Protein AF-0000000075087934 (afdb_homodimer)

Nearest PDB structures (foldseek):
  7eoz-assembly1_A  TM=8.462E-01  e=7.151E-30  Oryza sativa Japonica Group
  7eoz-assembly2_B  TM=8.319E-01  e=2.382E-29  Oryza sativa Japonica Group
  4u5q-assembly1_A  TM=6.612E-01  e=6.709E-15  Mycobacterium tuberculosis H37Rv
  5mso-assembly1_A  TM=6.512E-01  e=1.323E-13  Mycobacterium marinum M
  5msu-assembly2_A  TM=6.204E-01  e=2.479E-13  Mycobacterium marinum M

pLDDT: mean 93.08, std 6.19, range [53.62, 98.94]

Solvent-accessible surface area (backbone atoms only — not comparable to full-atom values): 53578 Å² total; per-residue (Å²): 128,45,69,62,47,50,54,50,52,55,57,52,64,71,42,53,67,36,53,55,57,34,69,65,53,74,36,71,66,26,50,66,38,39,65,30,27,34,36,30,37,27,38,85,38,66,69,26,42,53,42,56,36,44,40,55,60,46,21,48,44,53,35,35,40,31,52,31,58,68,51,93,92,36,52,47,65,53,50,50,54,57,55,64,65,41,75,73,37,52,64,34,44,72,77,39,71,66,56,66,77,34,52,43,77,36,66,21,34,51,56,35,78,65,30,47,43,49,73,64,55,49,51,50,46,21,64,58,25,27,34,38,41,43,53,51,61,66,80,48,55,83,44,54,57,52,60,37,36,30,29,29,28,47,19,44,46,34,49,49,53,47,53,72,61,24,74,50,56,42,20,36,35,39,54,61,39,51,50,35,61,59,26,73,89,37,55,77,30,78,41,66,60,62,90,70,89,58,85,50,59,52,68,58,55,50,49,46,49,73,60,47,53,68,71,43,48,62,59,22,40,72,38,65,43,59,65,37,90,34,37,32,35,42,28,44,30,24,22,50,47,40,50,68,71,63,44,69,85,53,38,39,36,36,37,16,39,38,49,69,48,32,15,64,64,46,88,46,53,6,45,50,48,68,78,43,54,77,46,77,52,26,71,48,50,34,22,54,32,30,69,35,43,68,42,61,29,31,63,82,22,39,44,39,60,29,34,41,41,27,48,45,24,44,52,54,50,51,35,46,46,30,46,72,64,52,62,90,58,75,47,42,29,29,43,46,10,54,88,50,59,42,44,39,47,66,47,53,52,47,52,52,51,45,47,60,73,60,24,54,60,76,37,78,39,43,66,52,76,46,76,34,69,47,66,69,58,44,52,52,43,40,40,66,67,38,49,53,52,20,52,53,50,26,50,50,24,52,76,68,73,39,79,69,54,42,56,63,47,49,52,52,48,51,53,50,48,58,66,45,29,65,62,33,58,38,29,62,38,46,42,34,64,59,33,51,50,54,58,68,68,46,52,74,64,41,41,52,62,43,46,54,65,45,71,74,59,54,62,70,59,47,53,51,37,36,55,48,17,42,37,43,52,65,65,54,58,73,53,48,57,39,69,56,15,39,53,49,43,54,54,29,44,54,51,46,53,52,51,49,52,51,49,52,48,50,52,48,51,48,51,50,47,49,50,51,48,51,31,37,74,67,63,73,89,128,46,69,61,48,50,54,49,52,54,58,51,65,72,42,54,66,36,53,54,57,32,69,66,53,75,37,72,64,28,51,66,38,39,63,31,28,35,37,30,37,27,38,84,40,64,68,28,43,53,41,55,36,44,41,54,58,47,22,46,43,53,34,35,41,31,51,33,58,66,50,96,93,35,51,48,66,54,49,49,53,56,54,63,66,41,74,74,37,51,63,34,44,70,77,39,70,66,57,68,78,35,52,43,77,38,65,21,34,53,57,36,77,65,30,46,44,49,72,66,55,49,52,51,48,22,64,56,25,27,35,37,39,44,54,50,59,66,81,48,56,83,43,55,56,54,59,37,36,30,29,30,28,47,18,44,46,34,49,50,53,48,54,71,60,23,75,49,56,42,19,36,34,38,52,59,39,51,50,37,62,60,25,71,89,38,56,75,32,78,41,66,60,63,90,69,89,58,85,49,59,52,69,58,54,49,49,46,52,74,61,47,53,68,69,45,48,62,59,21,40,71,39,65,43,59,65,38,90,33,40,32,36,44,28,42,31,24,23,50,48,40,51,69,71,64,44,68,88,54,39,38,36,37,38,16,40,38,49,69,47,32,14,64,63,47,91,46,52,7,45,50,48,70,77,44,54,78,46,76,50,27,70,50,50,34,21,54,32,31,69,36,44,66,42,62,28,30,64,81,25,38,43,37,62,29,35,41,39,29,48,45,23,44,51,54,50,50,36,47,47,29,46,72,65,52,60,90,58,74,47,40,29,29,45,45,10,55,87,50,58,41,45,39,47,67,46,55,51,47,50,51,52,42,48,61,73,57,23,56,60,76,36,78,40,44,66,50,78,46,72,34,71,47,66,70,58,43,53,52,42,42,40,64,68,38,51,52,52,19,52,54,51,26,50,50,24,52,76,71,72,40,80,69,55,43,55,64,48,49,53,54,48,50,54,50,48,59,66,44,29,66,63,33,59,40,29,60,38,47,42,33,62,58,32,51,52,56,58,69,70,45,52,74,63,40,41,53,61,42,44,55,65,46,71,72,61,54,62,71,59,47,52,51,36,39,55,48,16,41,37,43,53,64,66,54,58,74,55,48,55,38,68,57,18,40,54,48,43,55,54,28,43,55,51,46,52,53,50,50,51,51,49,52,50,50,54,50,51,49,51,50,48,51,51,50,50,51,32,38,74,67,62,74,87

Secondary structure (DSSP, 8-state):
--HHHHHHHHHHHTTHHHHHHHHH--SHHHHHHTT-EEEEE-TTSHHHHHHHHHIIIII--SEEEEEEPPBTTB-HHHHHHHHHTSGGGHHHHHH-TTGGGGEEEEE--TTSGGGG--HHHHHHHHHH-SEEEE------TT--HHHHIIIIIIHHHHHHHHHHH-SS--EEEEE--GGGG--GGGTTSEEPSS----SS-HHHHHHHHHHS-HHHHHHHHHHHTTTSSSHHHHHHHHHHHHHHHH-TTS-EEEEEE-EEES-SSSSSTT---GGGGGTTTHHHHHHHTTS--EEE--TT-EE-EEEHHHHHHHHHHHHHHHHHH--SS-EEEEE--GGG-EEHHHHHHHHHHHHHHS--TT--S----EEE--HHHHHHHHIIIIIHHHHHHHHHHHHTTPPP-HHHHHHHHHHHHHHHHHHHH---EE--HHHHHHHHTS-HHHHHHS---GGG--HHHHHHHHHHHIIIIII--TT--HHHHHHHHHHHHHHHHHHHHHHHHHHHHHHHHHHHHHHHHTT--/--HHHHHHHHHHHTTHHHHHHHHH--SHHHHHHTT-EEEEE-TTSHHHHHHHHHIIIII--SEEEEEEPPBTTB-HHHHHHHHHTSGGGHHHHHH-TTGGGGEEEEE--TTSGGGG--HHHHHHHHHH-SEEEE------TT--HHHHIIIIIIHHHHHHHHHHH-SS--EEEEE--GGGG--GGGTTSEEPSS----SS-HHHHHHHHHHS-HHHHHHHHHHHTTTSSSHHHHHHHHHHHHHHHH-TTS-EEEEEE-EEES-SSSSSTT---GGGGGTTTHHHHHHHTTS--EEE--TT-EE-EEEHHHHHHHHHHHHHHHHHH--SS-EEEEE--GGGPEEHHHHHHHHHHHHHHS--TT--S----EEE--HHHHHHHHIIIIIHHHHHHHHHHHHHTPPP-HHHHHHHHHHHHHHHHHHHH---EE--HHHHHHHHTS-HHHHHHS---GGG--HHHHHHHHHHHIIIIII--TT--HHHHHHHHHHHHHHHHHHHHHHHHHHHHHHHHHHHHHHHHTT--

Radius of gyration: 38.11 Å; Cα contacts (8 Å, |Δi|>4): 1896; chains: 2; bounding box: 59×112×92 Å

Foldseek 3Di:
DQPLVVLQVVLQVVQVVLLVLLVVQPFPLLAVQAQAEEEEEQLLHWLNVLLLLCSCSRRVYQAYEYEDEDDDPDDQVNSLVVSCPACQNVVVCVVPVCSSVRYHYFYAQLLDALRRGDPVVLVVCLEGHAEYEYDWADQDQADQLLSRLSRQAVSLLSVLVSLVSRPRYLEYEYEFAPLLPVFPVQFPHEDEFDQDDQLDASVVSNCCSVPPDPVVSRVCVCVSQPRHLGSRSNNSSNNVVSCQPRNQQPLYAYEHEFAEAAAPRPPGFQAGDLVCCLDPVVVLVCLLQPQDAEAQFDQAAKGWYFYSLLSSLLRSLSRSCSSPVVDNHHGYAYLTLLVPIDGDNVLVVLSVVLSLQQGFLNRPFARHYDYDNDPVVSVVCLCLRQVVVLVVVQVVCVVVVHHRDRNVVSVSVVVSSSSCNSNRYTYYRYDGVVSVVSLVVGDPSSCSNRPSPSVPDDPSSSSSSNSSSCVCHNVNSVSDDRVVSNVVNVVSVVVVVVVVVVSVVVVVVVVVVVVVVVCVVVPVD/DQPLVVLQVVLQVVQVVLLVLLVVQPFLLLALQAQAEEEEEQLLHWLNVLLLLLSCRRRNYQAYEYEDEDDDPDDQVNSLVVSCPACQNVVVCVVPVCSSVRYHYFYAQLLDALRRGDPVVLVVCLAGHAEYEYPWADPDQADQLLSRLSRQAVSLLSVLVSLVSRPNYLFYEYEFALLLPVFPVQFPHEDEFDQDDQLDASVVSNVCSVPPDPVVSRVCVCVSQPRHLGSRSNNSSNNVVSCQPRNQQPLYAYEHEFAEAAACRPPGFQAGDLVCCLDPVVVLVCLLQPQDAEAQFDQAAKGWYFYSLLSSLLRSLSRSCSSPVSDNHHGGAYLTLLVPIDGDNVLVVLSVVLSLQQGFLNRPFARHYDYDNDPVVSVVCLCLRQVVVLVVVQVVCVVVVHHRDRNVVSVSVVVSSSSCNSVRYTYYRYDRPVSVVSLVVGDPSSCSNRPRPSVPDDPSSSSSSNSSSCVCHNVNSVSDDRVVSNVVNVVSVVVVVVVVVVSVVVVVVVVVVVVVVVCVVVVVD

Structure (mmCIF, N/CA/C/O backbone):
data_AF-0000000075087934-model_v1
#
loop_
_entity.id
_entity.type
_entity.pdbx_description
1 polymer 'Fatty acyl-CoA reductase'
#
loop_
_atom_site.group_PDB
_atom_site.id
_atom_site.type_symbol
_atom_site.label_atom_id
_atom_site.label_alt_id
_atom_site.label_comp_id
_atom_site.label_asym_id
_atom_site.label_entity_id
_atom_site.label_seq_id
_atom_site.pdbx_PDB_ins_code
_atom_site.Cartn_x
_atom_site.Cartn_y
_atom_site.Cartn_z
_atom_site.occupancy
_atom_site.B_iso_or_equiv
_atom_site.auth_seq_id
_atom_site.auth_comp_id
_atom_site.auth_asym_id
_atom_site.auth_atom_id
_atom_site.pdbx_PDB_model_num
ATOM 1 N N . MET A 1 1 ? 7.156 57.781 15.117 1 84.31 1 MET A N 1
ATOM 2 C CA . MET A 1 1 ? 6.734 56.406 15.32 1 84.31 1 MET A CA 1
ATOM 3 C C . MET A 1 1 ? 6.68 55.625 13.992 1 84.31 1 MET A C 1
ATOM 5 O O . MET A 1 1 ? 6.199 56.156 12.992 1 84.31 1 MET A O 1
ATOM 9 N N . ASP A 1 2 ? 7.285 54.562 14.07 1 88.81 2 ASP A N 1
ATOM 10 C CA . ASP A 1 2 ? 7.293 53.75 12.844 1 88.81 2 ASP A CA 1
ATOM 11 C C . ASP A 1 2 ? 5.871 53.375 12.422 1 88.81 2 ASP A C 1
ATOM 13 O O . ASP A 1 2 ? 5.039 53.031 13.258 1 88.81 2 ASP A O 1
ATOM 17 N N . PRO A 1 3 ? 5.52 53.562 11.234 1 88.5 3 PRO A N 1
ATOM 18 C CA . PRO A 1 3 ? 4.16 53.312 10.75 1 88.5 3 PRO A CA 1
ATOM 19 C C . 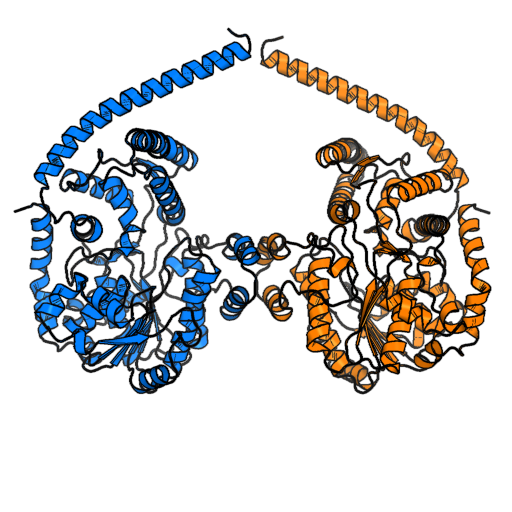PRO A 1 3 ? 3.701 51.875 11.031 1 88.5 3 PRO A C 1
ATOM 21 O O . PRO A 1 3 ? 2.518 51.625 11.297 1 88.5 3 PRO A O 1
ATOM 24 N N . ALA A 1 4 ? 4.539 50.969 10.93 1 87.81 4 ALA A N 1
ATOM 25 C CA . ALA A 1 4 ? 4.18 49.594 11.227 1 87.81 4 ALA A CA 1
ATOM 26 C C . ALA A 1 4 ? 3.836 49.406 12.703 1 87.81 4 ALA A C 1
ATOM 28 O O . ALA A 1 4 ? 2.91 48.688 13.047 1 87.81 4 ALA A O 1
ATOM 29 N N . LEU A 1 5 ? 4.598 50.031 13.547 1 89.12 5 LEU A N 1
ATOM 30 C CA . LEU A 1 5 ? 4.34 49.969 14.984 1 89.12 5 LEU A CA 1
ATOM 31 C C . LEU A 1 5 ? 3.01 50.625 15.312 1 89.12 5 LEU A C 1
ATOM 33 O O . LEU A 1 5 ? 2.299 50.188 16.219 1 89.12 5 LEU A O 1
ATOM 37 N N . ALA A 1 6 ? 2.695 51.656 14.609 1 90.88 6 ALA A N 1
ATOM 38 C CA . ALA A 1 6 ? 1.438 52.344 14.812 1 90.88 6 ALA A CA 1
ATOM 39 C C . ALA A 1 6 ? 0.24 51.438 14.555 1 90.88 6 ALA A C 1
ATOM 41 O O . ALA A 1 6 ? -0.781 51.562 15.242 1 90.88 6 ALA A O 1
ATOM 42 N N . VAL A 1 7 ? 0.322 50.656 13.57 1 89.69 7 VAL A N 1
ATOM 43 C CA . VAL A 1 7 ? -0.74 49.719 13.227 1 89.69 7 VAL A CA 1
ATOM 44 C C . VAL A 1 7 ? -0.971 48.75 14.391 1 89.69 7 VAL A C 1
ATOM 46 O O . VAL A 1 7 ? -2.113 48.5 14.773 1 89.69 7 VAL A O 1
ATOM 49 N N . GLU A 1 8 ? 0.05 48.188 14.922 1 88.44 8 GLU A N 1
ATOM 50 C CA . GLU A 1 8 ? -0.026 47.219 16.031 1 88.44 8 GLU A CA 1
ATOM 51 C C . GLU A 1 8 ? -0.632 47.875 17.266 1 88.44 8 GLU A C 1
ATOM 53 O O . GLU A 1 8 ? -1.498 47.281 17.922 1 88.44 8 GLU A O 1
ATOM 58 N N . LEU A 1 9 ? -0.18 49.062 17.578 1 89.25 9 LEU A N 1
ATOM 59 C CA . LEU A 1 9 ? -0.635 49.781 18.781 1 89.25 9 LEU A CA 1
ATOM 60 C C . LEU A 1 9 ? -2.109 50.125 18.656 1 89.25 9 LEU A C 1
ATOM 62 O O . LEU A 1 9 ? -2.844 50.094 19.656 1 89.25 9 LEU A O 1
ATOM 66 N N . GLU A 1 10 ? -2.471 50.531 17.484 1 91.5 10 GLU A N 1
ATOM 67 C CA . GLU A 1 10 ? -3.877 50.844 17.266 1 91.5 10 GLU A CA 1
ATOM 68 C C . GLU A 1 10 ? -4.762 49.625 17.484 1 91.5 10 GLU A C 1
ATOM 70 O O . GLU A 1 10 ? -5.832 49.719 18.094 1 91.5 10 GLU A O 1
ATOM 75 N N . ALA A 1 11 ? -4.352 48.531 17.016 1 90.56 11 ALA A N 1
ATOM 76 C CA . ALA A 1 11 ? -5.109 47.281 17.188 1 90.56 11 ALA A CA 1
ATOM 77 C C . ALA A 1 11 ? -5.188 46.906 18.656 1 90.56 11 ALA A C 1
ATOM 79 O O . ALA A 1 11 ? -6.227 46.438 19.141 1 90.56 11 ALA A O 1
ATOM 80 N N . LEU A 1 12 ? -4.137 47.094 19.391 1 87.38 12 LEU A N 1
ATOM 81 C CA . LEU A 1 12 ? -4.07 46.75 20.812 1 87.38 12 LEU A CA 1
ATOM 82 C C . LEU A 1 12 ? -5.02 47.625 21.625 1 87.38 12 LEU A C 1
ATOM 84 O O . LEU A 1 12 ? -5.629 47.156 22.594 1 87.38 12 LEU A O 1
ATOM 88 N N . SER A 1 13 ? -5.176 48.844 21.266 1 88.56 13 SER A N 1
ATOM 89 C CA . SER A 1 13 ? -5.996 49.781 22 1 88.56 13 SER A CA 1
ATOM 90 C C . SER A 1 13 ? -7.477 49.438 21.891 1 88.56 13 SER A C 1
ATOM 92 O O . SER A 1 13 ? -8.273 49.844 22.75 1 88.56 13 SER A O 1
ATOM 94 N N . ARG A 1 14 ? -7.816 48.688 20.938 1 88.94 14 ARG A N 1
ATOM 95 C CA . ARG A 1 14 ? -9.219 48.344 20.719 1 88.94 14 ARG A CA 1
ATOM 96 C C . ARG A 1 14 ? -9.625 47.125 21.562 1 88.94 14 ARG A C 1
ATOM 98 O O . ARG A 1 14 ? -10.797 46.75 21.594 1 88.94 14 ARG A O 1
ATOM 105 N N . GLN A 1 15 ? -8.68 46.625 22.375 1 89.75 15 GLN A N 1
ATOM 106 C CA . GLN A 1 15 ? -8.945 45.375 23.078 1 89.75 15 GLN A CA 1
ATOM 107 C C . GLN A 1 15 ? -9.195 45.625 24.562 1 89.75 15 GLN A C 1
ATOM 109 O O . GLN A 1 15 ? -9.266 44.688 25.359 1 89.75 15 GLN A O 1
ATOM 114 N N . LYS A 1 16 ? -9.461 46.812 24.953 1 91 16 LYS A N 1
ATOM 115 C CA . LYS A 1 16 ? -9.594 47.188 26.359 1 91 16 LYS A CA 1
ATOM 116 C C . LYS A 1 16 ? -10.781 46.469 27.016 1 91 16 LYS A C 1
ATOM 118 O O . LYS A 1 16 ? -10.672 45.969 28.125 1 91 16 LYS A O 1
ATOM 123 N N . ALA A 1 17 ? -11.852 46.469 26.328 1 92.5 17 ALA A N 1
ATOM 124 C CA . ALA A 1 17 ? -13.062 45.844 26.875 1 92.5 17 ALA A CA 1
ATOM 125 C C . ALA A 1 17 ? -12.852 44.375 27.125 1 92.5 17 ALA A C 1
ATOM 127 O O . ALA A 1 17 ? -13.32 43.844 28.125 1 92.5 17 ALA A O 1
ATOM 128 N N . MET A 1 18 ? -12.266 43.688 26.234 1 93.62 18 MET A N 1
ATOM 129 C CA . MET A 1 18 ? -11.984 42.281 26.375 1 93.62 18 MET A CA 1
ATOM 130 C C . MET A 1 18 ? -11.047 42 27.547 1 93.62 18 MET A C 1
ATOM 132 O O . MET A 1 18 ? -11.281 41.094 28.344 1 93.62 18 MET A O 1
ATOM 136 N N . PHE A 1 19 ? -10.008 42.844 27.75 1 92.25 19 PHE A N 1
ATOM 137 C CA . PHE A 1 19 ? -9.047 42.656 28.828 1 92.25 19 PHE A CA 1
ATOM 138 C C . PHE A 1 19 ? -9.711 42.906 30.188 1 92.25 19 PHE A C 1
ATOM 140 O O . PHE A 1 19 ? -9.453 42.156 31.141 1 92.25 19 PHE A O 1
ATOM 147 N N . GLU A 1 20 ? -10.594 43.875 30.203 1 94.38 20 GLU A N 1
ATOM 148 C CA . GLU A 1 20 ? -11.312 44.188 31.453 1 94.38 20 GLU A CA 1
ATOM 149 C C . GLU A 1 20 ? -12.25 43.031 31.812 1 94.38 20 GLU A C 1
ATOM 151 O O . GLU A 1 20 ? -12.328 42.625 32.969 1 94.38 20 GLU A O 1
ATOM 156 N N . ALA A 1 21 ? -12.938 42.531 30.844 1 95.69 21 ALA A N 1
ATOM 157 C CA . ALA A 1 21 ? -13.828 41.406 31.078 1 95.69 21 ALA A CA 1
ATOM 158 C C . ALA A 1 21 ? -13.039 40.188 31.547 1 95.69 21 ALA A C 1
ATOM 160 O O . ALA A 1 21 ? -13.5 39.438 32.438 1 95.69 21 ALA A O 1
ATOM 161 N N . THR A 1 22 ? -11.898 39.938 31 1 96 22 THR A N 1
ATOM 162 C CA . THR A 1 22 ? -11.055 38.781 31.344 1 96 22 THR A CA 1
ATOM 163 C C . THR A 1 22 ? -10.57 38.906 32.781 1 96 22 THR A C 1
ATOM 165 O O . THR A 1 22 ? -10.523 37.875 33.5 1 96 22 THR A O 1
ATOM 168 N N . GLU A 1 23 ? -10.305 40.094 33.219 1 94.5 23 GLU A N 1
ATOM 169 C CA . GLU A 1 23 ? -9.742 40.344 34.562 1 94.5 23 GLU A CA 1
ATOM 170 C C . GLU A 1 23 ? -10.773 40.062 35.656 1 94.5 23 GLU A C 1
ATOM 172 O O . GLU A 1 23 ? -10.414 39.688 36.781 1 94.5 23 GLU A O 1
ATOM 177 N N . ARG A 1 24 ? -12 40.156 35.312 1 95.06 24 ARG A N 1
ATOM 178 C CA . ARG A 1 24 ? -13.047 39.938 36.312 1 95.06 24 ARG A CA 1
ATOM 179 C C . ARG A 1 24 ? -13.07 38.469 36.75 1 95.06 24 ARG A C 1
ATOM 181 O O . ARG A 1 24 ? -13.375 38.188 37.906 1 95.06 24 ARG A O 1
ATOM 188 N N . GLY A 1 25 ? -12.836 37.594 35.875 1 94.19 25 GLY A N 1
ATOM 189 C CA . GLY A 1 25 ? -12.711 36.188 36.219 1 94.19 25 GLY A CA 1
ATOM 190 C C . GLY A 1 25 ? -14.039 35.531 36.562 1 94.19 25 GLY A C 1
ATOM 191 O O . GLY A 1 25 ? -14.078 34.531 37.281 1 94.19 25 GLY A O 1
ATOM 192 N N . ASP A 1 26 ? -15.133 36.062 36.062 1 93.62 26 ASP A N 1
ATOM 193 C CA . ASP A 1 26 ? -16.422 35.594 36.562 1 93.62 26 ASP A CA 1
ATOM 194 C C . ASP A 1 26 ? -17.25 34.969 35.438 1 93.62 26 ASP A C 1
ATOM 196 O O . ASP A 1 26 ? -18.438 34.688 35.625 1 93.62 26 ASP A O 1
ATOM 200 N N . SER A 1 27 ? -16.672 34.75 34.281 1 96 27 SER A N 1
ATOM 201 C CA . SER A 1 27 ? -17.453 34.094 33.25 1 96 27 SER A CA 1
ATOM 202 C C . SER A 1 27 ? -17.594 32.625 33.5 1 96 27 SER A C 1
ATOM 204 O O . SER A 1 27 ? -16.781 32.031 34.219 1 96 27 SER A O 1
ATOM 206 N N . THR A 1 28 ? -18.594 31.969 32.938 1 96.81 28 THR A N 1
ATOM 207 C CA . THR A 1 28 ? -18.875 30.547 33.156 1 96.81 28 THR A CA 1
ATOM 208 C C . THR A 1 28 ? -17.734 29.688 32.594 1 96.81 28 THR A C 1
ATOM 210 O O . THR A 1 28 ? -17.375 28.672 33.188 1 96.81 28 THR A O 1
ATOM 213 N N . VAL A 1 29 ? -17.203 30.062 31.484 1 98.44 29 VAL A N 1
ATOM 214 C CA . VAL A 1 29 ? -16.109 29.312 30.875 1 98.44 29 VAL A CA 1
ATOM 215 C C . VAL A 1 29 ? -14.859 29.438 31.734 1 98.44 29 VAL A C 1
ATOM 217 O O . VAL A 1 29 ? -14.156 28.453 31.969 1 98.44 29 VAL A O 1
ATOM 220 N N . GLN A 1 30 ? -14.562 30.672 32.219 1 98.31 30 GLN A N 1
ATOM 221 C CA . GLN A 1 30 ? -13.438 30.859 33.094 1 98.31 30 GLN A CA 1
ATOM 222 C C . GLN A 1 30 ? -13.57 29.984 34.344 1 98.31 30 GLN A C 1
ATOM 224 O O . GLN A 1 30 ? -12.602 29.344 34.781 1 98.31 30 GLN A O 1
ATOM 229 N N . GLN A 1 31 ? -14.742 29.938 34.875 1 97.81 31 GLN A N 1
ATOM 230 C CA . GLN A 1 31 ? -14.992 29.219 36.094 1 97.81 31 GLN A CA 1
ATOM 231 C C . GLN A 1 31 ? -14.82 27.719 35.906 1 97.81 31 GLN A C 1
ATOM 233 O O . GLN A 1 31 ? -14.383 27.016 36.812 1 97.81 31 GLN A O 1
ATOM 238 N N . PHE A 1 32 ? -15.188 27.219 34.812 1 98.12 32 PHE A N 1
ATOM 239 C CA . PHE A 1 32 ? -15.016 25.812 34.531 1 98.12 32 PHE A CA 1
ATOM 240 C C . PHE A 1 32 ? -13.555 25.406 34.594 1 98.12 32 PHE A C 1
ATOM 242 O O . PHE A 1 32 ? -13.219 24.344 35.125 1 98.12 32 PHE A O 1
ATOM 249 N N . TYR A 1 33 ? -12.68 26.203 34.094 1 98.56 33 TYR A N 1
ATOM 250 C CA . TYR A 1 33 ? -11.266 25.859 34 1 98.56 33 TYR A CA 1
ATOM 251 C C . TYR A 1 33 ? -10.539 26.234 35.312 1 98.56 33 TYR A C 1
ATOM 253 O O . TYR A 1 33 ? -9.438 25.766 35.562 1 98.56 33 TYR A O 1
ATOM 261 N N . LYS A 1 34 ? -11.141 27.125 36.094 1 98.06 34 LYS A N 1
ATOM 262 C CA . LYS A 1 34 ? -10.492 27.578 37.312 1 98.06 34 LYS A CA 1
ATOM 263 C C . LYS A 1 34 ? -10.109 26.406 38.219 1 98.06 34 LYS A C 1
ATOM 265 O O . LYS A 1 34 ? -10.93 25.516 38.469 1 98.06 34 LYS A O 1
ATOM 270 N N . ASP A 1 35 ? -8.844 26.328 38.594 1 97.69 35 ASP A N 1
ATOM 271 C CA . ASP A 1 35 ? -8.281 25.359 39.5 1 97.69 35 ASP A CA 1
ATOM 272 C C . ASP A 1 35 ? -8.297 23.953 38.906 1 97.69 35 ASP A C 1
ATOM 274 O O . ASP A 1 35 ? -8.203 22.953 39.625 1 97.69 35 ASP A O 1
ATOM 278 N N . SER A 1 36 ? -8.531 23.844 37.625 1 98.38 36 SER A N 1
ATOM 279 C CA . SER A 1 36 ? -8.516 22.547 36.938 1 98.38 36 SER A CA 1
ATOM 280 C C . SER A 1 36 ? -7.094 22.109 36.594 1 98.38 36 SER A C 1
ATOM 282 O O . SER A 1 36 ? -6.176 22.938 36.594 1 98.38 36 SER A O 1
ATOM 284 N N . THR A 1 37 ? -6.922 20.797 36.406 1 98.81 37 THR A N 1
ATOM 285 C CA . THR A 1 37 ? -5.676 20.219 35.906 1 98.81 37 THR A CA 1
ATOM 286 C C . THR A 1 37 ? -5.812 19.812 34.469 1 98.81 37 THR A C 1
ATOM 288 O O . THR A 1 37 ? -6.711 19.031 34.125 1 98.81 37 THR A O 1
ATOM 291 N N . VAL A 1 38 ? -4.898 20.297 33.656 1 98.88 38 VAL A N 1
ATOM 292 C CA . VAL A 1 38 ? -5 20.109 32.219 1 98.88 38 VAL A CA 1
ATOM 293 C C . VAL A 1 38 ? -3.822 19.266 31.719 1 98.88 38 VAL A C 1
ATOM 295 O O . VAL A 1 38 ? -2.723 19.344 32.281 1 98.88 38 VAL A O 1
ATOM 298 N N . PHE A 1 39 ? -4.066 18.359 30.781 1 98.94 39 PHE A N 1
ATOM 299 C CA . PHE A 1 39 ? -3.021 17.703 30 1 98.94 39 PHE A CA 1
ATOM 300 C C . PHE A 1 39 ? -3.051 18.172 28.562 1 98.94 39 PHE A C 1
ATOM 302 O O . PHE A 1 39 ? -4.113 18.188 27.922 1 98.94 39 PHE A O 1
ATOM 309 N N . LEU A 1 40 ? -1.898 18.562 28.078 1 98.88 40 LEU A N 1
ATOM 310 C CA . LEU A 1 40 ? -1.817 19.125 26.734 1 98.88 40 LEU A CA 1
ATOM 311 C C . LEU A 1 40 ? -0.7 18.469 25.938 1 98.88 40 LEU A C 1
ATOM 313 O O . LEU A 1 40 ? 0.452 18.438 26.375 1 98.88 40 LEU A O 1
ATOM 317 N N . THR A 1 41 ? -1.082 17.844 24.797 1 98.75 41 THR A N 1
ATOM 318 C CA . THR A 1 41 ? -0.075 17.5 23.797 1 98.75 41 THR A CA 1
ATOM 319 C C . THR A 1 41 ? 0.043 18.609 22.75 1 98.75 41 THR A C 1
ATOM 321 O O . THR A 1 41 ? -0.952 19.25 22.406 1 98.75 41 THR A O 1
ATOM 324 N N . GLY A 1 42 ? 1.258 18.953 22.297 1 97.75 42 GLY A N 1
ATOM 325 C CA . GLY A 1 42 ? 1.471 19.984 21.297 1 97.75 42 GLY A CA 1
ATOM 326 C C . GLY A 1 42 ? 1.694 21.359 21.891 1 97.75 42 GLY A C 1
ATOM 327 O O . GLY A 1 42 ? 1.511 22.359 21.203 1 97.75 42 GLY A O 1
ATOM 328 N N . ALA A 1 43 ? 2.125 21.422 23.094 1 97.75 43 ALA A N 1
ATOM 329 C CA . ALA A 1 43 ? 2.293 22.688 23.797 1 97.75 43 ALA A CA 1
ATOM 330 C C . ALA A 1 43 ? 3.381 23.531 23.141 1 97.75 43 ALA A C 1
ATOM 332 O O . ALA A 1 43 ? 3.318 24.766 23.156 1 97.75 43 ALA A O 1
ATOM 333 N N . SER A 1 44 ? 4.324 22.906 22.531 1 95.31 44 SER A N 1
ATOM 334 C CA . SER A 1 44 ? 5.457 23.625 21.953 1 95.31 44 SER A CA 1
ATOM 335 C C . SER A 1 44 ? 5.125 24.141 20.562 1 95.31 44 SER A C 1
ATOM 337 O O . SER A 1 44 ? 5.938 24.828 19.938 1 95.31 44 SER A O 1
ATOM 339 N N . GLY A 1 45 ? 3.969 23.859 20.078 1 95.25 45 GLY A N 1
ATOM 340 C CA . GLY A 1 45 ? 3.57 24.297 18.75 1 95.25 45 GLY A CA 1
ATOM 341 C C . GLY A 1 45 ? 2.861 25.625 18.734 1 95.25 45 GLY A C 1
ATOM 342 O O . GLY A 1 45 ? 2.684 26.25 19.781 1 95.25 45 GLY A O 1
ATOM 343 N N . PHE A 1 46 ? 2.41 25.984 17.562 1 96.12 46 PHE A N 1
ATOM 344 C CA . PHE A 1 46 ? 1.781 27.266 17.281 1 96.12 46 PHE A CA 1
ATOM 345 C C . PHE A 1 46 ? 0.505 27.422 18.109 1 96.12 46 PHE A C 1
ATOM 347 O O . PHE A 1 46 ? 0.414 28.312 18.953 1 96.12 46 PHE A O 1
ATOM 354 N N . LEU A 1 47 ? -0.421 26.484 17.984 1 97.75 47 LEU A N 1
ATOM 355 C CA . LEU A 1 47 ? -1.667 26.531 18.75 1 97.75 47 LEU A CA 1
ATOM 356 C C . LEU A 1 47 ? -1.406 26.297 20.234 1 97.75 47 LEU A C 1
ATOM 358 O O . LEU A 1 47 ? -1.992 26.984 21.078 1 97.75 47 LEU A O 1
ATOM 362 N N . GLY A 1 48 ? -0.521 25.406 20.484 1 98.19 48 GLY A N 1
ATOM 363 C CA . GLY A 1 48 ? -0.254 24.984 21.859 1 98.19 48 GLY A CA 1
ATOM 364 C C . GLY A 1 48 ? 0.261 26.109 22.734 1 98.19 48 GLY A C 1
ATOM 365 O O . GLY A 1 48 ? -0.212 26.297 23.859 1 98.19 48 GLY A O 1
ATOM 366 N N . LYS A 1 49 ? 1.244 26.891 22.281 1 98.06 49 LYS A N 1
ATOM 367 C CA . LYS A 1 49 ? 1.825 27.984 23.047 1 98.06 49 LYS A CA 1
ATOM 368 C C . LYS A 1 49 ? 0.762 29 23.438 1 98.06 49 LYS A C 1
ATOM 370 O O . LYS A 1 49 ? 0.681 29.406 24.594 1 98.06 49 LYS A O 1
ATOM 375 N N . GLN A 1 50 ? 0.002 29.375 22.453 1 98.06 50 GLN A N 1
ATOM 376 C CA . GLN A 1 50 ? -1.021 30.375 22.719 1 98.06 50 GLN A CA 1
ATOM 377 C C . GLN A 1 50 ? -2.105 29.828 23.641 1 98.06 50 GLN A C 1
ATOM 379 O O . GLN A 1 50 ? -2.652 30.562 24.469 1 98.06 50 GLN A O 1
ATOM 384 N N . LEU A 1 51 ? -2.412 28.547 23.5 1 98.69 51 LEU A N 1
ATOM 385 C CA . LEU A 1 51 ? -3.398 27.922 24.375 1 98.69 51 LEU A CA 1
ATOM 386 C C . LEU A 1 51 ? -2.938 27.938 25.828 1 98.69 51 LEU A C 1
ATOM 388 O O . LEU A 1 51 ? -3.715 28.25 26.719 1 98.69 51 LEU A O 1
ATOM 392 N N . VAL A 1 52 ? -1.69 27.562 26.047 1 98.62 52 VAL A N 1
ATOM 393 C CA . VAL A 1 52 ? -1.117 27.594 27.391 1 98.62 52 VAL A CA 1
ATOM 394 C C . VAL A 1 52 ? -1.201 29.016 27.953 1 98.62 52 VAL A C 1
ATOM 396 O O . VAL A 1 52 ? -1.618 29.203 29.109 1 98.62 52 VAL A O 1
ATOM 399 N N . GLU A 1 53 ? -0.792 30 27.156 1 98.38 53 GLU A N 1
ATOM 400 C CA . GLU A 1 53 ? -0.834 31.406 27.562 1 98.38 53 GLU A CA 1
ATOM 401 C C . GLU A 1 53 ? -2.24 31.812 27.984 1 98.38 53 GLU A C 1
ATOM 403 O O . GLU A 1 53 ? -2.422 32.406 29.062 1 98.38 53 GLU A O 1
ATOM 408 N N . LYS A 1 54 ? -3.234 31.484 27.219 1 98.31 54 LYS A N 1
ATOM 409 C CA . LYS A 1 54 ? -4.605 31.906 27.5 1 98.31 54 LYS A CA 1
ATOM 410 C C . LYS A 1 54 ? -5.16 31.203 28.734 1 98.31 54 LYS A C 1
ATOM 412 O O . LYS A 1 54 ? -5.906 31.797 29.516 1 98.31 54 LYS A O 1
ATOM 417 N N . LEU A 1 55 ? -4.879 29.906 28.906 1 98.56 55 LEU A N 1
ATOM 418 C CA . LEU A 1 55 ? -5.355 29.125 30.047 1 98.56 55 LEU A CA 1
ATOM 419 C C . LEU A 1 55 ? -4.91 29.766 31.359 1 98.56 55 LEU A C 1
ATOM 421 O O . LEU A 1 55 ? -5.688 29.812 32.312 1 98.56 55 LEU A O 1
ATOM 425 N N . PHE A 1 56 ? -3.686 30.219 31.406 1 98.12 56 PHE A N 1
ATOM 426 C CA . PHE A 1 56 ? -3.186 30.844 32.625 1 98.12 56 PHE A CA 1
ATOM 427 C C . PHE A 1 56 ? -3.689 32.281 32.75 1 98.12 56 PHE A C 1
ATOM 429 O O . PHE A 1 56 ? -4.102 32.719 33.812 1 98.12 56 PHE A O 1
ATOM 436 N N . ARG A 1 57 ? -3.695 33 31.625 1 97.06 57 ARG A N 1
ATOM 437 C CA . ARG A 1 57 ? -4.043 34.438 31.656 1 97.06 57 ARG A CA 1
ATOM 438 C C . ARG A 1 57 ? -5.527 34.625 31.938 1 97.06 57 ARG A C 1
ATOM 440 O O . ARG A 1 57 ? -5.906 35.438 32.781 1 97.06 57 ARG A O 1
ATOM 447 N N . ALA A 1 58 ? -6.348 33.844 31.281 1 96.69 58 ALA A N 1
ATOM 448 C CA . ALA A 1 58 ? -7.785 34.094 31.281 1 96.69 58 ALA A CA 1
ATOM 449 C C . ALA A 1 58 ? -8.516 33.156 32.219 1 96.69 58 ALA A C 1
ATOM 451 O O . ALA A 1 58 ? -9.562 33.5 32.781 1 96.69 58 ALA A O 1
ATOM 452 N N . CYS A 1 59 ? -8.023 31.922 32.469 1 96.38 59 CYS A N 1
ATOM 453 C CA . CYS A 1 59 ? -8.844 30.906 33.125 1 96.38 59 CYS A CA 1
ATOM 454 C C . CYS A 1 59 ? -8.25 30.516 34.469 1 96.38 59 CYS A C 1
ATOM 456 O O . CYS A 1 59 ? -8.898 29.844 35.281 1 96.38 59 CYS A O 1
ATOM 458 N N . ASN A 1 60 ? -7.113 30.859 34.844 1 94.19 60 ASN A N 1
ATOM 459 C CA . ASN A 1 60 ? -6.477 30.594 36.156 1 94.19 60 ASN A CA 1
ATOM 460 C C . ASN A 1 60 ? -6.508 29.109 36.469 1 94.19 60 ASN A C 1
ATOM 462 O O . ASN A 1 60 ? -6.98 28.719 37.562 1 94.19 60 ASN A O 1
ATOM 466 N N . ILE A 1 61 ? -6.023 28.297 35.625 1 97.44 61 ILE A N 1
ATOM 467 C CA . ILE A 1 61 ? -5.961 26.859 35.875 1 97.44 61 ILE A CA 1
ATOM 468 C C . ILE A 1 61 ? -4.988 26.562 37.031 1 97.44 61 ILE A C 1
ATOM 470 O O . ILE A 1 61 ? -4.125 27.391 37.344 1 97.44 61 ILE A O 1
ATOM 474 N N . ARG A 1 62 ? -5.125 25.422 37.656 1 97.69 62 ARG A N 1
ATOM 475 C CA . ARG A 1 62 ? -4.254 25.016 38.75 1 97.69 62 ARG A CA 1
ATOM 476 C C . ARG A 1 62 ? -2.881 24.594 38.25 1 97.69 62 ARG A C 1
ATOM 478 O O . ARG A 1 62 ? -1.857 25.078 38.75 1 97.69 62 ARG A O 1
ATOM 485 N N . LYS A 1 63 ? -2.973 23.609 37.25 1 97.19 63 LYS A N 1
ATOM 486 C CA . LYS A 1 63 ? -1.752 23 36.719 1 97.19 63 LYS A CA 1
ATOM 487 C C . LYS A 1 63 ? -1.963 22.469 35.312 1 97.19 63 LYS A C 1
ATOM 489 O O . LYS A 1 63 ? -3.086 22.141 34.938 1 97.19 63 LYS A O 1
ATOM 494 N N . ILE A 1 64 ? -0.852 22.5 34.562 1 98.75 64 ILE A N 1
ATOM 495 C CA . ILE A 1 64 ? -0.926 21.906 33.219 1 98.75 64 ILE A CA 1
ATOM 496 C C . ILE A 1 64 ? 0.265 20.984 33 1 98.75 64 ILE A C 1
ATOM 498 O O . ILE A 1 64 ? 1.414 21.375 33.219 1 98.75 64 ILE A O 1
ATOM 502 N N . PHE A 1 65 ? -0.073 19.672 32.719 1 98.81 65 PHE A N 1
ATOM 503 C CA . PHE A 1 65 ? 0.943 18.75 32.219 1 98.81 65 PHE A CA 1
ATOM 504 C C . PHE A 1 65 ? 1.15 18.938 30.734 1 98.81 65 PHE A C 1
ATOM 506 O O . PHE A 1 65 ? 0.196 18.891 29.953 1 98.81 65 PHE A O 1
ATOM 513 N N . ILE A 1 66 ? 2.387 19.172 30.312 1 98.56 66 ILE A N 1
ATOM 514 C CA . ILE A 1 66 ? 2.664 19.297 28.891 1 98.56 66 ILE A CA 1
ATOM 515 C C . ILE A 1 66 ? 3.604 18.172 28.453 1 98.56 66 ILE A C 1
ATOM 517 O O . ILE A 1 66 ? 4.637 17.938 29.078 1 98.56 66 ILE A O 1
ATOM 521 N N . LEU A 1 67 ? 3.207 17.469 27.406 1 98.38 67 LEU A N 1
ATOM 522 C CA . LEU A 1 67 ? 4.035 16.406 26.844 1 98.38 67 LEU A CA 1
ATOM 523 C C . LEU A 1 67 ? 5.145 17 25.969 1 98.38 67 LEU A C 1
ATOM 525 O O . LEU A 1 67 ? 4.871 17.719 25 1 98.38 67 LEU A O 1
ATOM 529 N N . LEU A 1 68 ? 6.379 16.719 26.359 1 97 68 LEU A N 1
ATOM 530 C CA . LEU A 1 68 ? 7.52 17.234 25.594 1 97 68 LEU A CA 1
ATOM 531 C C . LEU A 1 68 ? 8.477 16.094 25.234 1 97 68 LEU A C 1
ATOM 533 O O . LEU A 1 68 ? 8.719 15.203 26.047 1 97 68 LEU A O 1
ATOM 537 N N . ARG A 1 69 ? 8.898 16.109 24.016 1 93.44 69 ARG A N 1
ATOM 538 C CA . ARG A 1 69 ? 9.898 15.164 23.547 1 93.44 69 ARG A CA 1
ATOM 539 C C . ARG A 1 69 ? 11.305 15.734 23.703 1 93.44 69 ARG A C 1
ATOM 541 O O . ARG A 1 69 ? 11.57 16.875 23.328 1 93.44 69 ARG A O 1
ATOM 548 N N . PRO A 1 70 ? 12.148 14.969 24.219 1 89.12 70 PRO A N 1
ATOM 549 C CA . PRO A 1 70 ? 13.531 15.461 24.281 1 89.12 70 PRO A CA 1
ATOM 550 C C . PRO A 1 70 ? 14.172 15.594 22.906 1 89.12 70 PRO A C 1
ATOM 552 O O . PRO A 1 70 ? 13.844 14.844 21.984 1 89.12 70 PRO A O 1
ATOM 555 N N . LYS A 1 71 ? 14.828 16.625 22.688 1 87.12 71 LYS A N 1
ATOM 556 C CA . LYS A 1 71 ? 15.648 16.797 21.484 1 87.12 71 LYS A CA 1
ATOM 557 C C . LYS A 1 71 ? 17.109 16.484 21.781 1 87.12 71 LYS A C 1
ATOM 559 O O . LYS A 1 71 ? 17.516 16.422 22.938 1 87.12 71 LYS A O 1
ATOM 564 N N . LYS A 1 72 ? 17.891 16.438 20.656 1 76.31 72 LYS A N 1
ATOM 565 C CA . LYS A 1 72 ? 19.328 16.188 20.797 1 76.31 72 LYS A CA 1
ATOM 566 C C . LYS A 1 72 ? 20 17.266 21.625 1 76.31 72 LYS A C 1
ATOM 568 O O . LYS A 1 72 ? 19.891 18.453 21.312 1 76.31 72 LYS A O 1
ATOM 573 N N . ASN A 1 73 ? 20.281 17.031 22.781 1 84.88 73 ASN A N 1
ATOM 574 C CA . ASN A 1 73 ? 21.094 17.875 23.656 1 84.88 73 ASN A CA 1
ATOM 575 C C . ASN A 1 73 ? 20.219 18.812 24.5 1 84.88 73 ASN A C 1
ATOM 577 O O . ASN A 1 73 ? 20.703 19.828 25 1 84.88 73 ASN A O 1
ATOM 581 N N . MET A 1 74 ? 18.906 18.703 24.422 1 91.69 74 MET A N 1
ATOM 582 C CA . MET A 1 74 ? 18.047 19.531 25.281 1 91.69 74 MET A CA 1
ATOM 583 C C . MET A 1 74 ? 17.109 18.656 26.109 1 91.69 74 MET A C 1
ATOM 585 O O . MET A 1 74 ? 16.406 17.797 25.578 1 91.69 74 MET A O 1
ATOM 589 N N . THR A 1 75 ? 17.156 18.875 27.312 1 93.31 75 THR A N 1
ATOM 590 C CA . THR A 1 75 ? 16.234 18.203 28.219 1 93.31 75 THR A CA 1
ATOM 591 C C . THR A 1 75 ? 14.828 18.781 28.078 1 93.31 75 THR A C 1
ATOM 593 O O . THR A 1 75 ? 14.633 19.812 27.422 1 93.31 75 THR A O 1
ATOM 596 N N . ILE A 1 76 ? 13.898 18.125 28.625 1 94.75 76 ILE A N 1
ATOM 597 C CA . ILE A 1 76 ? 12.523 18.594 28.547 1 94.75 76 ILE A CA 1
ATOM 598 C C . ILE A 1 76 ? 12.375 19.906 29.312 1 94.75 76 ILE A C 1
ATOM 600 O O . ILE A 1 76 ? 11.578 20.781 28.938 1 94.75 76 ILE A O 1
ATOM 604 N N . GLN A 1 77 ? 13.188 20.094 30.328 1 95.06 77 GLN A N 1
ATOM 605 C CA . GLN A 1 77 ? 13.164 21.344 31.062 1 95.06 77 GLN A CA 1
ATOM 606 C C . GLN A 1 77 ? 13.719 22.5 30.234 1 95.06 77 GLN A C 1
ATOM 608 O O . GLN A 1 77 ? 13.18 23.609 30.25 1 95.06 77 GLN A O 1
ATOM 613 N N . GLU A 1 78 ? 14.742 22.203 29.547 1 95.44 78 GLU A N 1
ATOM 614 C CA . GLU A 1 78 ? 15.32 23.219 28.656 1 95.44 78 GLU A CA 1
ATOM 615 C C . GLU A 1 78 ? 14.352 23.578 27.531 1 95.44 78 GLU A C 1
ATOM 617 O O . GLU A 1 78 ? 14.25 24.734 27.141 1 95.44 78 GLU A O 1
ATOM 622 N N . ARG A 1 79 ? 13.695 22.594 27.109 1 95.88 79 ARG A N 1
ATOM 623 C CA . ARG A 1 79 ? 12.695 22.812 26.078 1 95.88 79 ARG A CA 1
ATOM 624 C C . ARG A 1 79 ? 11.562 23.688 26.594 1 95.88 79 ARG A C 1
ATOM 626 O O . ARG A 1 79 ? 11.062 24.547 25.859 1 95.88 79 ARG A O 1
ATOM 633 N N . LEU A 1 80 ? 11.172 23.453 27.797 1 96.88 80 LEU A N 1
ATOM 634 C CA . LEU A 1 80 ? 10.133 24.266 28.406 1 96.88 80 LEU A CA 1
ATOM 635 C C . LEU A 1 80 ? 10.586 25.719 28.531 1 96.88 80 LEU A C 1
ATOM 637 O O . LEU A 1 80 ? 9.828 26.641 28.203 1 96.88 80 LEU A O 1
ATOM 641 N N . GLU A 1 81 ? 11.797 25.906 28.906 1 96.19 81 GLU A N 1
ATOM 642 C CA . GLU A 1 81 ? 12.344 27.25 29.047 1 96.19 81 GLU A CA 1
ATOM 643 C C . GLU A 1 81 ? 12.406 27.969 27.703 1 96.19 81 GLU A C 1
ATOM 645 O O . GLU A 1 81 ? 12.078 29.156 27.609 1 96.19 81 GLU A O 1
ATOM 650 N N . GLU A 1 82 ? 12.805 27.25 26.781 1 94.94 82 GLU A N 1
ATOM 651 C CA . GLU A 1 82 ? 12.844 27.812 25.438 1 94.94 82 GLU A CA 1
ATOM 652 C C . GLU A 1 82 ? 11.453 28.203 24.969 1 94.94 82 GLU A C 1
ATOM 654 O O . GLU A 1 82 ? 11.266 29.281 24.406 1 94.94 82 GLU A O 1
ATOM 659 N N . MET A 1 83 ? 10.508 27.359 25.203 1 95.75 83 MET A N 1
ATOM 660 C CA . MET A 1 83 ? 9.117 27.625 24.828 1 95.75 83 MET A CA 1
ATOM 661 C C . MET A 1 83 ? 8.609 28.891 25.5 1 95.75 83 MET A C 1
ATOM 663 O O . MET A 1 83 ? 7.949 29.719 24.875 1 95.75 83 MET A O 1
ATOM 667 N N . LEU A 1 84 ? 9.008 29.125 26.719 1 97.06 84 LEU A N 1
ATOM 668 C CA . LEU A 1 84 ? 8.484 30.219 27.531 1 97.06 84 LEU A CA 1
ATOM 669 C C . LEU A 1 84 ? 9.141 31.547 27.156 1 97.06 84 LEU A C 1
ATOM 671 O O . LEU A 1 84 ? 8.672 32.625 27.547 1 97.06 84 LEU A O 1
ATOM 675 N N . GLN A 1 85 ? 10.156 31.469 26.281 1 95.81 85 GLN A N 1
ATOM 676 C CA . GLN A 1 85 ? 10.797 32.688 25.797 1 95.81 85 GLN A CA 1
ATOM 677 C C . GLN A 1 85 ? 10.016 33.281 24.625 1 95.81 85 GLN A C 1
ATOM 679 O O . GLN A 1 85 ? 10.25 34.438 24.25 1 95.81 85 GLN A O 1
ATOM 684 N N . ASP A 1 86 ? 9.086 32.531 24.156 1 96.44 86 ASP A N 1
ATOM 685 C CA . ASP A 1 86 ? 8.289 33.031 23.031 1 96.44 86 ASP A CA 1
ATOM 686 C C . ASP A 1 86 ? 7.527 34.281 23.422 1 96.44 86 ASP A C 1
ATOM 688 O O . ASP A 1 86 ? 7.008 34.406 24.531 1 96.44 86 ASP A O 1
ATOM 692 N N . PRO A 1 87 ? 7.445 35.25 22.469 1 94.75 87 PRO A N 1
ATOM 693 C CA . PRO A 1 87 ? 6.777 36.531 22.75 1 94.75 87 PRO A CA 1
ATOM 694 C C . PRO A 1 87 ? 5.301 36.344 23.094 1 94.75 87 PRO A C 1
ATOM 696 O O . PRO A 1 87 ? 4.695 37.25 23.703 1 94.75 87 PRO A O 1
ATOM 699 N N . VAL A 1 88 ? 4.762 35.25 22.766 1 96.94 88 VAL A N 1
ATOM 700 C CA . VAL A 1 88 ? 3.344 35 23.016 1 96.94 88 VAL A CA 1
ATOM 701 C C . VAL A 1 88 ? 3.07 35.031 24.516 1 96.94 88 VAL A C 1
ATOM 703 O O . VAL A 1 88 ? 1.959 35.344 24.938 1 96.94 88 VAL A O 1
ATOM 706 N N . PHE A 1 89 ? 4.055 34.812 25.359 1 97.56 89 PHE A N 1
ATOM 707 C CA . PHE A 1 89 ? 3.875 34.688 26.797 1 97.56 89 PHE A CA 1
ATOM 708 C C . PHE A 1 89 ? 4.121 36.031 27.484 1 97.56 89 PHE A C 1
ATOM 710 O O . PHE A 1 89 ? 4.07 36.125 28.703 1 97.56 89 PHE A O 1
ATOM 717 N N . GLY A 1 90 ? 4.367 37.062 26.75 1 95.69 90 GLY A N 1
ATOM 718 C CA . GLY A 1 90 ? 4.695 38.375 27.297 1 95.69 90 GLY A CA 1
ATOM 719 C C . GLY A 1 90 ? 3.621 38.906 28.234 1 95.69 90 GLY A C 1
ATOM 720 O O . GLY A 1 90 ? 3.92 39.375 29.328 1 95.69 90 GLY A O 1
ATOM 721 N N . LEU A 1 91 ? 2.402 38.844 27.797 1 94.81 91 LEU A N 1
ATOM 722 C CA . LEU A 1 91 ? 1.307 39.438 28.562 1 94.81 91 LEU A CA 1
ATOM 723 C C . LEU A 1 91 ? 1.066 38.656 29.844 1 94.81 91 LEU A C 1
ATOM 725 O O . LEU A 1 91 ? 0.863 39.219 30.906 1 94.81 91 LEU A O 1
ATOM 729 N N . VAL A 1 92 ? 1.065 37.312 29.75 1 96.75 92 VAL A N 1
ATOM 730 C CA . VAL A 1 92 ? 0.805 36.5 30.922 1 96.75 92 VAL A CA 1
ATOM 731 C C . VAL A 1 92 ? 1.946 36.656 31.938 1 96.75 92 VAL A C 1
ATOM 733 O O . VAL A 1 92 ? 1.722 36.656 33.156 1 96.75 92 VAL A O 1
ATOM 736 N N . LYS A 1 93 ? 3.145 36.781 31.469 1 96.75 93 LYS A N 1
ATOM 737 C CA . LYS A 1 93 ? 4.289 37 32.344 1 96.75 93 LYS A CA 1
ATOM 738 C C . LYS A 1 93 ? 4.125 38.312 33.156 1 96.75 93 LYS A C 1
ATOM 740 O O . LYS A 1 93 ? 4.512 38.375 34.312 1 96.75 93 LYS A O 1
ATOM 745 N N . LYS A 1 94 ? 3.596 39.281 32.531 1 95.19 94 LYS A N 1
ATOM 746 C CA . LYS A 1 94 ? 3.369 40.594 33.188 1 95.19 94 LYS A CA 1
ATOM 747 C C . LYS A 1 94 ? 2.25 40.5 34.219 1 95.19 94 LYS A C 1
ATOM 749 O O . LYS A 1 94 ? 2.354 41.062 35.312 1 95.19 94 LYS A O 1
ATOM 754 N N . LYS A 1 95 ? 1.251 39.781 33.938 1 94.12 95 LYS A N 1
ATOM 755 C CA . LYS A 1 95 ? 0.069 39.719 34.781 1 94.12 95 LYS A CA 1
ATOM 756 C C . LYS A 1 95 ? 0.252 38.688 35.906 1 94.12 95 LYS A C 1
ATOM 758 O O . LYS A 1 95 ? -0.23 38.875 37 1 94.12 95 LYS A O 1
ATOM 763 N N . LYS A 1 96 ? 0.867 37.594 35.5 1 95.5 96 LYS A N 1
ATOM 764 C CA . LYS A 1 96 ? 1.104 36.469 36.406 1 95.5 96 LYS A CA 1
ATOM 765 C C . LYS A 1 96 ? 2.541 35.969 36.281 1 95.5 96 LYS A C 1
ATOM 767 O O . LYS A 1 96 ? 2.789 34.906 35.719 1 95.5 96 LYS A O 1
ATOM 772 N N . PRO A 1 97 ? 3.416 36.562 36.969 1 94.94 97 PRO A N 1
ATOM 773 C CA . PRO A 1 97 ? 4.84 36.25 36.781 1 94.94 97 PRO A CA 1
ATOM 774 C C . PRO A 1 97 ? 5.199 34.844 37.188 1 94.94 97 PRO A C 1
ATOM 776 O O . PRO A 1 97 ? 6.164 34.25 36.688 1 94.94 97 PRO A O 1
ATOM 779 N N . ASP A 1 98 ? 4.391 34.188 38.062 1 95.56 98 ASP A N 1
ATOM 780 C CA . ASP A 1 98 ? 4.75 32.875 38.594 1 95.56 98 ASP A CA 1
ATOM 781 C C . ASP A 1 98 ? 3.945 31.766 37.906 1 95.56 98 ASP A C 1
ATOM 783 O O . ASP A 1 98 ? 3.902 30.625 38.375 1 95.56 98 ASP A O 1
ATOM 787 N N . PHE A 1 99 ? 3.324 32.094 36.812 1 96 99 PHE A N 1
ATOM 788 C CA . PHE A 1 99 ? 2.439 31.125 36.156 1 96 99 PHE A CA 1
ATOM 789 C C . PHE A 1 99 ? 3.215 29.891 35.75 1 96 99 PHE A C 1
ATOM 791 O O . PHE A 1 99 ? 2.67 28.781 35.719 1 96 99 PHE A O 1
ATOM 798 N N . ALA A 1 100 ? 4.516 30.016 35.438 1 96.69 100 ALA A N 1
ATOM 799 C CA . ALA A 1 100 ? 5.34 28.938 34.875 1 96.69 100 ALA A CA 1
ATOM 800 C C . ALA A 1 100 ? 5.562 27.828 35.906 1 96.69 100 ALA A C 1
ATOM 802 O O . ALA A 1 100 ? 5.848 26.688 35.562 1 96.69 100 ALA A O 1
ATOM 803 N N . GLU A 1 101 ? 5.418 28.141 37.156 1 96.75 101 GLU A N 1
ATOM 804 C CA . GLU A 1 101 ? 5.582 27.172 38.25 1 96.75 101 GLU A CA 1
ATOM 805 C C . GLU A 1 101 ? 4.488 26.109 38.188 1 96.75 101 GLU A C 1
ATOM 807 O O . GLU A 1 101 ? 4.652 25.016 38.75 1 96.75 101 GLU A O 1
ATOM 812 N N . ASN A 1 102 ? 3.418 26.422 37.562 1 98 102 ASN A N 1
ATOM 813 C CA . ASN A 1 102 ? 2.277 25.516 37.469 1 98 102 ASN A CA 1
ATOM 814 C C . ASN A 1 102 ? 2.279 24.703 36.188 1 98 102 ASN A C 1
ATOM 816 O O . ASN A 1 102 ? 1.301 24.031 35.875 1 98 102 ASN A O 1
ATOM 820 N N . ILE A 1 103 ? 3.395 24.828 35.438 1 98.5 103 ILE A N 1
ATOM 821 C CA . ILE A 1 103 ? 3.6 24.016 34.25 1 98.5 103 ILE A CA 1
ATOM 822 C C . ILE A 1 103 ? 4.504 22.828 34.594 1 98.5 103 ILE A C 1
ATOM 824 O O . ILE A 1 103 ? 5.613 23.016 35.094 1 98.5 103 ILE A O 1
ATOM 828 N N . VAL A 1 104 ? 4.027 21.625 34.375 1 98.19 104 VAL A N 1
ATOM 829 C CA . VAL A 1 104 ? 4.789 20.406 34.625 1 98.19 104 VAL A CA 1
ATOM 830 C C . VAL A 1 104 ? 5.121 19.703 33.312 1 98.19 104 VAL A C 1
ATOM 832 O O . VAL A 1 104 ? 4.281 19 32.75 1 98.19 104 VAL A O 1
ATOM 835 N N . PRO A 1 105 ? 6.355 19.828 32.875 1 97.88 105 PRO A N 1
ATOM 836 C CA . PRO A 1 105 ? 6.742 19.062 31.703 1 97.88 105 PRO A CA 1
ATOM 837 C C . PRO A 1 105 ? 6.871 17.562 31.984 1 97.88 105 PRO A C 1
ATOM 839 O O . PRO A 1 105 ? 7.418 17.172 33 1 97.88 105 PRO A O 1
ATOM 842 N N . VAL A 1 106 ? 6.258 16.812 31.141 1 98.19 106 VAL A N 1
ATOM 843 C CA . VAL A 1 106 ? 6.398 15.359 31.234 1 98.19 106 VAL A CA 1
ATOM 844 C C . VAL A 1 106 ? 7.074 14.828 29.969 1 98.19 106 VAL A C 1
ATOM 846 O O . VAL A 1 106 ? 6.746 15.242 28.859 1 98.19 106 VAL A O 1
ATOM 849 N N . LYS A 1 107 ? 8.031 13.938 30.25 1 97.38 107 LYS A N 1
ATOM 850 C CA . LYS A 1 107 ? 8.797 13.375 29.141 1 97.38 107 LYS A CA 1
ATOM 851 C C . LYS A 1 107 ? 7.957 12.359 28.359 1 97.38 107 LYS A C 1
ATOM 853 O O . LYS A 1 107 ? 7.395 11.438 28.938 1 97.38 107 LYS A O 1
ATOM 858 N N . GLY A 1 108 ? 7.879 12.609 27.031 1 97.06 108 GLY A N 1
ATOM 859 C CA . GLY A 1 108 ? 7.16 11.672 26.188 1 97.06 108 GLY A CA 1
ATOM 860 C C . GLY A 1 108 ? 7.285 11.992 24.703 1 97.06 108 GLY A C 1
ATOM 861 O O . GLY A 1 108 ? 8.078 12.852 24.312 1 97.06 108 GLY A O 1
ATOM 862 N N . ASP A 1 109 ? 6.641 11.164 23.891 1 97 109 ASP A N 1
ATOM 863 C CA . ASP A 1 109 ? 6.59 11.281 22.438 1 97 109 ASP A CA 1
ATOM 864 C C . ASP A 1 109 ? 5.254 10.773 21.891 1 97 109 ASP A C 1
ATOM 866 O O . ASP A 1 109 ? 4.918 9.602 22.047 1 97 109 ASP A O 1
ATOM 870 N N . VAL A 1 110 ? 4.57 11.648 21.234 1 97 110 VAL A N 1
ATOM 871 C CA . VAL A 1 110 ? 3.229 11.352 20.75 1 97 110 VAL A CA 1
ATOM 872 C C . VAL A 1 110 ? 3.289 10.195 19.75 1 97 110 VAL A C 1
ATOM 874 O O . VAL A 1 110 ? 2.311 9.469 19.578 1 97 110 VAL A O 1
ATOM 877 N N . ALA A 1 111 ? 4.445 9.93 19.141 1 96.81 111 ALA A N 1
ATOM 878 C CA . ALA A 1 111 ? 4.598 8.906 18.109 1 96.81 111 ALA A CA 1
ATOM 879 C C . ALA A 1 111 ? 4.781 7.527 18.734 1 96.81 111 ALA A C 1
ATOM 881 O O . ALA A 1 111 ? 4.734 6.512 18.047 1 96.81 111 ALA A O 1
ATOM 882 N N . GLU A 1 112 ? 4.957 7.48 20.031 1 97.25 112 GLU A N 1
ATOM 883 C CA . GLU A 1 112 ? 5.258 6.219 20.703 1 97.25 112 GLU A CA 1
ATOM 884 C C . GLU A 1 112 ? 4.02 5.652 21.391 1 97.25 112 GLU A C 1
ATOM 886 O O . GLU A 1 112 ? 3.074 6.387 21.672 1 97.25 112 GLU A O 1
ATOM 891 N N . THR A 1 113 ? 4.012 4.336 21.625 1 97.12 113 THR A N 1
ATOM 892 C CA . THR A 1 113 ? 2.947 3.701 22.391 1 97.12 113 THR A CA 1
ATOM 893 C C . THR A 1 113 ? 2.891 4.27 23.812 1 97.12 113 THR A C 1
ATOM 895 O O . THR A 1 113 ? 3.928 4.559 24.406 1 97.12 113 THR A O 1
ATOM 898 N N . LYS A 1 114 ? 1.729 4.5 24.328 1 97.94 114 LYS A N 1
ATOM 899 C CA . LYS A 1 114 ? 1.494 5.113 25.625 1 97.94 114 LYS A CA 1
ATOM 900 C C . LYS A 1 114 ? 2.133 6.496 25.703 1 97.94 114 LYS A C 1
ATOM 902 O O . LYS A 1 114 ? 2.625 6.898 26.766 1 97.94 114 LYS A O 1
ATOM 907 N N . LEU A 1 115 ? 2.357 7.156 24.547 1 98.38 115 LEU A N 1
ATOM 908 C CA . LEU A 1 115 ? 2.863 8.516 24.406 1 98.38 115 LEU A CA 1
ATOM 909 C C . LEU A 1 115 ? 4.297 8.625 24.922 1 98.38 115 LEU A C 1
ATOM 911 O O . LEU A 1 115 ? 4.766 9.719 25.25 1 98.38 115 LEU A O 1
ATOM 915 N N . GLY A 1 116 ? 4.906 7.449 25.094 1 97.94 116 GLY A N 1
ATOM 916 C CA . GLY A 1 116 ? 6.266 7.441 25.609 1 97.94 116 GLY A CA 1
ATOM 917 C C . GLY A 1 116 ? 6.359 7.828 27.078 1 97.94 116 GLY A C 1
ATOM 918 O O . GLY A 1 116 ? 7.438 8.148 27.578 1 97.94 116 GLY A O 1
ATOM 919 N N . LEU A 1 117 ? 5.262 7.832 27.766 1 98.31 117 LEU A N 1
ATOM 920 C CA . LEU A 1 117 ? 5.227 8.195 29.188 1 98.31 117 LEU A CA 1
ATOM 921 C C . LEU A 1 117 ? 5.715 7.035 30.047 1 98.31 117 LEU A C 1
ATOM 923 O O . LEU A 1 117 ? 5.48 5.871 29.734 1 98.31 117 LEU A O 1
ATOM 927 N N . SER A 1 118 ? 6.359 7.363 31.156 1 97.75 118 SER A N 1
ATOM 928 C CA . SER A 1 118 ? 6.637 6.344 32.156 1 97.75 118 SER A CA 1
ATOM 929 C C . SER A 1 118 ? 5.359 5.898 32.875 1 97.75 118 SER A C 1
ATOM 931 O O . SER A 1 118 ? 4.352 6.605 32.844 1 97.75 118 SER A O 1
ATOM 933 N N . ASP A 1 119 ? 5.375 4.77 33.469 1 97.75 119 ASP A N 1
ATOM 934 C CA . ASP A 1 119 ? 4.227 4.285 34.25 1 97.75 119 ASP A CA 1
ATOM 935 C C . ASP A 1 119 ? 3.855 5.254 35.375 1 97.75 119 ASP A C 1
ATOM 937 O O . ASP A 1 119 ? 2.674 5.445 35.656 1 97.75 119 ASP A O 1
ATOM 941 N N . LYS A 1 120 ? 4.84 5.824 35.875 1 97.94 120 LYS A N 1
ATOM 942 C CA . LYS A 1 120 ? 4.629 6.793 36.969 1 97.94 120 LYS A CA 1
ATOM 943 C C . LYS A 1 120 ? 3.889 8.023 36.438 1 97.94 120 LYS A C 1
ATOM 945 O O . LYS A 1 120 ? 2.918 8.477 37.062 1 97.94 120 LYS A O 1
ATOM 950 N N . ASP A 1 121 ? 4.352 8.57 35.375 1 98.25 121 ASP A N 1
ATOM 951 C CA . ASP A 1 121 ? 3.717 9.75 34.812 1 98.25 121 ASP A CA 1
ATOM 952 C C . ASP A 1 121 ? 2.301 9.438 34.344 1 98.25 121 ASP A C 1
ATOM 954 O O . ASP A 1 121 ? 1.388 10.25 34.5 1 98.25 121 ASP A O 1
ATOM 958 N N . TRP A 1 122 ? 2.164 8.242 33.719 1 98.5 122 TRP A N 1
ATOM 959 C CA . TRP A 1 122 ? 0.842 7.816 33.281 1 98.5 122 TRP A CA 1
ATOM 960 C C . TRP A 1 122 ? -0.146 7.789 34.438 1 98.5 122 TRP A C 1
ATOM 962 O O . TRP A 1 122 ? -1.257 8.312 34.312 1 98.5 122 TRP A O 1
ATOM 972 N N . THR A 1 123 ? 0.261 7.258 35.531 1 98.31 123 THR A N 1
ATOM 973 C CA . THR A 1 123 ? -0.584 7.148 36.719 1 98.31 123 THR A CA 1
ATOM 974 C C . THR A 1 123 ? -0.883 8.523 37.312 1 98.31 123 THR A C 1
ATOM 976 O O . THR A 1 123 ? -2.02 8.805 37.688 1 98.31 123 THR A O 1
ATOM 979 N N . MET A 1 124 ? 0.116 9.328 37.344 1 98.44 124 MET A N 1
ATOM 980 C CA . MET A 1 124 ? -0.044 10.68 37.844 1 98.44 124 MET A CA 1
ATOM 981 C C . MET A 1 124 ? -1.062 11.461 37.031 1 98.44 124 MET A C 1
ATOM 983 O O . MET A 1 124 ? -1.99 12.055 37.594 1 98.44 124 MET A O 1
ATOM 987 N N . ILE A 1 125 ? -0.938 11.414 35.75 1 98.69 125 ILE A N 1
ATOM 988 C CA . ILE A 1 125 ? -1.81 12.156 34.844 1 98.69 125 ILE A CA 1
ATOM 989 C C . ILE A 1 125 ? -3.234 11.617 34.938 1 98.69 125 ILE A C 1
ATOM 991 O O . ILE A 1 125 ? -4.188 12.383 35.094 1 98.69 125 ILE A O 1
ATOM 995 N N . THR A 1 126 ? -3.359 10.305 34.906 1 98.62 126 THR A N 1
ATOM 996 C CA . THR A 1 126 ? -4.6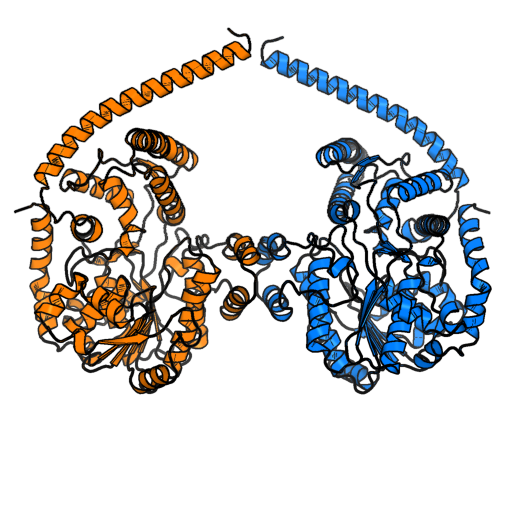88 9.711 34.875 1 98.62 126 THR A CA 1
ATOM 997 C C . THR A 1 126 ? -5.41 9.938 36.188 1 98.62 126 THR A C 1
ATOM 999 O O . THR A 1 126 ? -6.645 9.961 36.25 1 98.62 126 THR A O 1
ATOM 1002 N N . SER A 1 127 ? -4.664 10.25 37.25 1 98.5 127 SER A N 1
ATOM 1003 C CA . SER A 1 127 ? -5.266 10.469 38.562 1 98.5 127 SER A CA 1
ATOM 1004 C C . SER A 1 127 ? -5.68 11.922 38.75 1 98.5 127 SER A C 1
ATOM 1006 O O . SER A 1 127 ? -6.621 12.219 39.5 1 98.5 127 SER A O 1
ATOM 1008 N N . GLU A 1 128 ? -5.039 12.82 38 1 98.5 128 GLU A N 1
ATOM 1009 C CA . GLU A 1 128 ? -5.184 14.227 38.375 1 98.5 128 GLU A CA 1
ATOM 1010 C C . GLU A 1 128 ? -5.934 15.008 37.281 1 98.5 128 GLU A C 1
ATOM 1012 O O . GLU A 1 128 ? -6.562 16.031 37.594 1 98.5 128 GLU A O 1
ATOM 1017 N N . VAL A 1 129 ? -5.949 14.641 36.125 1 98.81 129 VAL A N 1
ATOM 1018 C CA . VAL A 1 129 ? -6.285 15.492 35 1 98.81 129 VAL A CA 1
ATOM 1019 C C . VAL A 1 129 ? -7.801 15.586 34.844 1 98.81 129 VAL A C 1
ATOM 1021 O O . VAL A 1 129 ? -8.492 14.562 34.875 1 98.81 129 VAL A O 1
ATOM 1024 N N . ASP A 1 130 ? -8.258 16.844 34.594 1 98.62 130 ASP A N 1
ATOM 1025 C CA . ASP A 1 130 ? -9.68 17.125 34.375 1 98.62 130 ASP A CA 1
ATOM 1026 C C . ASP A 1 130 ? -9.992 17.328 32.906 1 98.62 130 ASP A C 1
ATOM 1028 O O . ASP A 1 130 ? -11.102 17.031 32.469 1 98.62 130 ASP A O 1
ATOM 1032 N N . VAL A 1 131 ? -9.078 17.875 32.219 1 98.88 131 VAL A N 1
ATOM 1033 C CA . VAL A 1 131 ? -9.297 18.234 30.812 1 98.88 131 VAL A CA 1
ATOM 1034 C C . VAL A 1 131 ? -8.07 17.859 29.984 1 98.88 131 VAL A C 1
ATOM 1036 O O . VAL A 1 131 ? -6.934 18.094 30.406 1 98.88 131 VAL A O 1
ATOM 1039 N N . ILE A 1 132 ? -8.297 17.25 28.828 1 98.94 132 ILE A N 1
ATOM 1040 C CA . ILE A 1 132 ? -7.215 16.906 27.906 1 98.94 132 ILE A CA 1
ATOM 1041 C C . ILE A 1 132 ? -7.406 17.672 26.594 1 98.94 132 ILE A C 1
ATOM 1043 O O . ILE A 1 132 ? -8.508 17.688 26.031 1 98.94 132 ILE A O 1
ATOM 1047 N N . PHE A 1 133 ? -6.387 18.344 26.188 1 98.94 133 PHE A N 1
ATOM 1048 C CA . PHE A 1 133 ? -6.297 18.906 24.844 1 98.94 133 PHE A CA 1
ATOM 1049 C C . PHE A 1 133 ? -5.254 18.172 24.016 1 98.94 133 PHE A C 1
ATOM 1051 O O . PHE A 1 133 ? -4.059 18.234 24.312 1 98.94 133 PHE A O 1
ATOM 1058 N N . HIS A 1 134 ? -5.715 17.484 23.016 1 98.94 134 HIS A N 1
ATOM 1059 C CA . HIS A 1 134 ? -4.785 16.844 22.078 1 98.94 134 HIS A CA 1
ATOM 1060 C C . HIS A 1 134 ? -4.594 17.688 20.828 1 98.94 134 HIS A C 1
ATOM 1062 O O . HIS A 1 134 ? -5.332 17.516 19.844 1 98.94 134 HIS A O 1
ATOM 1068 N N . VAL A 1 135 ? -3.484 18.422 20.766 1 98.62 135 VAL A N 1
ATOM 1069 C CA . VAL A 1 135 ? -3.227 19.391 19.703 1 98.62 135 VAL A CA 1
ATOM 1070 C C . VAL A 1 135 ? -2.037 18.922 18.859 1 98.62 135 VAL A C 1
ATOM 1072 O O . VAL A 1 135 ? -1.873 19.359 17.719 1 98.62 135 VAL A O 1
ATOM 1075 N N . ALA A 1 136 ? -1.28 17.969 19.359 1 97.31 136 ALA A N 1
ATOM 1076 C CA . ALA A 1 136 ? -0.048 17.547 18.703 1 97.31 136 ALA A CA 1
ATOM 1077 C C . ALA A 1 136 ? -0.342 16.875 17.359 1 97.31 136 ALA A C 1
ATOM 1079 O O . ALA A 1 136 ? -1.299 16.109 17.234 1 97.31 136 ALA A O 1
ATOM 1080 N N . ALA A 1 137 ? 0.375 17.266 16.391 1 96.38 137 ALA A N 1
ATOM 1081 C CA . ALA A 1 137 ? 0.354 16.672 15.047 1 96.38 137 ALA A CA 1
ATOM 1082 C C . ALA A 1 137 ? 1.559 17.125 14.227 1 96.38 137 ALA A C 1
ATOM 1084 O O . ALA A 1 137 ? 2.184 18.141 14.547 1 96.38 137 ALA A O 1
ATOM 1085 N N . THR A 1 138 ? 1.978 16.344 13.297 1 94.56 138 THR A N 1
ATOM 1086 C CA . THR A 1 138 ? 2.771 16.922 12.219 1 94.56 138 THR A CA 1
ATOM 1087 C C . THR A 1 138 ? 1.868 17.547 11.156 1 94.56 138 THR A C 1
ATOM 1089 O O . THR A 1 138 ? 0.926 16.906 10.688 1 94.56 138 THR A O 1
ATOM 1092 N N . THR A 1 139 ? 2.143 18.766 10.867 1 91.25 139 THR A N 1
ATOM 1093 C CA . THR A 1 139 ? 1.319 19.484 9.906 1 91.25 139 THR A CA 1
ATOM 1094 C C . THR A 1 139 ? 2.033 19.609 8.562 1 91.25 139 THR A C 1
ATOM 1096 O O . THR A 1 139 ? 1.603 20.375 7.695 1 91.25 139 THR A O 1
ATOM 1099 N N . ARG A 1 140 ? 3.113 18.906 8.445 1 89.06 140 ARG A N 1
ATOM 1100 C CA . ARG A 1 140 ? 3.855 18.953 7.188 1 89.06 140 ARG A CA 1
ATOM 1101 C C . ARG A 1 140 ? 3.133 18.156 6.102 1 89.06 140 ARG A C 1
ATOM 1103 O O . ARG A 1 140 ? 2.754 17 6.312 1 89.06 140 ARG A O 1
ATOM 1110 N N . PHE A 1 141 ? 3.029 18.781 4.977 1 90.56 141 PHE A N 1
ATOM 1111 C CA . PHE A 1 141 ? 2.32 18.156 3.865 1 90.56 141 PHE A CA 1
ATOM 1112 C C . PHE A 1 141 ? 3.188 17.094 3.191 1 90.56 141 PHE A C 1
ATOM 1114 O O . PHE A 1 141 ? 2.672 16.172 2.553 1 90.56 141 PHE A O 1
ATOM 1121 N N . ASP A 1 142 ? 4.512 17.234 3.338 1 87.88 142 ASP A N 1
ATOM 1122 C CA . ASP A 1 142 ? 5.434 16.328 2.658 1 87.88 142 ASP A CA 1
ATOM 1123 C C . ASP A 1 142 ? 6.047 15.328 3.637 1 87.88 142 ASP A C 1
ATOM 1125 O O . ASP A 1 142 ? 7.074 14.719 3.344 1 87.88 142 ASP A O 1
ATOM 1129 N N . GLU A 1 143 ? 5.449 15.25 4.828 1 92.81 143 GLU A N 1
ATOM 1130 C CA . GLU A 1 143 ? 5.93 14.281 5.809 1 92.81 143 GLU A CA 1
ATOM 1131 C C . GLU A 1 143 ? 5.727 12.852 5.316 1 92.81 143 GLU A C 1
ATOM 1133 O O . GLU A 1 143 ? 4.684 12.523 4.746 1 92.81 143 GLU A O 1
ATOM 1138 N N . ALA A 1 144 ? 6.75 12.039 5.535 1 96.12 144 ALA A N 1
ATOM 1139 C CA . ALA A 1 144 ? 6.594 10.633 5.176 1 96.12 144 ALA A CA 1
ATOM 1140 C C . ALA A 1 144 ? 5.348 10.031 5.824 1 96.12 144 ALA A C 1
ATOM 1142 O O . ALA A 1 144 ? 5.043 10.328 6.984 1 96.12 144 ALA A O 1
ATOM 1143 N N . LEU A 1 145 ? 4.672 9.188 5.07 1 97.75 145 LEU A N 1
ATOM 1144 C CA . LEU A 1 145 ? 3.412 8.617 5.531 1 97.75 145 LEU A CA 1
ATOM 1145 C C . LEU A 1 145 ? 3.607 7.852 6.836 1 97.75 145 LEU A C 1
ATOM 1147 O O . LEU A 1 145 ? 2.762 7.91 7.73 1 97.75 145 LEU A O 1
ATOM 1151 N N . ARG A 1 146 ? 4.684 7.094 6.914 1 97.75 146 ARG A N 1
ATOM 1152 C CA . ARG A 1 146 ? 4.965 6.344 8.133 1 97.75 146 ARG A CA 1
ATOM 1153 C C . ARG A 1 146 ? 5.023 7.27 9.344 1 97.75 146 ARG A C 1
ATOM 1155 O O . ARG A 1 146 ? 4.379 7.008 10.367 1 97.75 146 ARG A O 1
ATOM 1162 N N . VAL A 1 147 ? 5.762 8.336 9.242 1 97.75 147 VAL A N 1
ATOM 1163 C CA . VAL A 1 147 ? 5.953 9.289 10.328 1 97.75 147 VAL A CA 1
ATOM 1164 C C . VAL A 1 147 ? 4.621 9.953 10.68 1 97.75 147 VAL A C 1
ATOM 1166 O O . VAL A 1 147 ? 4.254 10.039 11.852 1 97.75 147 VAL A O 1
ATOM 1169 N N . SER A 1 148 ? 3.916 10.398 9.68 1 98.06 148 SER A N 1
ATOM 1170 C CA . SER A 1 148 ? 2.617 11.031 9.891 1 98.06 148 SER A CA 1
ATOM 1171 C C . SER A 1 148 ? 1.644 10.078 10.578 1 98.06 148 SER A C 1
ATOM 1173 O O . SER A 1 148 ? 0.831 10.5 11.398 1 98.06 148 SER A O 1
ATOM 1175 N N . THR A 1 149 ? 1.712 8.789 10.219 1 98.69 149 THR A N 1
ATOM 1176 C CA . THR A 1 149 ? 0.846 7.781 10.812 1 98.69 149 THR A CA 1
ATOM 1177 C C . THR A 1 149 ? 1.139 7.637 12.305 1 98.69 149 THR A C 1
ATOM 1179 O O . THR A 1 149 ? 0.218 7.613 13.125 1 98.69 149 THR A O 1
ATOM 1182 N N . MET A 1 150 ? 2.406 7.574 12.633 1 98.5 150 MET A N 1
ATOM 1183 C CA . MET A 1 150 ? 2.801 7.363 14.023 1 98.5 150 MET A CA 1
ATOM 1184 C C . MET A 1 150 ? 2.424 8.562 14.883 1 98.5 150 MET A C 1
ATOM 1186 O O . MET A 1 150 ? 2.004 8.406 16.031 1 98.5 150 MET A O 1
ATOM 1190 N N . ILE A 1 151 ? 2.471 9.68 14.352 1 98.5 151 ILE A N 1
ATOM 1191 C CA . ILE A 1 151 ? 2.23 10.898 15.125 1 98.5 151 ILE A CA 1
ATOM 1192 C C . ILE A 1 151 ? 0.735 11.211 15.133 1 98.5 151 ILE A C 1
ATOM 1194 O O . ILE A 1 151 ? 0.126 11.312 16.203 1 98.5 151 ILE A O 1
ATOM 1198 N N . ASN A 1 152 ? 0.103 11.297 13.992 1 98.75 152 ASN A N 1
ATOM 1199 C CA . ASN A 1 152 ? -1.255 11.812 13.875 1 98.75 152 ASN A CA 1
ATOM 1200 C C . ASN A 1 152 ? -2.295 10.742 14.203 1 98.75 152 ASN A C 1
ATOM 1202 O O . ASN A 1 152 ? -3.342 11.047 14.773 1 98.75 152 ASN A O 1
ATOM 1206 N N . ILE A 1 153 ? -2.025 9.5 13.789 1 98.81 153 ILE A N 1
ATOM 1207 C CA . ILE A 1 153 ? -3.021 8.453 13.984 1 98.81 153 ILE A CA 1
ATOM 1208 C C . ILE A 1 153 ? -2.746 7.715 15.297 1 98.81 153 ILE A C 1
ATOM 1210 O O . ILE A 1 153 ? -3.574 7.727 16.203 1 98.81 153 ILE A O 1
ATOM 1214 N N . ARG A 1 154 ? -1.561 7.105 15.367 1 98.56 154 ARG A N 1
ATOM 1215 C CA . ARG A 1 154 ? -1.245 6.367 16.594 1 98.56 154 ARG A CA 1
ATOM 1216 C C . ARG A 1 154 ? -1.229 7.293 17.797 1 98.56 154 ARG A C 1
ATOM 1218 O O . ARG A 1 154 ? -1.693 6.922 18.875 1 98.56 154 ARG A O 1
ATOM 1225 N N . GLY A 1 155 ? -0.633 8.469 17.625 1 98.69 155 GLY A N 1
ATOM 1226 C CA . GLY A 1 155 ? -0.64 9.445 18.703 1 98.69 155 GLY A CA 1
ATOM 1227 C C . GLY A 1 155 ? -2.033 9.758 19.219 1 98.69 155 GLY A C 1
ATOM 1228 O O . GLY A 1 155 ? -2.25 9.875 20.422 1 98.69 155 GLY A O 1
ATOM 1229 N N . THR A 1 156 ? -2.959 9.922 18.297 1 98.81 156 THR A N 1
ATOM 1230 C CA . THR A 1 156 ? -4.344 10.172 18.672 1 98.81 156 THR A CA 1
ATOM 1231 C C . THR A 1 156 ? -4.93 8.977 19.406 1 98.81 156 THR A C 1
ATOM 1233 O O . THR A 1 156 ? -5.609 9.141 20.422 1 98.81 156 THR A O 1
ATOM 1236 N N . ARG A 1 157 ? -4.656 7.762 18.906 1 98.69 157 ARG A N 1
ATOM 1237 C CA . ARG A 1 157 ? -5.125 6.555 19.578 1 98.69 157 ARG A CA 1
ATOM 1238 C C . ARG A 1 157 ? -4.629 6.496 21.016 1 98.69 157 ARG A C 1
ATOM 1240 O O . ARG A 1 157 ? -5.414 6.262 21.938 1 98.69 157 ARG A O 1
ATOM 1247 N N . GLU A 1 158 ? -3.301 6.738 21.219 1 98.69 158 GLU A N 1
ATOM 1248 C CA . GLU A 1 158 ? -2.693 6.656 22.547 1 98.69 158 GLU A CA 1
ATOM 1249 C C . GLU A 1 158 ? -3.254 7.73 23.469 1 98.69 158 GLU A C 1
ATOM 1251 O O . GLU A 1 158 ? -3.41 7.5 24.672 1 98.69 158 GLU A O 1
ATOM 1256 N N . THR A 1 159 ? -3.527 8.875 22.953 1 98.88 159 THR A N 1
ATOM 1257 C CA . THR A 1 159 ? -4.078 9.953 23.766 1 98.88 159 THR A CA 1
ATOM 1258 C C . THR A 1 159 ? -5.508 9.633 24.188 1 98.88 159 THR A C 1
ATOM 1260 O O . THR A 1 159 ? -5.906 9.93 25.328 1 98.88 159 THR A O 1
ATOM 1263 N N . VAL A 1 160 ? -6.297 9.094 23.25 1 98.69 160 VAL A N 1
ATOM 1264 C CA . VAL A 1 160 ? -7.656 8.688 23.594 1 98.69 160 VAL A CA 1
ATOM 1265 C C . VAL A 1 160 ? -7.625 7.621 24.688 1 98.69 160 VAL A C 1
ATOM 1267 O O . VAL A 1 160 ? -8.414 7.672 25.641 1 98.69 160 VAL A O 1
ATOM 1270 N N . LEU A 1 161 ? -6.688 6.676 24.562 1 98.56 161 LEU A N 1
ATOM 1271 C CA . LEU A 1 161 ? -6.551 5.633 25.578 1 98.56 161 LEU A CA 1
ATOM 1272 C C . LEU A 1 161 ? -6.176 6.234 26.922 1 98.56 161 LEU A C 1
ATOM 1274 O O . LEU A 1 161 ? -6.664 5.781 27.969 1 98.56 161 LEU A O 1
ATOM 1278 N N . LEU A 1 162 ? -5.324 7.23 26.922 1 98.75 162 LEU A N 1
ATOM 1279 C CA . LEU A 1 162 ? -4.988 7.949 28.156 1 98.75 162 LEU A CA 1
ATOM 1280 C C . LEU A 1 162 ? -6.23 8.586 28.766 1 98.75 162 LEU A C 1
ATOM 1282 O O . LEU A 1 162 ? -6.449 8.492 29.969 1 98.75 162 LEU A O 1
ATOM 1286 N N . GLY A 1 163 ? -6.996 9.289 27.922 1 98.75 163 GLY A N 1
ATOM 1287 C CA . GLY A 1 163 ? -8.234 9.898 28.391 1 98.75 163 GLY A CA 1
ATOM 1288 C C . GLY A 1 163 ? -9.188 8.906 29.016 1 98.75 163 GLY A C 1
ATOM 1289 O O . GLY A 1 163 ? -9.805 9.195 30.047 1 98.75 163 GLY A O 1
ATOM 1290 N N . LYS A 1 164 ? -9.297 7.762 28.438 1 98.06 164 LYS A N 1
ATOM 1291 C CA . LYS A 1 164 ? -10.195 6.727 28.938 1 98.06 164 LYS A CA 1
ATOM 1292 C C . LYS A 1 164 ? -9.742 6.223 30.297 1 98.06 164 LYS A C 1
ATOM 1294 O O . LYS A 1 164 ? -10.562 5.789 31.109 1 98.06 164 LYS A O 1
ATOM 1299 N N . ASP A 1 165 ? -8.477 6.32 30.578 1 98.06 165 ASP A N 1
ATOM 1300 C CA . ASP A 1 165 ? -7.91 5.844 31.828 1 98.06 165 ASP A CA 1
ATOM 1301 C C . ASP A 1 165 ? -7.992 6.914 32.906 1 98.06 165 ASP A C 1
ATOM 1303 O O . ASP A 1 165 ? -7.754 6.637 34.094 1 98.06 165 ASP A O 1
ATOM 1307 N N . CYS A 1 166 ? -8.289 8.164 32.562 1 98.5 166 CYS A N 1
ATOM 1308 C CA . CYS A 1 166 ? -8.359 9.25 33.531 1 98.5 166 CYS A CA 1
ATOM 1309 C C . CYS A 1 166 ? -9.57 9.094 34.438 1 98.5 166 CYS A C 1
ATOM 1311 O O . CYS A 1 166 ? -10.688 8.867 33.969 1 98.5 166 CYS A O 1
ATOM 1313 N N . GLN A 1 167 ? -9.352 9.344 35.656 1 97.88 167 GLN A N 1
ATOM 1314 C CA . GLN A 1 167 ? -10.383 9.102 36.688 1 97.88 167 GLN A CA 1
ATOM 1315 C C . GLN A 1 167 ? -11.297 10.312 36.812 1 97.88 167 GLN A C 1
ATOM 1317 O O . GLN A 1 167 ? -12.469 10.18 37.188 1 97.88 167 GLN A O 1
ATOM 1322 N N . LYS A 1 168 ? -10.805 11.477 36.438 1 97.19 168 LYS A N 1
ATOM 1323 C CA . LYS A 1 168 ? -11.531 12.711 36.719 1 97.19 168 LYS A CA 1
ATOM 1324 C C . LYS A 1 168 ? -11.859 13.469 35.438 1 97.19 168 LYS A C 1
ATOM 1326 O O . LYS A 1 168 ? -12.289 14.625 35.5 1 97.19 168 LYS A O 1
ATOM 1331 N N . LEU A 1 169 ? -11.781 12.805 34.375 1 98.06 169 LEU A N 1
ATOM 1332 C CA . LEU A 1 169 ? -11.828 13.523 33.094 1 98.06 169 LEU A CA 1
ATOM 1333 C C . LEU A 1 169 ? -13.211 14.102 32.875 1 98.06 169 LEU A C 1
ATOM 1335 O O . LEU A 1 169 ? -14.211 13.375 32.875 1 98.06 169 LEU A O 1
ATOM 1339 N N . LYS A 1 170 ? -13.172 15.43 32.594 1 98.12 170 LYS A N 1
ATOM 1340 C CA . LYS A 1 170 ? -14.422 16.125 32.312 1 98.12 170 LYS A CA 1
ATOM 1341 C C . LYS A 1 170 ? -14.57 16.422 30.812 1 98.12 170 LYS A C 1
ATOM 1343 O O . LYS A 1 170 ? -15.688 16.594 30.328 1 98.12 170 LYS A O 1
ATOM 1348 N N . SER A 1 171 ? -13.453 16.516 30.172 1 98.56 171 SER A N 1
ATOM 1349 C CA . SER A 1 171 ? -13.508 16.922 28.766 1 98.56 171 SER A CA 1
ATOM 1350 C C . SER A 1 171 ? -12.25 16.484 28.031 1 98.56 171 SER A C 1
ATOM 1352 O O . SER A 1 171 ? -11.141 16.641 28.531 1 98.56 171 SER A O 1
ATOM 1354 N N . PHE A 1 172 ? -12.477 15.875 26.844 1 98.75 172 PHE A N 1
ATOM 1355 C CA . PHE A 1 172 ? -11.422 15.531 25.906 1 98.75 172 PHE A CA 1
ATOM 1356 C C . PHE A 1 172 ? -11.617 16.266 24.578 1 98.75 172 PHE A C 1
ATOM 1358 O O . PHE A 1 172 ? -12.594 16.031 23.875 1 98.75 172 PHE A O 1
ATOM 1365 N N . VAL A 1 173 ? -10.641 17.125 24.219 1 98.88 173 VAL A N 1
ATOM 1366 C CA . VAL A 1 173 ? -10.75 17.922 23 1 98.88 173 VAL A CA 1
ATOM 1367 C C . VAL A 1 173 ? -9.664 17.484 22 1 98.88 173 VAL A C 1
ATOM 1369 O O . VAL A 1 173 ? -8.477 17.625 22.297 1 98.88 173 VAL A O 1
ATOM 1372 N N . TYR A 1 174 ? -10.07 16.984 20.891 1 98.88 174 TYR A N 1
ATOM 1373 C CA . TYR A 1 174 ? -9.156 16.641 19.812 1 98.88 174 TYR A CA 1
ATOM 1374 C C . TYR A 1 174 ? -9.133 17.734 18.75 1 98.88 174 TYR A C 1
ATOM 1376 O O . TYR A 1 174 ? -10.18 18.125 18.234 1 98.88 174 TYR A O 1
ATOM 1384 N N . VAL A 1 175 ? -7.98 18.203 18.406 1 98.88 175 VAL A N 1
ATOM 1385 C CA . VAL A 1 175 ? -7.848 19.234 17.375 1 98.88 175 VAL A CA 1
ATOM 1386 C C . VAL A 1 175 ? -7.473 18.578 16.047 1 98.88 175 VAL A C 1
ATOM 1388 O O . VAL A 1 175 ? -6.348 18.109 15.875 1 98.88 175 VAL A O 1
ATOM 1391 N N . SER A 1 176 ? -8.359 18.578 15.156 1 98.56 176 SER A N 1
ATOM 1392 C CA . SER A 1 176 ? -8.172 18.125 13.781 1 98.56 176 SER A CA 1
ATOM 1393 C C . SER A 1 176 ? -8.016 19.297 12.82 1 98.56 176 SER A C 1
ATOM 1395 O O . SER A 1 176 ? -7.297 20.25 13.109 1 98.56 176 SER A O 1
ATOM 1397 N N . THR A 1 177 ? -8.523 19.234 11.641 1 98 177 THR A N 1
ATOM 1398 C CA . THR A 1 177 ? -8.492 20.281 10.633 1 98 177 THR A CA 1
ATOM 1399 C C . THR A 1 177 ? -9.68 20.156 9.68 1 98 177 THR A C 1
ATOM 1401 O O . THR A 1 177 ? -10.164 19.047 9.43 1 98 177 THR A O 1
ATOM 1404 N N . THR A 1 178 ? -10.141 21.266 9.188 1 96.94 178 THR A N 1
ATOM 1405 C CA . THR A 1 178 ? -11.188 21.219 8.18 1 96.94 178 THR A CA 1
ATOM 1406 C C . THR A 1 178 ? -10.703 20.484 6.926 1 96.94 178 THR A C 1
ATOM 1408 O O . THR A 1 178 ? -11.508 19.938 6.172 1 96.94 178 THR A O 1
ATOM 1411 N N . TYR A 1 179 ? -9.469 20.359 6.781 1 93.94 179 TYR A N 1
ATOM 1412 C CA . TYR A 1 179 ? -8.898 19.828 5.551 1 93.94 179 TYR A CA 1
ATOM 1413 C C . TYR A 1 179 ? -8.766 18.312 5.625 1 93.94 179 TYR A C 1
ATOM 1415 O O . TYR A 1 179 ? -8.344 17.672 4.656 1 93.94 179 TYR A O 1
ATOM 1423 N N . SER A 1 180 ? -9.141 17.719 6.746 1 95.56 180 SER A N 1
ATOM 1424 C CA . SER A 1 180 ? -9.227 16.266 6.816 1 95.56 180 SER A CA 1
ATOM 1425 C C . SER A 1 180 ? -10.227 15.719 5.801 1 95.56 180 SER A C 1
ATOM 1427 O O . SER A 1 180 ? -10.211 14.531 5.48 1 95.56 180 SER A O 1
ATOM 1429 N N . THR A 1 181 ? -11.055 16.672 5.242 1 91.44 181 THR A N 1
ATOM 1430 C CA . THR A 1 181 ? -12.086 16.281 4.281 1 91.44 181 THR A CA 1
ATOM 1431 C C . THR A 1 181 ? -11.883 17 2.953 1 91.44 181 THR A C 1
ATOM 1433 O O . THR A 1 181 ? -12.789 17.031 2.117 1 91.44 181 THR A O 1
ATOM 1436 N N . ALA A 1 182 ? -10.781 17.609 2.828 1 87 182 ALA A N 1
ATOM 1437 C CA . ALA A 1 182 ? -10.492 18.359 1.6 1 87 182 ALA A CA 1
ATOM 1438 C C . ALA A 1 182 ? -10.047 17.406 0.487 1 87 182 ALA A C 1
ATOM 1440 O O . ALA A 1 182 ? -8.953 17.562 -0.062 1 87 182 ALA A O 1
ATOM 1441 N N . THR A 1 183 ? -10.938 16.547 0.139 1 91.56 183 THR A N 1
ATOM 1442 C CA . THR A 1 183 ? -10.695 15.57 -0.915 1 91.56 183 THR A CA 1
ATOM 1443 C C . THR A 1 183 ? -11.125 16.125 -2.273 1 91.56 183 THR A C 1
ATOM 1445 O O . THR A 1 183 ? -11.844 17.125 -2.346 1 91.56 183 THR A O 1
ATOM 1448 N N . GLN A 1 184 ? -10.617 15.477 -3.301 1 89.25 184 GLN A N 1
ATOM 1449 C CA . GLN A 1 184 ? -11.008 15.852 -4.656 1 89.25 184 GLN A CA 1
ATOM 1450 C C . GLN A 1 184 ? -12.523 15.773 -4.832 1 89.25 184 GLN A C 1
ATOM 1452 O O . GLN A 1 184 ? -13.117 16.594 -5.539 1 89.25 184 GLN A O 1
ATOM 1457 N N . ALA A 1 185 ? -13.117 14.883 -4.098 1 90.19 185 ALA A N 1
ATOM 1458 C CA . ALA A 1 185 ? -14.547 14.641 -4.211 1 90.19 185 ALA A CA 1
ATOM 1459 C C . ALA A 1 185 ? -15.352 15.781 -3.6 1 90.19 185 ALA A C 1
ATOM 1461 O O . ALA A 1 185 ? -16.516 15.992 -3.949 1 90.19 185 ALA A O 1
ATOM 1462 N N . ASN A 1 186 ? -14.672 16.594 -2.744 1 92.94 186 ASN A N 1
ATOM 1463 C CA . ASN A 1 186 ? -15.391 17.625 -2.016 1 92.94 186 ASN A CA 1
ATOM 1464 C C . ASN A 1 186 ? -15.023 19.016 -2.512 1 92.94 186 ASN A C 1
ATOM 1466 O O . ASN A 1 186 ? -15.391 20.031 -1.892 1 92.94 186 ASN A O 1
ATOM 1470 N N . VAL A 1 187 ? -14.367 19.125 -3.609 1 92.12 187 VAL A N 1
ATOM 1471 C CA . VAL A 1 187 ? -13.984 20.422 -4.176 1 92.12 187 VAL A CA 1
ATOM 1472 C C . VAL A 1 187 ? -15.242 21.188 -4.578 1 92.12 187 VAL A C 1
ATOM 1474 O O . VAL A 1 187 ? -16.156 20.625 -5.176 1 92.12 187 VAL A O 1
ATOM 1477 N N . ASP A 1 188 ? -15.289 22.453 -4.176 1 91.25 188 ASP A N 1
ATOM 1478 C CA . ASP A 1 188 ? -16.359 23.391 -4.496 1 91.25 188 ASP A CA 1
ATOM 1479 C C . ASP A 1 188 ? -17.688 22.938 -3.896 1 91.25 188 ASP A C 1
ATOM 1481 O O . ASP A 1 188 ? -18.75 23.188 -4.469 1 91.25 188 ASP A O 1
ATOM 1485 N N . LYS A 1 189 ? -17.578 22.094 -2.898 1 91.44 189 LYS A N 1
ATOM 1486 C CA . LYS A 1 189 ? -18.766 21.656 -2.176 1 91.44 189 LYS A CA 1
ATOM 1487 C C . LYS A 1 189 ? -18.734 22.109 -0.719 1 91.44 189 LYS A C 1
ATOM 1489 O O . LYS A 1 189 ? -17.688 22.531 -0.229 1 91.44 189 LYS A O 1
ATOM 1494 N N . GLU A 1 190 ? -19.859 22.047 -0.139 1 92.81 190 GLU A N 1
ATOM 1495 C CA . GLU A 1 190 ? -19.922 22.312 1.295 1 92.81 190 GLU A CA 1
ATOM 1496 C C . GLU A 1 190 ? -19.516 21.094 2.105 1 92.81 190 GLU A C 1
ATOM 1498 O O . GLU A 1 190 ? -19.969 19.984 1.834 1 92.81 190 GLU A O 1
ATOM 1503 N N . VAL A 1 191 ? -18.641 21.328 2.961 1 94.94 191 VAL A N 1
ATOM 1504 C CA . VAL A 1 191 ? -18.188 20.266 3.863 1 94.94 191 VAL A CA 1
ATOM 1505 C C . VAL A 1 191 ? -18.812 20.469 5.242 1 94.94 191 VAL A C 1
ATOM 1507 O O . VAL A 1 191 ? -18.609 21.5 5.887 1 94.94 191 VAL A O 1
ATOM 1510 N N . MET A 1 192 ? -19.484 19.5 5.73 1 96.12 192 MET A N 1
ATOM 1511 C CA . MET A 1 192 ? -20.297 19.609 6.938 1 96.12 192 MET A CA 1
ATOM 1512 C C . MET A 1 192 ? -19.5 19.25 8.18 1 96.12 192 MET A C 1
ATOM 1514 O O . MET A 1 192 ? -18.438 18.641 8.07 1 96.12 192 MET A O 1
ATOM 1518 N N . GLU A 1 193 ? -20.031 19.609 9.312 1 97.19 193 GLU A N 1
ATOM 1519 C CA . GLU A 1 193 ? -19.453 19.25 10.609 1 97.19 193 GLU A CA 1
ATOM 1520 C C . GLU A 1 193 ? -19.953 17.875 11.062 1 97.19 193 GLU A C 1
ATOM 1522 O O . GLU A 1 193 ? -20.625 17.766 12.086 1 97.19 193 GLU A O 1
ATOM 1527 N N . ARG A 1 194 ? -19.516 16.922 10.359 1 97.06 194 ARG A N 1
ATOM 1528 C CA . ARG A 1 194 ? -19.859 15.523 10.633 1 97.06 194 ARG A CA 1
ATOM 1529 C C . ARG A 1 194 ? -18.688 14.602 10.289 1 97.06 194 ARG A C 1
ATOM 1531 O O . ARG A 1 194 ? -17.719 15.023 9.648 1 97.06 194 ARG A O 1
ATOM 1538 N N . PHE A 1 195 ? -18.812 13.383 10.789 1 96.88 195 PHE A N 1
ATOM 1539 C CA . PHE A 1 195 ? -17.812 12.391 10.398 1 96.88 195 PHE A CA 1
ATOM 1540 C C . PHE A 1 195 ? -18 12 8.938 1 96.88 195 PHE A C 1
ATOM 1542 O O . PHE A 1 195 ? -19.125 11.859 8.453 1 96.88 195 PHE A O 1
ATOM 1549 N N . TYR A 1 196 ? -16.922 11.883 8.242 1 96 196 TYR A N 1
ATOM 1550 C CA . TYR A 1 196 ? -16.906 11.383 6.875 1 96 196 TYR A CA 1
ATOM 1551 C C . TYR A 1 196 ? -16.281 9.992 6.809 1 96 196 TYR A C 1
ATOM 1553 O O . TYR A 1 196 ? -15.602 9.562 7.746 1 96 196 TYR A O 1
ATOM 1561 N N . PRO A 1 197 ? -16.578 9.281 5.727 1 93.94 197 PRO A N 1
ATOM 1562 C CA . PRO A 1 197 ? -16.016 7.941 5.613 1 93.94 197 PRO A CA 1
ATOM 1563 C C . PRO A 1 197 ? -14.484 7.941 5.699 1 93.94 197 PRO A C 1
ATOM 1565 O O . PRO A 1 197 ? -13.828 8.781 5.078 1 93.94 197 PRO A O 1
ATOM 1568 N N . CYS A 1 198 ? -14.031 7.043 6.488 1 95 198 CYS A N 1
ATOM 1569 C CA . CYS A 1 198 ? -12.594 6.883 6.676 1 95 198 CYS A CA 1
ATOM 1570 C C . CYS A 1 198 ? -11.977 6.117 5.512 1 95 198 CYS A C 1
ATOM 1572 O O . CYS A 1 198 ? -12.523 5.113 5.059 1 95 198 CYS A O 1
ATOM 1574 N N . PRO A 1 199 ? -10.844 6.57 4.977 1 94.25 199 PRO A N 1
ATOM 1575 C CA . PRO A 1 199 ? -10.258 5.91 3.809 1 94.25 199 PRO A CA 1
ATOM 1576 C C . PRO A 1 199 ? -9.672 4.535 4.137 1 94.25 199 PRO A C 1
ATOM 1578 O O . PRO A 1 199 ? -9.672 3.643 3.283 1 94.25 199 PRO A O 1
ATOM 1581 N N . LEU A 1 200 ? -9.164 4.352 5.324 1 96.25 200 LEU A N 1
ATOM 1582 C CA . LEU A 1 200 ? -8.547 3.121 5.809 1 96.25 200 LEU A CA 1
ATOM 1583 C C . LEU A 1 200 ? -8.758 2.963 7.309 1 96.25 200 LEU A C 1
ATOM 1585 O O . LEU A 1 200 ? -8.633 3.932 8.062 1 96.25 200 LEU A O 1
ATOM 1589 N N . PRO A 1 201 ? -9.031 1.717 7.77 1 97.5 201 PRO A N 1
ATOM 1590 C CA . PRO A 1 201 ? -9.141 1.546 9.219 1 97.5 201 PRO A CA 1
ATOM 1591 C C . PRO A 1 201 ? -7.871 1.969 9.961 1 97.5 201 PRO A C 1
ATOM 1593 O O . PRO A 1 201 ? -6.766 1.625 9.539 1 97.5 201 PRO A O 1
ATOM 1596 N N . PRO A 1 202 ? -8.078 2.689 11.031 1 98.38 202 PRO A N 1
ATOM 1597 C CA . PRO A 1 202 ? -6.918 3.213 11.758 1 98.38 202 PRO A CA 1
ATOM 1598 C C . PRO A 1 202 ? -5.926 2.121 12.148 1 98.38 202 PRO A C 1
ATOM 1600 O O . PRO A 1 202 ? -4.719 2.281 11.953 1 98.38 202 PRO A O 1
ATOM 1603 N N . GLU A 1 203 ? -6.414 0.998 12.656 1 98.12 203 GLU A N 1
ATOM 1604 C CA . GLU A 1 203 ? -5.523 -0.06 13.125 1 98.12 203 GLU A CA 1
ATOM 1605 C C . GLU A 1 203 ? -4.742 -0.68 11.969 1 98.12 203 GLU A C 1
ATOM 1607 O O . GLU A 1 203 ? -3.586 -1.072 12.133 1 98.12 203 GLU A O 1
ATOM 1612 N N . LEU A 1 204 ? -5.363 -0.814 10.82 1 98.19 204 LEU A N 1
ATOM 1613 C CA . LEU A 1 204 ? -4.676 -1.315 9.633 1 98.19 204 LEU A CA 1
ATOM 1614 C C . LEU A 1 204 ? -3.543 -0.378 9.227 1 98.19 204 LEU A C 1
ATOM 1616 O O . LEU A 1 204 ? -2.436 -0.829 8.922 1 98.19 204 LEU A O 1
ATOM 1620 N N . MET A 1 205 ? -3.814 0.953 9.195 1 98.44 205 MET A N 1
ATOM 1621 C CA . MET A 1 205 ? -2.801 1.939 8.828 1 98.44 205 MET A CA 1
ATOM 1622 C C . MET A 1 205 ? -1.622 1.892 9.797 1 98.44 205 MET A C 1
ATOM 1624 O O . MET A 1 205 ? -0.467 1.976 9.375 1 98.44 205 MET A O 1
ATOM 1628 N N . ILE A 1 206 ? -1.926 1.787 11.062 1 98.5 206 ILE A N 1
ATOM 1629 C CA . ILE A 1 206 ? -0.878 1.706 12.078 1 98.5 206 ILE A CA 1
ATOM 1630 C C . ILE A 1 206 ? -0.054 0.439 11.867 1 98.5 206 ILE A C 1
ATOM 1632 O O . ILE A 1 206 ? 1.179 0.48 11.891 1 98.5 206 ILE A O 1
ATOM 1636 N N . ASP A 1 207 ? -0.711 -0.727 11.609 1 98 207 ASP A N 1
ATOM 1637 C CA . ASP A 1 207 ? -0.03 -1.996 11.375 1 98 207 ASP A CA 1
ATOM 1638 C C . ASP A 1 207 ? 0.875 -1.914 10.148 1 98 207 ASP A C 1
ATOM 1640 O O . ASP A 1 207 ? 1.983 -2.453 10.148 1 98 207 ASP A O 1
ATOM 1644 N N . MET A 1 208 ? 0.379 -1.334 9.109 1 98.06 208 MET A N 1
ATOM 1645 C CA . MET A 1 208 ? 1.178 -1.141 7.902 1 98.06 208 MET A CA 1
ATOM 1646 C C . MET A 1 208 ? 2.424 -0.312 8.203 1 98.06 208 MET A C 1
ATOM 1648 O O . MET A 1 208 ? 3.529 -0.677 7.793 1 98.06 208 MET A O 1
ATOM 1652 N N . ALA A 1 209 ? 2.219 0.799 8.93 1 97.94 209 ALA A N 1
ATOM 1653 C CA . ALA A 1 209 ? 3.334 1.679 9.266 1 97.94 209 ALA A CA 1
ATOM 1654 C C . ALA A 1 209 ? 4.367 0.954 10.125 1 97.94 209 ALA A C 1
ATOM 1656 O O . ALA A 1 209 ? 5.566 1.206 10.008 1 97.94 209 ALA A O 1
ATOM 1657 N N . GLU A 1 210 ? 3.928 0.054 10.969 1 97.38 210 GLU A N 1
ATOM 1658 C CA . GLU A 1 210 ? 4.805 -0.641 11.906 1 97.38 210 GLU A CA 1
ATOM 1659 C C . GLU A 1 210 ? 5.543 -1.788 11.219 1 97.38 210 GLU A C 1
ATOM 1661 O O . GLU A 1 210 ? 6.652 -2.145 11.625 1 97.38 210 GLU A O 1
ATOM 1666 N N . ASN A 1 211 ? 4.949 -2.416 10.148 1 96.5 211 ASN A N 1
ATOM 1667 C CA . ASN A 1 211 ? 5.441 -3.729 9.742 1 96.5 211 ASN A CA 1
ATOM 1668 C C . ASN A 1 211 ? 5.961 -3.711 8.305 1 96.5 211 ASN A C 1
ATOM 1670 O O . ASN A 1 211 ? 6.703 -4.609 7.898 1 96.5 211 ASN A O 1
ATOM 1674 N N . ILE A 1 212 ? 5.566 -2.799 7.473 1 96.62 212 ILE A N 1
ATOM 1675 C CA . ILE A 1 212 ? 6.074 -2.709 6.105 1 96.62 212 ILE A CA 1
ATOM 1676 C C . ILE A 1 212 ? 7.43 -2.006 6.105 1 96.62 212 ILE A C 1
ATOM 1678 O O . ILE A 1 212 ? 7.617 -1.012 6.809 1 96.62 212 ILE A O 1
ATOM 1682 N N . ASP A 1 213 ? 8.367 -2.506 5.383 1 95.19 213 ASP A N 1
ATOM 1683 C CA . ASP A 1 213 ? 9.703 -1.902 5.355 1 95.19 213 ASP A CA 1
ATOM 1684 C C . ASP A 1 213 ? 9.664 -0.52 4.707 1 95.19 213 ASP A C 1
ATOM 1686 O O . ASP A 1 213 ? 8.719 -0.196 3.979 1 95.19 213 ASP A O 1
ATOM 1690 N N . ASP A 1 214 ? 10.656 0.338 4.922 1 94.25 214 ASP A N 1
ATOM 1691 C CA . ASP A 1 214 ? 10.688 1.748 4.543 1 94.25 214 ASP A CA 1
ATOM 1692 C C . ASP A 1 214 ? 10.586 1.915 3.029 1 94.25 214 ASP A C 1
ATOM 1694 O O . ASP A 1 214 ? 9.844 2.771 2.545 1 94.25 214 ASP A O 1
ATOM 1698 N N . GLU A 1 215 ? 11.344 1.168 2.309 1 93.44 215 GLU A N 1
ATOM 1699 C CA . GLU A 1 215 ? 11.367 1.298 0.854 1 93.44 215 GLU A CA 1
ATOM 1700 C C . GLU A 1 215 ? 9.992 1.026 0.252 1 93.44 215 GLU A C 1
ATOM 1702 O O . GLU A 1 215 ? 9.508 1.793 -0.586 1 93.44 215 GLU A O 1
ATOM 1707 N N . ARG A 1 216 ? 9.328 -0.065 0.701 1 94.81 216 ARG A N 1
ATOM 1708 C CA . ARG A 1 216 ? 8.008 -0.434 0.221 1 94.81 216 ARG A CA 1
ATOM 1709 C C . ARG A 1 216 ? 6.961 0.593 0.65 1 94.81 216 ARG A C 1
ATOM 1711 O O . ARG A 1 216 ? 6.07 0.941 -0.126 1 94.81 216 ARG A O 1
ATOM 1718 N N . MET A 1 217 ? 7.082 1.055 1.89 1 96.44 217 MET A N 1
ATOM 1719 C CA . MET A 1 217 ? 6.141 2.045 2.402 1 96.44 217 MET A CA 1
ATOM 1720 C C . MET A 1 217 ? 6.211 3.334 1.59 1 96.44 217 MET A C 1
ATOM 1722 O O . MET A 1 217 ? 5.18 3.924 1.265 1 96.44 217 MET A O 1
ATOM 1726 N N . GLU A 1 218 ? 7.371 3.762 1.284 1 95.38 218 GLU A N 1
ATOM 1727 C CA . GLU A 1 218 ? 7.566 4.965 0.481 1 95.38 218 GLU A CA 1
ATOM 1728 C C . GLU A 1 218 ? 7.027 4.777 -0.934 1 95.38 218 GLU A C 1
ATOM 1730 O O . GLU A 1 218 ? 6.426 5.691 -1.5 1 95.38 218 GLU A O 1
ATOM 1735 N N . ALA A 1 219 ? 7.199 3.588 -1.462 1 95 219 ALA A N 1
ATOM 1736 C CA . ALA A 1 219 ? 6.82 3.309 -2.844 1 95 219 ALA A CA 1
ATOM 1737 C C . ALA A 1 219 ? 5.301 3.314 -3.006 1 95 219 ALA A C 1
ATOM 1739 O O . ALA A 1 219 ? 4.785 3.711 -4.055 1 95 219 ALA A O 1
ATOM 1740 N N . ILE A 1 220 ? 4.625 2.896 -1.969 1 97.44 220 ILE A N 1
ATOM 1741 C CA . ILE A 1 220 ? 3.182 2.764 -2.131 1 97.44 220 ILE A CA 1
ATOM 1742 C C . ILE A 1 220 ? 2.49 4.043 -1.67 1 97.44 220 ILE A C 1
ATOM 1744 O O . ILE A 1 220 ? 1.283 4.211 -1.863 1 97.44 220 ILE A O 1
ATOM 1748 N N . GLU A 1 221 ? 3.154 4.98 -1.076 1 97 221 GLU A N 1
ATOM 1749 C CA . GLU A 1 221 ? 2.611 6.145 -0.384 1 97 221 GLU A CA 1
ATOM 1750 C C . GLU A 1 221 ? 1.663 6.93 -1.286 1 97 221 GLU A C 1
ATOM 1752 O O . GLU A 1 221 ? 0.497 7.137 -0.943 1 97 221 GLU A O 1
ATOM 1757 N N . ALA A 1 222 ? 2.137 7.359 -2.457 1 94.81 222 ALA A N 1
ATOM 1758 C CA . ALA A 1 222 ? 1.366 8.227 -3.342 1 94.81 222 ALA A CA 1
ATOM 1759 C C . ALA A 1 222 ? 0.051 7.57 -3.75 1 94.81 222 ALA A C 1
ATOM 1761 O O . ALA A 1 222 ? -0.986 8.234 -3.824 1 94.81 222 ALA A O 1
ATOM 1762 N N . ASN A 1 223 ? 0.105 6.25 -3.953 1 95.75 223 ASN A N 1
ATOM 1763 C CA . ASN A 1 223 ? -1.08 5.516 -4.387 1 95.75 223 ASN A CA 1
ATOM 1764 C C . ASN A 1 223 ? -2.014 5.219 -3.217 1 95.75 223 ASN A C 1
ATOM 1766 O O . ASN A 1 223 ? -3.234 5.184 -3.385 1 95.75 223 ASN A O 1
ATOM 1770 N N . LEU A 1 224 ? -1.414 5.012 -2.086 1 97.25 224 LEU A N 1
ATOM 1771 C CA . LEU A 1 224 ? -2.199 4.664 -0.906 1 97.25 224 LEU A CA 1
ATOM 1772 C C . LEU A 1 224 ? -3.064 5.84 -0.464 1 97.25 224 LEU A C 1
ATOM 1774 O O . LEU A 1 224 ? -4.195 5.648 -0.012 1 97.25 224 LEU A O 1
ATOM 1778 N N . ILE A 1 225 ? -2.574 7.07 -0.624 1 96.81 225 ILE A N 1
ATOM 1779 C CA . ILE A 1 225 ? -3.305 8.227 -0.118 1 96.81 225 ILE A CA 1
ATOM 1780 C C . ILE A 1 225 ? -4.137 8.844 -1.239 1 96.81 225 ILE A C 1
ATOM 1782 O O . ILE A 1 225 ? -4.59 9.984 -1.13 1 96.81 225 ILE A O 1
ATOM 1786 N N . LYS A 1 226 ? -4.254 8.125 -2.367 1 93.31 226 LYS A N 1
ATOM 1787 C CA . LYS A 1 226 ? -5.027 8.625 -3.498 1 93.31 226 LYS A CA 1
ATOM 1788 C C . LYS A 1 226 ? -6.387 9.148 -3.047 1 93.31 226 LYS A C 1
ATOM 1790 O O . LYS A 1 226 ? -7.059 8.523 -2.223 1 93.31 226 LYS A O 1
ATOM 1795 N N . GLY A 1 227 ? -6.766 10.352 -3.629 1 91.5 227 GLY A N 1
ATOM 1796 C CA . GLY A 1 227 ? -7.98 11.039 -3.211 1 91.5 227 GLY A CA 1
ATOM 1797 C C . GLY A 1 227 ? -7.727 12.141 -2.205 1 91.5 227 GLY A C 1
ATOM 1798 O O . GLY A 1 227 ? -8.578 13.008 -1.999 1 91.5 227 GLY A O 1
ATOM 1799 N N . TYR A 1 228 ? -6.59 12.117 -1.538 1 94.06 228 TYR A N 1
ATOM 1800 C CA . TYR A 1 228 ? -6.129 13.156 -0.627 1 94.06 228 TYR A CA 1
ATOM 1801 C C . TYR A 1 228 ? -4.895 13.859 -1.18 1 94.06 228 TYR A C 1
ATOM 1803 O O . TYR A 1 228 ? -4.062 13.234 -1.847 1 94.06 228 TYR A O 1
ATOM 1811 N N . PRO A 1 229 ? -4.73 15.078 -0.908 1 92.88 229 PRO A N 1
ATOM 1812 C CA . PRO A 1 229 ? -3.639 15.836 -1.52 1 92.88 229 PRO A CA 1
ATOM 1813 C C . PRO A 1 229 ? -2.281 15.523 -0.892 1 92.88 229 PRO A C 1
ATOM 1815 O O . PRO A 1 229 ? -1.243 15.727 -1.528 1 92.88 229 PRO A O 1
ATOM 1818 N N . ASN A 1 230 ? -2.301 15.109 0.386 1 94.12 230 ASN A N 1
ATOM 1819 C CA . ASN A 1 230 ? -1.04 14.867 1.083 1 94.12 230 ASN A CA 1
ATOM 1820 C C . ASN A 1 230 ? -1.232 13.969 2.297 1 94.12 230 ASN A C 1
ATOM 1822 O O . ASN A 1 230 ? -2.359 13.594 2.625 1 94.12 230 ASN A O 1
ATOM 1826 N N . THR A 1 231 ? -0.11 13.594 2.936 1 96.25 231 THR A N 1
ATOM 1827 C CA . THR A 1 231 ? -0.134 12.656 4.051 1 96.25 231 THR A CA 1
ATOM 1828 C C . THR A 1 231 ? -0.771 13.297 5.281 1 96.25 231 THR A C 1
ATOM 1830 O O . THR A 1 231 ? -1.418 12.609 6.078 1 96.25 231 THR A O 1
ATOM 1833 N N . TYR A 1 232 ? -0.696 14.586 5.414 1 95.94 232 TYR A N 1
ATOM 1834 C CA . TYR A 1 232 ? -1.273 15.289 6.555 1 95.94 232 TYR A CA 1
ATOM 1835 C C . TYR A 1 232 ? -2.793 15.156 6.562 1 95.94 232 TYR A C 1
ATOM 1837 O O . TYR A 1 232 ? -3.377 14.68 7.539 1 95.94 232 TYR A O 1
ATOM 1845 N N . THR A 1 233 ? -3.428 15.57 5.512 1 96.75 233 THR A N 1
ATOM 1846 C CA . THR A 1 233 ? -4.883 15.516 5.426 1 96.75 233 THR A CA 1
ATOM 1847 C C . THR A 1 233 ? -5.379 14.078 5.52 1 96.75 233 THR A C 1
ATOM 1849 O O . THR A 1 233 ? -6.379 13.797 6.188 1 96.75 233 THR A O 1
ATOM 1852 N N . PHE A 1 234 ? -4.637 13.188 4.891 1 97.5 234 PHE A N 1
ATOM 1853 C CA . PHE A 1 234 ? -4.969 11.773 4.895 1 97.5 234 PHE A CA 1
ATOM 1854 C C . PHE A 1 234 ? -4.953 11.219 6.312 1 97.5 234 PHE A C 1
ATOM 1856 O O . PHE A 1 234 ? -5.918 10.586 6.75 1 97.5 234 PHE A O 1
ATOM 1863 N N . THR A 1 235 ? -3.91 11.445 7.043 1 98.44 235 THR A N 1
ATOM 1864 C CA . THR A 1 235 ? -3.756 10.875 8.375 1 98.44 235 THR A CA 1
ATOM 1865 C C . THR A 1 235 ? -4.699 11.547 9.367 1 98.44 235 THR A C 1
ATOM 1867 O O . THR A 1 235 ? -5.18 10.914 10.305 1 98.44 235 THR A O 1
ATOM 1870 N N . LYS A 1 236 ? -4.973 12.805 9.172 1 98.56 236 LYS A N 1
ATOM 1871 C CA . LYS A 1 236 ? -5.918 13.477 10.055 1 98.56 236 LYS A CA 1
ATOM 1872 C C . LYS A 1 236 ? -7.332 12.938 9.859 1 98.56 236 LYS A C 1
ATOM 1874 O O . LYS A 1 236 ? -8.109 12.859 10.812 1 98.56 236 LYS A O 1
ATOM 1879 N N . SER A 1 237 ? -7.68 12.641 8.633 1 98.31 237 SER A N 1
ATOM 1880 C CA . SER A 1 237 ? -8.969 12 8.383 1 98.31 237 SER A CA 1
ATOM 1881 C C . SER A 1 237 ? -9.086 10.68 9.141 1 98.31 237 SER A C 1
ATOM 1883 O O . SER A 1 237 ? -10.109 10.398 9.758 1 98.31 237 SER A O 1
ATOM 1885 N N . ILE A 1 238 ? -8.031 9.914 9.102 1 98.56 238 ILE A N 1
ATOM 1886 C CA . ILE A 1 238 ? -8.016 8.617 9.773 1 98.56 238 ILE A CA 1
ATOM 1887 C C . ILE A 1 238 ? -8.023 8.82 11.289 1 98.56 238 ILE A C 1
ATOM 1889 O O . ILE A 1 238 ? -8.656 8.062 12.023 1 98.56 238 ILE A O 1
ATOM 1893 N N . ALA A 1 239 ? -7.34 9.828 11.773 1 98.75 239 ALA A N 1
ATOM 1894 C CA . ALA A 1 239 ? -7.281 10.125 13.203 1 98.75 239 ALA A CA 1
ATOM 1895 C C . ALA A 1 239 ? -8.672 10.438 13.758 1 98.75 239 ALA A C 1
ATOM 1897 O O . ALA A 1 239 ? -8.984 10.094 14.898 1 98.75 239 ALA A O 1
ATOM 1898 N N . GLU A 1 240 ? -9.477 11.094 13 1 98.56 240 GLU A N 1
ATOM 1899 C CA . GLU A 1 240 ? -10.844 11.359 13.438 1 98.56 240 GLU A CA 1
ATOM 1900 C C . G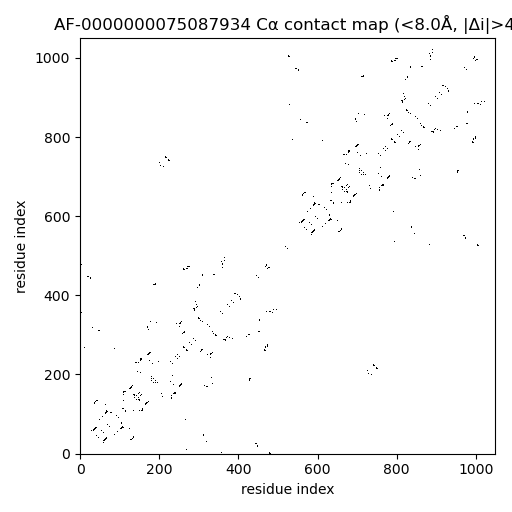LU A 1 240 ? -11.602 10.055 13.664 1 98.56 240 GLU A C 1
ATOM 1902 O O . GLU A 1 240 ? -12.43 9.969 14.578 1 98.56 240 GLU A O 1
ATOM 1907 N N . GLU A 1 241 ? -11.359 9.109 12.812 1 98.31 241 GLU A N 1
ATOM 1908 C CA . GLU A 1 241 ? -12 7.805 12.977 1 98.31 241 GLU A CA 1
ATOM 1909 C C . GLU A 1 241 ? -11.555 7.133 14.273 1 98.31 241 GLU A C 1
ATOM 1911 O O . GLU A 1 241 ? -12.336 6.418 14.906 1 98.31 241 GLU A O 1
ATOM 1916 N N . VAL A 1 242 ? -10.32 7.289 14.633 1 98.56 242 VAL A N 1
ATOM 1917 C CA . VAL A 1 242 ? -9.844 6.789 15.914 1 98.56 242 VAL A CA 1
ATOM 1918 C C . VAL A 1 242 ? -10.711 7.34 17.047 1 98.56 242 VAL A C 1
ATOM 1920 O O . VAL A 1 242 ? -11.172 6.586 17.906 1 98.56 242 VAL A O 1
ATOM 1923 N N . VAL A 1 243 ? -10.906 8.656 17.016 1 98.56 243 VAL A N 1
ATOM 1924 C CA . VAL A 1 243 ? -11.703 9.305 18.047 1 98.56 243 VAL A CA 1
ATOM 1925 C C . VAL A 1 243 ? -13.133 8.766 18.016 1 98.56 243 VAL A C 1
ATOM 1927 O O . VAL A 1 243 ? -13.695 8.406 19.062 1 98.56 243 VAL A O 1
ATOM 1930 N N . ARG A 1 244 ? -13.695 8.711 16.844 1 97.38 244 ARG A N 1
ATOM 1931 C CA . ARG A 1 244 ? -15.07 8.25 16.672 1 97.38 244 ARG A CA 1
ATOM 1932 C C . ARG A 1 244 ? -15.25 6.844 17.25 1 97.38 244 ARG A C 1
ATOM 1934 O O . ARG A 1 244 ? -16.219 6.578 17.953 1 97.38 244 ARG A O 1
ATOM 1941 N N . SER A 1 245 ? -14.312 5.957 17 1 96.81 245 SER A N 1
ATOM 1942 C CA . SER A 1 245 ? -14.477 4.539 17.312 1 96.81 245 SER A CA 1
ATOM 1943 C C . SER A 1 245 ? -14.055 4.223 18.734 1 96.81 245 SER A C 1
ATOM 1945 O O . SER A 1 245 ? -14.594 3.311 19.359 1 96.81 245 SER A O 1
ATOM 1947 N N . LEU A 1 246 ? -13.172 4.984 19.297 1 96.75 246 LEU A N 1
ATOM 1948 C CA . LEU A 1 246 ? -12.555 4.57 20.562 1 96.75 246 LEU A CA 1
ATOM 1949 C C . LEU A 1 246 ? -13.055 5.434 21.719 1 96.75 246 LEU A C 1
ATOM 1951 O O . LEU A 1 246 ? -12.969 5.027 22.875 1 96.75 246 LEU A O 1
ATOM 1955 N N . ALA A 1 247 ? -13.461 6.637 21.469 1 94.19 247 ALA A N 1
ATOM 1956 C CA . ALA A 1 247 ? -13.812 7.551 22.562 1 94.19 247 ALA A CA 1
ATOM 1957 C C . ALA A 1 247 ? -14.922 6.969 23.438 1 94.19 247 ALA A C 1
ATOM 1959 O O . ALA A 1 247 ? -14.891 7.102 24.656 1 94.19 247 ALA A O 1
ATOM 1960 N N . GLY A 1 248 ? -15.969 6.25 22.797 1 91.31 248 GLY A N 1
ATOM 1961 C CA . GLY A 1 248 ? -17.078 5.691 23.531 1 91.31 248 GLY A CA 1
ATOM 1962 C C . GLY A 1 248 ? -17.859 6.734 24.312 1 91.31 248 GLY A C 1
ATOM 1963 O O . GLY A 1 248 ? -18.297 7.738 23.75 1 91.31 248 GLY A O 1
ATOM 1964 N N . GLU A 1 249 ? -17.891 6.582 25.672 1 92 249 GLU A N 1
ATOM 1965 C CA . GLU A 1 249 ? -18.688 7.469 26.516 1 92 249 GLU A CA 1
ATOM 1966 C C . GLU A 1 249 ? -17.844 8.625 27.047 1 92 249 GLU A C 1
ATOM 1968 O O . GLU A 1 249 ? -18.359 9.516 27.734 1 92 249 GLU A O 1
ATOM 1973 N N . MET A 1 250 ? -16.609 8.656 26.734 1 95.69 250 MET A N 1
ATOM 1974 C CA . MET A 1 250 ? -15.75 9.766 27.156 1 95.69 250 MET A CA 1
ATOM 1975 C C . MET A 1 250 ? -16.25 11.086 26.594 1 95.69 250 MET A C 1
ATOM 1977 O O . MET A 1 250 ? -16.578 11.18 25.406 1 95.69 250 MET A O 1
ATOM 1981 N N . PRO A 1 251 ? -16.438 12.156 27.438 1 97.69 251 PRO A N 1
ATOM 1982 C CA . PRO A 1 251 ? -16.844 13.461 26.906 1 97.69 251 PRO A CA 1
ATOM 1983 C C . PRO A 1 251 ? -15.812 14.039 25.938 1 97.69 251 PRO A C 1
ATOM 1985 O O . PRO A 1 251 ? -14.805 14.609 26.359 1 97.69 251 PRO A O 1
ATOM 1988 N N . THR A 1 252 ? -16.156 13.891 24.656 1 98.31 252 THR A N 1
ATOM 1989 C CA . THR A 1 252 ? -15.172 14.188 23.625 1 98.31 252 THR A CA 1
ATOM 1990 C C . THR A 1 252 ? -15.758 15.109 22.562 1 98.31 252 THR A C 1
ATOM 1992 O O . THR A 1 252 ? -16.938 15 22.219 1 98.31 252 THR A O 1
ATOM 1995 N N . CYS A 1 253 ? -15 16.062 22.094 1 98.5 253 CYS A N 1
ATOM 1996 C CA . CYS A 1 253 ? -15.359 16.828 20.906 1 98.5 253 CYS A CA 1
ATOM 1997 C C . CYS A 1 253 ? -14.164 17 19.984 1 98.5 253 CYS A C 1
ATOM 1999 O O . CYS A 1 253 ? -13.023 16.719 20.359 1 98.5 253 CYS A O 1
ATOM 2001 N N . ILE A 1 254 ? -14.43 17.375 18.719 1 98.81 254 ILE A N 1
ATOM 2002 C CA . ILE A 1 254 ? -13.406 17.594 17.703 1 98.81 254 ILE A CA 1
ATOM 2003 C C . ILE A 1 254 ? -13.469 19.031 17.203 1 98.81 254 ILE A C 1
ATOM 2005 O O . ILE A 1 254 ? -14.547 19.531 16.875 1 98.81 254 ILE A O 1
ATOM 2009 N N . ILE A 1 255 ? -12.359 19.703 17.219 1 98.81 255 ILE A N 1
ATOM 2010 C CA . ILE A 1 255 ? -12.227 21.031 16.625 1 98.81 255 ILE A CA 1
ATOM 2011 C C . ILE A 1 255 ? -11.492 20.906 15.281 1 98.81 255 ILE A C 1
ATOM 2013 O O . ILE A 1 255 ? -10.438 20.281 15.195 1 98.81 255 ILE A O 1
ATOM 2017 N N . ARG A 1 256 ? -12.109 21.5 14.234 1 98.62 256 ARG A N 1
ATOM 2018 C CA . ARG A 1 256 ? -11.516 21.516 12.906 1 98.62 256 ARG A CA 1
ATOM 2019 C C . ARG A 1 256 ? -11.156 22.938 12.492 1 98.62 256 ARG A C 1
ATOM 2021 O O . ARG A 1 256 ? -11.93 23.609 11.797 1 98.62 256 ARG A O 1
ATOM 2028 N N . PRO A 1 257 ? -9.977 23.375 12.852 1 98.19 257 PRO A N 1
ATOM 2029 C CA . PRO A 1 257 ? -9.562 24.688 12.344 1 98.19 257 PRO A CA 1
ATOM 2030 C C . PRO A 1 257 ? -9.273 24.672 10.844 1 98.19 257 PRO A C 1
ATOM 2032 O O . PRO A 1 257 ? -8.719 23.703 10.328 1 98.19 257 PRO A O 1
ATOM 2035 N N . ALA A 1 258 ? -9.648 25.734 10.188 1 96.62 258 ALA A N 1
ATOM 2036 C CA . ALA A 1 258 ? -9.156 25.953 8.828 1 96.62 258 ALA A CA 1
ATOM 2037 C C . ALA A 1 258 ? -7.695 26.391 8.836 1 96.62 258 ALA A C 1
ATOM 2039 O O . ALA A 1 258 ? -6.922 25.984 9.703 1 96.62 258 ALA A O 1
ATOM 2040 N N . VAL A 1 259 ? -7.238 27.141 7.82 1 94.56 259 VAL A N 1
ATOM 2041 C CA . VAL A 1 259 ? -5.848 27.594 7.801 1 94.56 259 VAL A CA 1
ATOM 2042 C C . VAL A 1 259 ? -5.625 28.609 8.906 1 94.56 259 VAL A C 1
ATOM 2044 O O . VAL A 1 259 ? -6.184 29.719 8.859 1 94.56 259 VAL A O 1
ATOM 2047 N N . VAL A 1 260 ? -4.816 28.219 9.867 1 96.31 260 VAL A N 1
ATOM 2048 C CA . VAL A 1 260 ? -4.57 29.078 11.031 1 96.31 260 VAL A CA 1
ATOM 2049 C C . VAL A 1 260 ? -3.408 30.016 10.742 1 96.31 260 VAL A C 1
ATOM 2051 O O . VAL A 1 260 ? -2.328 29.578 10.336 1 96.31 260 VAL A O 1
ATOM 2054 N N . ILE A 1 261 ? -3.625 31.266 10.945 1 94.75 261 ILE A N 1
ATOM 2055 C CA . ILE A 1 261 ? -2.58 32.25 10.742 1 94.75 261 ILE A CA 1
ATOM 2056 C C . ILE A 1 261 ? -2.408 33.094 12.008 1 94.75 261 ILE A C 1
ATOM 2058 O O . ILE A 1 261 ? -2.75 32.656 13.102 1 94.75 261 ILE A O 1
ATOM 2062 N N . SER A 1 262 ? -1.812 34.25 11.961 1 96.12 262 SER A N 1
ATOM 2063 C CA . SER A 1 262 ? -1.421 35.094 13.102 1 96.12 262 SER A CA 1
ATOM 2064 C C . SER A 1 262 ? -2.625 35.438 13.969 1 96.12 262 SER A C 1
ATOM 2066 O O . SER A 1 262 ? -3.768 35.344 13.516 1 96.12 262 SER A O 1
ATOM 2068 N N . SER A 1 263 ? -2.369 35.812 15.172 1 97.25 263 SER A N 1
ATOM 2069 C CA . SER A 1 263 ? -3.438 36.25 16.047 1 97.25 263 SER A CA 1
ATOM 2070 C C . SER A 1 263 ? -4.07 37.562 15.539 1 97.25 263 SER A C 1
ATOM 2072 O O . SER A 1 263 ? -3.402 38.344 14.883 1 97.25 263 SER A O 1
ATOM 2074 N N . TYR A 1 264 ? -5.285 37.688 15.789 1 96.75 264 TYR A N 1
ATOM 2075 C CA . TYR A 1 264 ? -6.004 38.875 15.367 1 96.75 264 TYR A CA 1
ATOM 2076 C C . TYR A 1 264 ? -6.055 39.938 16.484 1 96.75 264 TYR A C 1
ATOM 2078 O O . TYR A 1 264 ? -5.797 41.094 16.266 1 96.75 264 TYR A O 1
ATOM 2086 N N . ARG A 1 265 ? -6.27 39.406 17.734 1 94.69 265 ARG A N 1
ATOM 2087 C CA . ARG A 1 265 ? -6.535 40.344 18.828 1 94.69 265 ARG A CA 1
ATOM 2088 C C . ARG A 1 265 ? -5.625 40.062 20.016 1 94.69 265 ARG A C 1
ATOM 2090 O O . ARG A 1 265 ? -5.047 41 20.578 1 94.69 265 ARG A O 1
ATOM 2097 N N . GLU A 1 266 ? -5.527 38.812 20.438 1 93.12 266 GLU A N 1
ATOM 2098 C CA . GLU A 1 266 ? -4.875 38.5 21.703 1 93.12 266 GLU A CA 1
ATOM 2099 C C . GLU A 1 266 ? -3.883 37.344 21.547 1 93.12 266 GLU A C 1
ATOM 2101 O O . GLU A 1 266 ? -4.004 36.562 20.625 1 93.12 266 GLU A O 1
ATOM 2106 N N . PRO A 1 267 ? -2.861 37.188 22.484 1 92.62 267 PRO A N 1
ATOM 2107 C CA . PRO A 1 267 ? -2.527 38.219 23.469 1 92.62 267 PRO A CA 1
ATOM 2108 C C . PRO A 1 267 ? -1.926 39.469 22.844 1 92.62 267 PRO A C 1
ATOM 2110 O O . PRO A 1 267 ? -1.943 40.562 23.453 1 92.62 267 PRO A O 1
ATOM 2113 N N . VAL A 1 268 ? -1.352 39.25 21.656 1 92.19 268 VAL A N 1
ATOM 2114 C CA . VAL A 1 268 ? -0.852 40.375 20.875 1 92.19 268 VAL A CA 1
ATOM 2115 C C . VAL A 1 268 ? -1.275 40.25 19.406 1 92.19 268 VAL A C 1
ATOM 2117 O O . VAL A 1 268 ? -1.126 39.156 18.828 1 92.19 268 VAL A O 1
ATOM 2120 N N . PRO A 1 269 ? -1.786 41.344 18.875 1 94.19 269 PRO A N 1
ATOM 2121 C CA . PRO A 1 269 ? -2.172 41.25 17.453 1 94.19 269 PRO A CA 1
ATOM 2122 C C . PRO A 1 269 ? -0.986 40.969 16.531 1 94.19 269 PRO A C 1
ATOM 2124 O O . PRO A 1 269 ? 0.086 41.562 16.703 1 94.19 269 PRO A O 1
ATOM 2127 N N . GLY A 1 270 ? -1.213 39.969 15.633 1 95.12 270 GLY A N 1
ATOM 2128 C CA . GLY A 1 270 ? -0.219 39.719 14.602 1 95.12 270 GLY A CA 1
ATOM 2129 C C . GLY A 1 270 ? 0.784 38.656 14.992 1 95.12 270 GLY A C 1
ATOM 2130 O O . GLY A 1 270 ? 1.632 38.25 14.188 1 95.12 270 GLY A O 1
ATOM 2131 N N . TRP A 1 271 ? 0.682 38.094 16.141 1 96.38 271 TRP A N 1
ATOM 2132 C CA . TRP A 1 271 ? 1.651 37.094 16.594 1 96.38 271 TRP A CA 1
ATOM 2133 C C . TRP A 1 271 ? 1.591 35.844 15.727 1 96.38 271 TRP A C 1
ATOM 2135 O O . TRP A 1 271 ? 0.505 35.406 15.367 1 96.38 271 TRP A O 1
ATOM 2145 N N . ALA A 1 272 ? 2.775 35.375 15.414 1 94.44 272 ALA A N 1
ATOM 2146 C CA . ALA A 1 272 ? 2.896 34.094 14.688 1 94.44 272 ALA A CA 1
ATOM 2147 C C . ALA A 1 272 ? 4.133 33.344 15.133 1 94.44 272 ALA A C 1
ATOM 2149 O O . ALA A 1 272 ? 5.168 33.938 15.445 1 94.44 272 ALA A O 1
ATOM 2150 N N . ASP A 1 273 ? 3.93 32.031 15.164 1 91.75 273 ASP A N 1
ATOM 2151 C CA . ASP A 1 273 ? 5.031 31.141 15.508 1 91.75 273 ASP A CA 1
ATOM 2152 C C . ASP A 1 273 ? 5.969 30.953 14.312 1 91.75 273 ASP A C 1
ATOM 2154 O O . ASP A 1 273 ? 5.57 31.156 13.164 1 91.75 273 ASP A O 1
ATOM 2158 N N . ALA A 1 274 ? 7.199 30.625 14.578 1 86.31 274 ALA A N 1
ATOM 2159 C CA . ALA A 1 274 ? 8.188 30.391 13.531 1 86.31 274 ALA A CA 1
ATOM 2160 C C . ALA A 1 274 ? 7.734 29.297 12.57 1 86.31 274 ALA A C 1
ATOM 2162 O O . ALA A 1 274 ? 8.047 29.344 11.383 1 86.31 274 ALA A O 1
ATOM 2163 N N . SER A 1 275 ? 6.957 28.406 13.047 1 85.25 275 SER A N 1
ATOM 2164 C CA . SER A 1 275 ? 6.484 27.281 12.234 1 85.25 275 SER A CA 1
ATOM 2165 C C . SER A 1 275 ? 5.551 27.766 11.133 1 85.25 275 SER A C 1
ATOM 2167 O O . SER A 1 275 ? 5.324 27.047 10.148 1 85.25 275 SER A O 1
ATOM 2169 N N . CYS A 1 276 ? 5.031 28.922 11.242 1 85.25 276 CYS A N 1
ATOM 2170 C CA . CYS A 1 276 ? 4.098 29.484 10.273 1 85.25 276 CYS A CA 1
ATOM 2171 C C . CYS A 1 276 ? 4.812 29.859 8.984 1 85.25 276 CYS A C 1
ATOM 2173 O O . CYS A 1 276 ? 4.172 30.078 7.953 1 85.25 276 CYS A O 1
ATOM 2175 N N . ALA A 1 277 ? 6.094 29.859 8.969 1 80 277 ALA A N 1
ATOM 2176 C CA . ALA A 1 277 ? 6.879 30.281 7.809 1 80 277 ALA A CA 1
ATOM 2177 C C . ALA A 1 277 ? 6.688 29.312 6.648 1 80 277 ALA A C 1
ATOM 2179 O O . ALA A 1 277 ? 6.922 29.656 5.488 1 80 277 ALA A O 1
ATOM 2180 N N . PHE A 1 278 ? 6.184 28.188 6.898 1 73.69 278 PHE A N 1
ATOM 2181 C CA . PHE A 1 278 ? 6.129 27.172 5.855 1 73.69 278 PHE A CA 1
ATOM 2182 C C . PHE A 1 278 ? 4.695 26.969 5.375 1 73.69 278 PHE A C 1
ATOM 2184 O O . PHE A 1 278 ? 4.445 26.156 4.477 1 73.69 278 PHE A O 1
ATOM 2191 N N . GLY A 1 279 ? 3.855 27.719 5.707 1 80.38 279 GLY A N 1
ATOM 2192 C CA . GLY A 1 279 ? 2.465 27.656 5.281 1 80.38 279 GLY A CA 1
ATOM 2193 C C . GLY A 1 279 ? 2.02 28.891 4.52 1 80.38 279 GLY A C 1
ATOM 2194 O O . GLY A 1 279 ? 2.734 29.375 3.643 1 80.38 279 GLY A O 1
ATOM 2195 N N . ALA A 1 280 ? 0.899 29.312 4.832 1 84 280 ALA A N 1
ATOM 2196 C CA . ALA A 1 280 ? 0.31 30.469 4.168 1 84 280 ALA A CA 1
ATOM 2197 C C . ALA A 1 280 ? 1.194 31.703 4.332 1 84 280 ALA A C 1
ATOM 2199 O O . ALA A 1 280 ? 1.318 32.5 3.408 1 84 280 ALA A O 1
ATOM 2200 N N . SER A 1 281 ? 1.811 31.781 5.438 1 88.75 281 SER A N 1
ATOM 2201 C CA . SER A 1 281 ? 2.682 32.938 5.707 1 88.75 281 SER A CA 1
ATOM 2202 C C . SER A 1 281 ? 3.902 32.906 4.793 1 88.75 281 SER A C 1
ATOM 2204 O O . SER A 1 281 ? 4.441 33.969 4.465 1 88.75 281 SER A O 1
ATOM 2206 N N . GLY A 1 282 ? 4.273 31.719 4.418 1 84.56 282 GLY A N 1
ATOM 2207 C CA . GLY A 1 282 ? 5.395 31.609 3.496 1 84.56 282 GLY A CA 1
ATOM 2208 C C . GLY A 1 282 ? 5.113 32.219 2.139 1 84.56 282 GLY A C 1
ATOM 2209 O O . GLY A 1 282 ? 6.023 32.75 1.493 1 84.56 282 GLY A O 1
ATOM 2210 N N . LEU A 1 283 ? 3.939 32.219 1.782 1 83.19 283 LEU A N 1
ATOM 2211 C CA . LEU A 1 283 ? 3.525 32.812 0.505 1 83.19 283 LEU A CA 1
ATOM 2212 C C . LEU A 1 283 ? 3.648 34.312 0.524 1 83.19 283 LEU A C 1
ATOM 2214 O O . LEU A 1 283 ? 3.711 34.969 -0.53 1 83.19 283 LEU A O 1
ATOM 2218 N N . ILE A 1 284 ? 3.736 34.875 1.72 1 87.5 284 ILE A N 1
ATOM 2219 C CA . ILE A 1 284 ? 3.891 36.312 1.872 1 87.5 284 ILE A CA 1
ATOM 2220 C C . ILE A 1 284 ? 5.363 36.656 2.102 1 87.5 284 ILE A C 1
ATOM 2222 O O . ILE A 1 284 ? 5.887 37.594 1.511 1 87.5 284 ILE A O 1
ATOM 2226 N N . LEU A 1 285 ? 5.988 35.812 2.855 1 87.44 285 LEU A N 1
ATOM 2227 C CA . LEU A 1 285 ? 7.367 36.062 3.25 1 87.44 285 LEU A CA 1
ATOM 2228 C C . LEU A 1 285 ? 8.297 36.031 2.043 1 87.44 285 LEU A C 1
ATOM 2230 O O . LEU A 1 285 ? 9.211 36.844 1.92 1 87.44 285 LEU A O 1
ATOM 2234 N N . GLY A 1 286 ? 8.102 35.062 1.229 1 85.94 286 GLY A N 1
ATOM 2235 C CA . GLY A 1 286 ? 8.945 34.906 0.053 1 85.94 286 GLY A CA 1
ATOM 2236 C C . GLY A 1 286 ? 8.984 36.156 -0.824 1 85.94 286 GLY A C 1
ATOM 2237 O O . GLY A 1 286 ? 10.047 36.75 -1.021 1 85.94 286 GLY A O 1
ATOM 2238 N N . PRO A 1 287 ? 7.836 36.562 -1.237 1 86.69 287 PRO A N 1
ATOM 2239 C CA . PRO A 1 287 ? 7.793 37.781 -2.057 1 86.69 287 PRO A CA 1
ATOM 2240 C C . PRO A 1 287 ? 8.211 39.031 -1.285 1 86.69 287 PRO A C 1
ATOM 2242 O O . PRO A 1 287 ? 8.867 39.906 -1.845 1 86.69 287 PRO A O 1
ATOM 2245 N N . ALA A 1 288 ? 7.895 39.094 -0.052 1 88.62 288 ALA A N 1
ATOM 2246 C CA . ALA A 1 288 ? 8.203 40.25 0.757 1 88.62 288 ALA A CA 1
ATOM 2247 C C . ALA A 1 288 ? 9.711 40.469 0.855 1 88.62 288 ALA A C 1
ATOM 2249 O O . ALA A 1 288 ? 10.18 41.594 0.952 1 88.62 288 ALA A O 1
ATOM 2250 N N . THR A 1 289 ? 10.422 39.406 0.759 1 89 289 THR A N 1
ATOM 2251 C CA . THR A 1 289 ? 11.875 39.469 0.847 1 89 289 THR A CA 1
ATOM 2252 C C . THR A 1 289 ? 12.5 39.625 -0.542 1 89 289 THR A C 1
ATOM 2254 O O . THR A 1 289 ? 13.711 39.781 -0.672 1 89 289 THR A O 1
ATOM 2257 N N . GLY A 1 290 ? 11.68 39.5 -1.534 1 88.44 290 GLY A N 1
ATOM 2258 C CA . GLY A 1 290 ? 12.156 39.625 -2.904 1 88.44 290 GLY A CA 1
ATOM 2259 C C . GLY A 1 290 ? 12.773 38.312 -3.416 1 88.44 290 GLY A C 1
ATOM 2260 O O . GLY A 1 290 ? 13.5 38.344 -4.414 1 88.44 290 GLY A O 1
ATOM 2261 N N . LEU A 1 291 ? 12.469 37.312 -2.729 1 87.44 291 LEU A N 1
ATOM 2262 C CA . LEU A 1 291 ? 13.117 36.031 -3.07 1 87.44 291 LEU A CA 1
ATOM 2263 C C . LEU A 1 291 ? 12.219 35.188 -3.947 1 87.44 291 LEU A C 1
ATOM 2265 O O . LEU A 1 291 ? 12.703 34.344 -4.691 1 87.44 291 LEU A O 1
ATOM 2269 N N . ILE A 1 292 ? 10.938 35.344 -3.807 1 89.62 292 ILE A N 1
ATOM 2270 C CA . ILE A 1 292 ? 9.977 34.531 -4.562 1 89.62 292 ILE A CA 1
ATOM 2271 C C . ILE A 1 292 ? 9.062 35.469 -5.367 1 89.62 292 ILE A C 1
ATOM 2273 O O . ILE A 1 292 ? 8.547 36.438 -4.836 1 89.62 292 ILE A O 1
ATOM 2277 N N . HIS A 1 293 ? 8.867 35.094 -6.613 1 90.75 293 HIS A N 1
ATOM 2278 C CA . HIS A 1 293 ? 8.148 36 -7.48 1 90.75 293 HIS A CA 1
ATOM 2279 C C . HIS A 1 293 ? 7.012 35.312 -8.211 1 90.75 293 HIS A C 1
ATOM 2281 O O . HIS A 1 293 ? 6.082 35.938 -8.703 1 90.75 293 HIS A O 1
ATOM 2287 N N . ALA A 1 294 ? 7.125 34 -8.344 1 90.94 294 ALA A N 1
ATOM 2288 C CA . ALA A 1 294 ? 6.086 33.25 -9.008 1 90.94 294 ALA A CA 1
ATOM 2289 C C . ALA A 1 294 ? 5.281 32.406 -8.008 1 90.94 294 ALA A C 1
ATOM 2291 O O . ALA A 1 294 ? 5.855 31.688 -7.184 1 90.94 294 ALA A O 1
ATOM 2292 N N . ILE A 1 295 ? 3.977 32.562 -8.039 1 88.44 295 ILE A N 1
ATOM 2293 C CA . ILE A 1 295 ? 3.084 31.812 -7.16 1 88.44 295 ILE A CA 1
ATOM 2294 C C . ILE A 1 295 ? 2.066 31.031 -7.996 1 88.44 295 ILE A C 1
ATOM 2296 O O . ILE A 1 295 ? 1.478 31.578 -8.93 1 88.44 295 ILE A O 1
ATOM 2300 N N . TYR A 1 296 ? 1.957 29.766 -7.711 1 90.5 296 TYR A N 1
ATOM 2301 C CA . TYR A 1 296 ? 0.947 28.953 -8.375 1 90.5 296 TYR A CA 1
ATOM 2302 C C . TYR A 1 296 ? -0.385 29.031 -7.637 1 90.5 296 TYR A C 1
ATOM 2304 O O . TYR A 1 296 ? -0.612 28.297 -6.672 1 90.5 296 TYR A O 1
ATOM 2312 N N . ALA A 1 297 ? -1.281 29.844 -8.055 1 90.75 297 ALA A N 1
ATOM 2313 C CA . ALA A 1 297 ? -2.588 30.062 -7.441 1 90.75 297 ALA A CA 1
ATOM 2314 C C . ALA A 1 297 ? -3.604 30.547 -8.469 1 90.75 297 ALA A C 1
ATOM 2316 O O . ALA A 1 297 ? -3.242 31.234 -9.43 1 90.75 297 ALA A O 1
ATOM 2317 N N . SER A 1 298 ? -4.812 30.156 -8.258 1 91.56 298 SER A N 1
ATOM 2318 C CA . SER A 1 298 ? -5.898 30.672 -9.086 1 91.56 298 SER A CA 1
ATOM 2319 C C . SER A 1 298 ? -6.504 31.938 -8.492 1 91.56 298 SER A C 1
ATOM 2321 O O . SER A 1 298 ? -6.691 32.031 -7.277 1 91.56 298 SER A O 1
ATOM 2323 N N . ASN A 1 299 ? -6.852 32.844 -9.32 1 88.31 299 ASN A N 1
ATOM 2324 C CA . ASN A 1 299 ? -7.402 34.125 -8.883 1 88.31 299 ASN A CA 1
ATOM 2325 C C . ASN A 1 299 ? -8.82 33.969 -8.352 1 88.31 299 ASN A C 1
ATOM 2327 O O . ASN A 1 299 ? -9.297 34.812 -7.59 1 88.31 299 ASN A O 1
ATOM 2331 N N . ASP A 1 300 ? -9.383 32.875 -8.711 1 89.75 300 ASP A N 1
ATOM 2332 C CA . ASP A 1 300 ? -10.789 32.719 -8.367 1 89.75 300 ASP A CA 1
ATOM 2333 C C . ASP A 1 300 ? -10.953 31.844 -7.117 1 89.75 300 ASP A C 1
ATOM 2335 O O . ASP A 1 300 ? -12.07 31.625 -6.645 1 89.75 300 ASP A O 1
ATOM 2339 N N . VAL A 1 301 ? -9.898 31.469 -6.578 1 92 301 VAL A N 1
ATOM 2340 C CA . VAL A 1 301 ? -9.953 30.547 -5.445 1 92 301 VAL A CA 1
ATOM 2341 C C . VAL A 1 301 ? -10.32 31.312 -4.18 1 92 301 VAL A C 1
ATOM 2343 O O . VAL A 1 301 ? -9.93 32.469 -4.008 1 92 301 VAL A O 1
ATOM 2346 N N . LYS A 1 302 ? -11.133 30.641 -3.369 1 92.44 302 LYS A N 1
ATOM 2347 C CA . LYS A 1 302 ? -11.477 31.141 -2.039 1 92.44 302 LYS A CA 1
ATOM 2348 C C . LYS A 1 302 ? -10.891 30.234 -0.953 1 92.44 302 LYS A C 1
ATOM 2350 O O . LYS A 1 302 ? -10.766 29.031 -1.145 1 92.44 302 LYS A O 1
ATOM 2355 N N . PHE A 1 303 ? -10.492 30.875 0.121 1 90.38 303 PHE A N 1
ATOM 2356 C CA . PHE A 1 303 ? -9.898 30.094 1.197 1 90.38 303 PHE A CA 1
ATOM 2357 C C . PHE A 1 303 ? -10.383 30.578 2.557 1 90.38 303 PHE A C 1
ATOM 2359 O O . PHE A 1 303 ? -10.844 31.719 2.684 1 90.38 303 PHE A O 1
ATOM 2366 N N . SER A 1 304 ? -10.344 29.672 3.457 1 93.06 304 SER A N 1
ATOM 2367 C CA . SER A 1 304 ? -10.727 29.984 4.832 1 93.06 304 SER A CA 1
ATOM 2368 C C . SER A 1 304 ? -9.492 30.156 5.719 1 93.06 304 SER A C 1
ATOM 2370 O O . SER A 1 304 ? -8.812 29.188 6.031 1 93.06 304 SER A O 1
ATOM 2372 N N . LEU A 1 305 ? -9.203 31.391 6.109 1 94.06 305 LEU A N 1
ATOM 2373 C CA . LEU A 1 305 ? -8.164 31.719 7.074 1 94.06 305 LEU A CA 1
ATOM 2374 C C . LEU A 1 305 ? -8.766 32.094 8.422 1 94.06 305 LEU A C 1
ATOM 2376 O O . LEU A 1 305 ? -9.805 32.75 8.484 1 94.06 305 LEU A O 1
ATOM 2380 N N . VAL A 1 306 ? -8.133 31.609 9.445 1 96.81 306 VAL A N 1
ATOM 2381 C CA . VAL A 1 306 ? -8.656 31.906 10.773 1 96.81 306 VAL A CA 1
ATOM 2382 C C . VAL A 1 306 ? -7.5 32.312 11.695 1 96.81 306 VAL A C 1
ATOM 2384 O O . VAL A 1 306 ? -6.406 31.75 11.609 1 96.81 306 VAL A O 1
ATOM 2387 N N . PRO A 1 307 ? -7.734 33.344 12.547 1 97.25 307 PRO A N 1
ATOM 2388 C CA . PRO A 1 307 ? -6.691 33.719 13.508 1 97.25 307 PRO A CA 1
ATOM 2389 C C . PRO A 1 307 ? -6.496 32.656 14.602 1 97.25 307 PRO A C 1
ATOM 2391 O O . PRO A 1 307 ? -7.473 32.062 15.07 1 97.25 307 PRO A O 1
ATOM 2394 N N . VAL A 1 308 ? -5.285 32.469 15.031 1 98.12 308 VAL A N 1
ATOM 2395 C CA . VAL A 1 308 ? -4.938 31.453 16 1 98.12 308 VAL A CA 1
ATOM 2396 C C . VAL A 1 308 ? -5.695 31.703 17.312 1 98.12 308 VAL A C 1
ATOM 2398 O O . VAL A 1 308 ? -6.098 30.75 17.984 1 98.12 308 VAL A O 1
ATOM 2401 N N . ASP A 1 309 ? -5.906 32.969 17.734 1 98 309 ASP A N 1
ATOM 2402 C CA . ASP A 1 309 ? -6.598 33.25 18.984 1 98 309 ASP A CA 1
ATOM 2403 C C . ASP A 1 309 ? -8.07 32.875 18.906 1 98 309 ASP A C 1
ATOM 2405 O O . ASP A 1 309 ? -8.656 32.406 19.891 1 98 309 ASP A O 1
ATOM 2409 N N . TYR A 1 310 ? -8.688 32.969 17.719 1 98.38 310 TYR A N 1
ATOM 2410 C CA . TYR A 1 310 ? -10.062 32.5 17.547 1 98.38 310 TYR A CA 1
ATOM 2411 C C . TYR A 1 310 ? -10.156 31 17.672 1 98.38 310 TYR A C 1
ATOM 2413 O O . TYR A 1 310 ? -11.086 30.469 18.281 1 98.38 310 TYR A O 1
ATOM 2421 N N . VAL A 1 311 ? -9.211 30.344 17.062 1 98.69 311 VAL A N 1
ATOM 2422 C CA . VAL A 1 311 ? -9.18 28.891 17.125 1 98.69 311 VAL A CA 1
ATOM 2423 C C . VAL A 1 311 ? -9.07 28.438 18.578 1 98.69 311 VAL A C 1
ATOM 2425 O O . VAL A 1 311 ? -9.828 27.562 19.016 1 98.69 311 VAL A O 1
ATOM 2428 N N . ASN A 1 312 ? -8.133 28.984 19.328 1 98.81 312 ASN A N 1
ATOM 2429 C CA . ASN A 1 312 ? -7.922 28.578 20.703 1 98.81 312 ASN A CA 1
ATOM 2430 C C . ASN A 1 312 ? -9.117 28.953 21.578 1 98.81 312 ASN A C 1
ATOM 2432 O O . ASN A 1 312 ? -9.438 28.234 22.531 1 98.81 312 ASN A O 1
ATOM 2436 N N . ASN A 1 313 ? -9.773 30.094 21.266 1 98.81 313 ASN A N 1
ATOM 2437 C CA . ASN A 1 313 ? -11.023 30.422 21.938 1 98.81 313 ASN A CA 1
ATOM 2438 C C . ASN A 1 313 ? -12.078 29.344 21.734 1 98.81 313 ASN A C 1
ATOM 2440 O O . ASN A 1 313 ? -12.75 28.922 22.672 1 98.81 313 ASN A O 1
ATOM 2444 N N . ALA A 1 314 ? -12.211 28.922 20.516 1 98.88 314 ALA A N 1
ATOM 2445 C CA . ALA A 1 314 ? -13.164 27.859 20.203 1 98.88 314 ALA A CA 1
ATOM 2446 C C . ALA A 1 314 ? -12.805 26.562 20.922 1 98.88 314 ALA A C 1
ATOM 2448 O O . ALA A 1 314 ? -13.695 25.844 21.391 1 98.88 314 ALA A O 1
ATOM 2449 N N . ILE A 1 315 ? -11.531 26.234 20.984 1 98.88 315 ILE A N 1
ATOM 2450 C CA . ILE A 1 315 ? -11.055 25.047 21.656 1 98.88 315 ILE A CA 1
ATOM 2451 C C . ILE A 1 315 ? -11.492 25.062 23.125 1 98.88 315 ILE A C 1
ATOM 2453 O O . ILE A 1 315 ? -12.055 24.094 23.625 1 98.88 315 ILE A O 1
ATOM 2457 N N . LEU A 1 316 ? -11.289 26.172 23.812 1 98.88 316 LEU A N 1
ATOM 2458 C CA . LEU A 1 316 ? -11.609 26.297 25.234 1 98.88 316 LEU A CA 1
ATOM 2459 C C . LEU A 1 316 ? -13.109 26.219 25.469 1 98.88 316 LEU A C 1
ATOM 2461 O O . LEU A 1 316 ? -13.57 25.516 26.375 1 98.88 316 LEU A O 1
ATOM 2465 N N . VAL A 1 317 ? -13.859 26.891 24.625 1 98.88 317 VAL A N 1
ATOM 2466 C CA . VAL A 1 317 ? -15.305 26.922 24.781 1 98.88 317 VAL A CA 1
ATOM 2467 C C . VAL A 1 317 ? -15.883 25.531 24.484 1 98.88 317 VAL A C 1
ATOM 2469 O O . VAL A 1 317 ? -16.797 25.078 25.188 1 98.88 317 VAL A O 1
ATOM 2472 N N . ALA A 1 318 ? -15.375 24.906 23.453 1 98.69 318 ALA A N 1
ATOM 2473 C CA . ALA A 1 318 ? -15.836 23.562 23.125 1 98.69 318 ALA A CA 1
ATOM 2474 C C . ALA A 1 318 ? -15.578 22.594 24.281 1 98.69 318 ALA A C 1
ATOM 2476 O O . ALA A 1 318 ? -16.406 21.719 24.562 1 98.69 318 ALA A O 1
ATOM 2477 N N . GLY A 1 319 ? -14.398 22.703 24.906 1 98.69 319 GLY A N 1
ATOM 2478 C CA . GLY A 1 319 ? -14.109 21.891 26.078 1 98.69 319 GLY A CA 1
ATOM 2479 C C . GLY A 1 319 ? -15.102 22.094 27.203 1 98.69 319 GLY A C 1
ATOM 2480 O O . GLY A 1 319 ? -15.602 21.125 27.781 1 98.69 319 GLY A O 1
ATOM 2481 N N . TRP A 1 320 ? -15.367 23.328 27.484 1 98.56 320 TRP A N 1
ATOM 2482 C CA . TRP A 1 320 ? -16.344 23.672 28.5 1 98.56 320 TRP A CA 1
ATOM 2483 C C . TRP A 1 320 ? -17.719 23.109 28.156 1 98.56 320 TRP A C 1
ATOM 2485 O O . TRP A 1 320 ? -18.359 22.484 29 1 98.56 320 TRP A O 1
ATOM 2495 N N . HIS A 1 321 ? -18.109 23.312 26.938 1 98.12 321 HIS A N 1
ATOM 2496 C CA . HIS A 1 321 ? -19.438 22.875 26.5 1 98.12 321 HIS A CA 1
ATOM 2497 C C . HIS A 1 321 ? -19.562 21.359 26.578 1 98.12 321 HIS A C 1
ATOM 2499 O O . HIS A 1 321 ? -20.594 20.828 26.984 1 98.12 321 HIS A O 1
ATOM 2505 N N . THR A 1 322 ? -18.531 20.688 26.156 1 97.94 322 THR A N 1
ATOM 2506 C CA . THR A 1 322 ? -18.484 19.234 26.203 1 97.94 322 THR A CA 1
ATOM 2507 C C . THR A 1 322 ? -18.656 18.719 27.625 1 97.94 322 THR A C 1
ATOM 2509 O O . THR A 1 322 ? -19.375 17.75 27.859 1 97.94 322 THR A O 1
ATOM 2512 N N . ALA A 1 323 ? -18.047 19.359 28.562 1 97.44 323 ALA A N 1
ATOM 2513 C CA . ALA A 1 323 ? -18.109 18.969 29.969 1 97.44 323 ALA A CA 1
ATOM 2514 C C . ALA A 1 323 ? -19.484 19.266 30.562 1 97.44 323 ALA A C 1
ATOM 2516 O O . ALA A 1 323 ? -19.969 18.516 31.406 1 97.44 323 ALA A O 1
ATOM 2517 N N . THR A 1 324 ? -20.062 20.328 30.141 1 95.56 324 THR A N 1
ATOM 2518 C CA . THR A 1 324 ? -21.281 20.812 30.797 1 95.56 324 THR A CA 1
ATOM 2519 C C . THR A 1 324 ? -22.516 20.188 30.172 1 95.56 324 THR A C 1
ATOM 2521 O O . THR A 1 324 ? -23.453 19.828 30.875 1 95.56 324 THR A O 1
ATOM 2524 N N . GLU A 1 325 ? -22.484 20.047 28.844 1 91.12 325 GLU A N 1
ATOM 2525 C CA . GLU A 1 325 ? -23.672 19.547 28.156 1 91.12 325 GLU A CA 1
ATOM 2526 C C . GLU A 1 325 ? -23.609 18.031 27.984 1 91.12 325 GLU A C 1
ATOM 2528 O O . GLU A 1 325 ? -24.641 17.375 27.828 1 91.12 325 GLU A O 1
ATOM 2533 N N . LYS A 1 326 ? -22.562 17.453 27.984 1 83.56 326 LYS A N 1
ATOM 2534 C CA . LYS A 1 326 ? -22.344 16.016 27.844 1 83.56 326 LYS A CA 1
ATOM 2535 C C . LYS A 1 326 ? -23.156 15.438 26.688 1 83.56 326 LYS A C 1
ATOM 2537 O O . LYS A 1 326 ? -23.969 14.531 26.875 1 83.56 326 LYS A O 1
ATOM 2542 N N . PRO A 1 327 ? -22.875 15.922 25.609 1 83.88 327 PRO A N 1
ATOM 2543 C CA . PRO A 1 327 ? -23.609 15.375 24.469 1 83.88 327 PRO A CA 1
ATOM 2544 C C . PRO A 1 327 ? -23.375 13.883 24.266 1 83.88 327 PRO A C 1
ATOM 2546 O O . PRO A 1 327 ? -22.328 13.359 24.672 1 83.88 327 PRO A O 1
ATOM 2549 N N . ASN A 1 328 ? -24.359 13.172 23.641 1 83.12 328 ASN A N 1
ATOM 2550 C CA . ASN A 1 328 ? -24.266 11.734 23.422 1 83.12 328 ASN A CA 1
ATOM 2551 C C . ASN A 1 328 ? -23.25 11.406 22.328 1 83.12 328 ASN A C 1
ATOM 2553 O O . ASN A 1 328 ? -22.547 10.391 22.406 1 83.12 328 ASN A O 1
ATOM 2557 N N . ASP A 1 329 ? -23.266 12.336 21.375 1 91.38 329 ASP A N 1
ATOM 2558 C CA . ASP A 1 329 ? -22.359 12.102 20.25 1 91.38 329 ASP A CA 1
ATOM 2559 C C . ASP A 1 329 ? -21.188 13.078 20.281 1 91.38 329 ASP A C 1
ATOM 2561 O O . ASP A 1 329 ? -21.281 14.164 20.859 1 91.38 329 ASP A O 1
ATOM 2565 N N . VAL A 1 330 ? -20.125 12.594 19.688 1 96.56 330 VAL A N 1
ATOM 2566 C CA . VAL A 1 330 ? -18.969 13.477 19.547 1 96.56 330 VAL A CA 1
ATOM 2567 C C . VAL A 1 330 ? -19.328 14.664 18.656 1 96.56 330 VAL A C 1
ATOM 2569 O O . VAL A 1 330 ? -19.703 14.484 17.5 1 96.56 330 VAL A O 1
ATOM 2572 N N . GLN A 1 331 ? -19.234 15.852 19.234 1 97.12 331 GLN A N 1
ATOM 2573 C CA . GLN A 1 331 ? -19.531 17.047 18.453 1 97.12 331 GLN A CA 1
ATOM 2574 C C . GLN A 1 331 ? -18.297 17.516 17.688 1 97.12 331 GLN A C 1
ATOM 2576 O O . GLN A 1 331 ? -17.172 17.453 18.203 1 97.12 331 GLN A O 1
ATOM 2581 N N . ILE A 1 332 ? -18.578 17.953 16.469 1 98.31 332 ILE A N 1
ATOM 2582 C CA . ILE A 1 332 ? -17.516 18.484 15.617 1 98.31 332 ILE A CA 1
ATOM 2583 C C . ILE A 1 332 ? -17.75 19.969 15.359 1 98.31 332 ILE A C 1
ATOM 2585 O O . ILE A 1 332 ? -18.859 20.375 15 1 98.31 332 ILE A O 1
ATOM 2589 N N . TYR A 1 333 ? -16.766 20.797 15.555 1 98.56 333 TYR A N 1
ATOM 2590 C CA . TYR A 1 333 ? -16.828 22.234 15.367 1 98.56 333 TYR A CA 1
ATOM 2591 C C . TYR A 1 333 ? -15.789 22.703 14.359 1 98.56 333 TYR A C 1
ATOM 2593 O O . TYR A 1 333 ? -14.586 22.641 14.625 1 98.56 333 TYR A O 1
ATOM 2601 N N . SER A 1 334 ? -16.234 23.219 13.234 1 98.25 334 SER A N 1
ATOM 2602 C CA . SER A 1 334 ? -15.344 23.828 12.258 1 98.25 334 SER A CA 1
ATOM 2603 C C . SER A 1 334 ? -15.109 25.297 12.555 1 98.25 334 SER A C 1
ATOM 2605 O O . SER A 1 334 ? -16.047 26.094 12.57 1 98.25 334 SER A O 1
ATOM 2607 N N . VAL A 1 335 ? -13.867 25.609 12.867 1 98.19 335 VAL A N 1
ATOM 2608 C CA . VAL A 1 335 ? -13.508 27.016 12.992 1 98.19 335 VAL A CA 1
ATOM 2609 C C . VAL A 1 335 ? -13 27.547 11.656 1 98.19 335 VAL A C 1
ATOM 2611 O O . VAL A 1 335 ? -11.805 27.484 11.367 1 98.19 335 VAL A O 1
ATOM 2614 N N . SER A 1 336 ? -13.883 28.141 10.938 1 95.88 336 SER A N 1
ATOM 2615 C CA . SER A 1 336 ? -13.641 28.547 9.562 1 95.88 336 SER A CA 1
ATOM 2616 C C . SER A 1 336 ? -14.227 29.922 9.281 1 95.88 336 SER A C 1
ATOM 2618 O O . SER A 1 336 ? -15.109 30.391 10.008 1 95.88 336 SER A O 1
ATOM 2620 N N . SER A 1 337 ? -13.742 30.562 8.242 1 93.44 337 SER A N 1
ATOM 2621 C CA . SER A 1 337 ? -14.305 31.828 7.797 1 93.44 337 SER A CA 1
ATOM 2622 C C . SER A 1 337 ? -15.25 31.625 6.613 1 93.44 337 SER A C 1
ATOM 2624 O O . SER A 1 337 ? -15.227 32.406 5.66 1 93.44 337 SER A O 1
ATOM 2626 N N . ALA A 1 338 ? -15.953 30.578 6.695 1 88.69 338 ALA A N 1
ATOM 2627 C CA . ALA A 1 338 ? -16.844 30.234 5.594 1 88.69 338 ALA A CA 1
ATOM 2628 C C . ALA A 1 338 ? -17.859 31.359 5.348 1 88.69 338 ALA A C 1
ATOM 2630 O O . ALA A 1 338 ? -18.281 31.578 4.211 1 88.69 338 ALA A O 1
ATOM 2631 N N . ARG A 1 339 ? -18.328 32.094 6.336 1 88.44 339 ARG A N 1
ATOM 2632 C CA . ARG A 1 339 ? -19.328 33.156 6.215 1 88.44 339 ARG A CA 1
ATOM 2633 C C . ARG A 1 339 ? -18.672 34.5 5.91 1 88.44 339 ARG A C 1
ATOM 2635 O O . ARG A 1 339 ? -19.344 35.531 5.82 1 88.44 339 ARG A O 1
ATOM 2642 N N . ASN A 1 340 ? -17.375 34.5 5.805 1 90.38 340 ASN A N 1
ATOM 2643 C CA . ASN A 1 340 ? -16.516 35.625 5.484 1 90.38 340 ASN A CA 1
ATOM 2644 C C . ASN A 1 340 ? -15.227 35.156 4.805 1 90.38 340 ASN A C 1
ATOM 2646 O O . ASN A 1 340 ? -14.133 35.469 5.285 1 90.38 340 ASN A O 1
ATOM 2650 N N . LEU A 1 341 ? -15.398 34.594 3.666 1 90.31 341 LEU A N 1
ATOM 2651 C CA . LEU A 1 341 ? -14.297 33.906 2.992 1 90.31 341 LEU A CA 1
ATOM 2652 C C . LEU A 1 341 ? -13.266 34.875 2.475 1 90.31 341 LEU A C 1
ATOM 2654 O O . LEU A 1 341 ? -13.625 36 2.055 1 90.31 341 LEU A O 1
ATOM 2658 N N . PHE A 1 342 ? -12.07 34.438 2.43 1 90.5 342 PHE A N 1
ATOM 2659 C CA . PHE A 1 342 ? -10.984 35.156 1.785 1 90.5 342 PHE A CA 1
ATOM 2660 C C . PHE A 1 342 ? -10.906 34.812 0.303 1 90.5 342 PHE A C 1
ATOM 2662 O O . PHE A 1 342 ? -10.961 33.656 -0.071 1 90.5 342 PHE A O 1
ATOM 2669 N N . HIS A 1 343 ? -10.82 35.812 -0.408 1 90 343 HIS A N 1
ATOM 2670 C CA . HIS A 1 343 ? -10.633 35.625 -1.843 1 90 343 HIS A CA 1
ATOM 2671 C C . HIS A 1 343 ? -9.195 35.938 -2.252 1 90 343 HIS A C 1
ATOM 2673 O O . HIS A 1 343 ? -8.609 36.938 -1.802 1 90 343 HIS A O 1
ATOM 2679 N N . TRP A 1 344 ? -8.703 35.125 -3.092 1 86.5 344 TRP A N 1
ATOM 2680 C CA . TRP A 1 344 ? -7.277 35.219 -3.395 1 86.5 344 TRP A CA 1
ATOM 2681 C C . TRP A 1 344 ? -6.93 36.531 -4.055 1 86.5 344 TRP A C 1
ATOM 2683 O O . TRP A 1 344 ? -6.02 37.25 -3.607 1 86.5 344 TRP A O 1
ATOM 2693 N N . GLU A 1 345 ? -7.645 36.938 -5.074 1 85.88 345 GLU A N 1
ATOM 2694 C CA . GLU A 1 345 ? -7.223 38.094 -5.852 1 85.88 345 GLU A CA 1
ATOM 2695 C C . GLU A 1 345 ? -7.246 39.375 -5.004 1 85.88 345 GLU A C 1
ATOM 2697 O O . GLU A 1 345 ? -6.242 40.062 -4.914 1 85.88 345 GLU A O 1
ATOM 2702 N N . PRO A 1 346 ? -8.258 39.594 -4.301 1 84.31 346 PRO A N 1
ATOM 2703 C CA . PRO A 1 346 ? -8.281 40.781 -3.457 1 84.31 346 PRO A CA 1
ATOM 2704 C C . PRO A 1 346 ? -7.23 40.75 -2.348 1 84.31 346 PRO A C 1
ATOM 2706 O O . PRO A 1 346 ? -6.648 41.781 -2.004 1 84.31 346 PRO A O 1
ATOM 2709 N N . ILE A 1 347 ? -7 39.625 -1.897 1 85.12 347 ILE A N 1
ATOM 2710 C CA . ILE A 1 347 ? -6.059 39.5 -0.79 1 85.12 347 ILE A CA 1
ATOM 2711 C C . ILE A 1 347 ? -4.629 39.656 -1.302 1 85.12 347 ILE A C 1
ATOM 2713 O O . ILE A 1 347 ? -3.826 40.375 -0.682 1 85.12 347 ILE A O 1
ATOM 2717 N N . SER A 1 348 ? -4.426 39.031 -2.385 1 85.38 348 SER A N 1
ATOM 2718 C CA . SER A 1 348 ? -3.1 39.156 -2.977 1 85.38 348 SER A CA 1
ATOM 2719 C C . SER A 1 348 ? -2.807 40.625 -3.34 1 85.38 348 SER A C 1
ATOM 2721 O O . SER A 1 348 ? -1.688 41.094 -3.148 1 85.38 348 SER A O 1
ATOM 2723 N N . SER A 1 349 ? -3.752 41.281 -3.834 1 86.25 349 SER A N 1
ATOM 2724 C CA . SER A 1 349 ? -3.607 42.688 -4.16 1 86.25 349 SER A CA 1
ATOM 2725 C C . SER A 1 349 ? -3.354 43.531 -2.91 1 86.25 349 SER A C 1
ATOM 2727 O O . SER A 1 349 ? -2.523 44.438 -2.92 1 86.25 349 SER A O 1
ATOM 2729 N N . LYS A 1 350 ? -4.043 43.219 -1.912 1 86.56 350 LYS A N 1
ATOM 2730 C CA . LYS A 1 350 ? -3.859 43.938 -0.65 1 86.56 350 LYS A CA 1
ATOM 2731 C C . LYS A 1 350 ? -2.457 43.688 -0.092 1 86.56 350 LYS A C 1
ATOM 2733 O O . LYS A 1 350 ? -1.813 44.625 0.384 1 86.56 350 LYS A O 1
ATOM 2738 N N . ILE A 1 351 ? -2.059 42.531 -0.143 1 87 351 ILE A N 1
ATOM 2739 C CA . ILE A 1 351 ? -0.731 42.188 0.352 1 87 351 ILE A CA 1
ATOM 2740 C C . ILE A 1 351 ? 0.33 42.938 -0.446 1 87 351 ILE A C 1
ATOM 2742 O O . ILE A 1 351 ? 1.304 43.438 0.122 1 87 351 ILE A O 1
ATOM 2746 N N . ARG A 1 352 ? 0.096 43.062 -1.695 1 86.25 352 ARG A N 1
ATOM 2747 C CA . ARG A 1 352 ? 1.006 43.812 -2.541 1 86.25 352 ARG A CA 1
ATOM 2748 C C . ARG A 1 352 ? 1.029 45.281 -2.131 1 86.25 352 ARG A C 1
ATOM 2750 O O . ARG A 1 352 ? 2.096 45.906 -2.062 1 86.25 352 ARG A O 1
ATOM 2757 N N . ASP A 1 353 ? -0.078 45.75 -1.868 1 88.25 353 ASP A N 1
ATOM 2758 C CA . ASP A 1 353 ? -0.183 47.156 -1.451 1 88.25 353 ASP A CA 1
ATOM 2759 C C . ASP A 1 353 ? 0.511 47.375 -0.109 1 88.25 353 ASP A C 1
ATOM 2761 O O . ASP A 1 353 ? 1.186 48.375 0.084 1 88.25 353 ASP A O 1
ATOM 2765 N N . ILE A 1 354 ? 0.289 46.5 0.718 1 87.44 354 ILE A N 1
ATOM 2766 C CA . ILE A 1 354 ? 0.925 46.562 2.027 1 87.44 354 ILE A CA 1
ATOM 2767 C C . ILE A 1 354 ? 2.443 46.5 1.871 1 87.44 354 ILE A C 1
ATOM 2769 O O . ILE A 1 354 ? 3.18 47.188 2.568 1 87.44 354 ILE A O 1
ATOM 2773 N N . GLY A 1 355 ? 2.842 45.688 0.99 1 86.75 355 GLY A N 1
ATOM 2774 C CA . GLY A 1 355 ? 4.266 45.562 0.715 1 86.75 355 GLY A CA 1
ATOM 2775 C C . GLY A 1 355 ? 4.887 46.844 0.21 1 86.75 355 GLY A C 1
ATOM 2776 O O . GLY A 1 355 ? 6.078 47.094 0.417 1 86.75 355 GLY A O 1
ATOM 2777 N N . LYS A 1 356 ? 4.086 47.625 -0.366 1 84.56 356 LYS A N 1
ATOM 2778 C CA . LYS A 1 356 ? 4.566 48.906 -0.869 1 84.56 356 LYS A CA 1
ATOM 2779 C C . LYS A 1 356 ? 4.656 49.938 0.253 1 84.56 356 LYS A C 1
ATOM 2781 O O . LYS A 1 356 ? 5.574 50.75 0.276 1 84.56 356 LYS A O 1
ATOM 2786 N N . VAL A 1 357 ? 3.75 49.844 1.187 1 87.81 357 VAL A N 1
ATOM 2787 C CA . VAL A 1 357 ? 3.629 50.906 2.174 1 87.81 357 VAL A CA 1
ATOM 2788 C C . VAL A 1 357 ? 4.359 50.5 3.455 1 87.81 357 VAL A C 1
ATOM 2790 O O . VAL A 1 357 ? 4.801 51.375 4.215 1 87.81 357 VAL A O 1
ATOM 2793 N N . LEU A 1 358 ? 4.418 49.25 3.678 1 91.44 358 LEU A N 1
ATOM 2794 C CA . LEU A 1 358 ? 5.055 48.75 4.895 1 91.44 358 LEU A CA 1
ATOM 2795 C C . LEU A 1 358 ? 6.098 47.688 4.57 1 91.44 358 LEU A C 1
ATOM 2797 O O . LEU A 1 358 ? 6.07 46.594 5.141 1 91.44 358 LEU A O 1
ATOM 2801 N N . PRO A 1 359 ? 7 48.062 3.691 1 91.88 359 PRO A N 1
ATOM 2802 C CA . PRO A 1 359 ? 8.023 47.062 3.33 1 91.88 359 PRO A CA 1
ATOM 2803 C C . PRO A 1 359 ? 9.016 46.812 4.461 1 91.88 359 PRO A C 1
ATOM 2805 O O . PRO A 1 359 ? 9.188 47.656 5.348 1 91.88 359 PRO A O 1
ATOM 2808 N N . THR A 1 360 ? 9.578 45.594 4.434 1 93.56 360 THR A N 1
ATOM 2809 C CA . THR A 1 360 ? 10.648 45.281 5.363 1 93.56 360 THR A CA 1
ATOM 2810 C C . THR A 1 360 ? 11.992 45.812 4.852 1 93.56 360 THR A C 1
ATOM 2812 O O . THR A 1 360 ? 12.25 45.781 3.648 1 93.56 360 THR A O 1
ATOM 2815 N N . PRO A 1 361 ? 12.781 46.281 5.75 1 93.75 361 PRO A N 1
ATOM 2816 C CA . PRO A 1 361 ? 14.125 46.688 5.328 1 93.75 361 PRO A CA 1
ATOM 2817 C C . PRO A 1 361 ? 15.016 45.5 4.965 1 93.75 361 PRO A C 1
ATOM 2819 O O . PRO A 1 361 ? 16.094 45.688 4.406 1 93.75 361 PRO A O 1
ATOM 2822 N N . LEU A 1 362 ? 14.523 44.312 5.152 1 93.06 362 LEU A N 1
ATOM 2823 C CA . LEU A 1 362 ? 15.344 43.125 4.957 1 93.06 362 LEU A CA 1
ATOM 2824 C C . LEU A 1 362 ? 15.18 42.594 3.545 1 93.06 362 LEU A C 1
ATOM 2826 O O . LEU A 1 362 ? 15.836 41.594 3.174 1 93.06 362 LEU A O 1
ATOM 2830 N N . ALA A 1 363 ? 14.328 43.219 2.746 1 92.56 363 ALA A N 1
ATOM 2831 C CA . ALA A 1 363 ? 14.156 42.75 1.367 1 92.56 363 ALA A CA 1
ATOM 2832 C C . ALA A 1 363 ? 15.469 42.844 0.594 1 92.56 363 ALA A C 1
ATOM 2834 O O . ALA A 1 363 ? 16.188 43.844 0.697 1 92.56 363 ALA A O 1
ATOM 2835 N N . VAL A 1 364 ? 15.742 41.781 -0.172 1 90 364 VAL A N 1
ATOM 2836 C CA . VAL A 1 364 ? 17.031 41.75 -0.869 1 90 364 VAL A CA 1
ATOM 2837 C C . VAL A 1 364 ? 16.828 42.094 -2.342 1 90 364 VAL A C 1
ATOM 2839 O O . VAL A 1 364 ? 17.797 42.312 -3.078 1 90 364 VAL A O 1
ATOM 2842 N N . TRP A 1 365 ? 15.664 42.188 -2.76 1 91.44 365 TRP A N 1
ATOM 2843 C CA . TRP A 1 365 ? 15.32 42.562 -4.129 1 91.44 365 TRP A CA 1
ATOM 2844 C C . TRP A 1 365 ? 13.945 43.219 -4.18 1 91.44 365 TRP A C 1
ATOM 2846 O O . TRP A 1 365 ? 13.258 43.312 -3.16 1 91.44 365 TRP A O 1
ATOM 2856 N N . TYR A 1 366 ? 13.648 43.719 -5.359 1 91.31 366 TYR A N 1
ATOM 2857 C CA . TYR A 1 366 ? 12.352 44.344 -5.566 1 91.31 366 TYR A CA 1
ATOM 2858 C C . TYR A 1 366 ? 11.211 43.344 -5.352 1 91.31 366 TYR A C 1
ATOM 2860 O O . TYR A 1 366 ? 11.273 42.219 -5.836 1 91.31 366 TYR A O 1
ATOM 2868 N N . THR A 1 367 ? 10.219 43.812 -4.613 1 89.25 367 THR A N 1
ATOM 2869 C CA . THR A 1 367 ? 9.102 42.938 -4.262 1 89.25 367 THR A CA 1
ATOM 2870 C C . THR A 1 367 ? 8.031 43 -5.348 1 89.25 367 THR A C 1
ATOM 2872 O O . THR A 1 367 ? 7.41 44.031 -5.582 1 89.25 367 THR A O 1
ATOM 2875 N N . PHE A 1 368 ? 7.836 41.875 -6.055 1 87.25 368 PHE A N 1
ATOM 2876 C CA . PHE A 1 368 ? 6.738 41.688 -7 1 87.25 368 PHE A CA 1
ATOM 2877 C C . PHE A 1 368 ? 6.293 40.25 -7.055 1 87.25 368 PHE A C 1
ATOM 2879 O O . PHE A 1 368 ? 7.016 39.344 -6.598 1 87.25 368 PHE A O 1
ATOM 2886 N N . ILE A 1 369 ? 5.039 40.031 -7.496 1 88.25 369 ILE A N 1
ATOM 2887 C CA . ILE A 1 369 ? 4.512 38.688 -7.566 1 88.25 369 ILE A CA 1
ATOM 2888 C C . ILE A 1 369 ? 3.74 38.5 -8.867 1 88.25 369 ILE A C 1
ATOM 2890 O O . ILE A 1 369 ? 3.039 39.406 -9.32 1 88.25 369 ILE A O 1
ATOM 2894 N N . ILE A 1 370 ? 4.004 37.344 -9.477 1 88.56 370 ILE A N 1
ATOM 2895 C CA . ILE A 1 370 ? 3.189 36.906 -10.609 1 88.56 370 ILE A CA 1
ATOM 2896 C C . ILE A 1 370 ? 2.436 35.625 -10.234 1 88.56 370 ILE A C 1
ATOM 2898 O O . ILE A 1 370 ? 3.049 34.625 -9.883 1 88.56 370 ILE A O 1
ATOM 2902 N N . ASN A 1 371 ? 1.129 35.75 -10.289 1 88.38 371 ASN A N 1
ATOM 2903 C CA . ASN A 1 371 ? 0.281 34.594 -9.992 1 88.38 371 ASN A CA 1
ATOM 2904 C C . ASN A 1 371 ? -0.23 33.938 -11.273 1 88.38 371 ASN A C 1
ATOM 2906 O O . ASN A 1 371 ? -0.553 34.625 -12.242 1 88.38 371 ASN A O 1
ATOM 2910 N N . THR A 1 372 ? -0.182 32.562 -11.289 1 89.88 372 THR A N 1
ATOM 2911 C CA . THR A 1 372 ? -0.765 31.844 -12.406 1 89.88 372 THR A CA 1
ATOM 2912 C C . THR A 1 372 ? -1.29 30.484 -11.961 1 89.88 372 THR A C 1
ATOM 2914 O O . THR A 1 372 ? -0.771 29.891 -11.008 1 89.88 372 THR A O 1
ATOM 2917 N N . SER A 1 373 ? -2.361 30.016 -12.594 1 90.5 373 SER A N 1
ATOM 2918 C CA . SER A 1 373 ? -2.875 28.672 -12.352 1 90.5 373 SER A CA 1
ATOM 2919 C C . SER A 1 373 ? -2.541 27.734 -13.5 1 90.5 373 SER A C 1
ATOM 2921 O O . SER A 1 373 ? -2.992 26.594 -13.531 1 90.5 373 SER A O 1
ATOM 2923 N N . ASN A 1 374 ? -1.8 28.297 -14.453 1 91.69 374 ASN A N 1
ATOM 2924 C CA . ASN A 1 374 ? -1.334 27.484 -15.578 1 91.69 374 ASN A CA 1
ATOM 2925 C C . ASN A 1 374 ? -0.015 26.781 -15.258 1 91.69 374 ASN A C 1
ATOM 2927 O O . ASN A 1 374 ? 1.014 27.438 -15.086 1 91.69 374 ASN A O 1
ATOM 2931 N N . LYS A 1 375 ? -0.017 25.453 -15.305 1 88.88 375 LYS A N 1
ATOM 2932 C CA . LYS A 1 375 ? 1.118 24.672 -14.836 1 88.88 375 LYS A CA 1
ATOM 2933 C C . LYS A 1 375 ? 2.348 24.891 -15.703 1 88.88 375 LYS A C 1
ATOM 2935 O O . LYS A 1 375 ? 3.439 25.156 -15.195 1 88.88 375 LYS A O 1
ATOM 2940 N N . PRO A 1 376 ? 2.258 24.828 -17 1 91.25 376 PRO A N 1
ATOM 2941 C CA . PRO A 1 376 ? 3.434 25.078 -17.844 1 91.25 376 PRO A CA 1
ATOM 2942 C C . PRO A 1 376 ? 3.994 26.484 -17.656 1 91.25 376 PRO A C 1
ATOM 2944 O O . PRO A 1 376 ? 5.215 26.672 -17.609 1 91.25 376 PRO A O 1
ATOM 2947 N N . LEU A 1 377 ? 3.125 27.422 -17.609 1 91.38 377 LEU A N 1
ATOM 2948 C CA . LEU A 1 377 ? 3.582 28.781 -17.406 1 91.38 377 LEU A CA 1
ATOM 2949 C C . LEU A 1 377 ? 4.277 28.938 -16.062 1 91.38 377 LEU A C 1
ATOM 2951 O O . LEU A 1 377 ? 5.293 29.625 -15.945 1 91.38 377 LEU A O 1
ATOM 2955 N N . PHE A 1 378 ? 3.68 28.391 -15.047 1 92.25 378 PHE A N 1
ATOM 2956 C CA . PHE A 1 378 ? 4.301 28.422 -13.727 1 92.25 378 PHE A CA 1
ATOM 2957 C C . PHE A 1 378 ? 5.703 27.828 -13.773 1 92.25 378 PHE A C 1
ATOM 2959 O O . PHE A 1 378 ? 6.637 28.375 -13.18 1 92.25 378 PHE A O 1
ATOM 2966 N N . PHE A 1 379 ? 5.816 26.75 -14.5 1 91.75 379 PHE A N 1
ATOM 2967 C CA . PHE A 1 379 ? 7.113 26.094 -14.648 1 91.75 379 PHE A CA 1
ATOM 2968 C C . PHE A 1 379 ? 8.109 27.016 -15.328 1 91.75 379 PHE A C 1
ATOM 2970 O O . PHE A 1 379 ? 9.25 27.156 -14.867 1 91.75 379 PHE A O 1
ATOM 2977 N N . ILE A 1 380 ? 7.688 27.672 -16.328 1 91 380 ILE A N 1
ATOM 2978 C CA . ILE A 1 380 ? 8.547 28.578 -17.078 1 91 380 ILE A CA 1
ATOM 2979 C C . ILE A 1 380 ? 8.945 29.766 -16.203 1 91 380 ILE A C 1
ATOM 2981 O O . ILE A 1 380 ? 10.117 30.141 -16.156 1 91 380 ILE A O 1
ATOM 2985 N N . LEU A 1 381 ? 8.047 30.297 -15.461 1 91.69 381 LEU A N 1
ATOM 2986 C CA . LEU A 1 381 ? 8.305 31.438 -14.594 1 91.69 381 LEU A CA 1
ATOM 2987 C C . LEU A 1 381 ? 9.266 31.062 -13.469 1 91.69 381 LEU A C 1
ATOM 2989 O O . LEU A 1 381 ? 10.133 31.844 -13.094 1 91.69 381 LEU A O 1
ATOM 2993 N N . THR A 1 382 ? 9.062 29.891 -12.922 1 92.81 382 THR A N 1
ATOM 2994 C CA . THR A 1 382 ? 9.938 29.422 -11.852 1 92.81 382 THR A CA 1
ATOM 2995 C C . THR A 1 382 ? 11.375 29.312 -12.336 1 92.81 382 THR A C 1
ATOM 2997 O O . THR A 1 382 ? 12.312 29.672 -11.609 1 92.81 382 THR A O 1
ATOM 3000 N N . TRP A 1 383 ? 11.531 28.859 -13.523 1 91.38 383 TRP A N 1
ATOM 3001 C CA . TRP A 1 383 ? 12.883 28.766 -14.078 1 91.38 383 TRP A CA 1
ATOM 3002 C C . TRP A 1 383 ? 13.453 30.141 -14.375 1 91.38 383 TRP A C 1
ATOM 3004 O O . TRP A 1 383 ? 14.609 30.422 -14.039 1 91.38 383 TRP A O 1
ATOM 3014 N N . LEU A 1 384 ? 12.664 31 -14.906 1 88.94 384 LEU A N 1
ATOM 3015 C CA . LEU A 1 384 ? 13.133 32.312 -15.352 1 88.94 384 LEU A CA 1
ATOM 3016 C C . LEU A 1 384 ? 13.375 33.25 -14.156 1 88.94 384 LEU A C 1
ATOM 3018 O O . LEU A 1 384 ? 14.32 34.031 -14.164 1 88.94 384 LEU A O 1
ATOM 3022 N N . LEU A 1 385 ? 12.586 33.062 -13.156 1 91.19 385 LEU A N 1
ATOM 3023 C CA . LEU A 1 385 ? 12.609 34.062 -12.094 1 91.19 385 LEU A CA 1
ATOM 3024 C C . LEU A 1 385 ? 13.32 33.531 -10.859 1 91.19 385 LEU A C 1
ATOM 3026 O O . LEU A 1 385 ? 13.734 34.312 -9.984 1 91.19 385 LEU A O 1
ATOM 3030 N N . HIS A 1 386 ? 13.5 32.25 -10.719 1 93.38 386 HIS A N 1
ATOM 3031 C CA . HIS A 1 386 ? 14.07 31.672 -9.508 1 93.38 386 HIS A CA 1
ATOM 3032 C C . HIS A 1 386 ? 15.344 30.875 -9.812 1 93.38 386 HIS A C 1
ATOM 3034 O O . HIS A 1 386 ? 16.438 31.312 -9.484 1 93.38 386 HIS A O 1
ATOM 3040 N N . TYR A 1 387 ? 15.258 29.828 -10.625 1 92.88 387 TYR A N 1
ATOM 3041 C CA . TYR A 1 387 ? 16.359 28.891 -10.766 1 92.88 387 TYR A CA 1
ATOM 3042 C C . TYR A 1 387 ? 17.516 29.531 -11.539 1 92.88 387 TYR A C 1
ATOM 3044 O O . TYR A 1 387 ? 18.672 29.438 -11.125 1 92.88 387 TYR A O 1
ATOM 3052 N N . ILE A 1 388 ? 17.266 30.125 -12.688 1 89.75 388 ILE A N 1
ATOM 3053 C CA . ILE A 1 388 ? 18.328 30.719 -13.477 1 89.75 388 ILE A CA 1
ATOM 3054 C C . ILE A 1 388 ? 19.031 31.797 -12.672 1 89.75 388 ILE A C 1
ATOM 3056 O O . ILE A 1 388 ? 20.25 31.766 -12.492 1 89.75 388 ILE A O 1
ATOM 3060 N N . PRO A 1 389 ? 18.281 32.781 -12.156 1 88.94 389 PRO A N 1
ATOM 3061 C CA . PRO A 1 389 ? 18.953 33.719 -11.273 1 88.94 389 PRO A CA 1
ATOM 3062 C C . PRO A 1 389 ? 19.656 33.062 -10.102 1 88.94 389 PRO A C 1
ATOM 3064 O O . PRO A 1 389 ? 20.734 33.5 -9.68 1 88.94 389 PRO A O 1
ATOM 3067 N N . GLY A 1 390 ? 19.062 32.031 -9.539 1 92.06 390 GLY A N 1
ATOM 3068 C CA . GLY A 1 390 ? 19.672 31.281 -8.438 1 92.06 390 GLY A CA 1
ATOM 3069 C C . GLY A 1 390 ? 21.016 30.688 -8.789 1 92.06 390 GLY A C 1
ATOM 3070 O O . GLY A 1 390 ? 21.953 30.766 -7.988 1 92.06 390 GLY A O 1
ATOM 3071 N N . TYR A 1 391 ? 21.109 30.141 -9.938 1 92.31 391 TYR A N 1
ATOM 3072 C CA . TYR A 1 391 ? 22.375 29.594 -10.398 1 92.31 391 TYR A CA 1
ATOM 3073 C C . TYR A 1 391 ? 23.422 30.688 -10.578 1 92.31 391 TYR A C 1
ATOM 3075 O O . TYR A 1 391 ? 24.594 30.5 -10.258 1 92.31 391 TYR A O 1
ATOM 3083 N N . ILE A 1 392 ? 23.016 31.766 -11.094 1 88.31 392 ILE A N 1
ATOM 3084 C CA . ILE A 1 392 ? 23.906 32.906 -11.312 1 88.31 392 ILE A CA 1
ATOM 3085 C C . ILE A 1 392 ? 24.422 33.438 -9.969 1 88.31 392 ILE A C 1
ATOM 3087 O O . ILE A 1 392 ? 25.609 33.688 -9.805 1 88.31 392 ILE A O 1
ATOM 3091 N N . LEU A 1 393 ? 23.5 33.594 -9.102 1 90.81 393 LEU A N 1
ATOM 3092 C CA . LEU A 1 393 ? 23.875 34.094 -7.785 1 90.81 393 LEU A CA 1
ATOM 3093 C C . LEU A 1 393 ? 24.766 33.125 -7.043 1 90.81 393 LEU A C 1
ATOM 3095 O O . LEU A 1 393 ? 25.719 33.531 -6.375 1 90.81 393 LEU A O 1
ATOM 3099 N N . ASP A 1 394 ? 24.438 31.891 -7.082 1 94.06 394 ASP A N 1
ATOM 3100 C CA . ASP A 1 394 ? 25.266 30.875 -6.445 1 94.06 394 ASP A CA 1
ATOM 3101 C C . ASP A 1 394 ? 26.656 30.828 -7.086 1 94.06 394 ASP A C 1
ATOM 3103 O O . ASP A 1 394 ? 27.656 30.594 -6.398 1 94.06 394 ASP A O 1
ATOM 3107 N N . ALA A 1 395 ? 26.719 30.969 -8.367 1 92.81 395 ALA A N 1
ATOM 3108 C CA . ALA A 1 395 ? 28.016 31.062 -9.039 1 92.81 395 ALA A CA 1
ATOM 3109 C C . ALA A 1 395 ? 28.812 32.25 -8.508 1 92.81 395 ALA A C 1
ATOM 3111 O O . ALA A 1 395 ? 30.031 32.156 -8.32 1 92.81 395 ALA A O 1
ATOM 3112 N N . GLY A 1 396 ? 28.156 33.312 -8.336 1 92.75 396 GLY A N 1
ATOM 3113 C CA . GLY A 1 396 ? 28.797 34.469 -7.715 1 92.75 396 GLY A CA 1
ATOM 3114 C C . GLY A 1 396 ? 29.328 34.156 -6.324 1 92.75 396 GLY A C 1
ATOM 3115 O O . GLY A 1 396 ? 30.422 34.594 -5.969 1 92.75 396 GLY A O 1
ATOM 3116 N N . CYS A 1 397 ? 28.5 33.469 -5.59 1 93.12 397 CYS A N 1
ATOM 3117 C CA . CYS A 1 397 ? 28.938 33.062 -4.254 1 93.12 397 CYS A CA 1
ATOM 3118 C C . CYS A 1 397 ? 30.219 32.25 -4.312 1 93.12 397 CYS A C 1
ATOM 3120 O O . CYS A 1 397 ? 31.141 32.469 -3.523 1 93.12 397 CYS A O 1
ATOM 3122 N N . ILE A 1 398 ? 30.219 31.344 -5.219 1 92.5 398 ILE A N 1
ATOM 3123 C CA . ILE A 1 398 ? 31.391 30.484 -5.387 1 92.5 398 ILE A CA 1
ATOM 3124 C C . ILE A 1 398 ? 32.625 31.344 -5.711 1 92.5 398 ILE A C 1
ATOM 3126 O O . ILE A 1 398 ? 33.688 31.141 -5.137 1 92.5 398 ILE A O 1
ATOM 3130 N N . LEU A 1 399 ? 32.5 32.25 -6.535 1 93.25 399 LEU A N 1
ATOM 3131 C CA . LEU A 1 399 ? 33.594 33.125 -6.957 1 93.25 399 LEU A CA 1
ATOM 3132 C C . LEU A 1 399 ? 34.062 34 -5.797 1 93.25 399 LEU A C 1
ATOM 3134 O O . LEU A 1 399 ? 35.25 34.312 -5.715 1 93.25 399 LEU A O 1
ATOM 3138 N N . LEU A 1 400 ? 33.219 34.281 -4.91 1 93.88 400 LEU A N 1
ATOM 3139 C CA . LEU A 1 400 ? 33.531 35.125 -3.77 1 93.88 400 LEU A CA 1
ATOM 3140 C C . LEU A 1 400 ? 33.938 34.281 -2.561 1 93.88 400 LEU A C 1
ATOM 3142 O O . LEU A 1 400 ? 34.219 34.812 -1.49 1 93.88 400 LEU A O 1
ATOM 3146 N N . GLY A 1 401 ? 33.906 33 -2.658 1 92.38 401 GLY A N 1
ATOM 3147 C CA . GLY A 1 401 ? 34.281 32.094 -1.585 1 92.38 401 GLY A CA 1
ATOM 3148 C C . GLY A 1 401 ? 33.219 31.938 -0.526 1 92.38 401 GLY A C 1
ATOM 3149 O O . GLY A 1 401 ? 33.5 31.688 0.644 1 92.38 401 GLY A O 1
ATOM 3150 N N . LYS A 1 402 ? 32.031 32.188 -0.89 1 92.56 402 LYS A N 1
ATOM 3151 C CA . LYS A 1 402 ? 30.906 32.062 0.02 1 92.56 402 LYS A CA 1
ATOM 3152 C C . LYS A 1 402 ? 30.109 30.781 -0.275 1 92.56 402 LYS A C 1
ATOM 3154 O O . LYS A 1 402 ? 30.172 30.25 -1.386 1 92.56 402 LYS A O 1
ATOM 3159 N N . PRO A 1 403 ? 29.547 30.297 0.677 1 92.75 403 PRO A N 1
ATOM 3160 C CA . PRO A 1 403 ? 28.75 29.094 0.438 1 92.75 403 PRO A CA 1
ATOM 3161 C C . PRO A 1 403 ? 27.531 29.344 -0.44 1 92.75 403 PRO A C 1
ATOM 3163 O O . PRO A 1 403 ? 26.906 30.406 -0.34 1 92.75 403 PRO A O 1
ATOM 3166 N N . THR A 1 404 ? 27.203 28.375 -1.348 1 92.31 404 THR A N 1
ATOM 3167 C CA . THR A 1 404 ? 26 28.438 -2.182 1 92.31 404 THR A CA 1
ATOM 3168 C C . THR A 1 404 ? 24.75 28.219 -1.344 1 92.31 404 THR A C 1
ATOM 3170 O O . THR A 1 404 ? 24.75 27.438 -0.391 1 92.31 404 THR A O 1
ATOM 3173 N N . MET A 1 405 ? 23.656 29 -1.613 1 91.31 405 MET A N 1
ATOM 3174 C CA . MET A 1 405 ? 22.469 28.859 -0.775 1 91.31 405 MET A CA 1
ATOM 3175 C C . MET A 1 405 ? 21.203 29.016 -1.606 1 91.31 405 MET A C 1
ATOM 3177 O O . MET A 1 405 ? 20.125 28.562 -1.204 1 91.31 405 MET A O 1
ATOM 3181 N N . PHE A 1 406 ? 21.281 29.562 -2.752 1 90.56 406 PHE A N 1
ATOM 3182 C CA . PHE A 1 406 ? 20.078 30.016 -3.439 1 90.56 406 PHE A CA 1
ATOM 3183 C C . PHE A 1 406 ? 19.344 28.828 -4.066 1 90.56 406 PHE A C 1
ATOM 3185 O O . PHE A 1 406 ? 18.125 28.719 -3.957 1 90.56 406 PHE A O 1
ATOM 3192 N N . ILE A 1 407 ? 20.094 27.969 -4.703 1 92.25 407 ILE A N 1
ATOM 3193 C CA . ILE A 1 407 ? 19.438 26.828 -5.332 1 92.25 407 ILE A CA 1
ATOM 3194 C C . ILE A 1 407 ? 18.766 25.953 -4.266 1 92.25 407 ILE A C 1
ATOM 3196 O O . ILE A 1 407 ? 17.672 25.453 -4.473 1 92.25 407 ILE A O 1
ATOM 3200 N N . LYS A 1 408 ? 19.438 25.797 -3.223 1 91.25 408 LYS A N 1
ATOM 3201 C CA . LYS A 1 408 ? 18.859 25.047 -2.111 1 91.25 408 LYS A CA 1
ATOM 3202 C C . LYS A 1 408 ? 17.562 25.703 -1.626 1 91.25 408 LYS A C 1
ATOM 3204 O O . LYS A 1 408 ? 16.578 25.016 -1.34 1 91.25 408 LYS A O 1
ATOM 3209 N N . LEU A 1 409 ? 17.609 26.984 -1.545 1 86.88 409 LEU A N 1
ATOM 3210 C CA . LEU A 1 409 ? 16.438 27.75 -1.133 1 86.88 409 LEU A CA 1
ATOM 3211 C C . LEU A 1 409 ? 15.289 27.578 -2.125 1 86.88 409 LEU A C 1
ATOM 3213 O O . LEU A 1 409 ? 14.156 27.312 -1.728 1 86.88 409 LEU A O 1
ATOM 3217 N N . TYR A 1 410 ? 15.531 27.656 -3.322 1 90.38 410 TYR A N 1
ATOM 3218 C CA . TYR A 1 410 ? 14.484 27.594 -4.336 1 90.38 410 TYR A CA 1
ATOM 3219 C C . TYR A 1 410 ? 13.914 26.188 -4.453 1 90.38 410 TYR A C 1
ATOM 3221 O O . TYR A 1 410 ? 12.727 26.016 -4.727 1 90.38 410 TYR A O 1
ATOM 3229 N N . ASN A 1 411 ? 14.805 25.266 -4.285 1 89 411 ASN A N 1
ATOM 3230 C CA . ASN A 1 411 ? 14.305 23.891 -4.23 1 89 411 ASN A CA 1
ATOM 3231 C C . ASN A 1 411 ? 13.289 23.719 -3.104 1 89 411 ASN A C 1
ATOM 3233 O O . ASN A 1 411 ? 12.258 23.078 -3.287 1 89 411 ASN A O 1
ATOM 3237 N N . ARG A 1 412 ? 13.531 24.234 -1.97 1 83.19 412 ARG A N 1
ATOM 3238 C CA . ARG A 1 412 ? 12.641 24.156 -0.815 1 83.19 412 ARG A CA 1
ATOM 3239 C C . ARG A 1 412 ? 11.328 24.891 -1.081 1 83.19 412 ARG A C 1
ATOM 3241 O O . ARG A 1 412 ? 10.258 24.391 -0.749 1 83.19 412 ARG A O 1
ATOM 3248 N N . VAL A 1 413 ? 11.516 26.016 -1.669 1 80.81 413 VAL A N 1
ATOM 3249 C CA . VAL A 1 413 ? 10.352 26.828 -1.963 1 80.81 413 VAL A CA 1
ATOM 3250 C C . VAL A 1 413 ? 9.477 26.141 -3.006 1 80.81 413 VAL A C 1
ATOM 3252 O O . VAL A 1 413 ? 8.25 26.141 -2.896 1 80.81 413 VAL A O 1
ATOM 3255 N N . ASN A 1 414 ? 10.133 25.672 -4.008 1 83.19 414 ASN A N 1
ATOM 3256 C CA . ASN A 1 414 ? 9.383 24.969 -5.051 1 83.19 414 ASN A CA 1
ATOM 3257 C C . ASN A 1 414 ? 8.617 23.781 -4.492 1 83.19 414 ASN A C 1
ATOM 3259 O O . ASN A 1 414 ? 7.465 23.547 -4.855 1 83.19 414 ASN A O 1
ATOM 3263 N N . ARG A 1 415 ? 9.203 23.031 -3.658 1 81.44 415 ARG A N 1
ATOM 3264 C CA . ARG A 1 415 ? 8.562 21.875 -3.021 1 81.44 415 ARG A CA 1
ATOM 3265 C C . ARG A 1 415 ? 7.355 22.312 -2.201 1 81.44 415 ARG A C 1
ATOM 3267 O O . ARG A 1 415 ? 6.309 21.656 -2.236 1 81.44 415 ARG A O 1
ATOM 3274 N N . SER A 1 416 ? 7.543 23.344 -1.468 1 78.56 416 SER A N 1
ATOM 3275 C CA . SER A 1 416 ? 6.461 23.859 -0.636 1 78.56 416 SER A CA 1
ATOM 3276 C C . SER A 1 416 ? 5.324 24.406 -1.489 1 78.56 416 SER A C 1
ATOM 3278 O O . SER A 1 416 ? 4.148 24.234 -1.161 1 78.56 416 SER A O 1
ATOM 3280 N N . SER A 1 417 ? 5.715 25.062 -2.529 1 80.12 417 SER A N 1
ATOM 3281 C CA . SER A 1 417 ? 4.711 25.625 -3.422 1 80.12 417 SER A CA 1
ATOM 3282 C C . SER A 1 417 ? 3.865 24.547 -4.07 1 80.12 417 SER A C 1
ATOM 3284 O O . SER A 1 417 ? 2.648 24.688 -4.207 1 80.12 417 SER A O 1
ATOM 3286 N N . LEU A 1 418 ? 4.527 23.547 -4.445 1 81 418 LEU A N 1
ATOM 3287 C CA . LEU A 1 418 ? 3.814 22.438 -5.062 1 81 418 LEU A CA 1
ATOM 3288 C C . LEU A 1 418 ? 2.896 21.75 -4.055 1 81 418 LEU A C 1
ATOM 3290 O O . LEU A 1 418 ? 1.774 21.375 -4.387 1 81 418 LEU A O 1
ATOM 3294 N N . ALA A 1 419 ? 3.34 21.688 -2.854 1 81.94 419 ALA A N 1
ATOM 3295 C CA . ALA A 1 419 ? 2.545 21.078 -1.796 1 81.94 419 ALA A CA 1
ATOM 3296 C C . ALA A 1 419 ? 1.302 21.906 -1.488 1 81.94 419 ALA A C 1
ATOM 3298 O O . ALA A 1 419 ? 0.245 21.359 -1.171 1 81.94 419 ALA A O 1
ATOM 3299 N N . LEU A 1 420 ? 1.408 23.141 -1.666 1 86.62 420 LEU A N 1
ATOM 3300 C CA . LEU A 1 420 ? 0.317 24.062 -1.331 1 86.62 420 LEU A CA 1
ATOM 3301 C C . LEU A 1 420 ? -0.591 24.281 -2.535 1 86.62 420 LEU A C 1
ATOM 3303 O O . LEU A 1 420 ? -1.705 24.797 -2.391 1 86.62 420 LEU A O 1
ATOM 3307 N N . SER A 1 421 ? -0.142 23.859 -3.719 1 86.94 421 SER A N 1
ATOM 3308 C CA . SER A 1 421 ? -0.818 24.188 -4.969 1 86.94 421 SER A CA 1
ATOM 3309 C C . SER A 1 421 ? -2.24 23.625 -4.992 1 86.94 421 SER A C 1
ATOM 3311 O O . SER A 1 421 ? -3.146 24.266 -5.543 1 86.94 421 SER A O 1
ATOM 3313 N N . TYR A 1 422 ? -2.434 22.5 -4.312 1 89.5 422 TYR A N 1
ATOM 3314 C CA . TYR A 1 422 ? -3.764 21.891 -4.25 1 89.5 422 TYR A CA 1
ATOM 3315 C C . TYR A 1 422 ? -4.746 22.828 -3.545 1 89.5 422 TYR A C 1
ATOM 3317 O O . TYR A 1 422 ? -5.895 22.969 -3.973 1 89.5 422 TYR A O 1
ATOM 3325 N N . PHE A 1 423 ? -4.277 23.547 -2.619 1 89.5 423 PHE A N 1
ATOM 3326 C CA . PHE A 1 423 ? -5.133 24.375 -1.778 1 89.5 423 PHE A CA 1
ATOM 3327 C C . PHE A 1 423 ? -5.246 25.781 -2.346 1 89.5 423 PHE A C 1
ATOM 3329 O O . PHE A 1 423 ? -6.172 26.516 -2.004 1 89.5 423 PHE A O 1
ATOM 3336 N N . THR A 1 424 ? -4.336 26.141 -3.186 1 90.56 424 THR A N 1
ATOM 3337 C CA . THR A 1 424 ? -4.371 27.469 -3.773 1 90.56 424 THR A CA 1
ATOM 3338 C C . THR A 1 424 ? -5.129 27.453 -5.098 1 90.56 424 THR A C 1
ATOM 3340 O O . THR A 1 424 ? -5.344 28.516 -5.707 1 90.56 424 THR A O 1
ATOM 3343 N N . THR A 1 425 ? -5.516 26.219 -5.48 1 92.31 425 THR A N 1
ATOM 3344 C CA . THR A 1 425 ? -6.207 26.141 -6.762 1 92.31 425 THR A CA 1
ATOM 3345 C C . THR A 1 425 ? -7.598 25.547 -6.59 1 92.31 425 THR A C 1
ATOM 3347 O O . THR A 1 425 ? -8.375 25.469 -7.547 1 92.31 425 THR A O 1
ATOM 3350 N N . HIS A 1 426 ? -7.93 25.141 -5.383 1 92.81 426 HIS A N 1
ATOM 3351 C CA . HIS A 1 426 ? -9.242 24.547 -5.121 1 92.81 426 HIS A CA 1
ATOM 3352 C C . HIS A 1 426 ? -9.914 25.234 -3.932 1 92.81 426 HIS A C 1
ATOM 3354 O O . HIS A 1 426 ? -9.242 25.719 -3.021 1 92.81 426 HIS A O 1
ATOM 3360 N N . THR A 1 427 ? -11.266 25.234 -3.98 1 93.75 427 THR A N 1
ATOM 3361 C CA . THR A 1 427 ? -12.047 25.875 -2.924 1 93.75 427 THR A CA 1
ATOM 3362 C C . THR A 1 427 ? -12.922 24.844 -2.209 1 93.75 427 THR A C 1
ATOM 3364 O O . THR A 1 427 ? -13.5 23.969 -2.848 1 93.75 427 THR A O 1
ATOM 3367 N N . TRP A 1 428 ? -12.914 24.875 -0.922 1 93.88 428 TRP A N 1
ATOM 3368 C CA . TRP A 1 428 ? -13.867 24.172 -0.074 1 93.88 428 TRP A CA 1
ATOM 3369 C C . TRP A 1 428 ? -14.625 25.141 0.821 1 93.88 428 TRP A C 1
ATOM 3371 O O . TRP A 1 428 ? -14.055 26.109 1.325 1 93.88 428 TRP A O 1
ATOM 3381 N N . VAL A 1 429 ? -15.875 24.875 0.982 1 93.94 429 VAL A N 1
ATOM 3382 C CA . VAL A 1 429 ? -16.672 25.672 1.901 1 93.94 429 VAL A CA 1
ATOM 3383 C C . VAL A 1 429 ? -16.984 24.875 3.16 1 93.94 429 VAL A C 1
ATOM 3385 O O . VAL A 1 429 ? -17.797 23.953 3.127 1 93.94 429 VAL A O 1
ATOM 3388 N N . PHE A 1 430 ? -16.422 25.297 4.215 1 95.81 430 PHE A N 1
ATOM 3389 C CA . PHE A 1 430 ? -16.562 24.547 5.461 1 95.81 430 PHE A CA 1
ATOM 3390 C C . PHE A 1 430 ? -17.719 25.094 6.285 1 95.81 430 PHE A C 1
ATOM 3392 O O . PHE A 1 430 ? -17.594 26.141 6.926 1 95.81 430 PHE A O 1
ATOM 3399 N N . ASN A 1 431 ? -18.75 24.297 6.27 1 95.12 431 ASN A N 1
ATOM 3400 C CA . ASN A 1 431 ? -19.906 24.672 7.082 1 95.12 431 ASN A CA 1
ATOM 3401 C C . ASN A 1 431 ? -19.547 24.75 8.562 1 95.12 431 ASN A C 1
ATOM 3403 O O . ASN A 1 431 ? -18.875 23.875 9.094 1 95.12 431 ASN A O 1
ATOM 3407 N N . ASP A 1 432 ? -19.922 25.859 9.211 1 96.69 432 ASP A N 1
ATOM 3408 C CA . ASP A 1 432 ? -19.594 26.031 10.617 1 96.69 432 ASP A CA 1
ATOM 3409 C C . ASP A 1 432 ? -20.859 26.266 11.453 1 96.69 432 ASP A C 1
ATOM 3411 O O . ASP A 1 432 ? -20.844 27.062 12.383 1 96.69 432 ASP A O 1
ATOM 3415 N N . SER A 1 433 ? -21.922 25.594 11.125 1 96.56 433 SER A N 1
ATOM 3416 C CA . SER A 1 433 ? -23.203 25.781 11.797 1 96.56 433 SER A CA 1
ATOM 3417 C C . SER A 1 433 ? -23.109 25.375 13.266 1 96.56 433 SER A C 1
ATOM 3419 O O . SER A 1 433 ? -23.641 26.062 14.141 1 96.56 433 SER A O 1
ATOM 3421 N N . ASN A 1 434 ? -22.516 24.219 13.578 1 97.19 434 ASN A N 1
ATOM 3422 C CA . ASN A 1 434 ? -22.328 23.812 14.961 1 97.19 434 ASN A CA 1
ATOM 3423 C C . ASN A 1 434 ? -21.516 24.844 15.742 1 97.19 434 ASN A C 1
ATOM 3425 O O . ASN A 1 434 ? -21.828 25.141 16.891 1 97.19 434 ASN A O 1
ATOM 3429 N N . THR A 1 435 ? -20.5 25.312 15.117 1 98 435 THR A N 1
ATOM 3430 C CA . THR A 1 435 ? -19.641 26.297 15.742 1 98 435 THR A CA 1
ATOM 3431 C C . THR A 1 435 ? -20.391 27.594 16.016 1 98 435 THR A C 1
ATOM 3433 O O . THR A 1 435 ? -20.25 28.188 17.078 1 98 435 THR A O 1
ATOM 3436 N N . ASP A 1 436 ? -21.141 28 15.023 1 97.38 436 ASP A N 1
ATOM 3437 C CA . ASP A 1 436 ? -21.938 29.203 15.164 1 97.38 436 ASP A CA 1
ATOM 3438 C C . ASP A 1 436 ? -22.953 29.062 16.297 1 97.38 436 ASP A C 1
ATOM 3440 O O . ASP A 1 436 ? -23.156 29.984 17.094 1 97.38 436 ASP A O 1
ATOM 3444 N N . LYS A 1 437 ? -23.562 27.922 16.359 1 97.38 437 LYS A N 1
ATOM 3445 C CA . LYS A 1 437 ? -24.5 27.641 17.438 1 97.38 437 LYS A CA 1
ATOM 3446 C C . LYS A 1 437 ? -23.812 27.672 18.797 1 97.38 437 LYS A C 1
ATOM 3448 O O . LYS A 1 437 ? -24.375 28.188 19.766 1 97.38 437 LYS A O 1
ATOM 3453 N N . LEU A 1 438 ? -22.688 27.109 18.875 1 97.69 438 LEU A N 1
ATOM 3454 C CA . LEU A 1 438 ? -21.906 27.109 20.109 1 97.69 438 LEU A CA 1
ATOM 3455 C C . LEU A 1 438 ? -21.578 28.531 20.547 1 97.69 438 LEU A C 1
ATOM 3457 O O . LEU A 1 438 ? -21.75 28.875 21.719 1 97.69 438 LEU A O 1
ATOM 3461 N N . PHE A 1 439 ? -21.109 29.375 19.656 1 98.12 439 PHE A N 1
ATOM 3462 C CA . PHE A 1 439 ? -20.75 30.75 19.953 1 98.12 439 PHE A CA 1
ATOM 3463 C C . PHE A 1 439 ? -21.969 31.516 20.469 1 98.12 439 PHE A C 1
ATOM 3465 O O . PHE A 1 439 ? -21.891 32.25 21.453 1 98.12 439 PHE A O 1
ATOM 3472 N N . ASN A 1 440 ? -23.062 31.297 19.844 1 97.31 440 ASN A N 1
ATOM 3473 C CA . ASN A 1 440 ? -24.281 32.031 20.172 1 97.31 440 ASN A CA 1
ATOM 3474 C C . ASN A 1 440 ? -24.875 31.562 21.484 1 97.31 440 ASN A C 1
ATOM 3476 O O . ASN A 1 440 ? -25.719 32.25 22.062 1 97.31 440 ASN A O 1
ATOM 3480 N N . SER A 1 441 ? -24.469 30.438 21.969 1 96.38 441 SER A N 1
ATOM 3481 C CA . SER A 1 441 ? -24.953 29.922 23.234 1 96.38 441 SER A CA 1
ATOM 3482 C C . SER A 1 441 ? -24.234 30.578 24.406 1 96.38 441 SER A C 1
ATOM 3484 O O . SER A 1 441 ? -24.672 30.469 25.562 1 96.38 441 SER A O 1
ATOM 3486 N N . LEU A 1 442 ? -23.219 31.297 24.188 1 97.81 442 LEU A N 1
ATOM 3487 C CA . LEU A 1 442 ? -22.391 31.875 25.234 1 97.81 442 LEU A CA 1
ATOM 3488 C C . LEU A 1 442 ? -23.047 33.125 25.812 1 97.81 442 LEU A C 1
ATOM 3490 O O . LEU A 1 442 ? -23.844 33.781 25.141 1 97.81 442 LEU A O 1
ATOM 3494 N N . SER A 1 443 ? -22.688 33.438 27.031 1 97.25 443 SER A N 1
ATOM 3495 C CA . SER A 1 443 ? -23.047 34.719 27.609 1 97.25 443 SER A CA 1
ATOM 3496 C C . SER A 1 443 ? -22.328 35.875 26.922 1 97.25 443 SER A C 1
ATOM 3498 O O . SER A 1 443 ? -21.344 35.656 26.203 1 97.25 443 SER A O 1
ATOM 3500 N N . LYS A 1 444 ? -22.75 37.094 27.156 1 95.88 444 LYS A N 1
ATOM 3501 C CA . LYS A 1 444 ? -22.125 38.25 26.578 1 95.88 444 LYS A CA 1
ATOM 3502 C C . LYS A 1 444 ? -20.672 38.375 27.031 1 95.88 444 LYS A C 1
ATOM 3504 O O . LYS A 1 444 ? -19.797 38.719 26.219 1 95.88 444 LYS A O 1
ATOM 3509 N N . THR A 1 445 ? -20.484 38.062 28.234 1 96.94 445 THR A N 1
ATOM 3510 C CA . THR A 1 445 ? -19.125 38.156 28.781 1 96.94 445 THR A CA 1
ATOM 3511 C C . THR A 1 445 ? -18.219 37.094 28.156 1 96.94 445 THR A C 1
ATOM 3513 O O . THR A 1 445 ? -17.094 37.406 27.781 1 96.94 445 THR A O 1
ATOM 3516 N N . ASP A 1 446 ? -18.734 35.938 28.031 1 98.06 446 ASP A N 1
ATOM 3517 C CA . ASP A 1 446 ? -17.938 34.844 27.438 1 98.06 446 ASP A CA 1
ATOM 3518 C C . ASP A 1 446 ? -17.641 35.156 25.969 1 98.06 446 ASP A C 1
ATOM 3520 O O . ASP A 1 446 ? -16.578 34.812 25.469 1 98.06 446 ASP A O 1
ATOM 3524 N N . ARG A 1 447 ? -18.562 35.75 25.25 1 97.44 447 ARG A N 1
ATOM 3525 C CA . ARG A 1 447 ? -18.359 36.094 23.859 1 97.44 447 ARG A CA 1
ATOM 3526 C C . ARG A 1 447 ? -17.234 37.125 23.719 1 97.44 447 ARG A C 1
ATOM 3528 O O . ARG A 1 447 ? -16.484 37.094 22.734 1 97.44 447 ARG A O 1
ATOM 3535 N N . LEU A 1 448 ? -17.156 37.938 24.672 1 96.06 448 LEU A N 1
ATOM 3536 C CA . LEU A 1 448 ? -16.125 38.969 24.656 1 96.06 448 LEU A CA 1
ATOM 3537 C C . LEU A 1 448 ? -14.75 38.375 24.953 1 96.06 448 LEU A C 1
ATOM 3539 O O . LEU A 1 448 ? -13.766 38.719 24.297 1 96.06 448 LEU A O 1
ATOM 3543 N N . ILE A 1 449 ? -14.648 37.438 25.875 1 97.75 449 ILE A N 1
ATOM 3544 C CA . ILE A 1 449 ? -13.391 36.875 26.344 1 97.75 449 ILE A CA 1
ATOM 3545 C C . ILE A 1 449 ? -12.922 35.812 25.375 1 97.75 449 ILE A C 1
ATOM 3547 O O . ILE A 1 449 ? -11.727 35.656 25.109 1 97.75 449 ILE A O 1
ATOM 3551 N N . PHE A 1 450 ? -13.898 35.031 24.922 1 98.38 450 PHE A N 1
ATOM 3552 C CA . PHE A 1 450 ? -13.609 33.875 24.078 1 98.38 450 PHE A CA 1
ATOM 3553 C C . PHE A 1 450 ? -14.273 34.031 22.719 1 98.38 450 PHE A C 1
ATOM 3555 O O . PHE A 1 450 ? -15.023 33.156 22.281 1 98.38 450 PHE A O 1
ATOM 3562 N N . ASN A 1 451 ? -13.898 35.062 21.969 1 97.38 451 ASN A N 1
ATOM 3563 C CA . ASN A 1 451 ? -14.508 35.344 20.672 1 97.38 451 ASN A CA 1
ATOM 3564 C C . ASN A 1 451 ? -13.922 34.469 19.578 1 97.38 451 ASN A C 1
ATOM 3566 O O . ASN A 1 451 ? -12.695 34.375 19.422 1 97.38 451 ASN A O 1
ATOM 3570 N N . PHE A 1 452 ? -14.766 33.75 18.891 1 98.06 452 PHE A N 1
ATOM 3571 C CA . PHE A 1 452 ? -14.336 32.969 17.719 1 98.06 452 PHE A CA 1
ATOM 3572 C C . PHE A 1 452 ? -15.344 33.125 16.594 1 98.06 452 PHE A C 1
ATOM 3574 O O . PHE A 1 452 ? -15.492 32.219 15.766 1 98.06 452 PHE A O 1
ATOM 3581 N N . ASP A 1 453 ? -16.109 34.219 16.578 1 97.12 453 ASP A N 1
ATOM 3582 C CA . ASP A 1 453 ? -17 34.562 15.477 1 97.12 453 ASP A CA 1
ATOM 3583 C C . ASP A 1 453 ? -16.203 35.156 14.305 1 97.12 453 ASP A C 1
ATOM 3585 O O . ASP A 1 453 ? -15.852 36.312 14.312 1 97.12 453 ASP A O 1
ATOM 3589 N N . THR A 1 454 ? -16.078 34.406 13.312 1 95.75 454 THR A N 1
ATOM 3590 C CA . THR A 1 454 ? -15.227 34.812 12.195 1 95.75 454 THR A CA 1
ATOM 3591 C C . THR A 1 454 ? -15.93 35.844 11.32 1 95.75 454 THR A C 1
ATOM 3593 O O . THR A 1 454 ? -15.289 36.5 10.508 1 95.75 454 THR A O 1
ATOM 3596 N N . SER A 1 455 ? -17.234 36 11.477 1 94.75 455 SER A N 1
ATOM 3597 C CA . SER A 1 455 ? -17.969 37 10.695 1 94.75 455 SER A CA 1
ATOM 3598 C C . SER A 1 455 ? -17.609 38.406 11.109 1 94.75 455 SER A C 1
ATOM 3600 O O . SER A 1 455 ? -17.859 39.375 10.359 1 94.75 455 SER A O 1
ATOM 3602 N N . ASP A 1 456 ? -17.031 38.531 12.227 1 90.88 456 ASP A N 1
ATOM 3603 C CA . ASP A 1 456 ? -16.719 39.844 12.758 1 90.88 456 ASP A CA 1
ATOM 3604 C C . ASP A 1 456 ? -15.312 40.281 12.352 1 90.88 456 ASP A C 1
ATOM 3606 O O . ASP A 1 456 ? -14.883 41.375 12.688 1 90.88 456 ASP A O 1
ATOM 3610 N N . ILE A 1 457 ? -14.617 39.5 11.633 1 94.19 457 ILE A N 1
ATOM 3611 C CA . ILE A 1 457 ? -13.25 39.812 11.242 1 94.19 457 ILE A CA 1
ATOM 3612 C C . ILE A 1 457 ? -13.25 40.875 10.141 1 94.19 457 ILE A C 1
ATOM 3614 O O . ILE A 1 457 ? -13.922 40.719 9.117 1 94.19 457 ILE A O 1
ATOM 3618 N N . ASN A 1 458 ? -12.594 41.938 10.359 1 94.44 458 ASN A N 1
ATOM 3619 C CA . ASN A 1 458 ? -12.25 42.875 9.289 1 94.44 458 ASN A CA 1
ATOM 3620 C C . ASN A 1 458 ? -11.047 42.406 8.484 1 94.44 458 ASN A C 1
ATOM 3622 O O . ASN A 1 458 ? -9.906 42.594 8.898 1 94.44 458 ASN A O 1
ATOM 3626 N N . ILE A 1 459 ? -11.328 41.938 7.344 1 93.5 459 ILE A N 1
ATOM 3627 C CA . ILE A 1 459 ? -10.336 41.188 6.562 1 93.5 459 ILE A CA 1
ATOM 3628 C C . ILE A 1 459 ? -9.148 42.125 6.246 1 93.5 459 ILE A C 1
ATOM 3630 O O . ILE A 1 459 ? -7.996 41.719 6.367 1 93.5 459 ILE A O 1
ATOM 3634 N N . SER A 1 460 ? -9.43 43.312 5.852 1 91.69 460 SER A N 1
ATOM 3635 C CA . SER A 1 460 ? -8.367 44.25 5.496 1 91.69 460 SER A CA 1
ATOM 3636 C C . SER A 1 460 ? -7.453 44.531 6.684 1 91.69 460 SER A C 1
ATOM 3638 O O . SER A 1 460 ? -6.227 44.5 6.543 1 91.69 460 SER A O 1
ATOM 3640 N N . GLU A 1 461 ? -8.062 44.75 7.754 1 92.75 461 GLU A N 1
ATOM 3641 C CA . GLU A 1 461 ? -7.289 45 8.969 1 92.75 461 GLU A CA 1
ATOM 3642 C C . GLU A 1 461 ? -6.484 43.75 9.359 1 92.75 461 GLU A C 1
ATOM 3644 O O . GLU A 1 461 ? -5.309 43.844 9.711 1 92.75 461 GLU A O 1
ATOM 3649 N N . PHE A 1 462 ? -7.172 42.688 9.336 1 94.38 462 PHE A N 1
ATOM 3650 C CA . PHE A 1 462 ? -6.543 41.438 9.734 1 94.38 462 PHE A CA 1
ATOM 3651 C C . PHE A 1 462 ? -5.336 41.125 8.859 1 94.38 462 PHE A C 1
ATOM 3653 O O . PHE A 1 462 ? -4.281 40.75 9.359 1 94.38 462 PHE A O 1
ATOM 3660 N N . VAL A 1 463 ? -5.438 41.344 7.547 1 93.5 463 VAL A N 1
ATOM 3661 C CA . VAL A 1 463 ? -4.336 41.062 6.625 1 93.5 463 VAL A CA 1
ATOM 3662 C C . VAL A 1 463 ? -3.182 42.031 6.91 1 93.5 463 VAL A C 1
ATOM 3664 O O . VAL A 1 463 ? -2.014 41.625 6.848 1 93.5 463 VAL A O 1
ATOM 3667 N N . THR A 1 464 ? -3.5 43.219 7.234 1 93.94 464 THR A N 1
ATOM 3668 C CA . THR A 1 464 ? -2.473 44.219 7.578 1 93.94 464 THR A CA 1
ATOM 3669 C C . THR A 1 464 ? -1.716 43.781 8.828 1 93.94 464 THR A C 1
ATOM 3671 O O . THR A 1 464 ? -0.484 43.812 8.867 1 93.94 464 THR A O 1
ATOM 3674 N N . LEU A 1 465 ? -2.473 43.344 9.797 1 94.81 465 LEU A N 1
ATOM 3675 C CA . LEU A 1 465 ? -1.865 42.906 11.047 1 94.81 465 LEU A CA 1
ATOM 3676 C C . LEU A 1 465 ? -1.021 41.656 10.805 1 94.81 465 LEU A C 1
ATOM 3678 O O . LEU A 1 465 ? 0.025 41.469 11.438 1 94.81 465 LEU A O 1
ATOM 3682 N N . TRP A 1 466 ? -1.555 40.812 9.938 1 94.31 466 TRP A N 1
ATOM 3683 C CA . TRP A 1 466 ? -0.811 39.625 9.547 1 94.31 466 TRP A CA 1
ATOM 3684 C C . TRP A 1 466 ? 0.549 40 8.961 1 94.31 466 TRP A C 1
ATOM 3686 O O . TRP A 1 466 ? 1.58 39.469 9.398 1 94.31 466 TRP A O 1
ATOM 3696 N N . CYS A 1 467 ? 0.626 40.938 8.086 1 93.81 467 CYS A N 1
ATOM 3697 C CA . CYS A 1 467 ? 1.857 41.375 7.438 1 93.81 467 CYS A CA 1
ATOM 3698 C C . CYS A 1 467 ? 2.805 42.031 8.438 1 93.81 467 CYS A C 1
ATOM 3700 O O . CYS A 1 467 ? 4.004 41.75 8.438 1 93.81 467 CYS A O 1
ATOM 3702 N N . VAL A 1 468 ? 2.232 42.812 9.305 1 94.06 468 VAL A N 1
ATOM 3703 C CA . VAL A 1 468 ? 3.041 43.469 10.32 1 94.06 468 VAL A CA 1
ATOM 3704 C C . VAL A 1 468 ? 3.605 42.438 11.297 1 94.06 468 VAL A C 1
ATOM 3706 O O . VAL A 1 468 ? 4.762 42.531 11.711 1 94.06 468 VAL A O 1
ATOM 3709 N N . GLY A 1 469 ? 2.768 41.531 11.633 1 94.62 469 GLY A N 1
ATOM 3710 C CA . GLY A 1 469 ? 3.211 40.438 12.5 1 94.62 469 GLY A CA 1
ATOM 3711 C C . GLY A 1 469 ? 4.348 39.625 11.906 1 94.62 469 GLY A C 1
ATOM 3712 O O . GLY A 1 469 ? 5.262 39.219 12.617 1 94.62 469 GLY A O 1
ATOM 3713 N N . LEU A 1 470 ? 4.285 39.375 10.617 1 94.06 470 LEU A N 1
ATOM 3714 C CA . LEU A 1 470 ? 5.336 38.625 9.945 1 94.06 470 LEU A CA 1
ATOM 3715 C C . LEU A 1 470 ? 6.664 39.375 10.008 1 94.06 470 LEU A C 1
ATOM 3717 O O . LEU A 1 470 ? 7.719 38.75 10.164 1 94.06 470 LEU A O 1
ATOM 3721 N N . ARG A 1 471 ? 6.652 40.719 9.883 1 93.62 471 ARG A N 1
ATOM 3722 C CA . ARG A 1 471 ? 7.855 41.531 10.023 1 93.62 471 ARG A CA 1
ATOM 3723 C C . ARG A 1 471 ? 8.445 41.375 11.43 1 93.62 471 ARG A C 1
ATOM 3725 O O . ARG A 1 471 ? 9.656 41.219 11.586 1 93.62 471 ARG A O 1
ATOM 3732 N N . LYS A 1 472 ? 7.594 41.312 12.32 1 94.19 472 LYS A N 1
ATOM 3733 C CA . LYS A 1 472 ? 8.016 41.375 13.719 1 94.19 472 LYS A CA 1
ATOM 3734 C C . LYS A 1 472 ? 8.461 40 14.227 1 94.19 472 LYS A C 1
ATOM 3736 O O . LYS A 1 472 ? 9.508 39.875 14.867 1 94.19 472 LYS A O 1
ATOM 3741 N N . TYR A 1 473 ? 7.723 39 13.945 1 94.25 473 TYR A N 1
ATOM 3742 C CA . TYR A 1 473 ? 7.898 37.719 14.656 1 94.25 473 TYR A CA 1
ATOM 3743 C C . TYR A 1 473 ? 8.617 36.719 13.789 1 94.25 473 TYR A C 1
ATOM 3745 O O . TYR A 1 473 ? 9.203 35.75 14.305 1 94.25 473 TYR A O 1
ATOM 3753 N N . LEU A 1 474 ? 8.547 36.844 12.477 1 92.56 474 LEU A N 1
ATOM 3754 C CA . LEU A 1 474 ? 9.227 35.875 11.617 1 92.56 474 LEU A CA 1
ATOM 3755 C C . LEU A 1 474 ? 10.492 36.5 11.016 1 92.56 474 LEU A C 1
ATOM 3757 O O . LEU A 1 474 ? 11.57 35.906 11.117 1 92.56 474 LEU A O 1
ATOM 3761 N N . MET A 1 475 ? 10.336 37.719 10.43 1 91.5 475 MET A N 1
ATOM 3762 C CA . MET A 1 475 ? 11.508 38.375 9.852 1 91.5 475 MET A CA 1
ATOM 3763 C C . MET A 1 475 ? 12.359 39.031 10.938 1 91.5 475 MET A C 1
ATOM 3765 O O . MET A 1 475 ? 13.57 39.188 10.766 1 91.5 475 MET A O 1
ATOM 3769 N N . LYS A 1 476 ? 11.742 39.406 12.008 1 92.5 476 LYS A N 1
ATOM 3770 C CA . LYS A 1 476 ? 12.398 40 13.18 1 92.5 476 LYS A CA 1
ATOM 3771 C C . LYS A 1 476 ? 13.188 41.25 12.805 1 92.5 476 LYS A C 1
ATOM 3773 O O . LYS A 1 476 ? 14.359 41.375 13.141 1 92.5 476 LYS A O 1
ATOM 3778 N N . ASP A 1 477 ? 12.523 42.062 12.055 1 91.12 477 ASP A N 1
ATOM 3779 C CA . ASP A 1 477 ? 13.18 43.312 11.641 1 91.12 477 ASP A CA 1
ATOM 3780 C C . ASP A 1 477 ? 12.969 44.406 12.664 1 91.12 477 ASP A C 1
ATOM 3782 O O . ASP A 1 477 ? 13.336 45.562 12.43 1 91.12 477 ASP A O 1
ATOM 3786 N N . GLY A 1 478 ? 12.312 44.094 13.773 1 86.62 478 GLY A N 1
ATOM 3787 C CA . GLY A 1 478 ? 12.125 45 14.875 1 86.62 478 GLY A CA 1
ATOM 3788 C C . GLY A 1 478 ? 11.062 46.062 14.602 1 86.62 478 GLY A C 1
ATOM 3789 O O . GLY A 1 478 ? 10.867 46.969 15.406 1 86.62 478 GLY A O 1
ATOM 3790 N N . ILE A 1 479 ? 10.336 45.875 13.461 1 90.88 479 ILE A N 1
ATOM 3791 C CA . ILE A 1 479 ? 9.336 46.844 13.031 1 90.88 479 ILE A CA 1
ATOM 3792 C C . ILE A 1 479 ? 9.93 48.25 13.047 1 90.88 479 ILE A C 1
ATOM 3794 O O . ILE A 1 479 ? 9.328 49.188 13.602 1 90.88 479 ILE A O 1
ATOM 3798 N N . LYS A 1 480 ? 11.031 48.312 12.461 1 90.94 480 LYS A N 1
ATOM 3799 C CA . LYS A 1 480 ? 11.75 49.562 12.359 1 90.94 480 LYS A CA 1
ATOM 3800 C C . LYS A 1 480 ? 12.195 49.844 10.93 1 90.94 480 LYS A C 1
ATOM 3802 O O . LYS A 1 480 ? 12.156 48.938 10.078 1 90.94 480 LYS A O 1
ATOM 3807 N N . ASN A 1 481 ? 12.438 51.156 10.602 1 93 481 ASN A N 1
ATOM 3808 C CA . ASN A 1 481 ? 13.07 51.594 9.367 1 93 481 ASN A CA 1
ATOM 3809 C C . ASN A 1 481 ? 12.164 51.375 8.156 1 93 481 ASN A C 1
ATOM 3811 O O . ASN A 1 481 ? 12.641 51 7.082 1 93 481 ASN A O 1
ATOM 3815 N N . THR A 1 482 ? 10.906 51.562 8.344 1 92.94 482 THR A N 1
ATOM 3816 C CA . THR A 1 482 ? 9.961 51.406 7.246 1 92.94 482 THR A CA 1
ATOM 3817 C C . THR A 1 482 ? 10.211 52.438 6.168 1 92.94 482 THR A C 1
ATOM 3819 O O . THR A 1 482 ? 10.102 52.156 4.977 1 92.94 482 THR A O 1
ATOM 3822 N N . GLU A 1 483 ? 10.531 53.625 6.543 1 92.62 483 GLU A N 1
ATOM 3823 C CA . GLU A 1 483 ? 10.805 54.688 5.574 1 92.62 483 GLU A CA 1
ATOM 3824 C C . GLU A 1 483 ? 12.047 54.375 4.746 1 92.62 483 GLU A C 1
ATOM 3826 O O . GLU A 1 483 ? 12.07 54.594 3.533 1 92.62 483 GLU A O 1
ATOM 3831 N N . TYR A 1 484 ? 12.977 53.938 5.426 1 94.25 484 TYR A N 1
ATOM 3832 C CA . TYR A 1 484 ? 14.172 53.469 4.711 1 94.25 484 TYR A CA 1
ATOM 3833 C C . TYR A 1 484 ? 13.82 52.375 3.725 1 94.25 484 TYR A C 1
ATOM 3835 O O . TYR A 1 484 ? 14.312 52.375 2.59 1 94.25 484 TYR A O 1
ATOM 3843 N N . ALA A 1 485 ? 13.07 51.438 4.16 1 94.81 485 ALA A N 1
ATOM 3844 C CA . ALA A 1 485 ? 12.672 50.312 3.322 1 94.81 485 ALA A CA 1
ATOM 3845 C C . ALA A 1 485 ? 11.93 50.781 2.076 1 94.81 485 ALA A C 1
ATOM 3847 O O . ALA A 1 485 ? 12.086 50.188 0.998 1 94.81 485 ALA A O 1
ATOM 3848 N N . ARG A 1 486 ? 11.156 51.781 2.205 1 93.94 486 ARG A N 1
ATOM 3849 C CA . ARG A 1 486 ? 10.43 52.344 1.072 1 93.94 486 ARG A CA 1
ATOM 3850 C C . ARG A 1 486 ? 11.391 52.906 0.032 1 93.94 486 ARG A C 1
ATOM 3852 O O . ARG A 1 486 ? 11.219 52.688 -1.168 1 93.94 486 ARG A O 1
ATOM 3859 N N . LYS A 1 487 ? 12.344 53.625 0.479 1 94.88 487 LYS A N 1
ATOM 3860 C CA . LYS A 1 487 ? 13.352 54.156 -0.42 1 94.88 487 LYS A CA 1
ATOM 3861 C C . LYS A 1 487 ? 14.156 53.062 -1.096 1 94.88 487 LYS A C 1
ATOM 3863 O O . LYS A 1 487 ? 14.469 53.156 -2.287 1 94.88 487 LYS A O 1
ATOM 3868 N N . LYS A 1 488 ? 14.461 52.188 -0.282 1 95 488 LYS A N 1
ATOM 3869 C CA . LYS A 1 488 ? 15.203 51.031 -0.808 1 95 488 LYS A CA 1
ATOM 3870 C C . LYS A 1 488 ? 14.422 50.344 -1.912 1 95 488 LYS A C 1
ATOM 3872 O O . LYS A 1 488 ? 14.992 49.938 -2.938 1 95 488 LYS A O 1
ATOM 3877 N N . GLN A 1 489 ? 13.188 50.156 -1.747 1 93.31 489 GLN A N 1
ATOM 3878 C CA . GLN A 1 489 ? 12.344 49.5 -2.74 1 93.31 489 GLN A CA 1
ATOM 3879 C C . GLN A 1 489 ? 12.281 50.312 -4.031 1 93.31 489 GLN A C 1
ATOM 3881 O O . GLN A 1 489 ? 12.188 49.75 -5.125 1 93.31 489 GLN A O 1
ATOM 3886 N N . PHE A 1 490 ? 12.297 51.531 -3.816 1 92.69 490 PHE A N 1
ATOM 3887 C CA . PHE A 1 490 ? 12.32 52.406 -4.988 1 92.69 490 PHE A CA 1
ATOM 3888 C C . PHE A 1 490 ? 13.578 52.156 -5.809 1 92.69 490 PHE A C 1
ATOM 3890 O O . PHE A 1 490 ? 13.516 52.031 -7.035 1 92.69 490 PHE A O 1
ATOM 3897 N N . LEU A 1 491 ? 14.695 52.062 -5.207 1 94.31 491 LEU A N 1
ATOM 3898 C CA . LEU A 1 491 ? 15.969 51.812 -5.871 1 94.31 491 LEU A CA 1
ATOM 3899 C C . LEU A 1 491 ? 15.992 50.406 -6.48 1 94.31 491 LEU A C 1
ATOM 3901 O O . LEU A 1 491 ? 16.453 50.25 -7.613 1 94.31 491 LEU A O 1
ATOM 3905 N N . LEU A 1 492 ? 15.492 49.5 -5.73 1 92.88 492 LEU A N 1
ATOM 3906 C CA . LEU A 1 492 ? 15.484 48.125 -6.191 1 92.88 492 LEU A CA 1
ATOM 3907 C C . LEU A 1 492 ? 14.586 47.969 -7.414 1 92.88 492 LEU A C 1
ATOM 3909 O O . LEU A 1 492 ? 14.867 47.156 -8.297 1 92.88 492 LEU A O 1
ATOM 3913 N N . LYS A 1 493 ? 13.562 48.75 -7.438 1 92.31 493 LYS A N 1
ATOM 3914 C CA . LYS A 1 493 ? 12.664 48.719 -8.586 1 92.31 493 LYS A CA 1
ATOM 3915 C C . LYS A 1 493 ? 13.398 49.094 -9.867 1 92.31 493 LYS A C 1
ATOM 3917 O O . LYS A 1 493 ? 13.258 48.406 -10.898 1 92.31 493 LYS A O 1
ATOM 3922 N N . TYR A 1 494 ? 14.156 50.094 -9.812 1 92.94 494 TYR A N 1
ATOM 3923 C CA . TYR A 1 494 ? 14.914 50.531 -10.977 1 92.94 494 TYR A CA 1
ATOM 3924 C C . TYR A 1 494 ? 15.992 49.5 -11.344 1 92.94 494 TYR A C 1
ATOM 3926 O O . TYR A 1 494 ? 16.219 49.219 -12.523 1 92.94 494 TYR A O 1
ATOM 3934 N N . LEU A 1 495 ? 16.578 49 -10.383 1 91.88 495 LEU A N 1
ATOM 3935 C CA . LEU A 1 495 ? 17.562 47.938 -10.633 1 91.88 495 LEU A CA 1
ATOM 3936 C C . LEU A 1 495 ? 16.922 46.75 -11.297 1 91.88 495 LEU A C 1
ATOM 3938 O O . LEU A 1 495 ? 17.5 46.125 -12.18 1 91.88 495 LEU A O 1
ATOM 3942 N N . HIS A 1 496 ? 15.789 46.438 -10.836 1 90.56 496 HIS A N 1
ATOM 3943 C CA . HIS A 1 496 ? 15.039 45.344 -11.406 1 90.56 496 HIS A CA 1
ATOM 3944 C C . HIS A 1 496 ? 14.758 45.562 -12.891 1 90.56 496 HIS A C 1
ATOM 3946 O O . HIS A 1 496 ? 14.875 44.625 -13.703 1 90.56 496 HIS A O 1
ATOM 3952 N N . TYR A 1 497 ? 14.414 46.75 -13.227 1 90.94 497 TYR A N 1
ATOM 3953 C CA . TYR A 1 497 ? 14.141 47.062 -14.625 1 90.94 497 TYR A CA 1
ATOM 3954 C C . TYR A 1 497 ? 15.398 46.906 -15.469 1 90.94 497 TYR A C 1
ATOM 3956 O O . TYR A 1 497 ? 15.344 46.375 -16.578 1 90.94 497 TYR A O 1
ATOM 3964 N N . VAL A 1 498 ? 16.453 47.281 -14.938 1 91 498 VAL A N 1
ATOM 3965 C CA . VAL A 1 498 ? 17.719 47.219 -15.656 1 91 498 VAL A CA 1
ATOM 3966 C C . VAL A 1 498 ? 18.125 45.75 -15.844 1 91 498 VAL A C 1
ATOM 3968 O O . VAL A 1 498 ? 18.453 45.344 -16.953 1 91 498 VAL A O 1
ATOM 3971 N N . VAL A 1 499 ? 18 45.031 -14.828 1 87.12 499 VAL A N 1
ATOM 3972 C CA . VAL A 1 499 ? 18.406 43.625 -14.859 1 87.12 499 VAL A CA 1
ATOM 3973 C C . VAL A 1 499 ? 17.469 42.844 -15.773 1 87.12 499 VAL A C 1
ATOM 3975 O O . VAL A 1 499 ? 17.906 41.938 -16.5 1 87.12 499 VAL A O 1
ATOM 3978 N N . SER A 1 500 ? 16.219 43.188 -15.703 1 86.56 500 SER A N 1
ATOM 3979 C CA . SER A 1 500 ? 15.234 42.5 -16.547 1 86.56 500 SER A CA 1
ATOM 3980 C C . SER A 1 500 ? 15.516 42.75 -18.031 1 86.56 500 SER A C 1
ATOM 3982 O O . SER A 1 500 ? 15.398 41.844 -18.844 1 86.56 500 SER A O 1
ATOM 3984 N N . CYS A 1 501 ? 15.867 43.875 -18.344 1 88.31 501 CYS A N 1
ATOM 3985 C CA . CYS A 1 501 ? 16.219 44.219 -19.719 1 88.31 501 CYS A CA 1
ATOM 3986 C C . CYS A 1 501 ? 17.438 43.438 -20.172 1 88.31 501 CYS A C 1
ATOM 3988 O O . CYS A 1 501 ? 17.469 42.906 -21.297 1 88.31 501 CYS A O 1
ATOM 3990 N N . MET A 1 502 ? 18.391 43.406 -19.328 1 86.81 502 MET A N 1
ATOM 3991 C CA . MET A 1 502 ? 19.594 42.625 -19.641 1 86.81 502 MET A CA 1
ATOM 3992 C C . MET A 1 502 ? 19.281 41.156 -19.812 1 86.81 502 MET A C 1
ATOM 3994 O O . MET A 1 502 ? 19.797 40.5 -20.703 1 86.81 502 MET A O 1
ATOM 3998 N N . TYR A 1 503 ? 18.453 40.75 -18.953 1 83.38 503 TYR A N 1
ATOM 3999 C CA . TYR A 1 503 ? 18.047 39.344 -18.969 1 83.38 503 TYR A CA 1
ATOM 4000 C C . TYR A 1 503 ? 17.359 38.969 -20.266 1 83.38 503 TYR A C 1
ATOM 4002 O O . TYR A 1 503 ? 17.672 37.969 -20.891 1 83.38 503 TYR A O 1
ATOM 4010 N N . VAL A 1 504 ? 16.453 39.781 -20.688 1 81.19 504 VAL A N 1
ATOM 4011 C CA . VAL A 1 504 ? 15.703 39.562 -21.922 1 81.19 504 VAL A CA 1
ATOM 4012 C C . VAL A 1 504 ? 16.641 39.656 -23.125 1 81.19 504 VAL A C 1
ATOM 4014 O O . VAL A 1 504 ? 16.516 38.875 -24.078 1 81.19 504 VAL A O 1
ATOM 4017 N N . TYR A 1 505 ? 17.531 40.5 -23.016 1 85.69 505 TYR A N 1
ATOM 4018 C CA . TYR A 1 505 ? 18.516 40.625 -24.078 1 85.69 505 TYR A CA 1
ATOM 4019 C C . TYR A 1 505 ? 19.375 39.375 -24.203 1 85.69 505 TYR A C 1
ATOM 4021 O O . TYR A 1 505 ? 19.594 38.906 -25.312 1 85.69 505 TYR A O 1
ATOM 4029 N N . VAL A 1 506 ? 19.781 38.906 -23.156 1 85.25 506 VAL A N 1
ATOM 4030 C CA . VAL A 1 506 ? 20.641 37.719 -23.172 1 85.25 506 VAL A CA 1
ATOM 4031 C C . VAL A 1 506 ? 19.844 36.531 -23.688 1 85.25 506 VAL A C 1
ATOM 4033 O O . VAL A 1 506 ? 20.359 35.719 -24.469 1 85.25 506 VAL A O 1
ATOM 4036 N N . LEU A 1 507 ? 18.641 36.438 -23.188 1 78.75 507 LEU A N 1
ATOM 4037 C CA . LEU A 1 507 ? 17.797 35.344 -23.656 1 78.75 507 LEU A CA 1
ATOM 4038 C C . LEU A 1 507 ? 17.562 35.438 -25.156 1 78.75 507 LEU A C 1
ATOM 4040 O O . LEU A 1 507 ? 17.547 34.406 -25.844 1 78.75 507 LEU A O 1
ATOM 4044 N N . PHE A 1 508 ? 17.422 36.656 -25.625 1 79.06 508 PHE A N 1
ATOM 4045 C CA . PHE A 1 508 ? 17.266 36.906 -27.047 1 79.06 508 PHE A CA 1
ATOM 4046 C C . PHE A 1 508 ? 18.516 36.5 -27.812 1 79.06 508 PHE A C 1
ATOM 4048 O O . PHE A 1 508 ? 18.422 35.812 -28.844 1 79.06 508 PHE A O 1
ATOM 4055 N N . LYS A 1 509 ? 19.625 36.781 -27.312 1 82.56 509 LYS A N 1
ATOM 4056 C CA . LYS A 1 509 ? 20.891 36.438 -27.953 1 82.56 509 LYS A CA 1
ATOM 4057 C C . LYS A 1 509 ? 21.109 34.938 -27.984 1 82.56 509 LYS A C 1
ATOM 4059 O O . LYS A 1 509 ? 21.609 34.375 -28.969 1 82.56 509 LYS A O 1
ATOM 4064 N N . ILE A 1 510 ? 20.75 34.344 -26.922 1 82.81 510 ILE A N 1
ATOM 4065 C CA . ILE A 1 510 ? 20.906 32.875 -26.844 1 82.81 510 ILE A CA 1
ATOM 4066 C C . ILE A 1 510 ? 19.969 32.188 -27.828 1 82.81 510 ILE A C 1
ATOM 4068 O O . ILE A 1 510 ? 20.375 31.25 -28.5 1 82.81 510 ILE A O 1
ATOM 4072 N N . THR A 1 511 ? 18.781 32.688 -27.797 1 78.06 511 THR A N 1
ATOM 4073 C CA . THR A 1 511 ? 17.812 32.125 -28.734 1 78.06 511 THR A CA 1
ATOM 4074 C C . THR A 1 511 ? 18.281 32.281 -30.172 1 78.06 511 THR A C 1
ATOM 4076 O O . THR A 1 511 ? 18.141 31.391 -31 1 78.06 511 THR A O 1
ATOM 4079 N N . CYS A 1 512 ? 18.828 33.438 -30.438 1 76.06 512 CYS A N 1
ATOM 4080 C CA . CYS A 1 512 ? 19.375 33.719 -31.766 1 76.06 512 CYS A CA 1
ATOM 4081 C C . CYS A 1 512 ? 20.531 32.781 -32.094 1 76.06 512 CYS A C 1
ATOM 4083 O O . CYS A 1 512 ? 20.641 32.281 -33.188 1 76.06 512 CYS A O 1
ATOM 4085 N N . LEU A 1 513 ? 21.266 32.625 -31.125 1 80.19 513 LEU A N 1
ATOM 4086 C CA . LEU A 1 513 ? 22.406 31.75 -31.297 1 80.19 513 LEU A CA 1
ATOM 4087 C C . LEU A 1 513 ? 21.969 30.312 -31.531 1 80.19 513 LEU A C 1
ATOM 4089 O O . LEU A 1 513 ? 22.516 29.609 -32.406 1 80.19 513 LEU A O 1
ATOM 4093 N N . VAL A 1 514 ? 21.062 29.844 -30.781 1 77.62 514 VAL A N 1
ATOM 4094 C CA . VAL A 1 514 ? 20.562 28.484 -30.922 1 77.62 514 VAL A CA 1
ATOM 4095 C C . VAL A 1 514 ? 19.922 28.312 -32.281 1 77.62 514 VAL A C 1
ATOM 4097 O O . VAL A 1 514 ? 20.125 27.297 -32.969 1 77.62 514 VAL A O 1
ATOM 4100 N N . CYS A 1 515 ? 19.172 29.312 -32.656 1 71.62 515 CYS A N 1
ATOM 4101 C CA . CYS A 1 515 ? 18.562 29.281 -33.969 1 71.62 515 CYS A CA 1
ATOM 4102 C C . CYS A 1 515 ? 19.609 29.25 -35.062 1 71.62 515 CYS A C 1
ATOM 4104 O O . CYS A 1 515 ? 19.469 28.516 -36.062 1 71.62 515 CYS A O 1
ATOM 4106 N N . TYR A 1 516 ? 20.609 30.047 -34.875 1 73.5 516 TYR A N 1
ATOM 4107 C CA . TYR A 1 516 ? 21.719 30.078 -35.812 1 73.5 516 TYR A CA 1
ATOM 4108 C C . TYR A 1 516 ? 22.406 28.719 -35.906 1 73.5 516 TYR A C 1
ATOM 4110 O O . TYR A 1 516 ? 22.672 28.219 -37 1 73.5 516 TYR A O 1
ATOM 4118 N N . LEU A 1 517 ? 22.531 28.078 -34.781 1 76.75 517 LEU A N 1
ATOM 4119 C CA . LEU A 1 517 ? 23.188 26.781 -34.75 1 76.75 517 LEU A CA 1
ATOM 4120 C C . LEU A 1 517 ? 22.312 25.703 -35.375 1 76.75 517 LEU A C 1
ATOM 4122 O O . LEU A 1 517 ? 22.828 24.812 -36.062 1 76.75 517 LEU A O 1
ATOM 4126 N N . ILE A 1 518 ? 21.125 25.75 -35.094 1 71.88 518 ILE A N 1
ATOM 4127 C CA . ILE A 1 518 ? 20.188 24.812 -35.688 1 71.88 518 ILE A CA 1
ATOM 4128 C C . ILE A 1 518 ? 20.188 25 -37.219 1 71.88 518 ILE A C 1
ATOM 4130 O O . ILE A 1 518 ? 20.203 24.016 -37.969 1 71.88 518 ILE A O 1
ATOM 4134 N N . LEU A 1 519 ? 20.203 26.25 -37.594 1 70.75 519 LEU A N 1
ATOM 4135 C CA . LEU A 1 519 ? 20.234 26.531 -39.031 1 70.75 519 LEU A CA 1
ATOM 4136 C C . LEU A 1 519 ? 21.531 26.047 -39.656 1 70.75 519 LEU A C 1
ATOM 4138 O O . LEU A 1 519 ? 21.531 25.531 -40.781 1 70.75 519 LEU A O 1
ATOM 4142 N N . CYS A 1 520 ? 22.516 26.125 -39 1 73.38 520 CYS A N 1
ATOM 4143 C CA . CYS A 1 520 ? 23.797 25.609 -39.438 1 73.38 520 CYS A CA 1
ATOM 4144 C C . CYS A 1 520 ? 23.781 24.094 -39.562 1 73.38 520 CYS A C 1
ATOM 4146 O O . CYS A 1 520 ? 24.297 23.531 -40.531 1 73.38 520 CYS A O 1
ATOM 4148 N N . LEU A 1 521 ? 23.188 23.516 -38.562 1 69.69 521 LEU A N 1
ATOM 4149 C CA . LEU A 1 521 ? 23.156 22.062 -38.5 1 69.69 521 LEU A CA 1
ATOM 4150 C C . LEU A 1 521 ? 22.297 21.5 -39.625 1 69.69 521 LEU A C 1
ATOM 4152 O O . LEU A 1 521 ? 22.594 20.438 -40.188 1 69.69 521 LEU A O 1
ATOM 4156 N N . PHE A 1 522 ? 21.391 22.281 -39.906 1 66.81 522 PHE A N 1
ATOM 4157 C CA . PHE A 1 522 ? 20.5 21.812 -40.969 1 66.81 522 PHE A CA 1
ATOM 4158 C C . PHE A 1 522 ? 20.906 22.422 -42.312 1 66.81 522 PHE A C 1
ATOM 4160 O O . PHE A 1 522 ? 20.203 22.234 -43.312 1 66.81 522 PHE A O 1
ATOM 4167 N N . GLY A 1 523 ? 21.953 22.984 -42.406 1 58.53 523 GLY A N 1
ATOM 4168 C CA . GLY A 1 523 ? 22.547 23.484 -43.656 1 58.53 523 GLY A CA 1
ATOM 4169 C C . GLY A 1 523 ? 21.875 24.734 -44.188 1 58.53 523 GLY A C 1
ATOM 4170 O O . GLY A 1 523 ? 21.938 25.016 -45.375 1 58.53 523 GLY A O 1
ATOM 4171 N N . PHE A 1 524 ? 21.234 25.266 -43.312 1 53.62 524 PHE A N 1
ATOM 4172 C CA . PHE A 1 524 ? 20.484 26.391 -43.844 1 53.62 524 PHE A CA 1
ATOM 4173 C C . PHE A 1 524 ? 21.359 27.641 -43.875 1 53.62 524 PHE A C 1
ATOM 4175 O O . PHE A 1 524 ? 21 28.656 -44.469 1 53.62 524 PHE A O 1
ATOM 4182 N N . VAL A 1 525 ? 22.438 27.297 -43.031 1 56.91 525 VAL A N 1
ATOM 4183 C CA . VAL A 1 525 ? 23.406 28.391 -43.094 1 56.91 525 VAL A CA 1
ATOM 4184 C C . VAL A 1 525 ? 24.828 27.812 -43.125 1 56.91 525 VAL A C 1
ATOM 4186 O O . VAL A 1 525 ? 25.094 26.781 -42.5 1 56.91 525 VAL A O 1
ATOM 4189 N N . MET B 1 1 ? 1.474 -47.094 -38.281 1 84.31 1 MET B N 1
ATOM 4190 C CA . MET B 1 1 ? 1.351 -46.438 -36.969 1 84.31 1 MET B CA 1
ATOM 4191 C C . MET B 1 1 ? 1.911 -45.031 -37.031 1 84.31 1 MET B C 1
ATOM 4193 O O . MET B 1 1 ? 2.967 -44.812 -37.625 1 84.31 1 MET B O 1
ATOM 4197 N N . ASP B 1 2 ? 1.102 -44.219 -36.531 1 88.88 2 ASP B N 1
ATOM 4198 C CA . ASP B 1 2 ? 1.55 -42.844 -36.531 1 88.88 2 ASP B CA 1
ATOM 4199 C C . ASP B 1 2 ? 2.83 -42.656 -35.719 1 88.88 2 ASP B C 1
ATOM 4201 O O . ASP B 1 2 ? 2.965 -43.219 -34.625 1 88.88 2 ASP B O 1
ATOM 4205 N N . PRO B 1 3 ? 3.789 -42.031 -36.219 1 88.56 3 PRO B N 1
ATOM 4206 C CA . PRO B 1 3 ? 5.078 -41.875 -35.531 1 88.56 3 PRO B CA 1
ATOM 4207 C C . PRO B 1 3 ? 4.941 -41.25 -34.156 1 88.56 3 PRO B C 1
ATOM 4209 O O . PRO B 1 3 ? 5.699 -41.594 -33.219 1 88.56 3 PRO B O 1
ATOM 4212 N N . ALA B 1 4 ? 4.086 -40.375 -33.969 1 87.94 4 ALA B N 1
ATOM 4213 C CA . ALA B 1 4 ? 3.869 -39.781 -32.688 1 87.94 4 ALA B CA 1
ATOM 4214 C C . ALA B 1 4 ? 3.32 -40.781 -31.688 1 87.94 4 ALA B C 1
ATOM 4216 O O . ALA B 1 4 ? 3.703 -40.812 -30.516 1 87.94 4 ALA B O 1
ATOM 4217 N N . LEU B 1 5 ? 2.414 -41.594 -32.125 1 89.06 5 LEU B N 1
ATOM 4218 C CA . LEU B 1 5 ? 1.85 -42.656 -31.297 1 89.06 5 LEU B CA 1
ATOM 4219 C C . LEU B 1 5 ? 2.918 -43.688 -30.922 1 89.06 5 LEU B C 1
ATOM 4221 O O . LEU B 1 5 ? 2.898 -44.219 -29.812 1 89.06 5 LEU B O 1
ATOM 4225 N N . ALA B 1 6 ? 3.793 -43.906 -31.781 1 90.88 6 ALA B N 1
ATOM 4226 C CA . ALA B 1 6 ? 4.883 -44.875 -31.547 1 90.88 6 ALA B CA 1
ATOM 4227 C C . ALA B 1 6 ? 5.762 -44.406 -30.391 1 90.88 6 ALA B C 1
ATOM 4229 O O . ALA B 1 6 ? 6.246 -45.219 -29.594 1 90.88 6 ALA B O 1
ATOM 4230 N N . VAL B 1 7 ? 6.008 -43.156 -30.312 1 89.81 7 VAL B N 1
ATOM 4231 C CA . VAL B 1 7 ? 6.812 -42.562 -29.234 1 89.81 7 VAL B CA 1
ATOM 4232 C C . VAL B 1 7 ? 6.141 -42.812 -27.891 1 89.81 7 VAL B C 1
ATOM 4234 O O . VAL B 1 7 ? 6.797 -43.25 -26.938 1 89.81 7 VAL B O 1
ATOM 4237 N N . GLU B 1 8 ? 4.891 -42.562 -27.766 1 88.56 8 GLU B N 1
ATOM 4238 C CA . GLU B 1 8 ? 4.129 -42.75 -26.531 1 88.56 8 GLU B CA 1
ATOM 4239 C C . GLU B 1 8 ? 4.121 -44.219 -26.109 1 88.56 8 GLU B C 1
ATOM 4241 O O . GLU B 1 8 ? 4.332 -44.531 -24.938 1 88.56 8 GLU B O 1
ATOM 4246 N N . LEU B 1 9 ? 3.891 -45.094 -27.062 1 89.31 9 LEU B N 1
ATOM 4247 C CA . LEU B 1 9 ? 3.801 -46.531 -26.781 1 89.31 9 LEU B CA 1
ATOM 4248 C C . LEU B 1 9 ? 5.148 -47.062 -26.312 1 89.31 9 LEU B C 1
ATOM 4250 O O . LEU B 1 9 ? 5.207 -47.938 -25.438 1 89.31 9 LEU B O 1
ATOM 4254 N N . GLU B 1 10 ? 6.148 -46.594 -26.938 1 91.62 10 GLU B N 1
ATOM 4255 C CA . GLU B 1 10 ? 7.492 -47 -26.547 1 91.62 10 GLU B CA 1
ATOM 4256 C C . GLU B 1 10 ? 7.785 -46.594 -25.094 1 91.62 10 GLU B C 1
ATOM 4258 O O . GLU B 1 10 ? 8.352 -47.375 -24.328 1 91.62 10 GLU B O 1
ATOM 4263 N N . ALA B 1 11 ? 7.43 -45.438 -24.75 1 90.56 11 ALA B N 1
ATOM 4264 C CA . ALA B 1 11 ? 7.637 -44.938 -23.391 1 90.56 11 ALA B CA 1
ATOM 4265 C C . ALA B 1 11 ? 6.824 -45.75 -22.391 1 90.56 11 ALA B C 1
ATOM 4267 O O . ALA B 1 11 ? 7.305 -46.062 -21.297 1 90.56 11 ALA B O 1
ATOM 4268 N N . LEU B 1 12 ? 5.625 -46.125 -22.734 1 87.44 12 LEU B N 1
ATOM 4269 C CA . LEU B 1 12 ? 4.734 -46.906 -21.875 1 87.44 12 LEU B CA 1
ATOM 4270 C C . LEU B 1 12 ? 5.289 -48.281 -21.625 1 87.44 12 LEU B C 1
ATOM 4272 O O . LEU B 1 12 ? 5.164 -48.844 -20.531 1 87.44 12 LEU B O 1
ATOM 4276 N N . SER B 1 13 ? 5.906 -48.875 -22.578 1 88.69 13 SER B N 1
ATOM 4277 C CA . SER B 1 13 ? 6.418 -50.25 -22.5 1 88.69 13 SER B CA 1
ATOM 4278 C C . SER B 1 13 ? 7.586 -50.344 -21.531 1 88.69 13 SER B C 1
ATOM 4280 O O . SER B 1 13 ? 7.879 -51.406 -21 1 88.69 13 SER B O 1
ATOM 4282 N N . ARG B 1 14 ? 8.18 -49.25 -21.25 1 89.12 14 ARG B N 1
ATOM 4283 C CA . ARG B 1 14 ? 9.344 -49.219 -20.375 1 89.12 14 ARG B CA 1
ATOM 4284 C C . ARG B 1 14 ? 8.93 -49.156 -18.906 1 89.12 14 ARG B C 1
ATOM 4286 O O . ARG B 1 14 ? 9.773 -49.25 -18.016 1 89.12 14 ARG B O 1
ATOM 4293 N N . GLN B 1 15 ? 7.609 -49.156 -18.656 1 89.75 15 GLN B N 1
ATOM 4294 C CA . GLN B 1 15 ? 7.145 -48.938 -17.297 1 89.75 15 GLN B CA 1
ATOM 4295 C C . GLN B 1 15 ? 6.621 -50.219 -16.672 1 89.75 15 GLN B C 1
ATOM 4297 O O . GLN B 1 15 ? 6.016 -50.188 -15.594 1 89.75 15 GLN B O 1
ATOM 4302 N N . LYS B 1 16 ? 6.914 -51.344 -17.172 1 91.69 16 LYS B N 1
ATOM 4303 C CA . LYS B 1 16 ? 6.371 -52.625 -16.719 1 91.69 16 LYS B CA 1
ATOM 4304 C C . LYS B 1 16 ? 6.812 -52.938 -15.297 1 91.69 16 LYS B C 1
ATOM 4306 O O . LYS B 1 16 ? 6.004 -53.375 -14.477 1 91.69 16 LYS B O 1
ATOM 4311 N N . ALA B 1 17 ? 8.047 -52.719 -15.055 1 92.62 17 ALA B N 1
ATOM 4312 C CA . ALA B 1 17 ? 8.578 -53 -13.727 1 92.62 17 ALA B CA 1
ATOM 4313 C C . ALA B 1 17 ? 7.895 -52.156 -12.656 1 92.62 17 ALA B C 1
ATOM 4315 O O . ALA B 1 17 ? 7.598 -52.656 -11.562 1 92.62 17 ALA B O 1
ATOM 4316 N N . MET B 1 18 ? 7.711 -50.938 -12.891 1 93.81 18 MET B N 1
ATOM 4317 C CA . MET B 1 18 ? 7.043 -50.031 -11.953 1 93.81 18 MET B CA 1
ATOM 4318 C C . MET B 1 18 ? 5.598 -50.469 -11.727 1 93.81 18 MET B C 1
ATOM 4320 O O . MET B 1 18 ? 5.129 -50.5 -10.586 1 93.81 18 MET B O 1
ATOM 4324 N N . PHE B 1 19 ? 4.859 -50.875 -12.766 1 92.44 19 PHE B N 1
ATOM 4325 C CA . PHE B 1 19 ? 3.465 -51.281 -12.656 1 92.44 19 PHE B CA 1
ATOM 4326 C C . PHE B 1 19 ? 3.346 -52.594 -11.859 1 92.44 19 PHE B C 1
ATOM 4328 O O . PHE B 1 19 ? 2.439 -52.719 -11.031 1 92.44 19 PHE B O 1
ATOM 4335 N N . GLU B 1 20 ? 4.312 -53.469 -12.094 1 94.56 20 GLU B N 1
ATOM 4336 C CA . GLU B 1 20 ? 4.312 -54.719 -11.352 1 94.56 20 GLU B CA 1
ATOM 4337 C C . GLU B 1 20 ? 4.578 -54.5 -9.867 1 94.56 20 GLU B C 1
ATOM 4339 O O . GLU B 1 20 ? 3.92 -55.094 -9.008 1 94.56 20 GLU B O 1
ATOM 4344 N N . ALA B 1 21 ? 5.52 -53.656 -9.594 1 95.81 21 ALA B N 1
ATOM 4345 C CA . ALA B 1 21 ? 5.82 -53.312 -8.203 1 95.81 21 ALA B CA 1
ATOM 4346 C C . ALA B 1 21 ? 4.617 -52.656 -7.535 1 95.81 21 ALA B C 1
ATOM 4348 O O . ALA B 1 21 ? 4.332 -52.906 -6.363 1 95.81 21 ALA B O 1
ATOM 4349 N N . THR B 1 22 ? 3.92 -51.781 -8.211 1 96.12 22 THR B N 1
ATOM 4350 C CA . THR B 1 22 ? 2.762 -51.094 -7.691 1 96.12 22 THR B CA 1
ATOM 4351 C C . THR B 1 22 ? 1.632 -52.062 -7.355 1 96.12 22 THR B C 1
ATOM 4353 O O . THR B 1 22 ? 0.959 -51.906 -6.332 1 96.12 22 THR B O 1
ATOM 4356 N N . GLU B 1 23 ? 1.499 -53.094 -8.164 1 94.56 23 GLU B N 1
ATOM 4357 C CA . GLU B 1 23 ? 0.402 -54.062 -8.016 1 94.56 23 GLU B CA 1
ATOM 4358 C C . GLU B 1 23 ? 0.586 -54.906 -6.777 1 94.56 23 GLU B C 1
ATOM 4360 O O . GLU B 1 23 ? -0.391 -55.375 -6.188 1 94.56 23 GLU B O 1
ATOM 4365 N N . ARG B 1 24 ? 1.784 -55.062 -6.344 1 95.12 24 ARG B N 1
ATOM 4366 C CA . ARG B 1 24 ? 2.043 -55.906 -5.176 1 95.12 24 ARG B CA 1
ATOM 4367 C C . ARG B 1 24 ? 1.45 -55.281 -3.914 1 95.12 24 ARG B C 1
ATOM 4369 O O . ARG B 1 24 ? 1.009 -56 -3.012 1 95.12 24 ARG B O 1
ATOM 4376 N N . GLY B 1 25 ? 1.486 -54 -3.809 1 94.31 25 GLY B N 1
ATOM 4377 C CA . GLY B 1 25 ? 0.845 -53.281 -2.713 1 94.31 25 GLY B CA 1
ATOM 4378 C C . GLY B 1 25 ? 1.557 -53.469 -1.385 1 94.31 25 GLY B C 1
ATOM 4379 O O . GLY B 1 25 ? 0.947 -53.344 -0.323 1 94.31 25 GLY B O 1
ATOM 4380 N N . ASP B 1 26 ? 2.855 -53.719 -1.412 1 93.62 26 ASP B N 1
ATOM 4381 C CA . ASP B 1 26 ? 3.514 -54.125 -0.17 1 93.62 26 ASP B CA 1
ATOM 4382 C C . ASP B 1 26 ? 4.605 -53.125 0.211 1 93.62 26 ASP B C 1
ATOM 4384 O O . ASP B 1 26 ? 5.391 -53.375 1.127 1 93.62 26 ASP B O 1
ATOM 4388 N N . SER B 1 27 ? 4.703 -52.031 -0.473 1 96.06 27 SER B N 1
ATOM 4389 C CA . SER B 1 27 ? 5.719 -51.062 -0.08 1 96.06 27 SER B CA 1
ATOM 4390 C C . SER B 1 27 ? 5.309 -50.312 1.182 1 96.06 27 SER B C 1
ATOM 4392 O O . SER B 1 27 ? 4.121 -50.25 1.512 1 96.06 27 SER B O 1
ATOM 4394 N N . THR B 1 28 ? 6.266 -49.75 1.915 1 96.88 28 THR B N 1
ATOM 4395 C CA . THR B 1 28 ? 6 -49.031 3.168 1 96.88 28 THR B CA 1
ATOM 4396 C C . THR B 1 28 ? 5.156 -47.781 2.928 1 96.88 28 THR B C 1
ATOM 4398 O O . THR B 1 28 ? 4.285 -47.469 3.734 1 96.88 28 THR B O 1
ATOM 4401 N N . VAL B 1 29 ? 5.414 -47.094 1.859 1 98.44 29 VAL B N 1
ATOM 4402 C CA . VAL B 1 29 ? 4.652 -45.906 1.539 1 98.44 29 VAL B CA 1
ATOM 4403 C C . VAL B 1 29 ? 3.217 -46.281 1.181 1 98.44 29 VAL B C 1
ATOM 4405 O O . VAL B 1 29 ? 2.27 -45.625 1.626 1 98.44 29 VAL B O 1
ATOM 4408 N N . GLN B 1 30 ? 3.047 -47.344 0.363 1 98.31 30 GLN B N 1
ATOM 4409 C CA . GLN B 1 30 ? 1.706 -47.812 0.041 1 98.31 30 GLN B CA 1
ATOM 4410 C C . GLN B 1 30 ? 0.93 -48.156 1.307 1 98.31 30 GLN B C 1
ATOM 4412 O O . GLN B 1 30 ? -0.239 -47.781 1.447 1 98.31 30 GLN B O 1
ATOM 4417 N N . GLN B 1 31 ? 1.59 -48.812 2.193 1 97.81 31 GLN B N 1
ATOM 4418 C CA . GLN B 1 31 ? 0.948 -49.312 3.41 1 97.81 31 GLN B CA 1
ATOM 4419 C C . GLN B 1 31 ? 0.519 -48.125 4.305 1 97.81 31 GLN B C 1
ATOM 4421 O O . GLN B 1 31 ? -0.503 -48.219 4.988 1 97.81 31 GLN B O 1
ATOM 4426 N N . PHE B 1 32 ? 1.266 -47.125 4.352 1 98.12 32 PHE B N 1
ATOM 4427 C CA . PHE B 1 32 ? 0.922 -45.938 5.141 1 98.12 32 PHE B CA 1
ATOM 4428 C C . PHE B 1 32 ? -0.411 -45.375 4.688 1 98.12 32 PHE B C 1
ATOM 4430 O O . PHE B 1 32 ? -1.239 -44.969 5.516 1 98.12 32 PHE B O 1
ATOM 4437 N N . TYR B 1 33 ? -0.627 -45.281 3.416 1 98.56 33 TYR B N 1
ATOM 4438 C CA . TYR B 1 33 ? -1.821 -44.656 2.883 1 98.56 33 TYR B CA 1
ATOM 4439 C C . TYR B 1 33 ? -2.988 -45.625 2.816 1 98.56 33 TYR B C 1
ATOM 4441 O O . TYR B 1 33 ? -4.145 -45.219 2.678 1 98.56 33 TYR B O 1
ATOM 4449 N N . LYS B 1 34 ? -2.695 -46.938 2.859 1 98.06 34 LYS B N 1
ATOM 4450 C CA . LYS B 1 34 ? -3.748 -47.938 2.752 1 98.06 34 LYS B CA 1
ATOM 4451 C C . LYS B 1 34 ? -4.836 -47.688 3.797 1 98.06 34 LYS B C 1
ATOM 4453 O O . LYS B 1 34 ? -4.539 -47.5 4.977 1 98.06 34 LYS B O 1
ATOM 4458 N N . ASP B 1 35 ? -6.082 -47.594 3.361 1 97.69 35 ASP B N 1
ATOM 4459 C CA . ASP B 1 35 ? -7.281 -47.469 4.18 1 97.69 35 ASP B CA 1
ATOM 4460 C C . ASP B 1 35 ? -7.316 -46.125 4.914 1 97.69 35 ASP B C 1
ATOM 4462 O O . ASP B 1 35 ? -8.023 -46 5.91 1 97.69 35 ASP B O 1
ATOM 4466 N N . SER B 1 36 ? -6.473 -45.219 4.527 1 98.38 36 SER B N 1
ATOM 4467 C CA . SER B 1 36 ? -6.461 -43.875 5.137 1 98.38 36 SER B CA 1
ATOM 4468 C C . SER B 1 36 ? -7.539 -42.969 4.539 1 98.38 36 SER B C 1
ATOM 4470 O O . SER B 1 36 ? -8.062 -43.281 3.457 1 98.38 36 SER B O 1
ATOM 4472 N N . THR B 1 37 ? -7.922 -41.938 5.305 1 98.81 37 THR B N 1
ATOM 4473 C CA . THR B 1 37 ? -8.82 -40.906 4.836 1 98.81 37 THR B CA 1
ATOM 4474 C C . THR B 1 37 ? -8.039 -39.625 4.535 1 98.81 37 THR B C 1
ATOM 4476 O O . THR B 1 37 ? -7.332 -39.094 5.398 1 98.81 37 THR B O 1
ATOM 4479 N N . VAL B 1 38 ? -8.227 -39.125 3.328 1 98.88 38 VAL B N 1
ATOM 4480 C CA . VAL B 1 38 ? -7.434 -38 2.855 1 98.88 38 VAL B CA 1
ATOM 4481 C C . VAL B 1 38 ? -8.336 -36.812 2.605 1 98.88 38 VAL B C 1
ATOM 4483 O O . VAL B 1 38 ? -9.5 -36.969 2.23 1 98.88 38 VAL B O 1
ATOM 4486 N N . PHE B 1 39 ? -7.883 -35.594 2.959 1 98.94 39 PHE B N 1
ATOM 4487 C CA . PHE B 1 39 ? -8.484 -34.344 2.52 1 98.94 39 PHE B CA 1
ATOM 4488 C C . PHE B 1 39 ? -7.574 -33.625 1.539 1 98.94 39 PHE B C 1
ATOM 4490 O O . PHE B 1 39 ? -6.379 -33.469 1.795 1 98.94 39 PHE B O 1
ATOM 4497 N N . LEU B 1 40 ? -8.148 -33.25 0.43 1 98.88 40 LEU B N 1
ATOM 4498 C CA . LEU B 1 40 ? -7.355 -32.625 -0.633 1 98.88 40 LEU B CA 1
ATOM 4499 C C . LEU B 1 40 ? -8.008 -31.344 -1.121 1 98.88 40 LEU B C 1
ATOM 4501 O O . LEU B 1 40 ? -9.172 -31.344 -1.508 1 98.88 40 LEU B O 1
ATOM 4505 N N . THR B 1 41 ? -7.262 -30.219 -0.991 1 98.75 41 THR B N 1
ATOM 4506 C CA . THR B 1 41 ? -7.633 -29.016 -1.738 1 98.75 41 THR B CA 1
ATOM 4507 C C . THR B 1 41 ? -6.891 -28.953 -3.07 1 98.75 41 THR B C 1
ATOM 4509 O O . THR B 1 41 ? -5.734 -29.375 -3.16 1 98.75 41 THR B O 1
ATOM 4512 N N . GLY B 1 42 ? -7.547 -28.547 -4.156 1 97.75 42 GLY B N 1
ATOM 4513 C CA . GLY B 1 42 ? -6.918 -28.438 -5.465 1 97.75 42 GLY B CA 1
ATOM 4514 C C . GLY B 1 42 ? -7.055 -29.703 -6.297 1 97.75 42 GLY B C 1
ATOM 4515 O O . GLY B 1 42 ? -6.277 -29.922 -7.227 1 97.75 42 GLY B O 1
ATOM 4516 N N . ALA B 1 43 ? -8.016 -30.484 -6.016 1 97.69 43 ALA B N 1
ATOM 4517 C CA . ALA B 1 43 ? -8.195 -31.766 -6.695 1 97.69 43 ALA B CA 1
ATOM 4518 C C . ALA B 1 43 ? -8.508 -31.562 -8.172 1 97.69 43 ALA B C 1
ATOM 4520 O O . ALA B 1 43 ? -8.164 -32.406 -9.008 1 97.69 43 ALA B O 1
ATOM 4521 N N . SER B 1 44 ? -9.133 -30.484 -8.5 1 95.25 44 SER B N 1
ATOM 4522 C CA . SER B 1 44 ? -9.555 -30.25 -9.875 1 95.25 44 SER B CA 1
ATOM 4523 C C . SER B 1 44 ? -8.414 -29.672 -10.703 1 95.25 44 SER B C 1
ATOM 4525 O O . SER B 1 44 ? -8.562 -29.469 -11.914 1 95.25 44 SER B O 1
ATOM 4527 N N . GLY B 1 45 ? -7.289 -29.438 -10.117 1 95.25 45 GLY B N 1
ATOM 4528 C CA . GLY B 1 45 ? -6.152 -28.875 -10.82 1 95.25 45 GLY B CA 1
ATOM 4529 C C . GLY B 1 45 ? -5.23 -29.922 -11.414 1 95.25 45 GLY B C 1
ATOM 4530 O O . GLY B 1 45 ? -5.484 -31.125 -11.289 1 95.25 45 GLY B O 1
ATOM 4531 N N . PHE B 1 46 ? -4.148 -29.422 -11.961 1 96 46 PHE B N 1
ATOM 4532 C CA . PHE B 1 46 ? -3.164 -30.234 -12.68 1 96 46 PHE B CA 1
ATOM 4533 C C . PHE B 1 46 ? -2.521 -31.25 -11.742 1 96 46 PHE B C 1
ATOM 4535 O O . PHE B 1 46 ? -2.666 -32.469 -11.945 1 96 46 PHE B O 1
ATOM 4542 N N . LEU B 1 47 ? -1.947 -30.797 -10.641 1 97.69 47 LEU B N 1
ATOM 454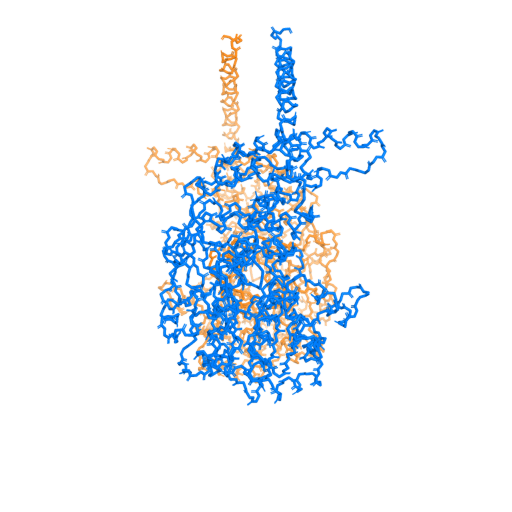3 C CA . LEU B 1 47 ? -1.329 -31.688 -9.664 1 97.69 47 LEU B CA 1
ATOM 4544 C C . LEU B 1 47 ? -2.381 -32.531 -8.961 1 97.69 47 LEU B C 1
ATOM 4546 O O . LEU B 1 47 ? -2.182 -33.75 -8.766 1 97.69 47 LEU B O 1
ATOM 4550 N N . GLY B 1 48 ? -3.473 -31.906 -8.664 1 98.19 48 GLY B N 1
ATOM 4551 C CA . GLY B 1 48 ? -4.516 -32.531 -7.875 1 98.19 48 GLY B CA 1
ATOM 4552 C C . GLY B 1 48 ? -5.109 -33.781 -8.547 1 98.19 48 GLY B C 1
ATOM 4553 O O . GLY B 1 48 ? -5.262 -34.812 -7.918 1 98.19 48 GLY B O 1
ATOM 4554 N N . LYS B 1 49 ? -5.465 -33.688 -9.836 1 98 49 LYS B N 1
ATOM 4555 C CA . LYS B 1 49 ? -6.062 -34.812 -10.57 1 98 49 LYS B CA 1
ATOM 4556 C C . LYS B 1 49 ? -5.145 -36.031 -10.562 1 98 49 LYS B C 1
ATOM 4558 O O . LYS B 1 49 ? -5.586 -37.125 -10.266 1 98 49 LYS B O 1
ATOM 4563 N N . GLN B 1 50 ? -3.912 -35.75 -10.875 1 98.06 50 GLN B N 1
ATOM 4564 C CA . GLN B 1 50 ? -2.965 -36.844 -10.938 1 98.06 50 GLN B CA 1
ATOM 4565 C C . GLN B 1 50 ? -2.715 -37.438 -9.547 1 98.06 50 GLN B C 1
ATOM 4567 O O . GLN B 1 50 ? -2.52 -38.656 -9.406 1 98.06 50 GLN B O 1
ATOM 4572 N N . LEU B 1 51 ? -2.725 -36.594 -8.539 1 98.69 51 LEU B N 1
ATOM 4573 C CA . LEU B 1 51 ? -2.549 -37.062 -7.164 1 98.69 51 LEU B CA 1
ATOM 4574 C C . LEU B 1 51 ? -3.686 -38 -6.75 1 98.69 51 LEU B C 1
ATOM 4576 O O . LEU B 1 51 ? -3.447 -39.031 -6.164 1 98.69 51 LEU B O 1
ATOM 4580 N N . VAL B 1 52 ? -4.914 -37.594 -7.051 1 98.62 52 VAL B N 1
ATOM 4581 C CA . VAL B 1 52 ? -6.078 -38.406 -6.754 1 98.62 52 VAL B CA 1
ATOM 4582 C C . VAL B 1 52 ? -5.945 -39.75 -7.461 1 98.62 52 VAL B C 1
ATOM 4584 O O . VAL B 1 52 ? -6.16 -40.812 -6.852 1 98.62 52 VAL B O 1
ATOM 4587 N N . GLU B 1 53 ? -5.594 -39.719 -8.75 1 98.38 53 GLU B N 1
ATOM 4588 C CA . GLU B 1 53 ? -5.414 -40.938 -9.547 1 98.38 53 GLU B CA 1
ATOM 4589 C C . GLU B 1 53 ? -4.402 -41.875 -8.898 1 98.38 53 GLU B C 1
ATOM 4591 O O . GLU B 1 53 ? -4.668 -43.062 -8.734 1 98.38 53 GLU B O 1
ATOM 4596 N N . LYS B 1 54 ? -3.27 -41.375 -8.492 1 98.25 54 LYS B N 1
ATOM 4597 C CA . LYS B 1 54 ? -2.197 -42.188 -7.938 1 98.25 54 LYS B CA 1
ATOM 4598 C C . LYS B 1 54 ? -2.586 -42.781 -6.578 1 98.25 54 LYS B C 1
ATOM 4600 O O . LYS B 1 54 ? -2.242 -43.906 -6.254 1 98.25 54 LYS B O 1
ATOM 4605 N N . LEU B 1 55 ? -3.248 -41.969 -5.715 1 98.56 55 LEU B N 1
ATOM 4606 C CA . LEU B 1 55 ? -3.666 -42.406 -4.387 1 98.56 55 LEU B CA 1
ATOM 4607 C C . LEU B 1 55 ? -4.555 -43.656 -4.473 1 98.56 55 LEU B C 1
ATOM 4609 O O . LEU B 1 55 ? -4.422 -44.562 -3.668 1 98.56 55 LEU B O 1
ATOM 4613 N N . PHE B 1 56 ? -5.445 -43.656 -5.43 1 98.12 56 PHE B N 1
ATOM 4614 C CA . PHE B 1 56 ? -6.332 -44.812 -5.582 1 98.12 56 PHE B CA 1
ATOM 4615 C C . PHE B 1 56 ? -5.617 -45.969 -6.289 1 98.12 56 PHE B C 1
ATOM 4617 O O . PHE B 1 56 ? -5.738 -47.125 -5.883 1 98.12 56 PHE B O 1
ATOM 4624 N N . ARG B 1 57 ? -4.82 -45.625 -7.328 1 97.06 57 ARG B N 1
ATOM 4625 C CA . ARG B 1 57 ? -4.195 -46.656 -8.141 1 97.06 57 ARG B CA 1
ATOM 4626 C C . ARG B 1 57 ? -3.092 -47.375 -7.363 1 97.06 57 ARG B C 1
ATOM 4628 O O . ARG B 1 57 ? -3.018 -48.594 -7.367 1 97.06 57 ARG B O 1
ATOM 4635 N N . ALA B 1 58 ? -2.277 -46.594 -6.68 1 96.75 58 ALA B N 1
ATOM 4636 C CA . ALA B 1 58 ? -1.055 -47.156 -6.109 1 96.75 58 ALA B CA 1
ATOM 4637 C C . ALA B 1 58 ? -1.206 -47.406 -4.609 1 96.75 58 ALA B C 1
ATOM 4639 O O . ALA B 1 58 ? -0.54 -48.281 -4.039 1 96.75 58 ALA B O 1
ATOM 4640 N N . CYS B 1 59 ? -2.051 -46.656 -3.869 1 96.38 59 CYS B N 1
ATOM 4641 C CA . CYS B 1 59 ? -1.996 -46.656 -2.412 1 96.38 59 CYS B CA 1
ATOM 4642 C C . CYS B 1 59 ? -3.287 -47.219 -1.823 1 96.38 59 CYS B C 1
ATOM 4644 O O . CYS B 1 59 ? -3.352 -47.531 -0.631 1 96.38 59 CYS B O 1
ATOM 4646 N N . ASN B 1 60 ? -4.324 -47.438 -2.496 1 94.12 60 ASN B N 1
ATOM 4647 C CA . ASN B 1 60 ? -5.586 -48 -2.051 1 94.12 60 ASN B CA 1
ATOM 4648 C C . ASN B 1 60 ? -6.129 -47.312 -0.818 1 94.12 60 ASN B C 1
ATOM 4650 O O . ASN B 1 60 ? -6.414 -47.938 0.198 1 94.12 60 ASN B O 1
ATOM 4654 N N . ILE B 1 61 ? -6.281 -46.031 -0.879 1 97.44 61 ILE B N 1
ATOM 4655 C CA . ILE B 1 61 ? -6.836 -45.281 0.226 1 97.44 61 ILE B CA 1
ATOM 4656 C C . ILE B 1 61 ? -8.297 -45.656 0.438 1 97.44 61 ILE B C 1
ATOM 4658 O O . ILE B 1 61 ? -8.945 -46.188 -0.469 1 97.44 61 ILE B O 1
ATOM 4662 N N . ARG B 1 62 ? -8.828 -45.406 1.626 1 97.62 62 ARG B N 1
ATOM 4663 C CA . ARG B 1 62 ? -10.219 -45.688 1.956 1 97.62 62 ARG B CA 1
ATOM 4664 C C . ARG B 1 62 ? -11.164 -44.688 1.29 1 97.62 62 ARG B C 1
ATOM 4666 O O . ARG B 1 62 ? -12.133 -45.094 0.635 1 97.62 62 ARG B O 1
ATOM 4673 N N . LYS B 1 63 ? -10.828 -43.375 1.592 1 97.25 63 LYS B N 1
ATOM 4674 C CA . LYS B 1 63 ? -11.695 -42.281 1.143 1 97.25 63 LYS B CA 1
ATOM 4675 C C . LYS B 1 63 ? -10.914 -40.969 0.985 1 97.25 63 LYS B C 1
ATOM 4677 O O . LYS B 1 63 ? -9.891 -40.781 1.642 1 97.25 63 LYS B O 1
ATOM 4682 N N . ILE B 1 64 ? -11.406 -40.156 0.033 1 98.75 64 ILE B N 1
ATOM 4683 C CA . ILE B 1 64 ? -10.789 -38.844 -0.124 1 98.75 64 ILE B CA 1
ATOM 4684 C C . ILE B 1 64 ? -11.867 -37.781 -0.197 1 98.75 64 ILE B C 1
ATOM 4686 O O . ILE B 1 64 ? -12.812 -37.875 -0.98 1 98.75 64 ILE B O 1
ATOM 4690 N N . PHE B 1 65 ? -11.797 -36.812 0.805 1 98.81 65 PHE B N 1
ATOM 4691 C CA . PHE B 1 65 ? -12.594 -35.594 0.693 1 98.81 65 PHE B CA 1
ATOM 4692 C C . PHE B 1 65 ? -11.922 -34.594 -0.24 1 98.81 65 PHE B C 1
ATOM 4694 O O . PHE B 1 65 ? -10.75 -34.25 -0.058 1 98.81 65 PHE B O 1
ATOM 4701 N N . ILE B 1 66 ? -12.641 -34.125 -1.251 1 98.56 66 ILE B N 1
ATOM 4702 C CA . ILE B 1 66 ? -12.078 -33.125 -2.139 1 98.56 66 ILE B CA 1
ATOM 4703 C C . ILE B 1 66 ? -12.891 -31.844 -2.039 1 98.56 66 ILE B C 1
ATOM 4705 O O . ILE B 1 66 ? -14.125 -31.859 -2.135 1 98.56 66 ILE B O 1
ATOM 4709 N N . LEU B 1 67 ? -12.211 -30.734 -1.789 1 98.38 67 LEU B N 1
ATOM 4710 C CA . LEU B 1 67 ? -12.852 -29.422 -1.737 1 98.38 67 LEU B CA 1
ATOM 4711 C C . LEU B 1 67 ? -13.133 -28.906 -3.143 1 98.38 67 LEU B C 1
ATOM 4713 O O . LEU B 1 67 ? -12.219 -28.75 -3.947 1 98.38 67 LEU B O 1
ATOM 4717 N N . LEU B 1 68 ? -14.406 -28.672 -3.432 1 97 68 LEU B N 1
ATOM 4718 C CA . LEU B 1 68 ? -14.797 -28.172 -4.742 1 97 68 LEU B CA 1
ATOM 4719 C C . LEU B 1 68 ? -15.68 -26.922 -4.605 1 97 68 LEU B C 1
ATOM 4721 O O . LEU B 1 68 ? -16.531 -26.859 -3.719 1 97 68 LEU B O 1
ATOM 4725 N N . ARG B 1 69 ? -15.367 -25.953 -5.391 1 93.44 69 ARG B N 1
ATOM 4726 C CA . ARG B 1 69 ? -16.172 -24.734 -5.457 1 93.44 69 ARG B CA 1
ATOM 4727 C C . ARG B 1 69 ? -17.25 -24.859 -6.531 1 93.44 69 ARG B C 1
ATOM 4729 O O . ARG B 1 69 ? -16.969 -25.266 -7.66 1 93.44 69 ARG B O 1
ATOM 4736 N N . PRO B 1 70 ? -18.406 -24.5 -6.203 1 89.31 70 PRO B N 1
ATOM 4737 C CA . PRO B 1 70 ? -19.422 -24.5 -7.25 1 89.31 70 PRO B CA 1
ATOM 4738 C C . PRO B 1 70 ? -19.188 -23.438 -8.32 1 89.31 70 PRO B C 1
ATOM 4740 O O . PRO B 1 70 ? -18.625 -22.391 -8.031 1 89.31 70 PRO B O 1
ATOM 4743 N N . LYS B 1 71 ? -19.312 -23.766 -9.5 1 87.12 71 LYS B N 1
ATOM 4744 C CA . LYS B 1 71 ? -19.297 -22.812 -10.609 1 87.12 71 LYS B CA 1
ATOM 4745 C C . LYS B 1 71 ? -20.719 -22.453 -11.039 1 87.12 71 LYS B C 1
ATOM 4747 O O . LYS B 1 71 ? -21.672 -23.125 -10.664 1 87.12 71 LYS B O 1
ATOM 4752 N N . LYS B 1 72 ? -20.703 -21.406 -11.914 1 78.12 72 LYS B N 1
ATOM 4753 C CA . LYS B 1 72 ? -22 -20.984 -12.43 1 78.12 72 LYS B CA 1
ATOM 4754 C C . LYS B 1 72 ? -22.688 -22.125 -13.172 1 78.12 72 LYS B C 1
ATOM 4756 O O . LYS B 1 72 ? -22.109 -22.719 -14.086 1 78.12 72 LYS B O 1
ATOM 4761 N N . ASN B 1 73 ? -23.656 -22.703 -12.641 1 85.06 73 ASN B N 1
ATOM 4762 C CA . ASN B 1 73 ? -24.547 -23.672 -13.273 1 85.06 73 ASN B CA 1
ATOM 4763 C C . ASN B 1 73 ? -24.047 -25.109 -13.102 1 85.06 73 ASN B C 1
ATOM 4765 O O . ASN B 1 73 ? -24.438 -26 -13.852 1 85.06 73 ASN B O 1
ATOM 4769 N N . MET B 1 74 ? -23 -25.328 -12.352 1 91.69 74 MET B N 1
ATOM 4770 C CA . MET B 1 74 ? -22.531 -26.688 -12.102 1 91.69 74 MET B CA 1
ATOM 4771 C C . MET B 1 74 ? -22.438 -26.969 -10.609 1 91.69 74 MET B C 1
ATOM 4773 O O . MET B 1 74 ? -21.8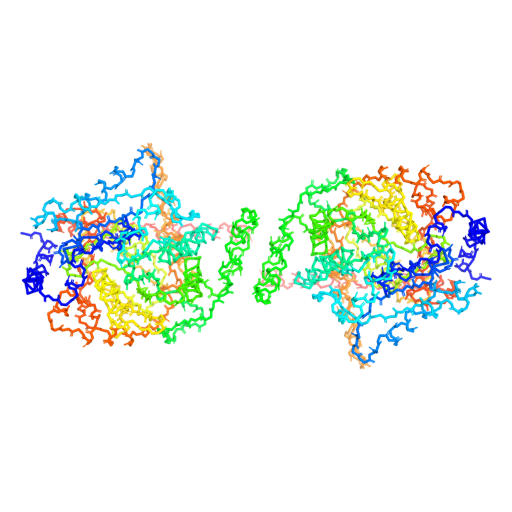12 -26.219 -9.867 1 91.69 74 MET B O 1
ATOM 4777 N N . THR B 1 75 ? -23.078 -27.953 -10.227 1 93.31 75 THR B N 1
ATOM 4778 C CA . THR B 1 75 ? -22.969 -28.422 -8.844 1 93.31 75 THR B CA 1
ATOM 4779 C C . THR B 1 75 ? -21.609 -29.047 -8.578 1 93.31 75 THR B C 1
ATOM 4781 O O . THR B 1 75 ? -20.844 -29.297 -9.508 1 93.31 75 THR B O 1
ATOM 4784 N N . ILE B 1 76 ? -21.328 -29.266 -7.363 1 94.69 76 ILE B N 1
ATOM 4785 C CA . ILE B 1 76 ? -20.047 -29.875 -7.016 1 94.69 76 ILE B CA 1
ATOM 4786 C C . ILE B 1 76 ? -20 -31.312 -7.52 1 94.69 76 ILE B C 1
ATOM 4788 O O . ILE B 1 76 ? -18.922 -31.812 -7.891 1 94.69 76 ILE B O 1
ATOM 4792 N N . GLN B 1 77 ? -21.141 -31.938 -7.609 1 95.06 77 GLN B N 1
ATOM 4793 C CA . GLN B 1 77 ? -21.188 -33.281 -8.148 1 95.06 77 GLN B CA 1
ATOM 4794 C C . GLN B 1 77 ? -20.891 -33.281 -9.648 1 95.06 77 GLN B C 1
ATOM 4796 O O . GLN B 1 77 ? -20.188 -34.156 -10.141 1 95.06 77 GLN B O 1
ATOM 4801 N N . GLU B 1 78 ? -21.438 -32.375 -10.297 1 95.44 78 GLU B N 1
ATOM 4802 C CA . GLU B 1 78 ? -21.172 -32.25 -11.727 1 95.44 78 GLU B CA 1
ATOM 4803 C C . GLU B 1 78 ? -19.703 -31.922 -11.984 1 95.44 78 GLU B C 1
ATOM 4805 O O . GLU B 1 78 ? -19.109 -32.406 -12.945 1 95.44 78 GLU B O 1
ATOM 4810 N N . ARG B 1 79 ? -19.203 -31.141 -11.133 1 95.88 79 ARG B N 1
ATOM 4811 C CA . ARG B 1 79 ? -17.797 -30.797 -11.242 1 95.88 79 ARG B CA 1
ATOM 4812 C C . ARG B 1 79 ? -16.906 -32.031 -11.031 1 95.88 79 ARG B C 1
ATOM 4814 O O . ARG B 1 79 ? -15.906 -32.219 -11.719 1 95.88 79 ARG B O 1
ATOM 4821 N N . LEU B 1 80 ? -17.297 -32.844 -10.109 1 96.88 80 LEU B N 1
ATOM 4822 C CA . LEU B 1 80 ? -16.562 -34.062 -9.859 1 96.88 80 LEU B CA 1
ATOM 4823 C C . LEU B 1 80 ? -16.625 -35 -11.078 1 96.88 80 LEU B C 1
ATOM 4825 O O . LEU B 1 80 ? -15.602 -35.562 -11.484 1 96.88 80 LEU B O 1
ATOM 4829 N N . GLU B 1 81 ? -17.766 -35.062 -11.672 1 96.19 81 GLU B N 1
ATOM 4830 C CA . GLU B 1 81 ? -17.922 -35.906 -12.852 1 96.19 81 GLU B CA 1
ATOM 4831 C C . GLU B 1 81 ? -17.078 -35.406 -14.016 1 96.19 81 GLU B C 1
ATOM 4833 O O . GLU B 1 81 ? -16.469 -36.188 -14.734 1 96.19 81 GLU B O 1
ATOM 4838 N N . GLU B 1 82 ? -17.109 -34.156 -14.141 1 94.94 82 GLU B N 1
ATOM 4839 C CA . GLU B 1 82 ? -16.281 -33.562 -15.18 1 94.94 82 GLU B CA 1
ATOM 4840 C C . GLU B 1 82 ? -14.805 -33.844 -14.945 1 94.94 82 GLU B C 1
ATOM 4842 O O . GLU B 1 82 ? -14.078 -34.188 -15.883 1 94.94 82 GLU B O 1
ATOM 4847 N N . MET B 1 83 ? -14.383 -33.688 -13.734 1 95.69 83 MET B N 1
ATOM 4848 C CA . MET B 1 83 ? -12.992 -33.969 -13.367 1 95.69 83 MET B CA 1
ATOM 4849 C C . MET B 1 83 ? -12.609 -35.406 -13.695 1 95.69 83 MET B C 1
ATOM 4851 O O . MET B 1 83 ? -11.531 -35.656 -14.227 1 95.69 83 MET B O 1
ATOM 4855 N N . LEU B 1 84 ? -13.508 -36.312 -13.508 1 97 84 LEU B N 1
ATOM 4856 C CA . LEU B 1 84 ? -13.227 -37.75 -13.641 1 97 84 LEU B CA 1
ATOM 4857 C C . LEU B 1 84 ? -13.211 -38.156 -15.102 1 97 84 LEU B C 1
ATOM 4859 O O . LEU B 1 84 ? -12.773 -39.25 -15.43 1 97 84 LEU B O 1
ATOM 4863 N N . GLN B 1 85 ? -13.602 -37.25 -15.984 1 95.75 85 GLN B N 1
ATOM 4864 C CA . GLN B 1 85 ? -13.547 -37.531 -17.422 1 95.75 85 GLN B CA 1
ATOM 4865 C C . GLN B 1 85 ? -12.141 -37.281 -17.969 1 95.75 85 GLN B C 1
ATOM 4867 O O . GLN B 1 85 ? -11.828 -37.688 -19.078 1 95.75 85 GLN B O 1
ATOM 4872 N N . ASP B 1 86 ? -11.336 -36.688 -17.156 1 96.38 86 ASP B N 1
ATOM 4873 C CA . ASP B 1 86 ? -9.969 -36.406 -17.609 1 96.38 86 ASP B CA 1
ATOM 4874 C C . ASP B 1 86 ? -9.227 -37.688 -17.938 1 96.38 86 ASP B C 1
ATOM 4876 O O . ASP B 1 86 ? -9.367 -38.688 -17.219 1 96.38 86 ASP B O 1
ATOM 4880 N N . PRO B 1 87 ? -8.406 -37.656 -19.016 1 94.62 87 PRO B N 1
ATOM 4881 C CA . PRO B 1 87 ? -7.691 -38.875 -19.438 1 94.62 87 PRO B CA 1
ATOM 4882 C C . PRO B 1 87 ? -6.719 -39.375 -18.375 1 94.62 87 PRO B C 1
ATOM 4884 O O . PRO B 1 87 ? -6.32 -40.562 -18.406 1 94.62 87 PRO B O 1
ATOM 4887 N N . VAL B 1 88 ? -6.395 -38.562 -17.453 1 96.88 88 VAL B N 1
ATOM 4888 C CA . VAL B 1 88 ? -5.441 -38.938 -16.422 1 96.88 88 VAL B CA 1
ATOM 4889 C C . VAL B 1 88 ? -6.012 -40.125 -15.609 1 96.88 88 VAL B C 1
ATOM 4891 O O . VAL B 1 88 ? -5.258 -40.906 -15.047 1 96.88 88 VAL B O 1
ATOM 4894 N N . PHE B 1 89 ? -7.316 -40.312 -15.57 1 97.56 89 PHE B N 1
ATOM 4895 C CA . PHE B 1 89 ? -7.961 -41.312 -14.734 1 97.56 89 PHE B CA 1
ATOM 4896 C C . PHE B 1 89 ? -8.18 -42.594 -15.508 1 97.56 89 PHE B C 1
ATOM 4898 O O . PHE B 1 89 ? -8.773 -43.562 -14.992 1 97.56 89 PHE B O 1
ATOM 4905 N N . GLY B 1 90 ? -7.719 -42.688 -16.719 1 95.62 90 GLY B N 1
ATOM 4906 C CA . GLY B 1 90 ? -7.945 -43.844 -17.578 1 95.62 90 GLY B CA 1
ATOM 4907 C C . GLY B 1 90 ? -7.426 -45.156 -16.969 1 95.62 90 GLY B C 1
ATOM 4908 O O . GLY B 1 90 ? -8.141 -46.156 -16.938 1 95.62 90 GLY B O 1
ATOM 4909 N N . LEU B 1 91 ? -6.223 -45.094 -16.484 1 94.75 91 LEU B N 1
ATOM 4910 C CA . LEU B 1 91 ? -5.598 -46.312 -15.969 1 94.75 91 LEU B CA 1
ATOM 4911 C C . LEU B 1 91 ? -6.285 -46.781 -14.688 1 94.75 91 LEU B C 1
ATOM 4913 O O . LEU B 1 91 ? -6.539 -47.969 -14.516 1 94.75 91 LEU B O 1
ATOM 4917 N N . VAL B 1 92 ? -6.578 -45.875 -13.789 1 96.75 92 VAL B N 1
ATOM 4918 C CA . VAL B 1 92 ? -7.203 -46.25 -12.523 1 96.75 92 VAL B CA 1
ATOM 4919 C C . VAL B 1 92 ? -8.617 -46.75 -12.781 1 96.75 92 VAL B C 1
ATOM 4921 O O . VAL B 1 92 ? -9.078 -47.688 -12.102 1 96.75 92 VAL B O 1
ATOM 4924 N N . LYS B 1 93 ? -9.312 -46.188 -13.703 1 96.69 93 LYS B N 1
ATOM 4925 C CA . LYS B 1 93 ? -10.641 -46.656 -14.062 1 96.69 93 LYS B CA 1
ATOM 4926 C C . LYS B 1 93 ? -10.602 -48.125 -14.539 1 96.69 93 LYS B C 1
ATOM 4928 O O . LYS B 1 93 ? -11.508 -48.875 -14.258 1 96.69 93 LYS B O 1
ATOM 4933 N N . LYS B 1 94 ? -9.586 -48.469 -15.258 1 95.12 94 LYS B N 1
ATOM 4934 C CA . LYS B 1 94 ? -9.414 -49.844 -15.758 1 95.12 94 LYS B CA 1
ATOM 4935 C C . LYS B 1 94 ? -9.078 -50.781 -14.625 1 95.12 94 LYS B C 1
ATOM 4937 O O . LYS B 1 94 ? -9.602 -51.906 -14.578 1 95.12 94 LYS B O 1
ATOM 4942 N N . LYS B 1 95 ? -8.297 -50.406 -13.727 1 94 95 LYS B N 1
ATOM 4943 C CA . LYS B 1 95 ? -7.805 -51.281 -12.664 1 94 95 LYS B CA 1
ATOM 4944 C C . LYS B 1 95 ? -8.805 -51.344 -11.508 1 94 95 LYS B C 1
ATOM 4946 O O . LYS B 1 95 ? -8.961 -52.406 -10.891 1 94 95 LYS B O 1
ATOM 4951 N N . LYS B 1 96 ? -9.375 -50.188 -11.242 1 95.44 96 LYS B N 1
ATOM 4952 C CA . LYS B 1 96 ? -10.336 -50.062 -10.148 1 95.44 96 LYS B CA 1
ATOM 4953 C C . LYS B 1 96 ? -11.57 -49.281 -10.594 1 95.44 96 LYS B C 1
ATOM 4955 O O . LYS B 1 96 ? -11.742 -48.125 -10.234 1 95.44 96 LYS B O 1
ATOM 4960 N N . PRO B 1 97 ? -12.477 -49.906 -11.164 1 94.88 97 PRO B N 1
ATOM 4961 C CA . PRO B 1 97 ? -13.609 -49.219 -11.789 1 94.88 97 PRO B CA 1
ATOM 4962 C C . PRO B 1 97 ? -14.492 -48.5 -10.766 1 94.88 97 PRO B C 1
ATOM 4964 O O . PRO B 1 97 ? -15.148 -47.531 -11.102 1 94.88 97 PRO B O 1
ATOM 4967 N N . ASP B 1 98 ? -14.477 -48.906 -9.469 1 95.5 98 ASP B N 1
ATOM 4968 C CA . ASP B 1 98 ? -15.383 -48.312 -8.484 1 95.5 98 ASP B CA 1
ATOM 4969 C C . ASP B 1 98 ? -14.648 -47.312 -7.594 1 95.5 98 ASP B C 1
ATOM 4971 O O . ASP B 1 98 ? -15.156 -46.938 -6.539 1 95.5 98 ASP B O 1
ATOM 4975 N N . PHE B 1 99 ? -13.477 -46.906 -7.992 1 96 99 PHE B N 1
ATOM 4976 C CA . PHE B 1 99 ? -12.68 -46.062 -7.129 1 96 99 PHE B CA 1
ATOM 4977 C C . PHE B 1 99 ? -13.398 -44.75 -6.855 1 96 99 PHE B C 1
ATOM 4979 O O . PHE B 1 99 ? -13.234 -44.156 -5.789 1 96 99 PHE B O 1
ATOM 4986 N N . ALA B 1 100 ? -14.25 -44.281 -7.785 1 96.69 100 ALA B N 1
ATOM 4987 C CA . ALA B 1 100 ? -14.914 -42.969 -7.707 1 96.69 100 ALA B CA 1
ATOM 4988 C C . ALA B 1 100 ? -15.922 -42.938 -6.562 1 96.69 100 ALA B C 1
ATOM 4990 O O . ALA B 1 100 ? -16.266 -41.844 -6.062 1 96.69 100 ALA B O 1
ATOM 4991 N N . GLU B 1 101 ? -16.406 -44.062 -6.113 1 96.69 101 GLU B N 1
ATOM 4992 C CA . GLU B 1 101 ? -17.359 -44.156 -5.012 1 96.69 101 GLU B CA 1
ATOM 4993 C C . GLU B 1 101 ? -16.719 -43.719 -3.695 1 96.69 101 GLU B C 1
ATOM 4995 O O . GLU B 1 101 ? -17.422 -43.375 -2.748 1 96.69 101 GLU B O 1
ATOM 5000 N N . ASN B 1 102 ? -15.422 -43.719 -3.652 1 98 102 ASN B N 1
ATOM 5001 C CA . ASN B 1 102 ? -14.695 -43.375 -2.434 1 98 102 ASN B CA 1
ATOM 5002 C C . ASN B 1 102 ? -14.219 -41.938 -2.457 1 98 102 ASN B C 1
ATOM 5004 O O . ASN B 1 102 ? -13.43 -41.531 -1.602 1 98 102 ASN B O 1
ATOM 5008 N N . ILE B 1 103 ? -14.688 -41.188 -3.475 1 98.5 103 ILE B N 1
ATOM 5009 C CA . ILE B 1 103 ? -14.438 -39.75 -3.545 1 98.5 103 ILE B CA 1
ATOM 5010 C C . ILE B 1 103 ? -15.656 -39 -3.027 1 98.5 103 ILE B C 1
ATOM 5012 O O . ILE B 1 103 ? -16.766 -39.188 -3.521 1 98.5 103 ILE B O 1
ATOM 5016 N N . VAL B 1 104 ? -15.469 -38.188 -2.014 1 98.19 104 VAL B N 1
ATOM 5017 C CA . VAL B 1 104 ? -16.531 -37.375 -1.427 1 98.19 104 VAL B CA 1
ATOM 5018 C C . VAL B 1 104 ? -16.297 -35.906 -1.7 1 98.19 104 VAL B C 1
ATOM 5020 O O . VAL B 1 104 ? -15.492 -35.25 -1.01 1 98.19 104 VAL B O 1
ATOM 5023 N N . PRO B 1 105 ? -17.031 -35.344 -2.635 1 97.81 105 PRO B N 1
ATOM 5024 C CA . PRO B 1 105 ? -16.922 -33.906 -2.834 1 97.81 105 PRO B CA 1
ATOM 5025 C C . PRO B 1 105 ? -17.562 -33.094 -1.705 1 97.81 105 PRO B C 1
ATOM 5027 O O . PRO B 1 105 ? -18.656 -33.438 -1.24 1 97.81 105 PRO B O 1
ATOM 5030 N N . VAL B 1 106 ? -16.828 -32.188 -1.211 1 98.19 106 VAL B N 1
ATOM 5031 C CA . VAL B 1 106 ? -17.359 -31.266 -0.21 1 98.19 106 VAL B CA 1
ATOM 5032 C C . VAL B 1 106 ? -17.375 -29.844 -0.768 1 98.19 106 VAL B C 1
ATOM 5034 O O . VAL B 1 106 ? -16.422 -29.406 -1.409 1 98.19 106 VAL B O 1
ATOM 5037 N N . LYS B 1 107 ? -18.531 -29.219 -0.527 1 97.38 107 LYS B N 1
ATOM 5038 C CA . LYS B 1 107 ? -18.703 -27.859 -1.033 1 97.38 107 LYS B CA 1
ATOM 5039 C C . LYS B 1 107 ? -17.875 -26.859 -0.225 1 97.38 107 LYS B C 1
ATOM 5041 O O . LYS B 1 107 ? -17.969 -26.812 1.004 1 97.38 107 LYS B O 1
ATOM 5046 N N . GLY B 1 108 ? -17.047 -26.094 -0.967 1 96.94 108 GLY B N 1
ATOM 5047 C CA . GLY B 1 108 ? -16.266 -25.062 -0.304 1 96.94 108 GLY B CA 1
ATOM 5048 C C . GLY B 1 108 ? -15.492 -24.188 -1.272 1 96.94 108 GLY B C 1
ATOM 5049 O O . GLY B 1 108 ? -15.703 -24.25 -2.486 1 96.94 108 GLY B O 1
ATOM 5050 N N . ASP B 1 109 ? -14.758 -23.234 -0.712 1 96.94 109 ASP B N 1
ATOM 5051 C CA . ASP B 1 109 ? -13.922 -22.281 -1.433 1 96.94 109 ASP B CA 1
ATOM 5052 C C . ASP B 1 109 ? -12.688 -21.906 -0.615 1 96.94 109 ASP B C 1
ATOM 5054 O O . ASP B 1 109 ? -12.805 -21.344 0.473 1 96.94 109 ASP B O 1
ATOM 5058 N N . VAL B 1 110 ? -11.555 -22.188 -1.184 1 96.94 110 VAL B N 1
ATOM 5059 C CA . VAL B 1 110 ? -10.289 -22 -0.481 1 96.94 110 VAL B CA 1
ATOM 5060 C C . VAL B 1 110 ? -10.109 -20.516 -0.149 1 96.94 110 VAL B C 1
ATOM 5062 O O . VAL B 1 110 ? -9.414 -20.172 0.808 1 96.94 110 VAL B O 1
ATOM 5065 N N . ALA B 1 111 ? -10.797 -19.609 -0.853 1 96.81 111 ALA B N 1
ATOM 5066 C CA . ALA B 1 111 ? -10.648 -18.156 -0.67 1 96.81 111 ALA B CA 1
ATOM 5067 C C . ALA B 1 111 ? -11.484 -17.672 0.505 1 96.81 111 ALA B C 1
ATOM 5069 O O . ALA B 1 111 ? -11.344 -16.516 0.935 1 96.81 111 ALA B O 1
ATOM 5070 N N . GLU B 1 112 ? -12.312 -18.516 1.041 1 97.19 112 GLU B N 1
ATOM 5071 C CA . GLU B 1 112 ? -13.242 -18.109 2.092 1 97.19 112 GLU B CA 1
ATOM 5072 C C . GLU B 1 112 ? -12.75 -18.547 3.467 1 97.19 112 GLU B C 1
ATOM 5074 O O . GLU B 1 112 ? -11.938 -19.469 3.574 1 97.19 112 GLU B O 1
ATOM 5079 N N . THR B 1 113 ? -13.219 -17.859 4.516 1 97.06 113 THR B N 1
ATOM 5080 C CA . THR B 1 113 ? -12.922 -18.281 5.883 1 97.06 113 THR B CA 1
ATOM 5081 C C . THR B 1 113 ? -13.477 -19.672 6.156 1 97.06 113 THR B C 1
ATOM 5083 O O . THR B 1 113 ? -14.555 -20.016 5.676 1 97.06 113 THR B O 1
ATOM 5086 N N . LYS B 1 114 ? -12.742 -20.484 6.844 1 97.88 114 LYS B N 1
ATOM 5087 C CA . LYS B 1 114 ? -13.078 -21.875 7.125 1 97.88 114 LYS B CA 1
ATOM 5088 C C . LYS B 1 114 ? -13.281 -22.672 5.836 1 97.88 114 LYS B C 1
ATOM 5090 O O . LYS B 1 114 ? -14.133 -23.562 5.773 1 97.88 114 LYS B O 1
ATOM 5095 N N . LEU B 1 115 ? -12.68 -22.219 4.703 1 98.31 115 LEU B N 1
ATOM 5096 C CA . LEU B 1 115 ? -12.664 -22.859 3.396 1 98.31 115 LEU B CA 1
ATOM 5097 C C . LEU B 1 115 ? -14.062 -22.922 2.801 1 98.31 115 LEU B C 1
ATOM 5099 O O . LEU B 1 115 ? -14.328 -23.75 1.924 1 98.31 115 LEU B O 1
ATOM 5103 N N . GLY B 1 116 ? -14.961 -22.141 3.408 1 97.88 116 GLY B N 1
ATOM 5104 C CA . GLY B 1 116 ? -16.328 -22.141 2.928 1 97.88 116 GLY B CA 1
ATOM 5105 C C . GLY B 1 116 ? -17.078 -23.422 3.271 1 97.88 116 GLY B C 1
ATOM 5106 O O . GLY B 1 116 ? -18.141 -23.703 2.695 1 97.88 116 GLY B O 1
ATOM 5107 N N . LEU B 1 117 ? -16.562 -24.203 4.168 1 98.31 117 LEU B N 1
ATOM 5108 C CA . LEU B 1 117 ? -17.188 -25.453 4.574 1 98.31 117 LEU B CA 1
ATOM 5109 C C . LEU B 1 117 ? -18.344 -25.203 5.539 1 98.31 117 LEU B C 1
ATOM 5111 O O . LEU B 1 117 ? -18.281 -24.281 6.352 1 98.31 117 LEU B O 1
ATOM 5115 N N . SER B 1 118 ? -19.359 -26.031 5.473 1 97.75 118 SER B N 1
ATOM 5116 C CA . SER B 1 118 ? -20.375 -26.016 6.512 1 97.75 118 SER B CA 1
ATOM 5117 C C . SER B 1 118 ? -19.844 -26.562 7.832 1 97.75 118 SER B C 1
ATOM 5119 O O . SER B 1 118 ? -18.828 -27.266 7.852 1 97.75 118 SER B O 1
ATOM 5121 N N . ASP B 1 119 ? -20.469 -26.266 8.906 1 97.75 119 ASP B N 1
ATOM 5122 C CA . ASP B 1 119 ? -20.078 -26.797 10.203 1 97.75 119 ASP B CA 1
ATOM 5123 C C . ASP B 1 119 ? -20.109 -28.312 10.219 1 97.75 119 ASP B C 1
ATOM 5125 O O . ASP B 1 119 ? -19.266 -28.953 10.844 1 97.75 119 ASP B O 1
ATOM 5129 N N . LYS B 1 120 ? -21.031 -28.812 9.531 1 97.94 120 LYS B N 1
ATOM 5130 C CA . LYS B 1 120 ? -21.188 -30.25 9.438 1 97.94 120 LYS B CA 1
ATOM 5131 C C . LYS B 1 120 ? -19.984 -30.891 8.719 1 97.94 120 LYS B C 1
ATOM 5133 O O . LYS B 1 120 ? -19.422 -31.859 9.195 1 97.94 120 LYS B O 1
ATOM 5138 N N . ASP B 1 121 ? -19.656 -30.359 7.598 1 98.25 121 ASP B N 1
ATOM 5139 C CA . ASP B 1 121 ? -18.531 -30.875 6.824 1 98.25 121 ASP B CA 1
ATOM 5140 C C . ASP B 1 121 ? -17.219 -30.703 7.586 1 98.25 121 ASP B C 1
ATOM 5142 O O . ASP B 1 121 ? -16.359 -31.594 7.574 1 98.25 121 ASP B O 1
ATOM 5146 N N . TRP B 1 122 ? -17.094 -29.516 8.227 1 98.5 122 TRP B N 1
ATOM 5147 C CA . TRP B 1 122 ? -15.898 -29.266 9.031 1 98.5 122 TRP B CA 1
ATOM 5148 C C . TRP B 1 122 ? -15.719 -30.328 10.102 1 98.5 122 TRP B C 1
ATOM 5150 O O . TRP B 1 122 ? -14.633 -30.891 10.258 1 98.5 122 TRP B O 1
ATOM 5160 N N . THR B 1 123 ? -16.766 -30.672 10.781 1 98.31 123 THR B N 1
ATOM 5161 C CA . THR B 1 123 ? -16.75 -31.656 11.852 1 98.31 123 THR B CA 1
ATOM 5162 C C . THR B 1 123 ? -16.453 -33.062 11.289 1 98.31 123 THR B C 1
ATOM 5164 O O . THR B 1 123 ? -15.664 -33.812 11.867 1 98.31 123 THR B O 1
ATOM 5167 N N . MET B 1 124 ? -17.062 -33.344 10.203 1 98.44 124 MET B N 1
ATOM 5168 C CA . MET B 1 124 ? -16.859 -34.625 9.555 1 98.44 124 MET B CA 1
ATOM 5169 C C . MET B 1 124 ? -15.398 -34.812 9.156 1 98.44 124 MET B C 1
ATOM 5171 O O . MET B 1 124 ? -14.781 -35.844 9.484 1 98.44 124 MET B O 1
ATOM 5175 N N . ILE B 1 125 ? -14.836 -33.844 8.539 1 98.69 125 ILE B N 1
ATOM 5176 C CA . ILE B 1 125 ? -13.461 -33.906 8.062 1 98.69 125 ILE B CA 1
ATOM 5177 C C . ILE B 1 125 ? -12.5 -33.969 9.242 1 98.69 125 ILE B C 1
ATOM 5179 O O . ILE B 1 125 ? -11.609 -34.844 9.273 1 98.69 125 ILE B O 1
ATOM 5183 N N . THR B 1 126 ? -12.711 -33.125 10.219 1 98.62 126 THR B N 1
ATOM 5184 C CA . THR B 1 126 ? -11.781 -33.062 11.336 1 98.62 126 THR B CA 1
ATOM 5185 C C . THR B 1 126 ? -11.836 -34.344 12.164 1 98.62 126 THR B C 1
ATOM 5187 O O . THR B 1 126 ? -10.859 -34.719 12.82 1 98.62 126 THR B O 1
ATOM 5190 N N . SER B 1 127 ? -12.922 -35.125 12.039 1 98.5 127 SER B N 1
ATOM 5191 C CA . SER B 1 127 ? -13.07 -36.344 12.805 1 98.5 127 SER B CA 1
ATOM 5192 C C . SER B 1 127 ? -12.461 -37.531 12.07 1 98.5 127 SER B C 1
ATOM 5194 O O . SER B 1 127 ? -12.016 -38.5 12.695 1 98.5 127 SER B O 1
ATOM 5196 N N . GLU B 1 128 ? -12.328 -37.406 10.742 1 98.5 128 GLU B N 1
ATOM 5197 C CA . GLU B 1 128 ? -12.047 -38.625 9.984 1 98.5 128 GLU B CA 1
ATOM 5198 C C . GLU B 1 128 ? -10.672 -38.562 9.328 1 98.5 128 GLU B C 1
ATOM 5200 O O . GLU B 1 128 ? -10.055 -39.594 9.062 1 98.5 128 GLU B O 1
ATOM 5205 N N . VAL B 1 129 ? -10.133 -37.5 9.062 1 98.81 129 VAL B N 1
ATOM 5206 C CA . VAL B 1 129 ? -9.047 -37.312 8.109 1 98.81 129 VAL B CA 1
ATOM 5207 C C . VAL B 1 129 ? -7.715 -37.656 8.773 1 98.81 129 VAL B C 1
ATOM 5209 O O . VAL B 1 129 ? -7.438 -37.219 9.883 1 98.81 129 VAL B O 1
ATOM 5212 N N . ASP B 1 130 ? -6.898 -38.438 8 1 98.62 130 ASP B N 1
ATOM 5213 C CA . ASP B 1 130 ? -5.57 -38.844 8.453 1 98.62 130 ASP B CA 1
ATOM 5214 C C . ASP B 1 130 ? -4.484 -38 7.797 1 98.62 130 ASP B C 1
ATOM 5216 O O . ASP B 1 130 ? -3.418 -37.781 8.383 1 98.62 130 ASP B O 1
ATOM 5220 N N . VAL B 1 131 ? -4.711 -37.594 6.602 1 98.88 131 VAL B N 1
ATOM 5221 C CA . VAL B 1 131 ? -3.699 -36.906 5.82 1 98.88 131 VAL B CA 1
ATOM 5222 C C . VAL B 1 131 ? -4.352 -35.75 5.059 1 98.88 131 VAL B C 1
ATOM 5224 O O . VAL B 1 131 ? -5.434 -35.906 4.488 1 98.88 131 VAL B O 1
ATOM 5227 N N . ILE B 1 132 ? -3.715 -34.562 5.09 1 98.94 132 ILE B N 1
ATOM 5228 C CA . ILE B 1 132 ? -4.184 -33.406 4.332 1 98.94 132 ILE B CA 1
ATOM 5229 C C . ILE B 1 132 ? -3.139 -33.031 3.291 1 98.94 132 ILE B C 1
ATOM 5231 O O . ILE B 1 132 ? -1.951 -32.938 3.605 1 98.94 132 ILE B O 1
ATOM 5235 N N . PHE B 1 133 ? -3.572 -32.906 2.086 1 98.94 133 PHE B N 1
ATOM 5236 C CA . PHE B 1 133 ? -2.791 -32.281 1.021 1 98.94 133 PHE B CA 1
ATOM 5237 C C . PHE B 1 133 ? -3.389 -30.953 0.619 1 98.94 133 PHE B C 1
ATOM 5239 O O . PHE B 1 133 ? -4.5 -30.891 0.083 1 98.94 133 PHE B O 1
ATOM 5246 N N . HIS B 1 134 ? -2.658 -29.906 0.892 1 98.94 134 HIS B N 1
ATOM 5247 C CA . HIS B 1 134 ? -3.084 -28.578 0.436 1 98.94 134 HIS B CA 1
ATOM 5248 C C . HIS B 1 134 ? -2.355 -28.188 -0.841 1 98.94 134 HIS B C 1
ATOM 5250 O O . HIS B 1 134 ? -1.28 -27.578 -0.783 1 98.94 134 HIS B O 1
ATOM 5256 N N . VAL B 1 135 ? -3.033 -28.344 -1.983 1 98.56 135 VAL B N 1
ATOM 5257 C CA . VAL B 1 135 ? -2.43 -28.141 -3.297 1 98.56 135 VAL B CA 1
ATOM 5258 C C . VAL B 1 135 ? -3.068 -26.938 -3.98 1 98.56 135 VAL B C 1
ATOM 5260 O O . VAL B 1 135 ? -2.486 -26.359 -4.902 1 98.56 135 VAL B O 1
ATOM 5263 N N . ALA B 1 136 ? -4.188 -26.469 -3.469 1 97.31 136 ALA B N 1
ATOM 5264 C CA . ALA B 1 136 ? -4.949 -25.406 -4.113 1 97.31 136 ALA B CA 1
ATOM 5265 C C . ALA B 1 136 ? -4.176 -24.094 -4.098 1 97.31 136 ALA B C 1
ATOM 5267 O O . ALA B 1 136 ? -3.539 -23.75 -3.098 1 97.31 136 ALA B O 1
ATOM 5268 N N . ALA B 1 137 ? -4.148 -23.453 -5.203 1 96.31 137 ALA B N 1
ATOM 5269 C CA . ALA B 1 137 ? -3.576 -22.125 -5.379 1 96.31 137 ALA B CA 1
ATOM 5270 C C . ALA B 1 137 ? -3.996 -21.516 -6.715 1 96.31 137 ALA B C 1
ATOM 5272 O O . ALA B 1 137 ? -4.414 -22.234 -7.625 1 96.31 137 ALA B O 1
ATOM 5273 N N . THR B 1 138 ? -4.031 -20.234 -6.801 1 94.5 138 THR B N 1
ATOM 5274 C CA . THR B 1 138 ? -3.955 -19.625 -8.125 1 94.5 138 THR B CA 1
ATOM 5275 C C . THR B 1 138 ? -2.504 -19.5 -8.578 1 94.5 138 THR B C 1
ATOM 5277 O O . THR B 1 138 ? -1.66 -18.984 -7.844 1 94.5 138 THR B O 1
ATOM 5280 N N . THR B 1 139 ? -2.254 -20.016 -9.734 1 91.25 139 THR B N 1
ATOM 5281 C CA . THR B 1 139 ? -0.894 -20 -10.258 1 91.25 139 THR B CA 1
ATOM 5282 C C . THR B 1 139 ? -0.734 -18.938 -11.336 1 91.25 139 THR B C 1
ATOM 5284 O O . THR B 1 139 ? 0.27 -18.922 -12.055 1 91.25 139 THR B O 1
ATOM 5287 N N . ARG B 1 140 ? -1.735 -18.125 -11.461 1 88.88 140 ARG B N 1
ATOM 5288 C CA . ARG B 1 140 ? -1.668 -17.062 -12.453 1 88.88 140 ARG B CA 1
ATOM 5289 C C . ARG B 1 140 ? -0.714 -15.953 -12.008 1 88.88 140 ARG B C 1
ATOM 5291 O O . ARG B 1 140 ? -0.818 -15.453 -10.891 1 88.88 140 ARG B O 1
ATOM 5298 N N . PHE B 1 141 ? 0.116 -15.57 -12.906 1 90.56 141 PHE B N 1
ATOM 5299 C CA . PHE B 1 141 ? 1.115 -14.555 -12.602 1 90.56 141 PHE B CA 1
ATOM 5300 C C . PHE B 1 141 ? 0.495 -13.164 -12.609 1 90.56 141 PHE B C 1
ATOM 5302 O O . PHE B 1 141 ? 1.018 -12.242 -11.984 1 90.56 141 PHE B O 1
ATOM 5309 N N . ASP B 1 142 ? -0.622 -13.016 -13.336 1 87.88 142 ASP B N 1
ATOM 5310 C CA . ASP B 1 142 ? -1.245 -11.711 -13.492 1 87.88 142 ASP B CA 1
ATOM 5311 C C . ASP B 1 142 ? -2.516 -11.602 -12.648 1 87.88 142 ASP B C 1
ATOM 5313 O O . ASP B 1 142 ? -3.355 -10.734 -12.891 1 87.88 142 ASP B O 1
ATOM 5317 N N . GLU B 1 143 ? -2.678 -12.555 -11.727 1 92.75 143 GLU B N 1
ATOM 5318 C CA . GLU B 1 143 ? -3.834 -12.508 -10.836 1 92.75 143 GLU B CA 1
ATOM 5319 C C . GLU B 1 143 ? -3.781 -11.281 -9.93 1 92.75 143 GLU B C 1
ATOM 5321 O O . GLU B 1 143 ? -2.719 -10.93 -9.414 1 92.75 143 GLU B O 1
ATOM 5326 N N . ALA B 1 144 ? -4.934 -10.641 -9.797 1 96.19 144 ALA B N 1
ATOM 5327 C CA . ALA B 1 144 ? -4.98 -9.508 -8.875 1 96.19 144 ALA B CA 1
ATOM 5328 C C . ALA B 1 144 ? -4.465 -9.906 -7.496 1 96.19 144 ALA B C 1
ATOM 5330 O O . ALA B 1 144 ? -4.754 -11.008 -7.012 1 96.19 144 ALA B O 1
ATOM 5331 N N . LEU B 1 145 ? -3.74 -9 -6.875 1 97.75 145 LEU B N 1
ATOM 5332 C CA . LEU B 1 145 ? -3.109 -9.289 -5.594 1 97.75 145 LEU B CA 1
ATOM 5333 C C . LEU B 1 145 ? -4.152 -9.672 -4.547 1 97.75 145 LEU B C 1
ATOM 5335 O O . LEU B 1 145 ? -3.928 -10.57 -3.736 1 97.75 145 LEU B O 1
ATOM 5339 N N . ARG B 1 146 ? -5.258 -8.945 -4.547 1 97.81 146 ARG B N 1
ATOM 5340 C CA . ARG B 1 146 ? -6.324 -9.258 -3.598 1 97.81 146 ARG B CA 1
ATOM 5341 C C . ARG B 1 146 ? -6.773 -10.711 -3.734 1 97.81 146 ARG B C 1
ATOM 5343 O O . ARG B 1 146 ? -6.863 -11.43 -2.74 1 97.81 146 ARG B O 1
ATOM 5350 N N . VAL B 1 147 ? -7.035 -11.141 -4.934 1 97.69 147 VAL B N 1
ATOM 5351 C CA . VAL B 1 147 ? -7.52 -12.484 -5.215 1 97.69 147 VAL B CA 1
ATOM 5352 C C . VAL B 1 147 ? -6.457 -13.508 -4.824 1 97.69 147 VAL B C 1
ATOM 5354 O O . VAL B 1 147 ? -6.754 -14.5 -4.156 1 97.69 147 VAL B O 1
ATOM 5357 N N . SER B 1 148 ? -5.246 -13.273 -5.23 1 98.06 148 SER B N 1
ATOM 5358 C CA . SER B 1 148 ? -4.145 -14.172 -4.898 1 98.06 148 SER B CA 1
ATOM 5359 C C . SER B 1 148 ? -3.967 -14.289 -3.391 1 98.06 148 SER B C 1
ATOM 5361 O O . SER B 1 148 ? -3.639 -15.367 -2.883 1 98.06 148 SER B O 1
ATOM 5363 N N . THR B 1 149 ? -4.164 -13.18 -2.672 1 98.69 149 THR B N 1
ATOM 5364 C CA . THR B 1 149 ? -4.043 -13.18 -1.219 1 98.69 149 THR B CA 1
ATOM 5365 C C . THR B 1 149 ? -5.105 -14.078 -0.585 1 98.69 149 THR B C 1
ATOM 5367 O O . THR B 1 149 ? -4.797 -14.891 0.288 1 98.69 149 THR B O 1
ATOM 5370 N N . MET B 1 150 ? -6.312 -13.938 -1.062 1 98.5 150 MET B N 1
ATOM 5371 C CA . MET B 1 150 ? -7.418 -14.695 -0.485 1 98.5 150 MET B CA 1
ATOM 5372 C C . MET B 1 150 ? -7.254 -16.188 -0.75 1 98.5 150 MET B C 1
ATOM 5374 O O . MET B 1 150 ? -7.543 -17.016 0.117 1 98.5 150 MET B O 1
ATOM 5378 N N . ILE B 1 151 ? -6.73 -16.516 -1.822 1 98.44 151 ILE B N 1
ATOM 5379 C CA . ILE B 1 151 ? -6.629 -17.922 -2.211 1 98.44 151 ILE B CA 1
ATOM 5380 C C . ILE B 1 151 ? -5.348 -18.531 -1.641 1 98.44 151 ILE B C 1
ATOM 5382 O O . ILE B 1 151 ? -5.395 -19.516 -0.905 1 98.44 151 ILE B O 1
ATOM 5386 N N . ASN B 1 152 ? -4.203 -17.922 -1.885 1 98.75 152 ASN B N 1
ATOM 5387 C CA . ASN B 1 152 ? -2.908 -18.531 -1.594 1 98.75 152 ASN B CA 1
ATOM 5388 C C . ASN B 1 152 ? -2.518 -18.344 -0.131 1 98.75 152 ASN B C 1
ATOM 5390 O O . ASN B 1 152 ? -1.898 -19.219 0.469 1 98.75 152 ASN B O 1
ATOM 5394 N N . ILE B 1 153 ? -2.842 -17.172 0.425 1 98.81 153 ILE B N 1
ATOM 5395 C CA . ILE B 1 153 ? -2.408 -16.891 1.788 1 98.81 153 ILE B CA 1
ATOM 5396 C C . ILE B 1 153 ? -3.512 -17.266 2.771 1 98.81 153 ILE B C 1
ATOM 5398 O O . ILE B 1 153 ? -3.32 -18.141 3.615 1 98.81 153 ILE B O 1
ATOM 5402 N N . ARG B 1 154 ? -4.66 -16.609 2.625 1 98.56 154 ARG B N 1
ATOM 5403 C CA . ARG B 1 154 ? -5.746 -16.922 3.549 1 98.56 154 ARG B CA 1
ATOM 5404 C C . ARG B 1 154 ? -6.168 -18.375 3.432 1 98.56 154 ARG B C 1
ATOM 5406 O O . ARG B 1 154 ? -6.461 -19.031 4.438 1 98.56 154 ARG B O 1
ATOM 5413 N N . GLY B 1 155 ? -6.258 -18.875 2.197 1 98.62 155 GLY B N 1
ATOM 5414 C CA . GLY B 1 155 ? -6.57 -20.281 1.996 1 98.62 155 GLY B CA 1
ATOM 5415 C C . GLY B 1 155 ? -5.629 -21.203 2.736 1 98.62 155 GLY B C 1
ATOM 5416 O O . GLY B 1 155 ? -6.066 -22.203 3.324 1 98.62 155 GLY B O 1
ATOM 5417 N N . THR B 1 156 ? -4.352 -20.906 2.684 1 98.81 156 THR B N 1
ATOM 5418 C CA . THR B 1 156 ? -3.367 -21.703 3.408 1 98.81 156 THR B CA 1
ATOM 5419 C C . THR B 1 156 ? -3.596 -21.594 4.914 1 98.81 156 THR B C 1
ATOM 5421 O O . THR B 1 156 ? -3.551 -22.609 5.617 1 98.81 156 THR B O 1
ATOM 5424 N N . ARG B 1 157 ? -3.863 -20.375 5.402 1 98.69 157 ARG B N 1
ATOM 5425 C CA . ARG B 1 157 ? -4.148 -20.188 6.824 1 98.69 157 ARG B CA 1
ATOM 5426 C C . ARG B 1 157 ? -5.328 -21.047 7.262 1 98.69 157 ARG B C 1
ATOM 5428 O O . ARG B 1 157 ? -5.246 -21.766 8.258 1 98.69 157 ARG B O 1
ATOM 5435 N N . GLU B 1 158 ? -6.453 -21 6.484 1 98.69 158 GLU B N 1
ATOM 5436 C CA . GLU B 1 158 ? -7.664 -21.75 6.824 1 98.69 158 GLU B CA 1
ATOM 5437 C C . GLU B 1 158 ? -7.422 -23.25 6.777 1 98.69 158 GLU B C 1
ATOM 5439 O O . GLU B 1 158 ? -7.988 -24 7.574 1 98.69 158 GLU B O 1
ATOM 5444 N N . THR B 1 159 ? -6.629 -23.703 5.859 1 98.88 159 THR B N 1
ATOM 5445 C CA . THR B 1 159 ? -6.34 -25.125 5.754 1 98.88 159 THR B CA 1
ATOM 5446 C C . THR B 1 159 ? -5.492 -25.594 6.934 1 98.88 159 THR B C 1
ATOM 5448 O O . THR B 1 159 ? -5.695 -26.703 7.449 1 98.88 159 THR B O 1
ATOM 5451 N N . VAL B 1 160 ? -4.5 -24.766 7.312 1 98.69 160 VAL B N 1
ATOM 5452 C CA . VAL B 1 160 ? -3.686 -25.109 8.477 1 98.69 160 VAL B CA 1
ATOM 5453 C C . VAL B 1 160 ? -4.57 -25.188 9.719 1 98.69 160 VAL B C 1
ATOM 5455 O O . VAL B 1 160 ? -4.422 -26.109 10.531 1 98.69 160 VAL B O 1
ATOM 5458 N N . LEU B 1 161 ? -5.5 -24.234 9.844 1 98.56 161 LEU B N 1
ATOM 5459 C CA . LEU B 1 161 ? -6.414 -24.25 10.984 1 98.56 161 LEU B CA 1
ATOM 5460 C C . LEU B 1 161 ? -7.273 -25.516 10.977 1 98.56 161 LEU B C 1
ATOM 5462 O O . LEU B 1 161 ? -7.547 -26.094 12.031 1 98.56 161 LEU B O 1
ATOM 5466 N N . LEU B 1 162 ? -7.707 -25.938 9.805 1 98.75 162 LEU B N 1
ATOM 5467 C CA . LEU B 1 162 ? -8.438 -27.203 9.68 1 98.75 162 LEU B CA 1
ATOM 5468 C C . LEU B 1 162 ? -7.594 -28.375 10.156 1 98.75 162 LEU B C 1
ATOM 5470 O O . LEU B 1 162 ? -8.086 -29.234 10.898 1 98.75 162 LEU B O 1
ATOM 5474 N N . GLY B 1 163 ? -6.352 -28.422 9.672 1 98.75 163 GLY B N 1
ATOM 5475 C CA . GLY B 1 163 ? -5.441 -29.469 10.094 1 98.75 163 GLY B CA 1
ATOM 5476 C C . GLY B 1 163 ? -5.258 -29.531 11.602 1 98.75 163 GLY B C 1
ATOM 5477 O O . GLY B 1 163 ? -5.234 -30.609 12.188 1 98.75 163 GLY B O 1
ATOM 5478 N N . LYS B 1 164 ? -5.16 -28.406 12.211 1 98.06 164 LYS B N 1
ATOM 5479 C CA . LYS B 1 164 ? -4.965 -28.328 13.656 1 98.06 164 LYS B CA 1
ATOM 5480 C C . LYS B 1 164 ? -6.188 -28.844 14.406 1 98.06 164 LYS B C 1
ATOM 5482 O O . LYS B 1 164 ? -6.066 -29.375 15.516 1 98.06 164 LYS B O 1
ATOM 5487 N N . ASP B 1 165 ? -7.332 -28.781 13.789 1 98.06 165 ASP B N 1
ATOM 5488 C CA . ASP B 1 165 ? -8.578 -29.219 14.406 1 98.06 165 ASP B CA 1
ATOM 5489 C C . ASP B 1 165 ? -8.812 -30.703 14.18 1 98.06 165 ASP B C 1
ATOM 5491 O O . ASP B 1 165 ? -9.711 -31.297 14.781 1 98.06 165 ASP B O 1
ATOM 5495 N N . CYS B 1 166 ? -8.047 -31.344 13.281 1 98.5 166 CYS B N 1
ATOM 5496 C CA . CYS B 1 166 ? -8.227 -32.781 12.984 1 98.5 166 CYS B CA 1
ATOM 5497 C C . CYS B 1 166 ? -7.773 -33.625 14.164 1 98.5 166 CYS B C 1
ATOM 5499 O O . CYS B 1 166 ? -6.68 -33.438 14.695 1 98.5 166 CYS B O 1
ATOM 5501 N N . GLN B 1 167 ? -8.531 -34.594 14.43 1 97.88 167 GLN B N 1
ATOM 5502 C CA . GLN B 1 167 ? -8.297 -35.438 15.602 1 97.88 167 GLN B CA 1
ATOM 5503 C C . GLN B 1 167 ? -7.316 -36.562 15.289 1 97.88 167 GLN B C 1
ATOM 5505 O O . GLN B 1 167 ? -6.598 -37.031 16.172 1 97.88 167 GLN B O 1
ATOM 5510 N N . LYS B 1 168 ? -7.219 -36.938 14.031 1 97.19 168 LYS B N 1
ATOM 5511 C CA . LYS B 1 168 ? -6.461 -38.125 13.664 1 97.19 168 LYS B CA 1
ATOM 5512 C C . LYS B 1 168 ? -5.324 -37.781 12.703 1 97.19 168 LYS B C 1
ATOM 5514 O O . LYS B 1 168 ? -4.695 -38.656 12.133 1 97.19 168 LYS B O 1
ATOM 5519 N N . LEU B 1 169 ? -4.988 -36.562 12.648 1 98.12 169 LEU B N 1
ATOM 5520 C CA . LEU B 1 169 ? -4.094 -36.125 11.578 1 98.12 169 LEU B CA 1
ATOM 5521 C C . LEU B 1 169 ? -2.691 -36.688 11.789 1 98.12 169 LEU B C 1
ATOM 5523 O O . LEU B 1 169 ? -2.09 -36.5 12.844 1 98.12 169 LEU B O 1
ATOM 5527 N N . LYS B 1 170 ? -2.236 -37.344 10.695 1 98.12 170 LYS B N 1
ATOM 5528 C CA . LYS B 1 170 ? -0.898 -37.938 10.727 1 98.12 170 LYS B CA 1
ATOM 5529 C C . LYS B 1 170 ? 0.088 -37.094 9.922 1 98.12 170 LYS B C 1
ATOM 5531 O O . LYS B 1 170 ? 1.296 -37.156 10.164 1 98.12 170 LYS B O 1
ATOM 5536 N N . SER B 1 171 ? -0.449 -36.406 8.953 1 98.56 171 SER B N 1
ATOM 5537 C CA . SER B 1 171 ? 0.443 -35.688 8.062 1 98.56 171 SER B CA 1
ATOM 5538 C C . SER B 1 171 ? -0.291 -34.531 7.355 1 98.56 171 SER B C 1
ATOM 5540 O O . SER B 1 171 ? -1.419 -34.719 6.891 1 98.56 171 SER B O 1
ATOM 5542 N N . PHE B 1 172 ? 0.353 -33.344 7.375 1 98.75 172 PHE B N 1
ATOM 5543 C CA . PHE B 1 172 ? -0.09 -32.188 6.633 1 98.75 172 PHE B CA 1
ATOM 5544 C C . PHE B 1 172 ? 0.957 -31.766 5.605 1 98.75 172 PHE B C 1
ATOM 5546 O O . PHE B 1 172 ? 2.062 -31.359 5.969 1 98.75 172 PHE B O 1
ATOM 5553 N N . VAL B 1 173 ? 0.594 -31.828 4.301 1 98.88 173 VAL B N 1
ATOM 5554 C CA . VAL B 1 173 ? 1.534 -31.484 3.236 1 98.88 173 VAL B CA 1
ATOM 5555 C C . VAL B 1 173 ? 1.068 -30.219 2.518 1 98.88 173 VAL B C 1
ATOM 5557 O O . VAL B 1 173 ? -0.011 -30.203 1.92 1 98.88 173 VAL B O 1
ATOM 5560 N N . TYR B 1 174 ? 1.848 -29.203 2.586 1 98.88 174 TYR B N 1
ATOM 5561 C CA . TYR B 1 174 ? 1.589 -27.969 1.851 1 98.88 174 TYR B CA 1
ATOM 5562 C C . TYR B 1 174 ? 2.414 -27.906 0.569 1 98.88 174 TYR B C 1
ATOM 5564 O O . TYR B 1 174 ? 3.635 -28.078 0.603 1 98.88 174 TYR B O 1
ATOM 5572 N N . VAL B 1 175 ? 1.785 -27.672 -0.535 1 98.88 175 VAL B N 1
ATOM 5573 C CA . VAL B 1 175 ? 2.486 -27.562 -1.81 1 98.88 175 VAL B CA 1
ATOM 5574 C C . VAL B 1 175 ? 2.719 -26.094 -2.156 1 98.88 175 VAL B C 1
ATOM 5576 O O . VAL B 1 175 ? 1.775 -25.375 -2.486 1 98.88 175 VAL B O 1
ATOM 5579 N N . SER B 1 176 ? 3.9 -25.688 -2.088 1 98.56 176 SER B N 1
ATOM 5580 C CA . SER B 1 176 ? 4.355 -24.359 -2.48 1 98.56 176 SER B CA 1
ATOM 5581 C C . SER B 1 176 ? 5.043 -24.391 -3.84 1 98.56 176 SER B C 1
ATOM 5583 O O . SER B 1 176 ? 4.555 -25.031 -4.773 1 98.56 176 SER B O 1
ATOM 5585 N N . THR B 1 177 ? 6.066 -23.641 -4.066 1 98 177 THR B N 1
ATOM 5586 C CA . THR B 1 177 ? 6.848 -23.594 -5.297 1 98 177 THR B CA 1
ATOM 5587 C C . THR B 1 177 ? 8.273 -23.125 -5.016 1 98 177 THR B C 1
ATOM 5589 O O . THR B 1 177 ? 8.516 -22.359 -4.086 1 98 177 THR B O 1
ATOM 5592 N N . THR B 1 178 ? 9.195 -23.609 -5.785 1 96.81 178 THR B N 1
ATOM 5593 C CA . THR B 1 178 ? 10.562 -23.141 -5.66 1 96.81 178 THR B CA 1
ATOM 5594 C C . THR B 1 178 ? 10.648 -21.641 -5.969 1 96.81 178 THR B C 1
ATOM 5596 O O . THR B 1 178 ? 11.555 -20.953 -5.5 1 96.81 178 THR B O 1
ATOM 5599 N N . TYR B 1 179 ? 9.695 -21.141 -6.605 1 93.81 179 TYR B N 1
ATOM 5600 C CA . TYR B 1 179 ? 9.742 -19.766 -7.086 1 93.81 179 TYR B CA 1
ATOM 5601 C C . TYR B 1 179 ? 9.203 -18.797 -6.035 1 93.81 179 TYR B C 1
ATOM 5603 O O . TYR B 1 179 ? 9.211 -17.578 -6.238 1 93.81 179 TYR B O 1
ATOM 5611 N N . SER B 1 180 ? 8.75 -19.312 -4.902 1 95.44 180 SER B N 1
ATOM 5612 C CA . SER B 1 180 ? 8.406 -18.453 -3.781 1 95.44 180 SER B CA 1
ATOM 5613 C C . SER B 1 180 ? 9.609 -17.625 -3.328 1 95.44 180 SER B C 1
ATOM 5615 O O . SER B 1 180 ? 9.453 -16.625 -2.629 1 95.44 180 SER B O 1
ATOM 5617 N N . THR B 1 181 ? 10.82 -18.047 -3.82 1 91.19 181 THR B N 1
ATOM 5618 C CA . THR B 1 181 ? 12.055 -17.375 -3.439 1 91.19 181 THR B CA 1
ATOM 5619 C C . THR B 1 181 ? 12.789 -16.844 -4.672 1 91.19 181 THR B C 1
ATOM 5621 O O . THR B 1 181 ? 13.969 -16.5 -4.602 1 91.19 181 THR B O 1
ATOM 5624 N N . ALA B 1 182 ? 12.117 -16.875 -5.746 1 86.94 182 ALA B N 1
ATOM 5625 C CA . ALA B 1 182 ? 12.727 -16.391 -6.988 1 86.94 182 ALA B CA 1
ATOM 5626 C C . ALA B 1 182 ? 12.719 -14.867 -7.055 1 86.94 182 ALA B C 1
ATOM 5628 O O . ALA B 1 182 ? 12.164 -14.289 -7.992 1 86.94 182 ALA B O 1
ATOM 5629 N N . THR B 1 183 ? 13.406 -14.289 -6.141 1 91.44 183 THR B N 1
ATOM 5630 C CA . THR B 1 183 ? 13.516 -12.836 -6.055 1 91.44 183 THR B CA 1
ATOM 5631 C C . THR B 1 183 ? 14.719 -12.336 -6.844 1 91.44 183 THR B C 1
ATOM 5633 O O . THR B 1 183 ? 15.594 -13.125 -7.211 1 91.44 183 THR B O 1
ATOM 5636 N N . GLN B 1 184 ? 14.68 -11.047 -7.125 1 89.06 184 GLN B N 1
ATOM 5637 C CA . GLN B 1 184 ? 15.812 -10.43 -7.809 1 89.06 184 GLN B CA 1
ATOM 5638 C C . GLN B 1 184 ? 17.109 -10.641 -7.031 1 89.06 184 GLN B C 1
ATOM 5640 O O . GLN B 1 184 ? 18.172 -10.828 -7.629 1 89.06 184 GLN B O 1
ATOM 5645 N N . ALA B 1 185 ? 16.969 -10.734 -5.742 1 89.94 185 ALA B N 1
ATOM 5646 C CA . ALA B 1 185 ? 18.125 -10.867 -4.863 1 89.94 185 ALA B CA 1
ATOM 5647 C C . ALA B 1 185 ? 18.734 -12.25 -4.973 1 89.94 185 ALA B C 1
ATOM 5649 O O . ALA B 1 185 ? 19.922 -12.438 -4.672 1 89.94 185 ALA B O 1
ATOM 5650 N N . ASN B 1 186 ? 17.953 -13.219 -5.516 1 92.69 186 ASN B N 1
ATOM 5651 C CA . ASN B 1 186 ? 18.422 -14.602 -5.543 1 92.69 186 ASN B CA 1
ATOM 5652 C C . ASN B 1 186 ? 18.75 -15.055 -6.961 1 92.69 186 ASN B C 1
ATOM 5654 O O . ASN B 1 186 ? 18.969 -16.234 -7.199 1 92.69 186 ASN B O 1
ATOM 5658 N N . VAL B 1 187 ? 18.812 -14.164 -7.883 1 92 187 VAL B N 1
ATOM 5659 C CA . VAL B 1 187 ? 19.141 -14.492 -9.266 1 92 187 VAL B CA 1
ATOM 5660 C C . VAL B 1 187 ? 20.578 -15.031 -9.336 1 92 187 VAL B C 1
ATOM 5662 O O . VAL B 1 187 ? 21.484 -14.477 -8.711 1 92 187 VAL B O 1
ATOM 5665 N N . ASP B 1 188 ? 20.734 -16.141 -10.031 1 91 188 ASP B N 1
ATOM 5666 C CA . ASP B 1 188 ? 22.016 -16.797 -10.289 1 91 188 ASP B CA 1
ATOM 5667 C C . ASP B 1 188 ? 22.656 -17.281 -8.984 1 91 188 ASP B C 1
ATOM 5669 O O . ASP B 1 188 ? 23.875 -17.312 -8.859 1 91 188 ASP B O 1
ATOM 5673 N N . LYS B 1 189 ? 21.812 -17.438 -7.984 1 91.12 189 LYS B N 1
ATOM 5674 C CA . LYS B 1 189 ? 22.281 -17.984 -6.711 1 91.12 189 LYS B CA 1
ATOM 5675 C C . LYS B 1 189 ? 21.594 -19.297 -6.398 1 91.12 189 LYS B C 1
ATOM 5677 O O . LYS B 1 189 ? 20.594 -19.656 -7.035 1 91.12 189 LYS B O 1
ATOM 5682 N N . GLU B 1 190 ? 22.172 -19.969 -5.492 1 92.44 190 GLU B N 1
ATOM 5683 C CA . GLU B 1 190 ? 21.547 -21.188 -4.992 1 92.44 190 GLU B CA 1
ATOM 5684 C C . GLU B 1 190 ? 20.469 -20.875 -3.963 1 92.44 190 GLU B C 1
ATOM 5686 O O . GLU B 1 190 ? 20.688 -20.062 -3.057 1 92.44 190 GLU B O 1
ATOM 5691 N N . VAL B 1 191 ? 19.359 -21.406 -4.203 1 94.81 191 VAL B N 1
ATOM 5692 C CA . VAL B 1 191 ? 18.234 -21.25 -3.273 1 94.81 191 VAL B CA 1
ATOM 5693 C C . VAL B 1 191 ? 18.078 -22.531 -2.447 1 94.81 191 VAL B C 1
ATOM 5695 O O . VAL B 1 191 ? 17.844 -23.609 -2.998 1 94.81 191 VAL B O 1
ATOM 5698 N N . MET B 1 192 ? 18.109 -22.406 -1.17 1 95.94 192 MET B N 1
ATOM 5699 C CA . MET B 1 192 ? 18.172 -23.562 -0.274 1 95.94 192 MET B CA 1
ATOM 5700 C C . MET B 1 192 ? 16.766 -24 0.136 1 95.94 192 MET B C 1
ATOM 5702 O O . MET B 1 192 ? 15.805 -23.266 -0.042 1 95.94 192 MET B O 1
ATOM 5706 N N . GLU B 1 193 ? 16.703 -25.203 0.677 1 97.12 193 GLU B N 1
ATOM 5707 C CA . GLU B 1 193 ? 15.461 -25.75 1.221 1 97.12 193 GLU B CA 1
ATOM 5708 C C . GLU B 1 193 ? 15.25 -25.312 2.668 1 97.12 193 GLU B C 1
ATOM 5710 O O . GLU B 1 193 ? 15.234 -26.141 3.576 1 97.12 193 GLU B O 1
ATOM 5715 N N . ARG B 1 194 ? 15.023 -24.078 2.807 1 96.94 194 ARG B N 1
ATOM 5716 C CA . ARG B 1 194 ? 14.789 -23.453 4.105 1 96.94 194 ARG B CA 1
ATOM 5717 C C . ARG B 1 194 ? 13.797 -22.297 3.994 1 96.94 194 ARG B C 1
ATOM 5719 O O . ARG B 1 194 ? 13.469 -21.859 2.891 1 96.94 194 ARG B O 1
ATOM 5726 N N . PHE B 1 195 ? 13.312 -21.906 5.156 1 96.81 195 PHE B N 1
ATOM 5727 C CA . PHE B 1 195 ? 12.453 -20.734 5.156 1 96.81 195 PHE B CA 1
ATOM 5728 C C . PHE B 1 195 ? 13.266 -19.469 4.863 1 96.81 195 PHE B C 1
ATOM 5730 O O . PHE B 1 195 ? 14.398 -19.328 5.336 1 96.81 195 PHE B O 1
ATOM 5737 N N . TYR B 1 196 ? 12.742 -18.609 4.062 1 95.94 196 TYR B N 1
ATOM 5738 C CA . TYR B 1 196 ? 13.32 -17.297 3.779 1 95.94 196 TYR B CA 1
ATOM 5739 C C . TYR B 1 196 ? 12.484 -16.188 4.41 1 95.94 196 TYR B C 1
ATOM 5741 O O . TYR B 1 196 ? 11.336 -16.406 4.789 1 95.94 196 TYR B O 1
ATOM 5749 N N . PRO B 1 197 ? 13.133 -15.031 4.574 1 93.88 197 PRO B N 1
ATOM 5750 C CA . PRO B 1 197 ? 12.383 -13.93 5.18 1 93.88 197 PRO B CA 1
ATOM 5751 C C . PRO B 1 197 ? 11.102 -13.594 4.414 1 93.88 197 PRO B C 1
ATOM 5753 O O . PRO B 1 197 ? 11.117 -13.531 3.184 1 93.88 197 PRO B O 1
ATOM 5756 N N . CYS B 1 198 ? 10.086 -13.453 5.18 1 95 198 CYS B N 1
ATOM 5757 C CA . CYS B 1 198 ? 8.789 -13.109 4.625 1 95 198 CYS B CA 1
ATOM 5758 C C . CYS B 1 198 ? 8.703 -11.617 4.309 1 95 198 CYS B C 1
ATOM 5760 O O . CYS B 1 198 ? 9.133 -10.781 5.109 1 95 198 CYS B O 1
ATOM 5762 N N . PRO B 1 199 ? 8.188 -11.234 3.145 1 94.31 199 PRO B N 1
ATOM 5763 C CA . PRO B 1 199 ? 8.164 -9.82 2.771 1 94.31 199 PRO B CA 1
ATOM 5764 C C . PRO B 1 199 ? 7.168 -9.008 3.592 1 94.31 199 PRO B C 1
ATOM 5766 O O . PRO B 1 199 ? 7.379 -7.82 3.828 1 94.31 199 PRO B O 1
ATOM 5769 N N . LEU B 1 200 ? 6.074 -9.609 3.998 1 96.25 200 LEU B N 1
ATOM 5770 C CA . LEU B 1 200 ? 4.996 -8.992 4.766 1 96.25 200 LEU B CA 1
ATOM 5771 C C . LEU B 1 200 ? 4.328 -10.016 5.68 1 96.25 200 LEU B C 1
ATOM 5773 O O . LEU B 1 200 ? 4.082 -11.156 5.27 1 96.25 200 LEU B O 1
ATOM 5777 N N . PRO B 1 201 ? 3.998 -9.602 6.922 1 97.5 201 PRO B N 1
ATOM 5778 C CA . PRO B 1 201 ? 3.275 -10.555 7.766 1 97.5 201 PRO B CA 1
ATOM 5779 C C . PRO B 1 201 ? 1.968 -11.031 7.137 1 97.5 201 PRO B C 1
ATOM 5781 O O . PRO B 1 201 ? 1.204 -10.219 6.605 1 97.5 201 PRO B O 1
ATOM 5784 N N . PRO B 1 202 ? 1.749 -12.32 7.219 1 98.38 202 PRO B N 1
ATOM 5785 C CA . PRO B 1 202 ? 0.563 -12.883 6.566 1 98.38 202 PRO B CA 1
ATOM 5786 C C . PRO B 1 202 ? -0.729 -12.195 7 1 98.38 202 PRO B C 1
ATOM 5788 O O . PRO B 1 202 ? -1.562 -11.852 6.16 1 98.38 202 PRO B O 1
ATOM 5791 N N . GLU B 1 203 ? -0.889 -11.961 8.297 1 98.06 203 GLU B N 1
ATOM 5792 C CA . GLU B 1 203 ? -2.131 -11.383 8.805 1 98.06 203 GLU B CA 1
ATOM 5793 C C . GLU B 1 203 ? -2.314 -9.953 8.305 1 98.06 203 GLU B C 1
ATOM 5795 O O . GLU B 1 203 ? -3.439 -9.516 8.047 1 98.06 203 GLU B O 1
ATOM 5800 N N . LEU B 1 204 ? -1.238 -9.195 8.203 1 98.19 204 LEU B N 1
ATOM 5801 C CA . LEU B 1 204 ? -1.305 -7.844 7.648 1 98.19 204 LEU B CA 1
ATOM 5802 C C . LEU B 1 204 ? -1.763 -7.875 6.195 1 98.19 204 LEU B C 1
ATOM 5804 O O . LEU B 1 204 ? -2.619 -7.082 5.793 1 98.19 204 LEU B O 1
ATOM 5808 N N . MET B 1 205 ? -1.179 -8.781 5.375 1 98.44 205 MET B N 1
ATOM 5809 C CA . MET B 1 205 ? -1.553 -8.906 3.971 1 98.44 205 MET B CA 1
ATOM 5810 C C . MET B 1 205 ? -3.029 -9.258 3.828 1 98.44 205 MET B C 1
ATOM 5812 O O . MET B 1 205 ? -3.723 -8.711 2.967 1 98.44 205 MET B O 1
ATOM 5816 N N . ILE B 1 206 ? -3.479 -10.18 4.645 1 98.44 206 ILE B N 1
ATOM 5817 C CA . ILE B 1 206 ? -4.883 -10.578 4.617 1 98.44 206 ILE B CA 1
ATOM 5818 C C . ILE B 1 206 ? -5.766 -9.391 4.992 1 98.44 206 ILE B C 1
ATOM 5820 O O . ILE B 1 206 ? -6.766 -9.117 4.324 1 98.44 206 ILE B O 1
ATOM 5824 N N . ASP B 1 207 ? -5.398 -8.617 6.051 1 98 207 ASP B N 1
ATOM 5825 C CA . ASP B 1 207 ? -6.152 -7.449 6.488 1 98 207 ASP B CA 1
ATOM 5826 C C . ASP B 1 207 ? -6.215 -6.391 5.391 1 98 207 ASP B C 1
ATOM 5828 O O . ASP B 1 207 ? -7.254 -5.758 5.191 1 98 207 ASP B O 1
ATOM 5832 N N . MET B 1 208 ? -5.117 -6.152 4.762 1 98.06 208 MET B N 1
ATOM 5833 C CA . MET B 1 208 ? -5.074 -5.207 3.646 1 98.06 208 MET B CA 1
ATOM 5834 C C . MET B 1 208 ? -6.027 -5.637 2.535 1 98.06 208 MET B C 1
ATOM 5836 O O . MET B 1 208 ? -6.805 -4.824 2.029 1 98.06 208 MET B O 1
ATOM 5840 N N . ALA B 1 209 ? -5.965 -6.934 2.18 1 97.88 209 ALA B N 1
ATOM 5841 C CA . ALA B 1 209 ? -6.816 -7.457 1.116 1 97.88 209 ALA B CA 1
ATOM 5842 C C . ALA B 1 209 ? -8.289 -7.332 1.487 1 97.88 209 ALA B C 1
ATOM 5844 O O . ALA B 1 209 ? -9.141 -7.105 0.621 1 97.88 209 ALA B O 1
ATOM 5845 N N . GLU B 1 210 ? -8.609 -7.457 2.746 1 97.38 210 GLU B N 1
ATOM 5846 C CA . GLU B 1 210 ? -10 -7.449 3.209 1 97.38 210 GLU B CA 1
ATOM 5847 C C . GLU B 1 210 ? -10.531 -6.027 3.334 1 97.38 210 GLU B C 1
ATOM 5849 O O . GLU B 1 210 ? -11.734 -5.797 3.195 1 97.38 210 GLU B O 1
ATOM 5854 N N . ASN B 1 211 ? -9.648 -5.004 3.594 1 96.56 211 ASN B N 1
ATOM 5855 C CA . ASN B 1 211 ? -10.164 -3.732 4.086 1 96.56 211 ASN B CA 1
ATOM 5856 C C . ASN B 1 211 ? -9.828 -2.584 3.143 1 96.56 211 ASN B C 1
ATOM 5858 O O . ASN B 1 211 ? -10.445 -1.519 3.207 1 96.56 211 ASN B O 1
ATOM 5862 N N . ILE B 1 212 ? -8.836 -2.686 2.316 1 96.62 212 ILE B N 1
ATOM 5863 C CA . ILE B 1 212 ? -8.508 -1.637 1.359 1 96.62 212 ILE B CA 1
ATOM 5864 C C . ILE B 1 212 ? -9.422 -1.743 0.14 1 96.62 212 ILE B C 1
ATOM 5866 O O . ILE B 1 212 ? -9.688 -2.844 -0.346 1 96.62 212 ILE B O 1
ATOM 5870 N N . ASP B 1 213 ? -9.922 -0.648 -0.334 1 95.19 213 ASP B N 1
ATOM 5871 C CA . ASP B 1 213 ? -10.828 -0.677 -1.479 1 95.19 213 ASP B CA 1
ATOM 5872 C C . ASP B 1 213 ? -10.102 -1.123 -2.744 1 95.19 213 ASP B C 1
ATOM 5874 O O . ASP B 1 213 ? -8.867 -1.054 -2.816 1 95.19 213 ASP B O 1
ATOM 5878 N N . ASP B 1 214 ? -10.797 -1.586 -3.789 1 94.31 214 ASP B N 1
ATOM 5879 C CA . ASP B 1 214 ? -10.258 -2.229 -4.984 1 94.31 214 ASP B CA 1
ATOM 5880 C C . ASP B 1 214 ? -9.328 -1.283 -5.746 1 94.31 214 ASP B C 1
ATOM 5882 O O . ASP B 1 214 ? -8.25 -1.685 -6.188 1 94.31 214 ASP B O 1
ATOM 5886 N N . GLU B 1 215 ? -9.758 -0.081 -5.941 1 93.5 215 GLU B N 1
ATOM 5887 C CA . GLU B 1 215 ? -8.977 0.879 -6.715 1 93.5 215 GLU B CA 1
ATOM 5888 C C . GLU B 1 215 ? -7.613 1.131 -6.066 1 93.5 215 GLU B C 1
ATOM 5890 O O . GLU B 1 215 ? -6.586 1.108 -6.746 1 93.5 215 GLU B O 1
ATOM 5895 N N . ARG B 1 216 ? -7.602 1.349 -4.738 1 94.88 216 ARG B N 1
ATOM 5896 C CA . ARG B 1 216 ? -6.371 1.591 -3.992 1 94.88 216 ARG B CA 1
ATOM 5897 C C . ARG B 1 216 ? -5.484 0.348 -3.977 1 94.88 216 ARG B C 1
ATOM 5899 O O . ARG B 1 216 ? -4.266 0.448 -4.105 1 94.88 216 ARG B O 1
ATOM 5906 N N . MET B 1 217 ? -6.117 -0.816 -3.805 1 96.44 217 MET B N 1
ATOM 5907 C CA . MET B 1 217 ? -5.367 -2.07 -3.779 1 96.44 217 MET B CA 1
ATOM 5908 C C . MET B 1 217 ? -4.66 -2.311 -5.109 1 96.44 217 MET B C 1
ATOM 5910 O O . MET B 1 217 ? -3.5 -2.723 -5.133 1 96.44 217 MET B O 1
ATOM 5914 N N . GLU B 1 218 ? -5.324 -2.068 -6.164 1 95.38 218 GLU B N 1
ATOM 5915 C CA . GLU B 1 218 ? -4.746 -2.227 -7.496 1 95.38 218 GLU B CA 1
ATOM 5916 C C . GLU B 1 218 ? -3.613 -1.231 -7.727 1 95.38 218 GLU B C 1
ATOM 5918 O O . GLU B 1 218 ? -2.588 -1.576 -8.32 1 95.38 218 GLU B O 1
ATOM 5923 N N . ALA B 1 219 ? -3.785 -0.031 -7.203 1 95.06 219 ALA B N 1
ATOM 5924 C CA . ALA B 1 219 ? -2.82 1.041 -7.438 1 95.06 219 ALA B CA 1
ATOM 5925 C C . ALA B 1 219 ? -1.506 0.763 -6.715 1 95.06 219 ALA B C 1
ATOM 5927 O O . ALA B 1 219 ? -0.433 1.123 -7.203 1 95.06 219 ALA B O 1
ATOM 5928 N N . ILE B 1 220 ? -1.618 0.117 -5.586 1 97.5 220 ILE B N 1
ATOM 5929 C CA . ILE B 1 220 ? -0.399 -0.052 -4.801 1 97.5 220 ILE B CA 1
ATOM 5930 C C . ILE B 1 220 ? 0.25 -1.393 -5.141 1 97.5 220 ILE B C 1
ATOM 5932 O O . ILE B 1 220 ? 1.373 -1.671 -4.715 1 97.5 220 ILE B O 1
ATOM 5936 N N . GLU B 1 221 ? -0.356 -2.258 -5.883 1 97.06 221 GLU B N 1
ATOM 5937 C CA . GLU B 1 221 ? 0.02 -3.65 -6.109 1 97.06 221 GLU B CA 1
ATOM 5938 C C . GLU B 1 221 ? 1.465 -3.762 -6.586 1 97.06 221 GLU B C 1
ATOM 5940 O O . GLU B 1 221 ? 2.281 -4.438 -5.961 1 97.06 221 GLU B O 1
ATOM 5945 N N . ALA B 1 222 ? 1.809 -3.084 -7.68 1 94.81 222 ALA B N 1
ATOM 5946 C CA . ALA B 1 222 ? 3.125 -3.213 -8.297 1 94.81 222 ALA B CA 1
ATOM 5947 C C . ALA B 1 222 ? 4.23 -2.832 -7.32 1 94.81 222 ALA B C 1
ATOM 5949 O O . ALA B 1 222 ? 5.281 -3.48 -7.277 1 94.81 222 ALA B O 1
ATOM 5950 N N . ASN B 1 223 ? 3.963 -1.807 -6.508 1 95.75 223 ASN B N 1
ATOM 5951 C CA . ASN B 1 223 ? 4.961 -1.327 -5.555 1 95.75 223 ASN B CA 1
ATOM 5952 C C . ASN B 1 223 ? 5.023 -2.211 -4.312 1 95.75 223 ASN B C 1
ATOM 5954 O O . ASN B 1 223 ? 6.09 -2.379 -3.719 1 95.75 223 ASN B O 1
ATOM 5958 N N . LEU B 1 224 ? 3.891 -2.729 -3.959 1 97.25 224 LEU B N 1
ATOM 5959 C CA . LEU B 1 224 ? 3.816 -3.551 -2.758 1 97.25 224 LEU B CA 1
ATOM 5960 C C . LEU B 1 224 ? 4.59 -4.855 -2.941 1 97.25 224 LEU B C 1
ATOM 5962 O O . LEU B 1 224 ? 5.219 -5.344 -2.002 1 97.25 224 LEU B O 1
ATOM 5966 N N . ILE B 1 225 ? 4.586 -5.41 -4.152 1 96.81 225 ILE B N 1
ATOM 5967 C CA . ILE B 1 225 ? 5.207 -6.715 -4.363 1 96.81 225 ILE B CA 1
ATOM 5968 C C . ILE B 1 225 ? 6.633 -6.527 -4.883 1 96.81 225 ILE B C 1
ATOM 5970 O O . ILE B 1 225 ? 7.234 -7.465 -5.41 1 96.81 225 ILE B O 1
ATOM 5974 N N . LYS B 1 226 ? 7.141 -5.289 -4.816 1 93.31 226 LYS B N 1
ATOM 5975 C CA . LYS B 1 226 ? 8.492 -5.008 -5.285 1 93.31 226 LYS B CA 1
ATOM 5976 C C . LYS B 1 226 ? 9.492 -6.02 -4.738 1 93.31 226 LYS B C 1
ATOM 5978 O O . LYS B 1 226 ? 9.438 -6.371 -3.557 1 93.31 226 LYS B O 1
ATOM 5983 N N . GLY B 1 227 ? 10.414 -6.488 -5.664 1 91.56 227 GLY B N 1
ATOM 5984 C CA . GLY B 1 227 ? 11.352 -7.547 -5.32 1 91.56 227 GLY B CA 1
ATOM 5985 C C . GLY B 1 227 ? 10.898 -8.914 -5.789 1 91.56 227 GLY B C 1
ATOM 5986 O O . GLY B 1 227 ? 11.703 -9.852 -5.863 1 91.56 227 GLY B O 1
ATOM 5987 N N . TYR B 1 228 ? 9.625 -9.086 -6.059 1 94 228 TYR B N 1
ATOM 5988 C CA . TYR B 1 228 ? 9.039 -10.289 -6.629 1 94 228 TYR B CA 1
ATOM 5989 C C . TYR B 1 228 ? 8.516 -10.031 -8.039 1 94 228 TYR B C 1
ATOM 5991 O O . TYR B 1 228 ? 8.023 -8.938 -8.328 1 94 228 TYR B O 1
ATOM 5999 N N . PRO B 1 229 ? 8.555 -10.969 -8.859 1 92.75 229 PRO B N 1
ATOM 6000 C CA . PRO B 1 229 ? 8.188 -10.742 -10.266 1 92.75 229 PRO B CA 1
ATOM 6001 C C . PRO B 1 229 ? 6.676 -10.641 -10.469 1 92.75 229 PRO B C 1
ATOM 6003 O O . PRO B 1 229 ? 6.223 -10.047 -11.445 1 92.75 229 PRO B O 1
ATOM 6006 N N . ASN B 1 230 ? 5.91 -11.289 -9.57 1 94 230 ASN B N 1
ATOM 6007 C CA . ASN B 1 230 ? 4.461 -11.312 -9.75 1 94 230 ASN B CA 1
ATOM 6008 C C . ASN B 1 230 ? 3.74 -11.648 -8.445 1 94 230 ASN B C 1
ATOM 6010 O O . ASN B 1 230 ? 4.383 -11.93 -7.434 1 94 230 ASN B O 1
ATOM 6014 N N . THR B 1 231 ? 2.4 -11.578 -8.484 1 96.19 231 THR B N 1
ATOM 6015 C CA . THR B 1 231 ? 1.588 -11.766 -7.289 1 96.19 231 THR B CA 1
ATOM 6016 C C . THR B 1 231 ? 1.617 -13.227 -6.844 1 96.19 231 THR B C 1
ATOM 6018 O O . THR B 1 231 ? 1.547 -13.523 -5.648 1 96.19 231 THR B O 1
ATOM 6021 N N . TYR B 1 232 ? 1.817 -14.141 -7.742 1 95.88 232 TYR B N 1
ATOM 6022 C CA . TYR B 1 232 ? 1.865 -15.562 -7.418 1 95.88 232 TYR B CA 1
ATOM 6023 C C . TYR B 1 232 ? 3.057 -15.875 -6.52 1 95.88 232 TYR B C 1
ATOM 6025 O O . TYR B 1 232 ? 2.891 -16.422 -5.426 1 95.88 232 TYR B O 1
ATOM 6033 N N . THR B 1 233 ? 4.234 -15.555 -6.969 1 96.69 233 THR B N 1
ATOM 6034 C CA . THR B 1 233 ? 5.441 -15.836 -6.199 1 96.69 233 THR B CA 1
ATOM 6035 C C . THR B 1 233 ? 5.422 -15.094 -4.867 1 96.69 233 THR B C 1
ATOM 6037 O O . THR B 1 233 ? 5.809 -15.648 -3.834 1 96.69 233 THR B O 1
ATOM 6040 N N . PHE B 1 234 ? 4.926 -13.867 -4.906 1 97.38 234 PHE B N 1
ATOM 6041 C CA . PHE B 1 234 ? 4.828 -13.039 -3.713 1 97.38 234 PHE B CA 1
ATOM 6042 C C . PHE B 1 234 ? 3.92 -13.688 -2.674 1 97.38 234 PHE B C 1
ATOM 6044 O O . PHE B 1 234 ? 4.305 -13.836 -1.513 1 97.38 234 PHE B O 1
ATOM 6051 N N . THR B 1 235 ? 2.758 -14.094 -3.057 1 98.44 235 THR B N 1
ATOM 6052 C CA . THR B 1 235 ? 1.781 -14.633 -2.117 1 98.44 235 THR B CA 1
ATOM 6053 C C . THR B 1 235 ? 2.197 -16.031 -1.646 1 98.44 235 THR B C 1
ATOM 6055 O O . THR B 1 235 ? 1.928 -16.406 -0.505 1 98.44 235 THR B O 1
ATOM 6058 N N . LYS B 1 236 ? 2.848 -16.766 -2.494 1 98.5 236 LYS B N 1
ATOM 6059 C CA . LYS B 1 236 ? 3.318 -18.094 -2.068 1 98.5 236 LYS B CA 1
ATOM 6060 C C . LYS B 1 236 ? 4.422 -17.969 -1.023 1 98.5 236 LYS B C 1
ATOM 6062 O O . LYS B 1 236 ? 4.523 -18.797 -0.117 1 98.5 236 LYS B O 1
ATOM 6067 N N . SER B 1 237 ? 5.281 -16.984 -1.193 1 98.25 237 SER B N 1
ATOM 6068 C CA . SER B 1 237 ? 6.285 -16.719 -0.169 1 98.25 237 SER B CA 1
ATOM 6069 C C . SER B 1 237 ? 5.637 -16.438 1.181 1 98.25 237 SER B C 1
ATOM 6071 O O . SER B 1 237 ? 6.066 -16.969 2.207 1 98.25 237 SER B O 1
ATOM 6073 N N . ILE B 1 238 ? 4.605 -15.633 1.159 1 98.56 238 ILE B N 1
ATOM 6074 C CA . ILE B 1 238 ? 3.9 -15.266 2.385 1 98.56 238 ILE B CA 1
ATOM 6075 C C . ILE B 1 238 ? 3.158 -16.484 2.932 1 98.56 238 ILE B C 1
ATOM 6077 O O . ILE B 1 238 ? 3.088 -16.688 4.148 1 98.56 238 ILE B O 1
ATOM 6081 N N . ALA B 1 239 ? 2.602 -17.312 2.082 1 98.75 239 ALA B N 1
ATOM 6082 C CA . ALA B 1 239 ? 1.877 -18.5 2.494 1 98.75 239 ALA B CA 1
ATOM 6083 C C . ALA B 1 239 ? 2.789 -19.469 3.256 1 98.75 239 ALA B C 1
ATOM 6085 O O . ALA B 1 239 ? 2.348 -20.141 4.188 1 98.75 239 ALA B O 1
ATOM 6086 N N . GLU B 1 240 ? 4.016 -19.562 2.857 1 98.56 240 GLU B N 1
ATOM 6087 C CA . GLU B 1 240 ? 4.957 -20.406 3.594 1 98.56 240 GLU B CA 1
ATOM 6088 C C . GLU B 1 240 ? 5.117 -19.922 5.035 1 98.56 240 GLU B C 1
ATOM 6090 O O . GLU B 1 240 ? 5.277 -20.734 5.949 1 98.56 240 GLU B O 1
ATOM 6095 N N . GLU B 1 241 ? 5.125 -18.625 5.195 1 98.31 241 GLU B N 1
ATOM 6096 C CA . GLU B 1 241 ? 5.215 -18.062 6.539 1 98.31 241 GLU B CA 1
ATOM 6097 C C . GLU B 1 241 ? 3.998 -18.438 7.379 1 98.31 241 GLU B C 1
ATOM 6099 O O . GLU B 1 241 ? 4.109 -18.641 8.594 1 98.31 241 GLU B O 1
ATOM 6104 N N . VAL B 1 242 ? 2.85 -18.484 6.773 1 98.56 242 VAL B N 1
ATOM 6105 C CA . VAL B 1 242 ? 1.653 -18.953 7.465 1 98.56 242 VAL B CA 1
ATOM 6106 C C . VAL B 1 242 ? 1.903 -20.344 8.047 1 98.56 242 VAL B C 1
ATOM 6108 O O . VAL B 1 242 ? 1.623 -20.578 9.227 1 98.56 242 VAL B O 1
ATOM 6111 N N . VAL B 1 243 ? 2.418 -21.219 7.203 1 98.56 243 VAL B N 1
ATOM 6112 C CA . VAL B 1 243 ? 2.686 -22.594 7.633 1 98.56 243 VAL B CA 1
ATOM 6113 C C . VAL B 1 243 ? 3.725 -22.594 8.75 1 98.56 243 VAL B C 1
ATOM 6115 O O . VAL B 1 243 ? 3.533 -23.234 9.789 1 98.56 243 VAL B O 1
ATOM 6118 N N . ARG B 1 244 ? 4.781 -21.859 8.555 1 97.44 244 ARG B N 1
ATOM 6119 C CA . ARG B 1 244 ? 5.867 -21.797 9.523 1 97.44 244 ARG B CA 1
ATOM 6120 C C . ARG B 1 244 ? 5.352 -21.344 10.891 1 97.44 244 ARG B C 1
ATOM 6122 O O . ARG B 1 244 ? 5.695 -21.922 11.914 1 97.44 244 ARG B O 1
ATOM 6129 N N . SER B 1 245 ? 4.492 -20.344 10.922 1 96.81 245 SER B N 1
ATOM 6130 C CA . SER B 1 245 ? 4.102 -19.688 12.164 1 96.81 245 SER B CA 1
ATOM 6131 C C . SER B 1 245 ? 2.92 -20.391 12.82 1 96.81 245 SER B C 1
ATOM 6133 O O . SER B 1 245 ? 2.791 -20.391 14.047 1 96.81 245 SER B O 1
ATOM 6135 N N . LEU B 1 246 ? 2.107 -21.062 12.07 1 96.81 246 LEU B N 1
ATOM 6136 C CA . LEU B 1 246 ? 0.837 -21.531 12.617 1 96.81 246 LEU B CA 1
ATOM 6137 C C . LEU B 1 246 ? 0.845 -23.047 12.789 1 96.81 246 LEU B C 1
ATOM 6139 O O . LEU B 1 246 ? 0.056 -23.578 13.57 1 96.81 246 LEU B O 1
ATOM 6143 N N . ALA B 1 247 ? 1.604 -23.766 12.031 1 94.44 247 ALA B N 1
ATOM 6144 C CA . ALA B 1 247 ? 1.547 -25.219 12.062 1 94.44 247 ALA B CA 1
ATOM 6145 C C . ALA B 1 247 ? 1.842 -25.75 13.461 1 94.44 247 ALA B C 1
ATOM 6147 O O . ALA B 1 247 ? 1.192 -26.703 13.922 1 94.44 247 ALA B O 1
ATOM 6148 N N . GLY B 1 248 ? 2.844 -25.109 14.234 1 91.5 248 GLY B N 1
ATOM 6149 C CA . GLY B 1 248 ? 3.211 -25.578 15.562 1 91.5 248 GLY B CA 1
ATOM 6150 C C . GLY B 1 248 ? 3.695 -27.016 15.586 1 91.5 248 GLY B C 1
ATOM 6151 O O . GLY B 1 248 ? 4.605 -27.375 14.836 1 91.5 248 GLY B O 1
ATOM 6152 N N . GLU B 1 249 ? 2.975 -27.875 16.344 1 92.06 249 GLU B N 1
ATOM 6153 C CA . GLU B 1 249 ? 3.396 -29.266 16.516 1 92.06 249 GLU B CA 1
ATOM 6154 C C . GLU B 1 249 ? 2.736 -30.188 15.484 1 92.06 249 GLU B C 1
ATOM 6156 O O . GLU B 1 249 ? 3.016 -31.375 15.438 1 92.06 249 GLU B O 1
ATOM 6161 N N . MET B 1 250 ? 1.889 -29.656 14.664 1 95.75 250 MET B N 1
ATOM 6162 C CA . MET B 1 250 ? 1.26 -30.453 13.617 1 95.75 250 MET B CA 1
ATOM 6163 C C . MET B 1 250 ? 2.309 -31.047 12.68 1 95.75 250 MET B C 1
ATOM 6165 O O . MET B 1 250 ? 3.215 -30.344 12.227 1 95.75 250 MET B O 1
ATOM 6169 N N . PRO B 1 251 ? 2.283 -32.375 12.398 1 97.75 251 PRO B N 1
ATOM 6170 C CA . PRO B 1 251 ? 3.229 -32.969 11.438 1 97.75 251 PRO B CA 1
ATOM 6171 C C . PRO B 1 251 ? 3.061 -32.375 10.031 1 97.75 251 PRO B C 1
ATOM 6173 O O . PRO B 1 251 ? 2.16 -32.781 9.297 1 97.75 251 PRO B O 1
ATOM 6176 N N . THR B 1 252 ? 3.986 -31.453 9.734 1 98.31 252 THR B N 1
ATOM 6177 C CA . THR B 1 252 ? 3.809 -30.656 8.531 1 98.31 252 THR B CA 1
ATOM 6178 C C . THR B 1 252 ? 5.086 -30.656 7.691 1 98.31 252 THR B C 1
ATOM 6180 O O . THR B 1 252 ? 6.191 -30.625 8.234 1 98.31 252 THR B O 1
ATOM 6183 N N . CYS B 1 253 ? 4.965 -30.734 6.398 1 98.56 253 CYS B N 1
ATOM 6184 C CA . CYS B 1 253 ? 6.082 -30.484 5.496 1 98.56 253 CYS B CA 1
ATOM 6185 C C . CYS B 1 253 ? 5.648 -29.625 4.316 1 98.56 253 CYS B C 1
ATOM 6187 O O . CYS B 1 253 ? 4.453 -29.422 4.098 1 98.56 253 CYS B O 1
ATOM 6189 N N . ILE B 1 254 ? 6.625 -29.031 3.613 1 98.75 254 ILE B N 1
ATOM 6190 C CA . ILE B 1 254 ? 6.387 -28.188 2.453 1 98.75 254 ILE B CA 1
ATOM 6191 C C . ILE B 1 254 ? 7.078 -28.781 1.228 1 98.75 254 ILE B C 1
ATOM 6193 O O . ILE B 1 254 ? 8.25 -29.156 1.291 1 98.75 254 ILE B O 1
ATOM 6197 N N . ILE B 1 255 ? 6.344 -28.938 0.172 1 98.81 255 ILE B N 1
ATOM 6198 C CA . ILE B 1 255 ? 6.891 -29.328 -1.122 1 98.81 255 ILE B CA 1
ATOM 6199 C C . ILE B 1 255 ? 6.98 -28.109 -2.035 1 98.81 255 ILE B C 1
ATOM 6201 O O . ILE B 1 255 ? 6.008 -27.359 -2.18 1 98.81 255 ILE B O 1
ATOM 6205 N N . ARG B 1 256 ? 8.188 -27.906 -2.611 1 98.62 256 ARG B N 1
ATOM 6206 C CA . ARG B 1 256 ? 8.422 -26.812 -3.551 1 98.62 256 ARG B CA 1
ATOM 6207 C C . ARG B 1 256 ? 8.711 -27.344 -4.949 1 98.62 256 ARG B C 1
ATOM 6209 O O . ARG B 1 256 ? 9.875 -27.484 -5.332 1 98.62 256 ARG B O 1
ATOM 6216 N N . PRO B 1 257 ? 7.672 -27.578 -5.711 1 98.12 257 PRO B N 1
ATOM 6217 C CA . PRO B 1 257 ? 7.949 -27.969 -7.098 1 98.12 257 PRO B CA 1
ATOM 6218 C C . PRO B 1 257 ? 8.508 -26.812 -7.93 1 98.12 257 PRO B C 1
ATOM 6220 O O . PRO B 1 257 ? 8.086 -25.656 -7.762 1 98.12 257 PRO B O 1
ATOM 6223 N N . ALA B 1 258 ? 9.43 -27.125 -8.797 1 96.56 258 ALA B N 1
ATOM 6224 C CA . ALA B 1 258 ? 9.812 -26.172 -9.836 1 96.56 258 ALA B CA 1
ATOM 6225 C C . ALA B 1 258 ? 8.742 -26.078 -10.922 1 96.56 258 ALA B C 1
ATOM 6227 O O . ALA B 1 258 ? 7.551 -26.234 -10.641 1 96.56 258 ALA B O 1
ATOM 6228 N N . VAL B 1 259 ? 9.094 -25.703 -12.148 1 94.44 259 VAL B N 1
ATOM 6229 C CA . VAL B 1 259 ? 8.102 -25.625 -13.211 1 94.44 259 VAL B CA 1
ATOM 6230 C C . VAL B 1 259 ? 7.605 -27.031 -13.562 1 94.44 259 VAL B C 1
ATOM 6232 O O . VAL B 1 259 ? 8.367 -27.859 -14.078 1 94.44 259 VAL B O 1
ATOM 6235 N N . VAL B 1 260 ? 6.34 -27.266 -13.273 1 96.25 260 VAL B N 1
ATOM 6236 C CA . VAL B 1 260 ? 5.75 -28.578 -13.484 1 96.25 260 VAL B CA 1
ATOM 6237 C C . VAL B 1 260 ? 5.207 -28.672 -14.906 1 96.25 260 VAL B C 1
ATOM 6239 O O . VAL B 1 260 ? 4.438 -27.828 -15.352 1 96.25 260 VAL B O 1
ATOM 6242 N N . ILE B 1 261 ? 5.598 -29.703 -15.586 1 94.75 261 ILE B N 1
ATOM 6243 C CA . ILE B 1 261 ? 5.117 -29.922 -16.938 1 94.75 261 ILE B CA 1
ATOM 6244 C C . ILE B 1 261 ? 4.527 -31.328 -17.047 1 94.75 261 ILE B C 1
ATOM 6246 O O . ILE B 1 261 ? 4.113 -31.922 -16.047 1 94.75 261 ILE B O 1
ATOM 6250 N N . SER B 1 262 ? 4.371 -31.906 -18.234 1 96 262 SER B N 1
ATOM 6251 C CA . SER B 1 262 ? 3.662 -33.156 -18.5 1 96 262 SER B CA 1
ATOM 6252 C C . SER B 1 262 ? 4.273 -34.312 -17.719 1 96 262 SER B C 1
ATOM 6254 O O . SER B 1 262 ? 5.41 -34.219 -17.25 1 96 262 SER B O 1
ATOM 6256 N N . SER B 1 263 ? 3.518 -35.344 -17.562 1 97.19 263 SER B N 1
ATOM 6257 C CA . SER B 1 263 ? 4.035 -36.531 -16.922 1 97.19 263 SER B CA 1
ATOM 6258 C C . SER B 1 263 ? 5.152 -37.188 -17.75 1 97.19 263 SER B C 1
ATOM 6260 O O . SER B 1 263 ? 5.168 -37.062 -18.969 1 97.19 263 SER B O 1
ATOM 6262 N N . TYR B 1 264 ? 6.047 -37.75 -17.094 1 96.75 264 TYR B N 1
ATOM 6263 C CA . TYR B 1 264 ? 7.164 -38.406 -17.75 1 96.75 264 TYR B CA 1
ATOM 6264 C C . TYR B 1 264 ? 6.879 -39.906 -17.953 1 96.75 264 TYR B C 1
ATOM 6266 O O . TYR B 1 264 ? 7.094 -40.438 -19.047 1 96.75 264 TYR B O 1
ATOM 6274 N N . ARG B 1 265 ? 6.238 -40.531 -16.891 1 94.75 265 ARG B N 1
ATOM 6275 C CA . ARG B 1 265 ? 6.133 -41.969 -16.922 1 94.75 265 ARG B CA 1
ATOM 6276 C C . ARG B 1 265 ? 4.695 -42.438 -16.672 1 94.75 265 ARG B C 1
ATOM 6278 O O . ARG B 1 265 ? 4.176 -43.312 -17.375 1 94.75 265 ARG B O 1
ATOM 6285 N N . GLU B 1 266 ? 4.066 -41.906 -15.641 1 93.19 266 GLU B N 1
ATOM 6286 C CA . GLU B 1 266 ? 2.791 -42.438 -15.18 1 93.19 266 GLU B CA 1
ATOM 6287 C C . GLU B 1 266 ? 1.773 -41.312 -14.953 1 93.19 266 GLU B C 1
ATOM 6289 O O . GLU B 1 266 ? 2.148 -40.156 -14.742 1 93.19 266 GLU B O 1
ATOM 6294 N N . PRO B 1 267 ? 0.407 -41.594 -14.938 1 92.75 267 PRO B N 1
ATOM 6295 C CA . PRO B 1 267 ? -0.124 -42.906 -15.398 1 92.75 267 PRO B CA 1
ATOM 6296 C C . PRO B 1 267 ? 0.04 -43.094 -16.906 1 92.75 267 PRO B C 1
ATOM 6298 O O . PRO B 1 267 ? 0.006 -44.219 -17.375 1 92.75 267 PRO B O 1
ATOM 6301 N N . VAL B 1 268 ? 0.153 -41.938 -17.594 1 92.19 268 VAL B N 1
ATOM 6302 C CA . VAL B 1 268 ? 0.444 -42 -19.016 1 92.19 268 VAL B CA 1
ATOM 6303 C C . VAL B 1 268 ? 1.521 -40.969 -19.359 1 92.19 268 VAL B C 1
ATOM 6305 O O . VAL B 1 268 ? 1.43 -39.812 -18.953 1 92.19 268 VAL B O 1
ATOM 6308 N N . PRO B 1 269 ? 2.52 -41.438 -20.125 1 94.25 269 PRO B N 1
ATOM 6309 C CA . PRO B 1 269 ? 3.557 -40.469 -20.5 1 94.25 269 PRO B CA 1
ATOM 6310 C C . PRO B 1 269 ? 3.016 -39.312 -21.359 1 94.25 269 PRO B C 1
ATOM 6312 O O . PRO B 1 269 ? 2.219 -39.531 -22.266 1 94.25 269 PRO B O 1
ATOM 6315 N N . GLY B 1 270 ? 3.416 -38.062 -20.938 1 95.12 270 GLY B N 1
ATOM 6316 C CA . GLY B 1 270 ? 3.094 -36.906 -21.75 1 95.12 270 GLY B CA 1
ATOM 6317 C C . GLY B 1 270 ? 1.798 -36.25 -21.344 1 95.12 270 GLY B C 1
ATOM 6318 O O . GLY B 1 270 ? 1.439 -35.188 -21.875 1 95.12 270 GLY B O 1
ATOM 6319 N N . TRP B 1 271 ? 1.129 -36.75 -20.375 1 96.31 271 TRP B N 1
ATOM 6320 C CA . TRP B 1 271 ? -0.15 -36.156 -19.969 1 96.31 271 TRP B CA 1
ATOM 6321 C C . TRP B 1 271 ? 0.035 -34.75 -19.438 1 96.31 271 TRP B C 1
ATOM 6323 O O . TRP B 1 271 ? 0.982 -34.469 -18.703 1 96.31 271 TRP B O 1
ATOM 6333 N N . ALA B 1 272 ? -0.883 -33.906 -19.859 1 94.31 272 ALA B N 1
ATOM 6334 C CA . ALA B 1 272 ? -0.923 -32.531 -19.359 1 94.31 272 ALA B CA 1
ATOM 6335 C C . ALA B 1 272 ? -2.359 -32.031 -19.25 1 94.31 272 ALA B C 1
ATOM 6337 O O . ALA B 1 272 ? -3.205 -32.344 -20.078 1 94.31 272 ALA B O 1
ATOM 6338 N N . ASP B 1 273 ? -2.551 -31.266 -18.203 1 91.62 273 ASP B N 1
ATOM 6339 C CA . ASP B 1 273 ? -3.852 -30.641 -17.984 1 91.62 273 ASP B CA 1
ATOM 6340 C C . ASP B 1 273 ? -4.027 -29.422 -18.891 1 91.62 273 ASP B C 1
ATOM 6342 O O . ASP B 1 273 ? -3.045 -28.844 -19.359 1 91.62 273 ASP B O 1
ATOM 6346 N N . ALA B 1 274 ? -5.242 -29.062 -19.188 1 86.12 274 ALA B N 1
ATOM 6347 C CA . ALA B 1 274 ? -5.543 -27.922 -20.031 1 86.12 274 ALA B CA 1
ATOM 6348 C C . ALA B 1 274 ? -4.953 -26.641 -19.453 1 86.12 274 ALA B C 1
ATOM 6350 O O . ALA B 1 274 ? -4.566 -25.734 -20.188 1 86.12 274 ALA B O 1
ATOM 6351 N N . SER B 1 275 ? -4.809 -26.609 -18.172 1 85.19 275 SER B N 1
ATOM 6352 C CA . SER B 1 275 ? -4.289 -25.422 -17.5 1 85.19 275 SER B CA 1
ATOM 6353 C C . SER B 1 275 ? -2.824 -25.188 -17.844 1 85.19 275 SER B C 1
ATOM 6355 O O . SER B 1 275 ? -2.309 -24.078 -17.672 1 85.19 275 SER B O 1
ATOM 6357 N N . CYS B 1 276 ? -2.162 -26.141 -18.359 1 85.06 276 CYS B N 1
ATOM 6358 C CA . CYS B 1 276 ? -0.748 -26.062 -18.703 1 85.06 276 CYS B CA 1
ATOM 6359 C C . CYS B 1 276 ? -0.544 -25.203 -19.953 1 85.06 276 CYS B C 1
ATOM 6361 O O . CYS B 1 276 ? 0.577 -24.781 -20.234 1 85.06 276 CYS B O 1
ATOM 6363 N N . ALA B 1 277 ? -1.584 -24.859 -20.641 1 79.81 277 ALA B N 1
ATOM 6364 C CA . ALA B 1 277 ? -1.495 -24.094 -21.875 1 79.81 277 ALA B CA 1
ATOM 6365 C C . ALA B 1 277 ? -0.973 -22.688 -21.609 1 79.81 277 ALA B C 1
ATOM 6367 O O . ALA B 1 277 ? -0.45 -22.031 -22.516 1 79.81 277 ALA B O 1
ATOM 6368 N N . PHE B 1 278 ? -0.985 -22.25 -20.422 1 73.5 278 PHE B N 1
ATOM 6369 C CA . PHE B 1 278 ? -0.649 -20.859 -20.141 1 73.5 278 PHE B CA 1
ATOM 6370 C C . PHE B 1 278 ? 0.707 -20.766 -19.453 1 73.5 278 PHE B C 1
ATOM 6372 O O . PHE B 1 278 ? 1.169 -19.656 -19.141 1 73.5 278 PHE B O 1
ATOM 6379 N N . GLY B 1 279 ? 1.412 -21.719 -19.406 1 80.25 279 GLY B N 1
ATOM 6380 C CA . GLY B 1 279 ? 2.746 -21.734 -18.828 1 80.25 279 GLY B CA 1
ATOM 6381 C C . GLY B 1 279 ? 3.826 -22.109 -19.812 1 80.25 279 GLY B C 1
ATOM 6382 O O . GLY B 1 279 ? 3.834 -21.609 -20.953 1 80.25 279 GLY B O 1
ATOM 6383 N N . ALA B 1 280 ? 4.676 -22.891 -19.375 1 83.88 280 ALA B N 1
ATOM 6384 C CA . ALA B 1 280 ? 5.801 -23.328 -20.203 1 83.88 280 ALA B CA 1
ATOM 6385 C C . ALA B 1 280 ? 5.316 -24.016 -21.484 1 83.88 280 ALA B C 1
ATOM 6387 O O . ALA B 1 280 ? 5.914 -23.844 -22.547 1 83.88 280 ALA B O 1
ATOM 6388 N N . SER B 1 281 ? 4.254 -24.688 -21.359 1 88.62 281 SER B N 1
ATOM 6389 C CA . SER B 1 281 ? 3.701 -25.391 -22.516 1 88.62 281 SER B CA 1
ATOM 6390 C C . SER B 1 281 ? 3.197 -24.422 -23.562 1 88.62 281 SER B C 1
ATOM 6392 O O . SER B 1 281 ? 3.207 -24.734 -24.766 1 88.62 281 SER B O 1
ATOM 6394 N N . GLY B 1 282 ? 2.785 -23.266 -23.078 1 84.25 282 GLY B N 1
ATOM 6395 C CA . GLY B 1 282 ? 2.34 -22.234 -24.016 1 84.25 282 GLY B CA 1
ATOM 6396 C C . GLY B 1 282 ? 3.445 -21.75 -24.922 1 84.25 282 GLY B C 1
ATOM 6397 O O . GLY B 1 282 ? 3.191 -21.391 -26.078 1 84.25 282 GLY B O 1
ATOM 6398 N N . LEU B 1 283 ? 4.582 -21.812 -24.469 1 82.81 283 LEU B N 1
ATOM 6399 C CA . LEU B 1 283 ? 5.742 -21.375 -25.25 1 82.81 283 LEU B CA 1
ATOM 6400 C C . LEU B 1 283 ? 6.027 -22.344 -26.391 1 82.81 283 LEU B C 1
ATOM 6402 O O . LEU B 1 283 ? 6.707 -21.984 -27.359 1 82.81 283 LEU B O 1
ATOM 6406 N N . ILE B 1 284 ? 5.465 -23.516 -26.281 1 87.44 284 ILE B N 1
ATOM 6407 C CA . ILE B 1 284 ? 5.637 -24.531 -27.328 1 87.44 284 ILE B CA 1
ATOM 6408 C C . ILE B 1 284 ? 4.414 -24.531 -28.25 1 87.44 284 ILE B C 1
ATOM 6410 O O . ILE B 1 284 ? 4.551 -24.594 -29.469 1 87.44 284 ILE B O 1
ATOM 6414 N N . LEU B 1 285 ? 3.297 -24.375 -27.625 1 87.31 285 LEU B N 1
ATOM 6415 C CA . LEU B 1 285 ? 2.039 -24.453 -28.359 1 87.31 285 LEU B CA 1
ATOM 6416 C C . LEU B 1 285 ? 1.913 -23.312 -29.359 1 87.31 285 LEU B C 1
ATOM 6418 O O . LEU B 1 285 ? 1.446 -23.516 -30.484 1 87.31 285 LEU B O 1
ATOM 6422 N N . GLY B 1 286 ? 2.256 -22.172 -28.984 1 85.88 286 GLY B N 1
ATOM 6423 C CA . GLY B 1 286 ? 2.158 -21.016 -29.844 1 85.88 286 GLY B CA 1
ATOM 6424 C C . GLY B 1 286 ? 2.912 -21.188 -31.156 1 85.88 286 GLY B C 1
ATOM 6425 O O . GLY B 1 286 ? 2.311 -21.156 -32.219 1 85.88 286 GLY B O 1
ATOM 6426 N N . PRO B 1 287 ? 4.16 -21.453 -31.031 1 86.62 287 PRO B N 1
ATOM 6427 C CA . PRO B 1 287 ? 4.945 -21.672 -32.25 1 86.62 287 PRO B CA 1
ATOM 6428 C C . PRO B 1 287 ? 4.516 -22.922 -33 1 86.62 287 PRO B C 1
ATOM 6430 O O . PRO B 1 287 ? 4.512 -22.922 -34.25 1 86.62 287 PRO B O 1
ATOM 6433 N N . ALA B 1 288 ? 4.133 -23.922 -32.312 1 88.5 288 ALA B N 1
ATOM 6434 C CA . ALA B 1 288 ? 3.754 -25.172 -32.938 1 88.5 288 ALA B CA 1
ATOM 6435 C C . ALA B 1 288 ? 2.541 -24.984 -33.844 1 88.5 288 ALA B C 1
ATOM 6437 O O . ALA B 1 288 ? 2.402 -25.672 -34.875 1 88.5 288 ALA B O 1
ATOM 6438 N N . THR B 1 289 ? 1.733 -24.031 -33.5 1 89 289 THR B N 1
ATOM 6439 C CA . THR B 1 289 ? 0.536 -23.766 -34.281 1 89 289 THR B CA 1
ATOM 6440 C C . THR B 1 289 ? 0.808 -22.703 -35.344 1 89 289 THR B C 1
ATOM 6442 O O . THR B 1 289 ? -0.053 -22.422 -36.188 1 89 289 THR B O 1
ATOM 6445 N N . GLY B 1 290 ? 1.976 -22.156 -35.312 1 88.5 290 GLY B N 1
ATOM 6446 C CA . GLY B 1 290 ? 2.342 -21.109 -36.25 1 88.5 290 GLY B CA 1
ATOM 6447 C C . GLY B 1 290 ? 1.775 -19.75 -35.875 1 88.5 290 GLY B C 1
ATOM 6448 O O . GLY B 1 290 ? 1.713 -18.859 -36.75 1 88.5 290 GLY B O 1
ATOM 6449 N N . LEU B 1 291 ? 1.395 -19.656 -34.688 1 87.5 291 LEU B N 1
ATOM 6450 C CA . LEU B 1 291 ? 0.72 -18.422 -34.281 1 87.5 291 LEU B CA 1
ATOM 6451 C C . LEU B 1 291 ? 1.689 -17.469 -33.594 1 87.5 291 LEU B C 1
ATOM 6453 O O . LEU B 1 291 ? 1.473 -16.266 -33.562 1 87.5 291 LEU B O 1
ATOM 6457 N N . ILE B 1 292 ? 2.688 -18 -32.938 1 89.75 292 ILE B N 1
ATOM 6458 C CA . ILE B 1 292 ? 3.666 -17.203 -32.219 1 89.75 292 ILE B CA 1
ATOM 6459 C C . ILE B 1 292 ? 5.066 -17.469 -32.781 1 89.75 292 ILE B C 1
ATOM 6461 O O . ILE B 1 292 ? 5.461 -18.625 -32.938 1 89.75 292 ILE B O 1
ATOM 6465 N N . HIS B 1 293 ? 5.785 -16.391 -32.969 1 90.81 293 HIS B N 1
ATOM 6466 C CA . HIS B 1 293 ? 7.07 -16.547 -33.625 1 90.81 293 HIS B CA 1
ATOM 6467 C C . HIS B 1 293 ? 8.188 -15.852 -32.875 1 90.81 293 HIS B C 1
ATOM 6469 O O . HIS B 1 293 ? 9.367 -16.156 -33.062 1 90.81 293 HIS B O 1
ATOM 6475 N N . ALA B 1 294 ? 7.836 -14.898 -32.062 1 90.94 294 ALA B N 1
ATOM 6476 C CA . ALA B 1 294 ? 8.828 -14.188 -31.25 1 90.94 294 ALA B CA 1
ATOM 6477 C C . ALA B 1 294 ? 8.727 -14.578 -29.781 1 90.94 294 ALA B C 1
ATOM 6479 O O . ALA B 1 294 ? 7.645 -14.539 -29.188 1 90.94 294 ALA B O 1
ATOM 6480 N N . ILE B 1 295 ? 9.844 -14.992 -29.203 1 88.44 295 ILE B N 1
ATOM 6481 C CA . ILE B 1 295 ? 9.898 -15.367 -27.797 1 88.44 295 ILE B CA 1
ATOM 6482 C C . ILE B 1 295 ? 10.961 -14.531 -27.094 1 88.44 295 ILE B C 1
ATOM 6484 O O . ILE B 1 295 ? 12.078 -14.367 -27.594 1 88.44 295 ILE B O 1
ATOM 6488 N N . TYR B 1 296 ? 10.562 -13.938 -26 1 90.56 296 TYR B N 1
ATOM 6489 C CA . TYR B 1 296 ? 11.516 -13.195 -25.172 1 90.56 296 TYR B CA 1
ATOM 6490 C C . TYR B 1 296 ? 12.227 -14.117 -24.188 1 90.56 296 TYR B C 1
ATOM 6492 O O . TYR B 1 296 ? 11.703 -14.398 -23.109 1 90.56 296 TYR B O 1
ATOM 6500 N N . ALA B 1 297 ? 13.375 -14.578 -24.484 1 90.81 297 ALA B N 1
ATOM 6501 C CA . ALA B 1 297 ? 14.164 -15.492 -23.672 1 90.81 297 ALA B CA 1
ATOM 6502 C C . ALA B 1 297 ? 15.656 -15.344 -23.953 1 90.81 297 ALA B C 1
ATOM 6504 O O . ALA B 1 297 ? 16.047 -15.016 -25.078 1 90.81 297 ALA B O 1
ATOM 6505 N N . SER B 1 298 ? 16.422 -15.555 -22.938 1 91.69 298 SER B N 1
ATOM 6506 C CA . SER B 1 298 ? 17.875 -15.57 -23.094 1 91.69 298 SER B CA 1
ATOM 6507 C C . SER B 1 298 ? 18.375 -16.969 -23.438 1 91.69 298 SER B C 1
ATOM 6509 O O . SER B 1 298 ? 17.906 -17.953 -22.859 1 91.69 298 SER B O 1
ATOM 6511 N N . ASN B 1 299 ? 19.328 -17.047 -24.266 1 88.38 299 ASN B N 1
ATOM 6512 C CA . ASN B 1 299 ? 19.875 -18.328 -24.703 1 88.38 299 ASN B CA 1
ATOM 6513 C C . ASN B 1 299 ? 20.688 -19 -23.594 1 88.38 299 ASN B C 1
ATOM 6515 O O . ASN B 1 299 ? 20.891 -20.203 -23.609 1 88.38 299 ASN B O 1
ATOM 6519 N N . ASP B 1 300 ? 21.047 -18.172 -22.672 1 89.81 300 ASP B N 1
ATOM 6520 C CA . ASP B 1 300 ? 21.953 -18.688 -21.656 1 89.81 300 ASP B CA 1
ATOM 6521 C C . ASP B 1 300 ? 21.203 -19.062 -20.391 1 89.81 300 ASP B C 1
ATOM 6523 O O . ASP B 1 300 ? 21.797 -19.547 -19.422 1 89.81 300 ASP B O 1
ATOM 6527 N N . VAL B 1 301 ? 19.969 -18.906 -20.422 1 92 301 VAL B N 1
ATOM 6528 C CA . VAL B 1 301 ? 19.188 -19.141 -19.219 1 92 301 VAL B CA 1
ATOM 6529 C C . VAL B 1 301 ? 19.016 -20.641 -18.984 1 92 301 VAL B C 1
ATOM 6531 O O . VAL B 1 301 ? 18.922 -21.422 -19.938 1 92 301 VAL B O 1
ATOM 6534 N N . LYS B 1 302 ? 19.094 -20.984 -17.688 1 92.5 302 LYS B N 1
ATOM 6535 C CA . LYS B 1 302 ? 18.797 -22.344 -17.234 1 92.5 302 LYS B CA 1
ATOM 6536 C C . LYS B 1 302 ? 17.531 -22.391 -16.391 1 92.5 302 LYS B C 1
ATOM 6538 O O . LYS B 1 302 ? 17.234 -21.438 -15.672 1 92.5 302 LYS B O 1
ATOM 6543 N N . PHE B 1 303 ? 16.812 -23.453 -16.562 1 90.31 303 PHE B N 1
ATOM 6544 C CA . PHE B 1 303 ? 15.578 -23.531 -15.797 1 90.31 303 PHE B CA 1
ATOM 6545 C C . PHE B 1 303 ? 15.336 -24.969 -15.32 1 90.31 303 PHE B C 1
ATOM 6547 O O . PHE B 1 303 ? 15.906 -25.906 -15.867 1 90.31 303 PHE B O 1
ATOM 6554 N N . SER B 1 304 ? 14.57 -25.047 -14.289 1 93 304 SER B N 1
ATOM 6555 C CA . SER B 1 304 ? 14.227 -26.344 -13.711 1 93 304 SER B CA 1
ATOM 6556 C C . SER B 1 304 ? 12.812 -26.766 -14.086 1 93 304 SER B C 1
ATOM 6558 O O . SER B 1 304 ? 11.836 -26.172 -13.617 1 93 304 SER B O 1
ATOM 6560 N N . LEU B 1 305 ? 12.695 -27.781 -14.938 1 94 305 LEU B N 1
ATOM 6561 C CA . LEU B 1 305 ? 11.422 -28.406 -15.273 1 94 305 LEU B CA 1
ATOM 6562 C C . LEU B 1 305 ? 11.297 -29.766 -14.602 1 94 305 LEU B C 1
ATOM 6564 O O . LEU B 1 305 ? 12.273 -30.516 -14.5 1 94 305 LEU B O 1
ATOM 6568 N N . VAL B 1 306 ? 10.125 -30.016 -14.125 1 96.81 306 VAL B N 1
ATOM 6569 C CA . VAL B 1 306 ? 9.922 -31.297 -13.461 1 96.81 306 VAL B CA 1
ATOM 6570 C C . VAL B 1 306 ? 8.609 -31.922 -13.93 1 96.81 306 VAL B C 1
ATOM 6572 O O . VAL B 1 306 ? 7.621 -31.203 -14.148 1 96.81 306 VAL B O 1
ATOM 6575 N N . PRO B 1 307 ? 8.609 -33.25 -14.156 1 97.19 307 PRO B N 1
ATOM 6576 C CA . PRO B 1 307 ? 7.355 -33.906 -14.531 1 97.19 307 PRO B CA 1
ATOM 6577 C C . PRO B 1 307 ? 6.348 -33.969 -13.391 1 97.19 307 PRO B C 1
ATOM 6579 O O . PRO B 1 307 ? 6.73 -34.156 -12.234 1 97.19 307 PRO B O 1
ATOM 6582 N N . VAL B 1 308 ? 5.102 -33.844 -13.703 1 98.06 308 VAL B N 1
ATOM 6583 C CA . VAL B 1 308 ? 4.035 -33.781 -12.711 1 98.06 308 VAL B CA 1
ATOM 6584 C C . VAL B 1 308 ? 4.023 -35.062 -11.883 1 98.06 308 VAL B C 1
ATOM 6586 O O . VAL B 1 308 ? 3.742 -35.031 -10.688 1 98.06 308 VAL B O 1
ATOM 6589 N N . ASP B 1 309 ? 4.293 -36.25 -12.484 1 98 309 ASP B N 1
ATOM 6590 C CA . ASP B 1 309 ? 4.262 -37.5 -11.75 1 98 309 ASP B CA 1
ATOM 6591 C C . ASP B 1 309 ? 5.395 -37.562 -10.734 1 98 309 ASP B C 1
ATOM 6593 O O . ASP B 1 309 ? 5.223 -38.125 -9.648 1 98 309 ASP B O 1
ATOM 6597 N N . TYR B 1 310 ? 6.547 -36.969 -11.016 1 98.31 310 TYR B N 1
ATOM 6598 C CA . TYR B 1 310 ? 7.633 -36.906 -10.047 1 98.31 310 TYR B CA 1
ATOM 6599 C C . TYR B 1 310 ? 7.258 -36.031 -8.859 1 98.31 310 TYR B C 1
ATOM 6601 O O . TYR B 1 310 ? 7.547 -36.375 -7.711 1 98.31 310 TYR B O 1
ATOM 6609 N N . VAL B 1 311 ? 6.641 -34.906 -9.172 1 98.69 311 VAL B N 1
ATOM 6610 C CA . VAL B 1 311 ? 6.211 -34 -8.117 1 98.69 311 VAL B CA 1
ATOM 6611 C C . VAL B 1 311 ? 5.234 -34.719 -7.188 1 98.69 311 VAL B C 1
ATOM 6613 O O . VAL B 1 311 ? 5.387 -34.688 -5.965 1 98.69 311 VAL B O 1
ATOM 6616 N N . ASN B 1 312 ? 4.215 -35.375 -7.727 1 98.81 312 ASN B N 1
ATOM 6617 C CA . ASN B 1 312 ? 3.209 -36.031 -6.914 1 98.81 312 ASN B CA 1
ATOM 6618 C C . ASN B 1 312 ? 3.805 -37.219 -6.145 1 98.81 312 ASN B C 1
ATOM 6620 O O . ASN B 1 312 ? 3.379 -37.5 -5.027 1 98.81 312 ASN B O 1
ATOM 6624 N N . ASN B 1 313 ? 4.812 -37.906 -6.773 1 98.81 313 ASN B N 1
ATOM 6625 C CA . ASN B 1 313 ? 5.543 -38.938 -6.031 1 98.81 313 ASN B CA 1
ATOM 6626 C C . ASN B 1 313 ? 6.23 -38.344 -4.801 1 98.81 313 ASN B C 1
ATOM 6628 O O . ASN B 1 313 ? 6.16 -38.938 -3.713 1 98.81 313 ASN B O 1
ATOM 6632 N N . ALA B 1 314 ? 6.867 -37.25 -4.98 1 98.88 314 ALA B N 1
ATOM 6633 C CA . ALA B 1 314 ? 7.535 -36.562 -3.867 1 98.88 314 ALA B CA 1
ATOM 6634 C C . ALA B 1 314 ? 6.531 -36.156 -2.797 1 98.88 314 ALA B C 1
ATOM 6636 O O . ALA B 1 314 ? 6.809 -36.281 -1.601 1 98.88 314 ALA B O 1
ATOM 6637 N N . ILE B 1 315 ? 5.387 -35.656 -3.215 1 98.88 315 ILE B N 1
ATOM 6638 C CA . ILE B 1 315 ? 4.328 -35.25 -2.303 1 98.88 315 ILE B CA 1
ATOM 6639 C C . ILE B 1 315 ? 3.916 -36.406 -1.416 1 98.88 315 ILE B C 1
ATOM 6641 O O . ILE B 1 315 ? 3.861 -36.281 -0.191 1 98.88 315 ILE B O 1
ATOM 6645 N N . LEU B 1 316 ? 3.67 -37.562 -1.99 1 98.88 316 LEU B N 1
ATOM 6646 C CA . LEU B 1 316 ? 3.209 -38.75 -1.265 1 98.88 316 LEU B CA 1
ATOM 6647 C C . LEU B 1 316 ? 4.285 -39.25 -0.307 1 98.88 316 LEU B C 1
ATOM 6649 O O . LEU B 1 316 ? 3.992 -39.562 0.849 1 98.88 316 LEU B O 1
ATOM 6653 N N . VAL B 1 317 ? 5.5 -39.281 -0.777 1 98.88 317 VAL B N 1
ATOM 6654 C CA . VAL B 1 317 ? 6.598 -39.781 0.042 1 98.88 317 VAL B CA 1
ATOM 6655 C C . VAL B 1 317 ? 6.855 -38.844 1.203 1 98.88 317 VAL B C 1
ATOM 6657 O O . VAL B 1 317 ? 7.109 -39.25 2.33 1 98.88 317 VAL B O 1
ATOM 6660 N N . ALA B 1 318 ? 6.832 -37.562 0.905 1 98.69 318 ALA B N 1
ATOM 6661 C CA . ALA B 1 318 ? 7.027 -36.562 1.961 1 98.69 318 ALA B CA 1
ATOM 6662 C C . ALA B 1 318 ? 5.957 -36.688 3.041 1 98.69 318 ALA B C 1
ATOM 6664 O O . ALA B 1 318 ? 6.246 -36.562 4.23 1 98.69 318 ALA B O 1
ATOM 6665 N N . GLY B 1 319 ? 4.703 -36.906 2.629 1 98.69 319 GLY B N 1
ATOM 6666 C CA . GLY B 1 319 ? 3.639 -37.125 3.592 1 98.69 319 GLY B CA 1
ATOM 6667 C C . GLY B 1 319 ? 3.896 -38.312 4.488 1 98.69 319 GLY B C 1
ATOM 6668 O O . GLY B 1 319 ? 3.746 -38.25 5.711 1 98.69 319 GLY B O 1
ATOM 6669 N N . TRP B 1 320 ? 4.285 -39.406 3.873 1 98.56 320 TRP B N 1
ATOM 6670 C CA . TRP B 1 320 ? 4.633 -40.625 4.613 1 98.56 320 TRP B CA 1
ATOM 6671 C C . TRP B 1 320 ? 5.777 -40.344 5.586 1 98.56 320 TRP B C 1
ATOM 6673 O O . TRP B 1 320 ? 5.695 -40.719 6.762 1 98.56 320 TRP B O 1
ATOM 6683 N N . HIS B 1 321 ? 6.801 -39.719 5.09 1 98.19 321 HIS B N 1
ATOM 6684 C CA . HIS B 1 321 ? 7.98 -39.469 5.906 1 98.19 321 HIS B CA 1
ATOM 6685 C C . HIS B 1 321 ? 7.645 -38.562 7.09 1 98.19 321 HIS B C 1
ATOM 6687 O O . HIS B 1 321 ? 8.141 -38.781 8.195 1 98.19 321 HIS B O 1
ATOM 6693 N N . THR B 1 322 ? 6.859 -37.562 6.82 1 97.94 322 THR B N 1
ATOM 6694 C CA . THR B 1 322 ? 6.434 -36.625 7.859 1 97.94 322 THR B CA 1
ATOM 6695 C C . THR B 1 322 ? 5.688 -37.344 8.969 1 97.94 322 THR B C 1
ATOM 6697 O O . THR B 1 322 ? 5.891 -37.062 10.148 1 97.94 322 THR B O 1
ATOM 6700 N N . ALA B 1 323 ? 4.867 -38.281 8.617 1 97.44 323 ALA B N 1
ATOM 6701 C CA . ALA B 1 323 ? 4.07 -39.062 9.57 1 97.44 323 ALA B CA 1
ATOM 6702 C C . ALA B 1 323 ? 4.941 -40.031 10.359 1 97.44 323 ALA B C 1
ATOM 6704 O O . ALA B 1 323 ? 4.711 -40.25 11.547 1 97.44 323 ALA B O 1
ATOM 6705 N N . THR B 1 324 ? 5.91 -40.562 9.727 1 95.5 324 THR B N 1
ATOM 6706 C CA . THR B 1 324 ? 6.668 -41.656 10.312 1 95.5 324 THR B CA 1
ATOM 6707 C C . THR B 1 324 ? 7.84 -41.125 11.133 1 95.5 324 THR B C 1
ATOM 6709 O O . THR B 1 324 ? 8.133 -41.656 12.211 1 95.5 324 THR B O 1
ATOM 6712 N N . GLU B 1 325 ? 8.484 -40.094 10.617 1 91.19 325 GLU B N 1
ATOM 6713 C CA . GLU B 1 325 ? 9.672 -39.562 11.289 1 91.19 325 GLU B CA 1
ATOM 6714 C C . GLU B 1 325 ? 9.32 -38.469 12.258 1 91.19 325 GLU B C 1
ATOM 6716 O O . GLU B 1 325 ? 10.07 -38.188 13.203 1 91.19 325 GLU B O 1
ATOM 6721 N N . LYS B 1 326 ? 8.297 -37.781 12.117 1 83.69 326 LYS B N 1
ATOM 6722 C CA . LYS B 1 326 ? 7.82 -36.719 12.969 1 83.69 326 LYS B CA 1
ATOM 6723 C C . LYS B 1 326 ? 8.945 -35.719 13.273 1 83.69 326 LYS B C 1
ATOM 6725 O O . LYS B 1 326 ? 9.258 -35.469 14.438 1 83.69 326 LYS B O 1
ATOM 6730 N N . PRO B 1 327 ? 9.422 -35.188 12.289 1 83.88 327 PRO B N 1
ATOM 6731 C CA . PRO B 1 327 ? 10.484 -34.219 12.531 1 83.88 327 PRO B CA 1
ATOM 6732 C C . PRO B 1 327 ? 10.008 -33.031 13.383 1 83.88 327 PRO B C 1
ATOM 6734 O O . PRO B 1 327 ? 8.82 -32.719 13.391 1 83.88 327 PRO B O 1
ATOM 6737 N N . ASN B 1 328 ? 10.961 -32.375 14.125 1 83.25 328 ASN B N 1
ATOM 6738 C CA . ASN B 1 328 ? 10.625 -31.25 14.992 1 83.25 328 ASN B CA 1
ATOM 6739 C C . ASN B 1 328 ? 10.297 -30 14.188 1 83.25 328 ASN B C 1
ATOM 6741 O O . ASN B 1 328 ? 9.422 -29.219 14.578 1 83.25 328 ASN B O 1
ATOM 6745 N N . ASP B 1 329 ? 11.039 -29.938 13.102 1 91.5 329 ASP B N 1
ATOM 6746 C CA . ASP B 1 329 ? 10.852 -28.75 12.273 1 91.5 329 ASP B CA 1
ATOM 6747 C C . ASP B 1 329 ? 10.141 -29.094 10.961 1 91.5 329 ASP B C 1
ATOM 6749 O O . ASP B 1 329 ? 10.203 -30.234 10.508 1 91.5 329 ASP B O 1
ATOM 6753 N N . VAL B 1 330 ? 9.469 -28.094 10.469 1 96.56 330 VAL B N 1
ATOM 6754 C CA . VAL B 1 330 ? 8.836 -28.266 9.164 1 96.56 330 VAL B CA 1
ATOM 6755 C C . VAL B 1 330 ? 9.906 -28.5 8.094 1 96.56 330 VAL B C 1
ATOM 6757 O O . VAL B 1 330 ? 10.773 -27.641 7.887 1 96.56 330 VAL B O 1
ATOM 6760 N N . GLN B 1 331 ? 9.852 -29.656 7.473 1 97.12 331 GLN B N 1
ATOM 6761 C CA . GLN B 1 331 ? 10.805 -29.953 6.414 1 97.12 331 GLN B CA 1
ATOM 6762 C C . GLN B 1 331 ? 10.336 -29.391 5.074 1 97.12 331 GLN B C 1
ATOM 6764 O O . GLN B 1 331 ? 9.148 -29.422 4.766 1 97.12 331 GLN B O 1
ATOM 6769 N N . ILE B 1 332 ? 11.312 -28.875 4.355 1 98.25 332 ILE B N 1
ATOM 6770 C CA . ILE B 1 332 ? 11.047 -28.328 3.029 1 98.25 332 ILE B CA 1
ATOM 6771 C C . ILE B 1 332 ? 11.758 -29.172 1.974 1 98.25 332 ILE B C 1
ATOM 6773 O O . ILE B 1 332 ? 12.945 -29.469 2.105 1 98.25 332 ILE B O 1
ATOM 6777 N N . TYR B 1 333 ? 11.062 -29.578 0.955 1 98.56 333 TYR B N 1
ATOM 6778 C CA . TYR B 1 333 ? 11.594 -30.406 -0.126 1 98.56 333 TYR B CA 1
ATOM 6779 C C . TYR B 1 333 ? 11.406 -29.719 -1.475 1 98.56 333 TYR B C 1
ATOM 6781 O O . TYR B 1 333 ? 10.281 -29.547 -1.939 1 98.56 333 TYR B O 1
ATOM 6789 N N . SER B 1 334 ? 12.5 -29.375 -2.121 1 98.19 334 SER B N 1
ATOM 6790 C CA . SER B 1 334 ? 12.445 -28.828 -3.475 1 98.19 334 SER B CA 1
ATOM 6791 C C . SER B 1 334 ? 12.477 -29.938 -4.52 1 98.19 334 SER B C 1
ATOM 6793 O O . SER B 1 334 ? 13.438 -30.719 -4.582 1 98.19 334 SER B O 1
ATOM 6795 N N . VAL B 1 335 ? 11.391 -30.047 -5.246 1 98.19 335 VAL B N 1
ATOM 6796 C CA . VAL B 1 335 ? 11.398 -30.953 -6.383 1 98.19 335 VAL B CA 1
ATOM 6797 C C . VAL B 1 335 ? 11.836 -30.203 -7.641 1 98.19 335 VAL B C 1
ATOM 6799 O O . VAL B 1 335 ? 11 -29.656 -8.359 1 98.19 335 VAL B O 1
ATOM 6802 N N . SER B 1 336 ? 13.086 -30.312 -7.918 1 95.75 336 SER B N 1
ATOM 6803 C CA . SER B 1 336 ? 13.719 -29.531 -8.977 1 95.75 336 SER B CA 1
ATOM 6804 C C . SER B 1 336 ? 14.703 -30.375 -9.773 1 95.75 336 SER B C 1
ATOM 6806 O O . SER B 1 336 ? 15.141 -31.438 -9.312 1 95.75 336 SER B O 1
ATOM 6808 N N . SER B 1 337 ? 15.023 -29.938 -10.961 1 93.12 337 SER B N 1
ATOM 6809 C CA . SER B 1 337 ? 16.047 -30.578 -11.773 1 93.12 337 SER B CA 1
ATOM 6810 C C . SER B 1 337 ? 17.391 -29.859 -11.664 1 93.12 337 SER B C 1
ATOM 6812 O O . SER B 1 337 ? 18.078 -29.656 -12.672 1 93.12 337 SER B O 1
ATOM 6814 N N . ALA B 1 338 ? 17.641 -29.406 -10.5 1 88.25 338 ALA B N 1
ATOM 6815 C CA . ALA B 1 338 ? 18.859 -28.625 -10.289 1 88.25 338 ALA B CA 1
ATOM 6816 C C . ALA B 1 338 ? 20.094 -29.438 -10.672 1 88.25 338 ALA B C 1
ATOM 6818 O O . ALA B 1 338 ? 21.094 -28.875 -11.125 1 88.25 338 ALA B O 1
ATOM 6819 N N . ARG B 1 339 ? 20.156 -30.75 -10.516 1 87.88 339 ARG B N 1
ATOM 6820 C CA . ARG B 1 339 ? 21.297 -31.609 -10.805 1 87.88 339 ARG B CA 1
ATOM 6821 C C . ARG B 1 339 ? 21.281 -32.094 -12.25 1 87.88 339 ARG B C 1
ATOM 6823 O O . ARG B 1 339 ? 22.156 -32.844 -12.672 1 87.88 339 ARG B O 1
ATOM 6830 N N . ASN B 1 340 ? 20.281 -31.688 -12.984 1 90.06 340 ASN B N 1
ATOM 6831 C CA . ASN B 1 340 ? 20.047 -31.969 -14.391 1 90.06 340 ASN B CA 1
ATOM 6832 C C . ASN B 1 340 ? 19.234 -30.844 -15.055 1 90.06 340 ASN B C 1
ATOM 6834 O O . ASN B 1 340 ? 18.156 -31.094 -15.609 1 90.06 340 ASN B O 1
ATOM 6838 N N . LEU B 1 341 ? 19.812 -29.688 -15.07 1 90.06 341 LEU B N 1
ATOM 6839 C CA . LEU B 1 341 ? 19.094 -28.469 -15.461 1 90.06 341 LEU B CA 1
ATOM 6840 C C . LEU B 1 341 ? 18.781 -28.484 -16.953 1 90.06 341 LEU B C 1
ATOM 6842 O O . LEU B 1 341 ? 19.578 -29 -17.75 1 90.06 341 LEU B O 1
ATOM 6846 N N . PHE B 1 342 ? 17.719 -27.844 -17.281 1 90.06 342 PHE B N 1
ATOM 6847 C CA . PHE B 1 342 ? 17.359 -27.578 -18.672 1 90.06 342 PHE B CA 1
ATOM 6848 C C . PHE B 1 342 ? 17.984 -26.281 -19.156 1 90.06 342 PHE B C 1
ATOM 6850 O O . PHE B 1 342 ? 17.891 -25.25 -18.469 1 90.06 342 PHE B O 1
ATOM 6857 N N . HIS B 1 343 ? 18.594 -26.391 -20.219 1 89.75 343 HIS B N 1
ATOM 6858 C CA . HIS B 1 343 ? 19.141 -25.203 -20.844 1 89.75 343 HIS B CA 1
ATOM 6859 C C . HIS B 1 343 ? 18.266 -24.734 -22 1 89.75 343 HIS B C 1
ATOM 6861 O O . HIS B 1 343 ? 17.812 -25.547 -22.812 1 89.75 343 HIS B O 1
ATOM 6867 N N . TRP B 1 344 ? 18.094 -23.484 -22.078 1 86.38 344 TRP B N 1
ATOM 6868 C CA . TRP B 1 344 ? 17.125 -22.938 -23.031 1 86.38 344 TRP B CA 1
ATOM 6869 C C . TRP B 1 344 ? 17.531 -23.234 -24.469 1 86.38 344 TRP B C 1
ATOM 6871 O O . TRP B 1 344 ? 16.75 -23.797 -25.234 1 86.38 344 TRP B O 1
ATOM 688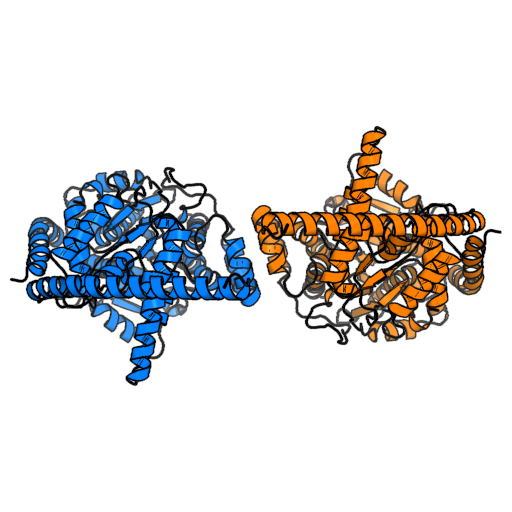1 N N . GLU B 1 345 ? 18.734 -22.922 -24.844 1 85.44 345 GLU B N 1
ATOM 6882 C CA . GLU B 1 345 ? 19.109 -23 -26.25 1 85.44 345 GLU B CA 1
ATOM 6883 C C . GLU B 1 345 ? 19.016 -24.438 -26.75 1 85.44 345 GLU B C 1
ATOM 6885 O O . GLU B 1 345 ? 18.375 -24.719 -27.766 1 85.44 345 GLU B O 1
ATOM 6890 N N . PRO B 1 346 ? 19.547 -25.375 -26.078 1 83.62 346 PRO B N 1
ATOM 6891 C CA . PRO B 1 346 ? 19.438 -26.766 -26.516 1 83.62 346 PRO B CA 1
ATOM 6892 C C . PRO B 1 346 ? 18 -27.266 -26.547 1 83.62 346 PRO B C 1
ATOM 6894 O O . PRO B 1 346 ? 17.625 -28.031 -27.438 1 83.62 346 PRO B O 1
ATOM 6897 N N . ILE B 1 347 ? 17.266 -26.797 -25.656 1 84.88 347 ILE B N 1
ATOM 6898 C CA . ILE B 1 347 ? 15.883 -27.266 -25.547 1 84.88 347 ILE B CA 1
ATOM 6899 C C . ILE B 1 347 ? 15.047 -26.641 -26.672 1 84.88 347 ILE B C 1
ATOM 6901 O O . ILE B 1 347 ? 14.258 -27.344 -27.312 1 84.88 347 ILE B O 1
ATOM 6905 N N . SER B 1 348 ? 15.281 -25.406 -26.797 1 85.44 348 SER B N 1
ATOM 6906 C CA . SER B 1 348 ? 14.547 -24.734 -27.875 1 85.44 348 SER B CA 1
ATOM 6907 C C . SER B 1 348 ? 14.883 -25.328 -29.234 1 85.44 348 SER B C 1
ATOM 6909 O O . SER B 1 348 ? 14 -25.5 -30.078 1 85.44 348 SER B O 1
ATOM 6911 N N . SER B 1 349 ? 16.078 -25.656 -29.438 1 86.31 349 SER B N 1
ATOM 6912 C CA . SER B 1 349 ? 16.5 -26.297 -30.672 1 86.31 349 SER B CA 1
ATOM 6913 C C . SER B 1 349 ? 15.859 -27.672 -30.828 1 86.31 349 SER B C 1
ATOM 6915 O O . SER B 1 349 ? 15.422 -28.031 -31.922 1 86.31 349 SER B O 1
ATOM 6917 N N . LYS B 1 350 ? 15.828 -28.359 -29.797 1 86.5 350 LYS B N 1
ATOM 6918 C CA . LYS B 1 350 ? 15.203 -29.672 -29.828 1 86.5 350 LYS B CA 1
ATOM 6919 C C . LYS B 1 350 ? 13.711 -29.578 -30.141 1 86.5 350 LYS B C 1
ATOM 6921 O O . LYS B 1 350 ? 13.188 -30.359 -30.938 1 86.5 350 LYS B O 1
ATOM 6926 N N . ILE B 1 351 ? 13.102 -28.688 -29.547 1 87.19 351 ILE B N 1
ATOM 6927 C CA . ILE B 1 351 ? 11.68 -28.484 -29.766 1 87.19 351 ILE B CA 1
ATOM 6928 C C . ILE B 1 351 ? 11.438 -28.125 -31.234 1 87.19 351 ILE B C 1
ATOM 6930 O O . ILE B 1 351 ? 10.484 -28.609 -31.844 1 87.19 351 ILE B O 1
ATOM 6934 N N . ARG B 1 352 ? 12.312 -27.359 -31.766 1 86.25 352 ARG B N 1
ATOM 6935 C CA . ARG B 1 352 ? 12.219 -27.016 -33.188 1 86.25 352 ARG B CA 1
ATOM 6936 C C . ARG B 1 352 ? 12.367 -28.25 -34.062 1 86.25 352 ARG B C 1
ATOM 6938 O O . ARG B 1 352 ? 11.633 -28.422 -35.031 1 86.25 352 ARG B O 1
ATOM 6945 N N . ASP B 1 353 ? 13.25 -29.031 -33.688 1 88.31 353 ASP B N 1
ATOM 6946 C CA . ASP B 1 353 ? 13.484 -30.25 -34.438 1 88.31 353 ASP B CA 1
ATOM 6947 C C . ASP B 1 353 ? 12.273 -31.188 -34.344 1 88.31 353 ASP B C 1
ATOM 6949 O O . ASP B 1 353 ? 11.891 -31.797 -35.344 1 88.31 353 ASP B O 1
ATOM 6953 N N . ILE B 1 354 ? 11.789 -31.266 -33.219 1 87.5 354 ILE B N 1
ATOM 6954 C CA . ILE B 1 354 ? 10.609 -32.094 -33 1 87.5 354 ILE B CA 1
ATOM 6955 C C . ILE B 1 354 ? 9.438 -31.547 -33.844 1 87.5 354 ILE B C 1
ATOM 6957 O O . ILE B 1 354 ? 8.664 -32.312 -34.406 1 87.5 354 ILE B O 1
ATOM 6961 N N . GLY B 1 355 ? 9.359 -30.281 -33.844 1 86.81 355 GLY B N 1
ATOM 6962 C CA . GLY B 1 355 ? 8.32 -29.641 -34.625 1 86.81 355 GLY B CA 1
ATOM 6963 C C . GLY B 1 355 ? 8.414 -29.953 -36.125 1 86.81 355 GLY B C 1
ATOM 6964 O O . GLY B 1 355 ? 7.402 -29.953 -36.812 1 86.81 355 GLY B O 1
ATOM 6965 N N . LYS B 1 356 ? 9.578 -30.25 -36.531 1 84.69 356 LYS B N 1
ATOM 6966 C CA . LYS B 1 356 ? 9.789 -30.594 -37.938 1 84.69 356 LYS B CA 1
ATOM 6967 C C . LYS B 1 356 ? 9.391 -32.062 -38.188 1 84.69 356 LYS B C 1
ATOM 6969 O O . LYS B 1 356 ? 8.852 -32.375 -39.25 1 84.69 356 LYS B O 1
ATOM 6974 N N . VAL B 1 357 ? 9.602 -32.875 -37.219 1 87.56 357 VAL B N 1
ATOM 6975 C CA . VAL B 1 357 ? 9.461 -34.312 -37.469 1 87.56 357 VAL B CA 1
ATOM 6976 C C . VAL B 1 357 ? 8.086 -34.781 -36.969 1 87.56 357 VAL B C 1
ATOM 6978 O O . VAL B 1 357 ? 7.547 -35.75 -37.5 1 87.56 357 VAL B O 1
ATOM 6981 N N . LEU B 1 358 ? 7.598 -34.094 -36.031 1 91.31 358 LEU B N 1
ATOM 6982 C CA . LEU B 1 358 ? 6.312 -34.5 -35.438 1 91.31 358 LEU B CA 1
ATOM 6983 C C . LEU B 1 358 ? 5.367 -33.312 -35.375 1 91.31 358 LEU B C 1
ATOM 6985 O O . LEU B 1 358 ? 4.801 -33 -34.312 1 91.31 358 LEU B O 1
ATOM 6989 N N . PRO B 1 359 ? 5.191 -32.656 -36.531 1 91.88 359 PRO B N 1
ATOM 6990 C CA . PRO B 1 359 ? 4.301 -31.5 -36.531 1 91.88 359 PRO B CA 1
ATOM 6991 C C . PRO B 1 359 ? 2.834 -31.875 -36.344 1 91.88 359 PRO B C 1
ATOM 6993 O O . PRO B 1 359 ? 2.447 -33 -36.625 1 91.88 359 PRO B O 1
ATOM 6996 N N . THR B 1 360 ? 2.078 -30.938 -35.781 1 93.5 360 THR B N 1
ATOM 6997 C CA . THR B 1 360 ? 0.632 -31.109 -35.719 1 93.5 360 THR B CA 1
ATOM 6998 C C . THR B 1 360 ? -0.04 -30.719 -37.031 1 93.5 360 THR B C 1
ATOM 7000 O O . THR B 1 360 ? 0.386 -29.781 -37.688 1 93.5 360 THR B O 1
ATOM 7003 N N . PRO B 1 361 ? -1.027 -31.469 -37.375 1 93.62 361 PRO B N 1
ATOM 7004 C CA . PRO B 1 361 ? -1.778 -31.078 -38.562 1 93.62 361 PRO B CA 1
ATOM 7005 C C . PRO B 1 361 ? -2.613 -29.812 -38.375 1 93.62 361 PRO B C 1
ATOM 7007 O O . PRO B 1 361 ? -3.143 -29.25 -39.312 1 93.62 361 PRO B O 1
ATOM 7010 N N . LEU B 1 362 ? -2.629 -29.312 -37.156 1 92.94 362 LEU B N 1
ATOM 7011 C CA . LEU B 1 362 ? -3.494 -28.188 -36.844 1 92.94 362 LEU B CA 1
ATOM 7012 C C . LEU B 1 362 ? -2.754 -26.859 -37 1 92.94 362 LEU B C 1
ATOM 7014 O O . LEU B 1 362 ? -3.334 -25.797 -36.812 1 92.94 362 LEU B O 1
ATOM 7018 N N . ALA B 1 363 ? -1.477 -26.922 -37.375 1 92.5 363 ALA B N 1
ATOM 7019 C CA . ALA B 1 363 ? -0.724 -25.688 -37.594 1 92.5 363 ALA B CA 1
ATOM 7020 C C . ALA B 1 363 ? -1.352 -24.859 -38.719 1 92.5 363 ALA B C 1
ATOM 7022 O O . ALA B 1 363 ? -1.73 -25.391 -39.75 1 92.5 363 ALA B O 1
ATOM 7023 N N . VAL B 1 364 ? -1.443 -23.547 -38.438 1 89.94 364 VAL B N 1
ATOM 7024 C CA . VAL B 1 364 ? -2.121 -22.688 -39.406 1 89.94 364 VAL B CA 1
ATOM 7025 C C . VAL B 1 364 ? -1.089 -21.922 -40.219 1 89.94 364 VAL B C 1
ATOM 7027 O O . VAL B 1 364 ? -1.433 -21.266 -41.219 1 89.94 364 VAL B O 1
ATOM 7030 N N . TRP B 1 365 ? 0.096 -21.984 -39.875 1 91.44 365 TRP B N 1
ATOM 7031 C CA . TRP B 1 365 ? 1.197 -21.328 -40.594 1 91.44 365 TRP B CA 1
ATOM 7032 C C . TRP B 1 365 ? 2.504 -22.094 -40.375 1 91.44 365 TRP B C 1
ATOM 7034 O O . TRP B 1 365 ? 2.543 -23.062 -39.594 1 91.44 365 TRP B O 1
ATOM 7044 N N . TYR B 1 366 ? 3.502 -21.641 -41.094 1 91.31 366 TYR B N 1
ATOM 7045 C CA . TYR B 1 366 ? 4.82 -22.234 -40.938 1 91.31 366 TYR B CA 1
ATOM 7046 C C . TYR B 1 366 ? 5.367 -22.047 -39.531 1 91.31 366 TYR B C 1
ATOM 7048 O O . TYR B 1 366 ? 5.281 -20.953 -38.969 1 91.31 366 TYR B O 1
ATOM 7056 N N . THR B 1 367 ? 5.902 -23.125 -39 1 89.25 367 THR B N 1
ATOM 7057 C CA . THR B 1 367 ? 6.398 -23.109 -37.625 1 89.25 367 THR B CA 1
ATOM 7058 C C . THR B 1 367 ? 7.848 -22.625 -37.594 1 89.25 367 THR B C 1
ATOM 7060 O O . THR B 1 367 ? 8.742 -23.297 -38.125 1 89.25 367 THR B O 1
ATOM 7063 N N . PHE B 1 368 ? 8.086 -21.453 -37 1 87.5 368 PHE B N 1
ATOM 7064 C CA . PHE B 1 368 ? 9.43 -20.953 -36.719 1 87.5 368 PHE B CA 1
ATOM 7065 C C . PHE B 1 368 ? 9.438 -20.078 -35.469 1 87.5 368 PHE B C 1
ATOM 7067 O O . PHE B 1 368 ? 8.383 -19.641 -35 1 87.5 368 PHE B O 1
ATOM 7074 N N . ILE B 1 369 ? 10.633 -19.953 -34.875 1 88.38 369 ILE B N 1
ATOM 7075 C CA . ILE B 1 369 ? 10.742 -19.172 -33.656 1 88.38 369 ILE B CA 1
ATOM 7076 C C . ILE B 1 369 ? 12.008 -18.312 -33.719 1 88.38 369 ILE B C 1
ATOM 7078 O O . ILE B 1 369 ? 13.047 -18.766 -34.188 1 88.38 369 ILE B O 1
ATOM 7082 N N . ILE B 1 370 ? 11.82 -17.062 -33.281 1 88.75 370 ILE B N 1
ATOM 7083 C CA . ILE B 1 370 ? 12.969 -16.188 -33.062 1 88.75 370 ILE B CA 1
ATOM 7084 C C . ILE B 1 370 ? 13.055 -15.82 -31.578 1 88.75 370 ILE B C 1
ATOM 7086 O O . ILE B 1 370 ? 12.117 -15.25 -31.031 1 88.75 370 ILE B O 1
ATOM 7090 N N . ASN B 1 371 ? 14.164 -16.188 -30.984 1 88.62 371 ASN B N 1
ATOM 7091 C CA . ASN B 1 371 ? 14.398 -15.883 -29.578 1 88.62 371 ASN B CA 1
ATOM 7092 C C . ASN B 1 371 ? 15.305 -14.664 -29.422 1 88.62 371 ASN B C 1
ATOM 7094 O O . ASN B 1 371 ? 16.25 -14.484 -30.188 1 88.62 371 ASN B O 1
ATOM 7098 N N . THR B 1 372 ? 14.93 -13.75 -28.469 1 89.94 372 THR B N 1
ATOM 7099 C CA . THR B 1 372 ? 15.797 -12.625 -28.172 1 89.94 372 THR B CA 1
ATOM 7100 C C . THR B 1 372 ? 15.633 -12.195 -26.703 1 89.94 372 THR B C 1
ATOM 7102 O O . THR B 1 372 ? 14.562 -12.367 -26.125 1 89.94 372 THR B O 1
ATOM 7105 N N . SER B 1 373 ? 16.703 -11.719 -26.109 1 90.62 373 SER B N 1
ATOM 7106 C CA . SER B 1 373 ? 16.641 -11.156 -24.766 1 90.62 373 SER B CA 1
ATOM 7107 C C . SER B 1 373 ? 16.734 -9.633 -24.797 1 90.62 373 SER B C 1
ATOM 7109 O O . SER B 1 373 ? 16.828 -8.992 -23.75 1 90.62 373 SER B O 1
ATOM 7111 N N . ASN B 1 374 ? 16.797 -9.117 -26.016 1 91.62 374 ASN B N 1
ATOM 7112 C CA . ASN B 1 374 ? 16.797 -7.668 -26.188 1 91.62 374 ASN B CA 1
ATOM 7113 C C . ASN B 1 374 ? 15.383 -7.102 -26.25 1 91.62 374 ASN B C 1
ATOM 7115 O O . ASN B 1 374 ? 14.633 -7.379 -27.188 1 91.62 374 ASN B O 1
ATOM 7119 N N . LYS B 1 375 ? 15.055 -6.215 -25.312 1 88.94 375 LYS B N 1
ATOM 7120 C CA . LYS B 1 375 ? 13.68 -5.746 -25.125 1 88.94 375 LYS B CA 1
ATOM 7121 C C . LYS B 1 375 ? 13.211 -4.949 -26.344 1 88.94 375 LYS B C 1
ATOM 7123 O O . LYS B 1 375 ? 12.125 -5.195 -26.875 1 88.94 375 LYS B O 1
ATOM 7128 N N . PRO B 1 376 ? 13.961 -3.992 -26.844 1 91.31 376 PRO B N 1
ATOM 7129 C CA . PRO B 1 376 ? 13.523 -3.256 -28.031 1 91.31 376 PRO B CA 1
ATOM 7130 C C . PRO B 1 376 ? 13.336 -4.156 -29.25 1 91.31 376 PRO B C 1
ATOM 7132 O O . PRO B 1 376 ? 12.375 -3.99 -30 1 91.31 376 PRO B O 1
ATOM 7135 N N . LEU B 1 377 ? 14.266 -5.027 -29.438 1 91.38 377 LEU B N 1
ATOM 7136 C CA . LEU B 1 377 ? 14.141 -5.945 -30.578 1 91.38 377 LEU B CA 1
ATOM 7137 C C . LEU B 1 377 ? 12.906 -6.82 -30.422 1 91.38 377 LEU B C 1
ATOM 7139 O O . LEU B 1 377 ? 12.203 -7.078 -31.406 1 91.38 377 LEU B O 1
ATOM 7143 N N . PHE B 1 378 ? 12.695 -7.352 -29.266 1 92.25 378 PHE B N 1
ATOM 7144 C CA . PHE B 1 378 ? 11.5 -8.156 -29.016 1 92.25 378 PHE B CA 1
ATOM 7145 C C . PHE B 1 378 ? 10.242 -7.363 -29.344 1 92.25 378 PHE B C 1
ATOM 7147 O O . PHE B 1 378 ? 9.312 -7.898 -29.969 1 92.25 378 PHE B O 1
ATOM 7154 N N . PHE B 1 379 ? 10.25 -6.109 -28.969 1 91.88 379 PHE B N 1
ATOM 7155 C CA . PHE B 1 379 ? 9.117 -5.242 -29.266 1 91.88 379 PHE B CA 1
ATOM 7156 C C . PHE B 1 379 ? 8.906 -5.102 -30.766 1 91.88 379 PHE B C 1
ATOM 7158 O O . PHE B 1 379 ? 7.785 -5.227 -31.266 1 91.88 379 PHE B O 1
ATOM 7165 N N . ILE B 1 380 ? 9.953 -4.922 -31.469 1 91 380 ILE B N 1
ATOM 7166 C CA . ILE B 1 380 ? 9.898 -4.754 -32.906 1 91 380 ILE B CA 1
ATOM 7167 C C . ILE B 1 380 ? 9.414 -6.047 -33.562 1 91 380 ILE B C 1
ATOM 7169 O O . ILE B 1 380 ? 8.539 -6.02 -34.438 1 91 380 ILE B O 1
ATOM 7173 N N . LEU B 1 381 ? 9.891 -7.16 -33.125 1 91.69 381 LEU B N 1
ATOM 7174 C CA . LEU B 1 381 ? 9.516 -8.453 -33.688 1 91.69 381 LEU B CA 1
ATOM 7175 C C . LEU B 1 381 ? 8.047 -8.758 -33.406 1 91.69 381 LEU B C 1
ATOM 7177 O O . LEU B 1 381 ? 7.355 -9.312 -34.281 1 91.69 381 LEU B O 1
ATOM 7181 N N . THR B 1 382 ? 7.609 -8.438 -32.219 1 92.81 382 THR B N 1
ATOM 7182 C CA . THR B 1 382 ? 6.215 -8.672 -31.859 1 92.81 382 THR B CA 1
ATOM 7183 C C . THR B 1 382 ? 5.277 -7.883 -32.781 1 92.81 382 THR B C 1
ATOM 7185 O O . THR B 1 382 ? 4.234 -8.391 -33.188 1 92.81 382 THR B O 1
ATOM 7188 N N . TRP B 1 383 ? 5.664 -6.699 -33.062 1 91.38 383 TRP B N 1
ATOM 7189 C CA . TRP B 1 383 ? 4.848 -5.887 -33.969 1 91.38 383 TRP B CA 1
ATOM 7190 C C . TRP B 1 383 ? 4.898 -6.43 -35.406 1 91.38 383 TRP B C 1
ATOM 7192 O O . TRP B 1 383 ? 3.867 -6.555 -36.062 1 91.38 383 TRP B O 1
ATOM 7202 N N . LEU B 1 384 ? 6.051 -6.812 -35.844 1 88.88 384 LEU B N 1
ATOM 7203 C CA . LEU B 1 384 ? 6.25 -7.227 -37.219 1 88.88 384 LEU B CA 1
ATOM 7204 C C . LEU B 1 384 ? 5.66 -8.609 -37.469 1 88.88 384 LEU B C 1
ATOM 7206 O O . LEU B 1 384 ? 5.113 -8.875 -38.531 1 88.88 384 LEU B O 1
ATOM 7210 N N . LEU B 1 385 ? 5.723 -9.43 -36.469 1 91.12 385 LEU B N 1
ATOM 7211 C CA . LEU B 1 385 ? 5.402 -10.828 -36.719 1 91.12 385 LEU B CA 1
ATOM 7212 C C . LEU B 1 385 ? 4.035 -11.188 -36.156 1 91.12 385 LEU B C 1
ATOM 7214 O O . LEU B 1 385 ? 3.445 -12.203 -36.5 1 91.12 385 LEU B O 1
ATOM 7218 N N . HIS B 1 386 ? 3.473 -10.383 -35.25 1 93.31 386 HIS B N 1
ATOM 7219 C CA . HIS B 1 386 ? 2.221 -10.734 -34.594 1 93.31 386 HIS B CA 1
ATOM 7220 C C . HIS B 1 386 ? 1.155 -9.672 -34.844 1 93.31 386 HIS B C 1
ATOM 7222 O O . HIS B 1 386 ? 0.208 -9.898 -35.594 1 93.31 386 HIS B O 1
ATOM 7228 N N . TYR B 1 387 ? 1.381 -8.445 -34.406 1 92.81 387 TYR B N 1
ATOM 7229 C CA . TYR B 1 387 ? 0.317 -7.445 -34.406 1 92.81 387 TYR B CA 1
ATOM 7230 C C . TYR B 1 387 ? -0.035 -7 -35.812 1 92.81 387 TYR B C 1
ATOM 7232 O O . TYR B 1 387 ? -1.212 -6.945 -36.156 1 92.81 387 TYR B O 1
ATOM 7240 N N . ILE B 1 388 ? 0.936 -6.645 -36.625 1 89.62 388 ILE B N 1
ATOM 7241 C CA . ILE B 1 388 ? 0.648 -6.18 -37.969 1 89.62 388 ILE B CA 1
ATOM 7242 C C . ILE B 1 388 ? -0.067 -7.281 -38.75 1 89.62 388 ILE B C 1
ATOM 7244 O O . ILE B 1 388 ? -1.159 -7.062 -39.281 1 89.62 388 ILE B O 1
ATOM 7248 N N . PRO B 1 389 ? 0.517 -8.469 -38.844 1 88.88 389 PRO B N 1
ATOM 7249 C CA . PRO B 1 389 ? -0.242 -9.555 -39.469 1 88.88 389 PRO B CA 1
ATOM 7250 C C . PRO B 1 389 ? -1.61 -9.766 -38.812 1 88.88 389 PRO B C 1
ATOM 7252 O O . PRO B 1 389 ? -2.58 -10.078 -39.5 1 88.88 389 PRO B O 1
ATOM 7255 N N . GLY B 1 390 ? -1.699 -9.656 -37.5 1 92 390 GLY B N 1
ATOM 7256 C CA . GLY B 1 390 ? -2.961 -9.797 -36.781 1 92 390 GLY B CA 1
ATOM 7257 C C . GLY B 1 390 ? -4.02 -8.82 -37.25 1 92 390 GLY B C 1
ATOM 7258 O O . GLY B 1 390 ? -5.18 -9.188 -37.438 1 92 390 GLY B O 1
ATOM 7259 N N . TYR B 1 391 ? -3.633 -7.613 -37.438 1 92.31 391 TYR B N 1
ATOM 7260 C CA . TYR B 1 391 ? -4.555 -6.594 -37.906 1 92.31 391 TYR B CA 1
ATOM 7261 C C . TYR B 1 391 ? -5.008 -6.906 -39.344 1 92.31 391 TYR B C 1
ATOM 7263 O O . TYR B 1 391 ? -6.176 -6.711 -39.688 1 92.31 391 TYR B O 1
ATOM 7271 N N . ILE B 1 392 ? -4.125 -7.34 -40.125 1 88.31 392 ILE B N 1
ATOM 7272 C CA . ILE B 1 392 ? -4.434 -7.688 -41.531 1 88.31 392 ILE B CA 1
ATOM 7273 C C . ILE B 1 392 ? -5.418 -8.852 -41.562 1 88.31 392 ILE B C 1
ATOM 7275 O O . ILE B 1 392 ? -6.406 -8.82 -42.281 1 88.31 392 ILE B O 1
ATOM 7279 N N . LEU B 1 393 ? -5.109 -9.82 -40.781 1 90.69 393 LEU B N 1
ATOM 7280 C CA . LEU B 1 393 ? -5.961 -11 -40.75 1 90.69 393 LEU B CA 1
ATOM 7281 C C . LEU B 1 393 ? -7.34 -10.664 -40.188 1 90.69 393 LEU B C 1
ATOM 7283 O O . LEU B 1 393 ? -8.352 -11.156 -40.688 1 90.69 393 LEU B O 1
ATOM 7287 N N . ASP B 1 394 ? -7.375 -9.93 -39.125 1 94.06 394 ASP B N 1
ATOM 7288 C CA . ASP B 1 394 ? -8.648 -9.508 -38.562 1 94.06 394 ASP B CA 1
ATOM 7289 C C . ASP B 1 394 ? -9.445 -8.656 -39.562 1 94.06 394 ASP B C 1
ATOM 7291 O O . ASP B 1 394 ? -10.672 -8.742 -39.594 1 94.06 394 ASP B O 1
ATOM 7295 N N . ALA B 1 395 ? -8.773 -7.809 -40.281 1 92.62 395 ALA B N 1
ATOM 7296 C CA . ALA B 1 395 ? -9.438 -7.055 -41.344 1 92.62 395 ALA B CA 1
ATOM 7297 C C . ALA B 1 395 ? -10.055 -7.996 -42.375 1 92.62 395 ALA B C 1
ATOM 7299 O O . ALA B 1 395 ? -11.164 -7.746 -42.875 1 92.62 395 ALA B O 1
ATOM 7300 N N . GLY B 1 396 ? -9.328 -8.977 -42.719 1 92.62 396 GLY B N 1
ATOM 7301 C CA . GLY B 1 396 ? -9.867 -10 -43.594 1 92.62 396 GLY B CA 1
ATOM 7302 C C . GLY B 1 396 ? -11.117 -10.664 -43.031 1 92.62 396 GLY B C 1
ATOM 7303 O O . GLY B 1 396 ? -12.07 -10.922 -43.75 1 92.62 396 GLY B O 1
ATOM 7304 N N . CYS B 1 397 ? -11.031 -10.953 -41.75 1 93.12 397 CYS B N 1
ATOM 7305 C CA . CYS B 1 397 ? -12.188 -11.547 -41.094 1 93.12 397 CYS B CA 1
ATOM 7306 C C . CYS B 1 397 ? -13.398 -10.633 -41.188 1 93.12 397 CYS B C 1
ATOM 7308 O O . CYS B 1 397 ? -14.508 -11.094 -41.469 1 93.12 397 CYS B O 1
ATOM 7310 N N . ILE B 1 398 ? -13.156 -9.398 -40.969 1 92.56 398 ILE B N 1
ATOM 7311 C CA . ILE B 1 398 ? -14.234 -8.414 -41.062 1 92.56 398 ILE B CA 1
ATOM 7312 C C . ILE B 1 398 ? -14.828 -8.422 -42.469 1 92.56 398 ILE B C 1
ATOM 7314 O O . ILE B 1 398 ? -16.047 -8.422 -42.625 1 92.56 398 ILE B O 1
ATOM 7318 N N . LEU B 1 399 ? -14.062 -8.445 -43.438 1 93.25 399 LEU B N 1
ATOM 7319 C CA . LEU B 1 399 ? -14.484 -8.43 -44.812 1 93.25 399 LEU B CA 1
ATOM 7320 C C . LEU B 1 399 ? -15.266 -9.695 -45.156 1 93.25 399 LEU B C 1
ATOM 7322 O O . LEU B 1 399 ? -16.188 -9.656 -46 1 93.25 399 LEU B O 1
ATOM 7326 N N . LEU B 1 400 ? -14.992 -10.734 -44.5 1 93.81 400 LEU B N 1
ATOM 7327 C CA . LEU B 1 400 ? -15.641 -12.016 -44.781 1 93.81 400 LEU B CA 1
ATOM 7328 C C . LEU B 1 400 ? -16.812 -12.234 -43.844 1 93.81 400 LEU B C 1
ATOM 7330 O O . LEU B 1 400 ? -17.484 -13.273 -43.906 1 93.81 400 LEU B O 1
ATOM 7334 N N . GLY B 1 401 ? -17.078 -11.344 -42.938 1 92.19 401 GLY B N 1
ATOM 7335 C CA . GLY B 1 401 ? -18.188 -11.43 -42 1 92.19 401 GLY B CA 1
ATOM 7336 C C . GLY B 1 401 ? -17.922 -12.367 -40.844 1 92.19 401 GLY B C 1
ATOM 7337 O O . GLY B 1 401 ? -18.844 -12.977 -40.312 1 92.19 401 GLY B O 1
ATOM 7338 N N . LYS B 1 402 ? -16.719 -12.586 -40.562 1 92.44 402 LYS B N 1
ATOM 7339 C CA . LYS B 1 402 ? -16.312 -13.438 -39.438 1 92.44 402 LYS B CA 1
ATOM 7340 C C . LYS B 1 402 ? -15.859 -12.609 -38.25 1 92.44 402 LYS B C 1
ATOM 7342 O O . LYS B 1 402 ? -15.469 -11.453 -38.406 1 92.44 402 LYS B O 1
ATOM 7347 N N . PRO B 1 403 ? -16.016 -13.125 -37.156 1 92.62 403 PRO B N 1
ATOM 7348 C CA . PRO B 1 403 ? -15.562 -12.375 -36 1 92.62 403 PRO B CA 1
ATOM 7349 C C . PRO B 1 403 ? -14.047 -12.234 -35.938 1 92.62 403 PRO B C 1
ATOM 7351 O O . PRO B 1 403 ? -13.32 -13.156 -36.312 1 92.62 403 PRO B O 1
ATOM 7354 N N . THR B 1 404 ? -13.547 -11.031 -35.469 1 92.31 404 THR B N 1
ATOM 7355 C CA . THR B 1 404 ? -12.125 -10.781 -35.25 1 92.31 404 THR B CA 1
ATOM 7356 C C . THR B 1 404 ? -11.609 -11.57 -34.062 1 92.31 404 THR B C 1
ATOM 7358 O O . THR B 1 404 ? -12.328 -11.742 -33.062 1 92.31 404 THR B O 1
ATOM 7361 N N . MET B 1 405 ? -10.383 -12.156 -34.156 1 91.25 405 MET B N 1
ATOM 7362 C CA . MET B 1 405 ? -9.898 -12.984 -33.062 1 91.25 405 MET B CA 1
ATOM 7363 C C . MET B 1 405 ? -8.398 -12.812 -32.875 1 91.25 405 MET B C 1
ATOM 7365 O O . MET B 1 405 ? -7.867 -13.078 -31.797 1 91.25 405 MET B O 1
ATOM 7369 N N . PHE B 1 406 ? -7.707 -12.344 -33.844 1 90.5 406 PHE B N 1
ATOM 7370 C CA . PHE B 1 406 ? -6.254 -12.445 -33.812 1 90.5 406 PHE B CA 1
ATOM 7371 C C . PHE B 1 406 ? -5.645 -11.414 -32.875 1 90.5 406 PHE B C 1
ATOM 7373 O O . PHE B 1 406 ? -4.746 -11.742 -32.094 1 90.5 406 PHE B O 1
ATOM 7380 N N . ILE B 1 407 ? -6.148 -10.211 -32.969 1 92.19 407 ILE B N 1
ATOM 7381 C CA . ILE B 1 407 ? -5.59 -9.188 -32.062 1 92.19 407 ILE B CA 1
ATOM 7382 C C . ILE B 1 407 ? -5.84 -9.57 -30.625 1 92.19 407 ILE B C 1
ATOM 7384 O O . ILE B 1 407 ? -4.973 -9.375 -29.766 1 92.19 407 ILE B O 1
ATOM 7388 N N . LYS B 1 408 ? -6.973 -10.039 -30.375 1 91.31 408 LYS B N 1
ATOM 7389 C CA . LYS B 1 408 ? -7.281 -10.5 -29.031 1 91.31 408 LYS B CA 1
ATOM 7390 C C . LYS B 1 408 ? -6.324 -11.609 -28.594 1 91.31 408 LYS B C 1
ATOM 7392 O O . LYS B 1 408 ? -5.855 -11.617 -27.453 1 91.31 408 LYS B O 1
ATOM 7397 N N . LEU B 1 409 ? -6.062 -12.477 -29.484 1 86.81 409 LEU B N 1
ATOM 7398 C CA . LEU B 1 409 ? -5.133 -13.57 -29.234 1 86.81 409 LEU B CA 1
ATOM 7399 C C . LEU B 1 409 ? -3.732 -13.039 -28.953 1 86.81 409 LEU B C 1
ATOM 7401 O O . LEU B 1 409 ? -3.092 -13.445 -27.984 1 86.81 409 LEU B O 1
ATOM 7405 N N . TYR B 1 410 ? -3.264 -12.172 -29.688 1 90.38 410 TYR B N 1
ATOM 7406 C CA . TYR B 1 410 ? -1.898 -11.68 -29.547 1 90.38 410 TYR B CA 1
ATOM 7407 C C . TYR B 1 410 ? -1.75 -10.82 -28.297 1 90.38 410 TYR B C 1
ATOM 7409 O O . TYR B 1 410 ? -0.69 -10.82 -27.656 1 90.38 410 TYR B O 1
ATOM 7417 N N . ASN B 1 411 ? -2.803 -10.117 -28.031 1 89.06 411 ASN B N 1
ATOM 7418 C CA . ASN B 1 411 ? -2.783 -9.398 -26.766 1 89.06 411 ASN B CA 1
ATOM 7419 C C . ASN B 1 411 ? -2.609 -10.359 -25.578 1 89.06 411 ASN B C 1
ATOM 7421 O O . ASN B 1 411 ? -1.844 -10.078 -24.656 1 89.06 411 ASN B O 1
ATOM 7425 N N . ARG B 1 412 ? -3.258 -11.445 -25.562 1 83 412 ARG B N 1
ATOM 7426 C CA . ARG B 1 412 ? -3.168 -12.453 -24.516 1 83 412 ARG B CA 1
ATOM 7427 C C . ARG B 1 412 ? -1.778 -13.078 -24.469 1 83 412 ARG B C 1
ATOM 7429 O O . ARG B 1 412 ? -1.215 -13.266 -23.391 1 83 412 ARG B O 1
ATOM 7436 N N . VAL B 1 413 ? -1.322 -13.336 -25.641 1 80.94 413 VAL B N 1
ATOM 7437 C CA . VAL B 1 413 ? -0.007 -13.961 -25.75 1 80.94 413 VAL B CA 1
ATOM 7438 C C . VAL B 1 413 ? 1.065 -12.984 -25.25 1 80.94 413 VAL B C 1
ATOM 7440 O O . VAL B 1 413 ? 1.999 -13.383 -24.547 1 80.94 413 VAL B O 1
ATOM 7443 N N . ASN B 1 414 ? 0.946 -11.789 -25.719 1 83.25 414 ASN B N 1
ATOM 7444 C CA . ASN B 1 414 ? 1.921 -10.789 -25.312 1 83.25 414 ASN B CA 1
ATOM 7445 C C . ASN B 1 414 ? 1.928 -10.609 -23.797 1 83.25 414 ASN B C 1
ATOM 7447 O O . ASN B 1 414 ? 2.992 -10.5 -23.172 1 83.25 414 ASN B O 1
ATOM 7451 N N . ARG B 1 415 ? 0.813 -10.57 -23.188 1 81.44 415 ARG B N 1
ATOM 7452 C CA . ARG B 1 415 ? 0.692 -10.453 -21.734 1 81.44 415 ARG B CA 1
ATOM 7453 C C . ARG B 1 415 ? 1.348 -11.633 -21.031 1 81.44 415 ARG B C 1
ATOM 7455 O O . ARG B 1 415 ? 2.043 -11.453 -20.031 1 81.44 415 ARG B O 1
ATOM 7462 N N . SER B 1 416 ? 1.081 -12.773 -21.531 1 78.31 416 SER B N 1
ATOM 7463 C CA . SER B 1 416 ? 1.648 -13.984 -20.938 1 78.31 416 SER B CA 1
ATOM 7464 C C . SER B 1 416 ? 3.162 -14.031 -21.125 1 78.31 416 SER B C 1
ATOM 7466 O O . SER B 1 416 ? 3.889 -14.453 -20.219 1 78.31 416 SER B O 1
ATOM 7468 N N . SER B 1 417 ? 3.566 -13.602 -22.281 1 80.12 417 SER B N 1
ATOM 7469 C CA . SER B 1 417 ? 5 -13.594 -22.562 1 80.12 417 SER B CA 1
ATOM 7470 C C . SER B 1 417 ? 5.738 -12.641 -21.625 1 80.12 417 SER B C 1
ATOM 7472 O O . SER B 1 417 ? 6.832 -12.953 -21.141 1 80.12 417 SER B O 1
ATOM 7474 N N . LEU B 1 418 ? 5.137 -11.555 -21.438 1 81.06 418 LEU B N 1
ATOM 7475 C CA . LEU B 1 418 ? 5.75 -10.578 -20.547 1 81.06 418 LEU B CA 1
ATOM 7476 C C . LEU B 1 418 ? 5.777 -11.094 -19.109 1 81.06 418 LEU B C 1
ATOM 7478 O O . LEU B 1 418 ? 6.762 -10.891 -18.391 1 81.06 418 LEU B O 1
ATOM 7482 N N . ALA B 1 419 ? 4.77 -11.797 -18.75 1 81.88 419 ALA B N 1
ATOM 7483 C CA . ALA B 1 419 ? 4.691 -12.352 -17.406 1 81.88 419 ALA B CA 1
ATOM 7484 C C . ALA B 1 419 ? 5.75 -13.43 -17.188 1 81.88 419 ALA B C 1
ATOM 7486 O O . ALA B 1 419 ? 6.293 -13.578 -16.094 1 81.88 419 ALA B O 1
ATOM 7487 N N . LEU B 1 420 ? 6.09 -14.086 -18.219 1 86.38 420 LEU B N 1
ATOM 7488 C CA . LEU B 1 420 ? 7.031 -15.195 -18.141 1 86.38 420 LEU B CA 1
ATOM 7489 C C . LEU B 1 420 ? 8.461 -14.719 -18.359 1 86.38 420 LEU B C 1
ATOM 7491 O O . LEU B 1 420 ? 9.414 -15.445 -18.078 1 86.38 420 LEU B O 1
ATOM 7495 N N . SER B 1 421 ? 8.617 -13.477 -18.828 1 86.81 421 SER B N 1
ATOM 7496 C CA . SER B 1 421 ? 9.906 -12.969 -19.281 1 86.81 421 SER B CA 1
ATOM 7497 C C . SER B 1 421 ? 10.93 -12.969 -18.141 1 86.81 421 SER B C 1
ATOM 7499 O O . SER B 1 421 ? 12.109 -13.219 -18.375 1 86.81 421 SER B O 1
ATOM 7501 N N . TYR B 1 422 ? 10.43 -12.758 -16.906 1 89.44 422 TYR B N 1
ATOM 7502 C CA . TYR B 1 422 ? 11.312 -12.766 -15.758 1 89.44 422 TYR B CA 1
ATOM 7503 C C . TYR B 1 422 ? 11.977 -14.125 -15.578 1 89.44 422 TYR B C 1
ATOM 7505 O O . TYR B 1 422 ? 13.172 -14.211 -15.281 1 89.44 422 TYR B O 1
ATOM 7513 N N . PHE B 1 423 ? 11.297 -15.133 -15.914 1 89.31 423 PHE B N 1
ATOM 7514 C CA . PHE B 1 423 ? 11.758 -16.5 -15.672 1 89.31 423 PHE B CA 1
ATOM 7515 C C . PHE B 1 423 ? 12.516 -17.047 -16.875 1 89.31 423 PHE B C 1
ATOM 7517 O O . PHE B 1 423 ? 13.266 -18 -16.766 1 89.31 423 PHE B O 1
ATOM 7524 N N . THR B 1 424 ? 12.32 -16.438 -18 1 90.38 424 THR B N 1
ATOM 7525 C CA . THR B 1 424 ? 13.008 -16.891 -19.203 1 90.38 424 THR B CA 1
ATOM 7526 C C . THR B 1 424 ? 14.312 -16.125 -19.391 1 90.38 424 THR B C 1
ATOM 7528 O O . THR B 1 424 ? 15.078 -16.422 -20.312 1 90.38 424 THR B O 1
ATOM 7531 N N . THR B 1 425 ? 14.508 -15.148 -18.484 1 92.25 425 THR B N 1
ATOM 7532 C CA . THR B 1 425 ? 15.727 -14.359 -18.656 1 92.25 425 THR B CA 1
ATOM 7533 C C . THR B 1 425 ? 16.609 -14.453 -17.406 1 92.25 425 THR B C 1
ATOM 7535 O O . THR B 1 425 ? 17.719 -13.922 -17.391 1 92.25 425 THR B O 1
ATOM 7538 N N . HIS B 1 426 ? 16.125 -15.133 -16.391 1 92.81 426 HIS B N 1
ATOM 7539 C CA . HIS B 1 426 ? 16.906 -15.281 -15.156 1 92.81 426 HIS B CA 1
ATOM 7540 C C . HIS B 1 426 ? 17 -16.75 -14.742 1 92.81 426 HIS B C 1
ATOM 7542 O O . HIS B 1 426 ? 16.094 -17.547 -15.039 1 92.81 426 HIS B O 1
ATOM 7548 N N . THR B 1 427 ? 18.109 -17.078 -14.062 1 93.69 427 THR B N 1
ATOM 7549 C CA . THR B 1 427 ? 18.344 -18.438 -13.617 1 93.69 427 THR B CA 1
ATOM 7550 C C . THR B 1 427 ? 18.406 -18.516 -12.102 1 93.69 427 THR B C 1
ATOM 7552 O O . THR B 1 427 ? 19 -17.656 -11.453 1 93.69 427 THR B O 1
ATOM 7555 N N . TRP B 1 428 ? 17.719 -19.453 -11.539 1 93.81 428 TRP B N 1
ATOM 7556 C CA . TRP B 1 428 ? 17.859 -19.844 -10.141 1 93.81 428 TRP B CA 1
ATOM 7557 C C . TRP B 1 428 ? 18.25 -21.312 -10.023 1 93.81 428 TRP B C 1
ATOM 7559 O O . TRP B 1 428 ? 17.766 -22.156 -10.789 1 93.81 428 TRP B O 1
ATOM 7569 N N . VAL B 1 429 ? 19.109 -21.594 -9.094 1 93.75 429 VAL B N 1
ATOM 7570 C CA . VAL B 1 429 ? 19.484 -22.969 -8.828 1 93.75 429 VAL B CA 1
ATOM 7571 C C . VAL B 1 429 ? 18.859 -23.438 -7.512 1 93.75 429 VAL B C 1
ATOM 7573 O O . VAL B 1 429 ? 19.297 -23.031 -6.434 1 93.75 429 VAL B O 1
ATOM 7576 N N . PHE B 1 430 ? 17.938 -24.312 -7.629 1 95.69 430 PHE B N 1
ATOM 7577 C CA . PHE B 1 430 ? 17.203 -24.75 -6.453 1 95.69 430 PHE B CA 1
ATOM 7578 C C . PHE B 1 430 ? 17.844 -26 -5.852 1 95.69 430 PHE B C 1
ATOM 7580 O O . PHE B 1 430 ? 17.672 -27.109 -6.371 1 95.69 430 PHE B O 1
ATOM 7587 N N . ASN B 1 431 ? 18.5 -25.734 -4.75 1 94.94 431 ASN B N 1
ATOM 7588 C CA . ASN B 1 431 ? 19.094 -26.859 -4.031 1 94.94 431 ASN B CA 1
ATOM 7589 C C . ASN B 1 431 ? 18.047 -27.875 -3.604 1 94.94 431 ASN B C 1
ATOM 7591 O O . ASN B 1 431 ? 16.984 -27.516 -3.092 1 94.94 431 ASN B O 1
ATOM 7595 N N . ASP B 1 432 ? 18.281 -29.172 -3.896 1 96.56 432 ASP B N 1
ATOM 7596 C CA . ASP B 1 432 ? 17.312 -30.203 -3.551 1 96.56 432 ASP B CA 1
ATOM 7597 C C . ASP B 1 432 ? 17.953 -31.281 -2.67 1 96.56 432 ASP B C 1
ATOM 7599 O O . ASP B 1 432 ? 17.672 -32.469 -2.822 1 96.56 432 ASP B O 1
ATOM 7603 N N . SER B 1 433 ? 18.812 -30.875 -1.781 1 96.44 433 SER B N 1
ATOM 7604 C CA . SER B 1 433 ? 19.547 -31.812 -0.922 1 96.44 433 SER B CA 1
ATOM 7605 C C . SER B 1 433 ? 18.594 -32.562 -0.014 1 96.44 433 SER B C 1
ATOM 7607 O O . SER B 1 433 ? 18.734 -33.781 0.173 1 96.44 433 SER B O 1
ATOM 7609 N N . ASN B 1 434 ? 17.641 -31.891 0.638 1 97.19 434 ASN B N 1
ATOM 7610 C CA . ASN B 1 434 ? 16.641 -32.562 1.465 1 97.19 434 ASN B CA 1
ATOM 7611 C C . ASN B 1 434 ? 15.844 -33.594 0.656 1 97.19 434 ASN B C 1
ATOM 7613 O O . ASN B 1 434 ? 15.57 -34.688 1.135 1 97.19 434 ASN B O 1
ATOM 7617 N N . THR B 1 435 ? 15.477 -33.188 -0.495 1 98 435 THR B N 1
ATOM 7618 C CA . THR B 1 435 ? 14.703 -34.031 -1.374 1 98 435 THR B CA 1
ATOM 7619 C C . THR B 1 435 ? 15.508 -35.281 -1.781 1 98 435 THR B C 1
ATOM 7621 O O . THR B 1 435 ? 14.984 -36.375 -1.798 1 98 435 THR B O 1
ATOM 7624 N N . ASP B 1 436 ? 16.734 -35.031 -2.135 1 97.31 436 ASP B N 1
ATOM 7625 C CA . ASP B 1 436 ? 17.625 -36.125 -2.506 1 97.31 436 ASP B CA 1
ATOM 7626 C C . ASP B 1 436 ? 17.812 -37.094 -1.347 1 97.31 436 ASP B C 1
ATOM 7628 O O . ASP B 1 436 ? 17.781 -38.312 -1.544 1 97.31 436 ASP B O 1
ATOM 7632 N N . LYS B 1 437 ? 17.969 -36.562 -0.178 1 97.38 437 LYS B N 1
ATOM 7633 C CA . LYS B 1 437 ? 18.094 -37.406 1.014 1 97.38 437 LYS B CA 1
ATOM 7634 C C . LYS B 1 437 ? 16.828 -38.219 1.251 1 97.38 437 LYS B C 1
ATOM 7636 O O . LYS B 1 437 ? 16.891 -39.375 1.617 1 97.38 437 LYS B O 1
ATOM 7641 N N . LEU B 1 438 ? 15.719 -37.594 1.097 1 97.69 438 LEU B N 1
ATOM 7642 C CA . LEU B 1 438 ? 14.438 -38.281 1.247 1 97.69 438 LEU B CA 1
ATOM 7643 C C . LEU B 1 438 ? 14.305 -39.438 0.26 1 97.69 438 LEU B C 1
ATOM 7645 O O . LEU B 1 438 ? 13.914 -40.531 0.639 1 97.69 438 LEU B O 1
ATOM 7649 N N . PHE B 1 439 ? 14.625 -39.219 -1.014 1 98.12 439 PHE B N 1
ATOM 7650 C CA . PHE B 1 439 ? 14.539 -40.25 -2.041 1 98.12 439 PHE B CA 1
ATOM 7651 C C . PHE B 1 439 ? 15.453 -41.438 -1.71 1 98.12 439 PHE B C 1
ATOM 7653 O O . PHE B 1 439 ? 15.055 -42.594 -1.838 1 98.12 439 PHE B O 1
ATOM 7660 N N . ASN B 1 440 ? 16.609 -41.125 -1.262 1 97.25 440 ASN B N 1
ATOM 7661 C CA . ASN B 1 440 ? 17.609 -42.156 -0.996 1 97.25 440 ASN B CA 1
ATOM 7662 C C . ASN B 1 440 ? 17.281 -42.938 0.264 1 97.25 440 ASN B C 1
ATOM 7664 O O . ASN B 1 440 ? 17.844 -44.031 0.485 1 97.25 440 ASN B O 1
ATOM 7668 N N . SER B 1 441 ? 16.391 -42.438 1.074 1 96.38 441 SER B N 1
ATOM 7669 C CA . SER B 1 441 ? 15.984 -43.125 2.285 1 96.38 441 SER B CA 1
ATOM 7670 C C . SER B 1 441 ? 14.945 -44.219 1.977 1 96.38 441 SER B C 1
ATOM 7672 O O . SER B 1 441 ? 14.664 -45.062 2.812 1 96.38 441 SER B O 1
ATOM 7674 N N . LEU B 1 442 ? 14.43 -44.25 0.828 1 97.81 442 LEU B N 1
ATOM 7675 C CA . LEU B 1 442 ? 13.359 -45.156 0.444 1 97.81 442 LEU B CA 1
ATOM 7676 C C . LEU B 1 442 ? 13.906 -46.562 0.161 1 97.81 442 LEU B C 1
ATOM 7678 O O . LEU B 1 442 ? 15.078 -46.719 -0.177 1 97.81 442 LEU B O 1
ATOM 7682 N N . SER B 1 443 ? 13.055 -47.562 0.288 1 97.25 443 SER B N 1
ATOM 7683 C CA . SER B 1 443 ? 13.375 -48.906 -0.167 1 97.25 443 SER B CA 1
ATOM 7684 C C . SER B 1 443 ? 13.461 -48.969 -1.688 1 97.25 443 SER B C 1
ATOM 7686 O O . SER B 1 443 ? 12.992 -48.062 -2.381 1 97.25 443 SER B O 1
ATOM 7688 N N . LYS B 1 444 ? 13.992 -50.031 -2.205 1 95.94 444 LYS B N 1
ATOM 7689 C CA . LYS B 1 444 ? 14.094 -50.219 -3.65 1 95.94 444 LYS B CA 1
ATOM 7690 C C . LYS B 1 444 ? 12.719 -50.25 -4.305 1 95.94 444 LYS B C 1
ATOM 7692 O O . LYS B 1 444 ? 12.523 -49.656 -5.371 1 95.94 444 LYS B O 1
ATOM 7697 N N . THR B 1 445 ? 11.836 -50.844 -3.615 1 97 445 THR B N 1
ATOM 7698 C CA . THR B 1 445 ? 10.477 -50.938 -4.137 1 97 445 THR B CA 1
ATOM 7699 C C . THR B 1 445 ? 9.805 -49.594 -4.156 1 97 445 THR B C 1
ATOM 7701 O O . THR B 1 445 ? 9.164 -49.219 -5.141 1 97 445 THR B O 1
ATOM 7704 N N . ASP B 1 446 ? 9.969 -48.844 -3.092 1 98.12 446 ASP B N 1
ATOM 7705 C CA . ASP B 1 446 ? 9.375 -47.531 -3.02 1 98.12 446 ASP B CA 1
ATOM 7706 C C . ASP B 1 446 ? 9.984 -46.594 -4.062 1 98.12 446 ASP B C 1
ATOM 7708 O O . ASP B 1 446 ? 9.289 -45.75 -4.625 1 98.12 446 ASP B O 1
ATOM 7712 N N . ARG B 1 447 ? 11.266 -46.719 -4.324 1 97.5 447 ARG B N 1
ATOM 7713 C CA . ARG B 1 447 ? 11.922 -45.875 -5.328 1 97.5 447 ARG B CA 1
ATOM 7714 C C . ARG B 1 447 ? 11.359 -46.156 -6.719 1 97.5 447 ARG B C 1
ATOM 7716 O O . ARG B 1 447 ? 11.266 -45.25 -7.547 1 97.5 447 ARG B O 1
ATOM 7723 N N . LEU B 1 448 ? 11 -47.375 -6.906 1 96.12 448 LEU B N 1
ATOM 7724 C CA . LEU B 1 448 ? 10.445 -47.75 -8.195 1 96.12 448 LEU B CA 1
ATOM 7725 C C . LEU B 1 448 ? 9.023 -47.219 -8.367 1 96.12 448 LEU B C 1
ATOM 7727 O O . LEU B 1 448 ? 8.664 -46.719 -9.438 1 96.12 448 LEU B O 1
ATOM 7731 N N . ILE B 1 449 ? 8.211 -47.25 -7.332 1 97.75 449 ILE B N 1
ATOM 7732 C CA . ILE B 1 449 ? 6.801 -46.906 -7.379 1 97.75 449 ILE B CA 1
ATOM 7733 C C . ILE B 1 449 ? 6.656 -45.375 -7.297 1 97.75 449 ILE B C 1
ATOM 7735 O O . ILE B 1 449 ? 5.793 -44.781 -7.953 1 97.75 449 ILE B O 1
ATOM 7739 N N . PHE B 1 450 ? 7.477 -44.812 -6.43 1 98.38 450 PHE B N 1
ATOM 7740 C CA . PHE B 1 450 ? 7.395 -43.375 -6.145 1 98.38 450 PHE B CA 1
ATOM 7741 C C . PHE B 1 450 ? 8.688 -42.656 -6.527 1 98.38 450 PHE B C 1
ATOM 7743 O O . PHE B 1 450 ? 9.297 -42 -5.703 1 98.38 450 PHE B O 1
ATOM 7750 N N . ASN B 1 451 ? 9.055 -42.719 -7.816 1 97.38 451 ASN B N 1
ATOM 7751 C CA . ASN B 1 451 ? 10.297 -42.125 -8.289 1 97.38 451 ASN B CA 1
ATOM 7752 C C . ASN B 1 451 ? 10.172 -40.594 -8.461 1 97.38 451 ASN B C 1
ATOM 7754 O O . ASN B 1 451 ? 9.242 -40.125 -9.117 1 97.38 451 ASN B O 1
ATOM 7758 N N . PHE B 1 452 ? 11.031 -39.875 -7.82 1 98.06 452 PHE B N 1
ATOM 7759 C CA . PHE B 1 452 ? 11.109 -38.438 -8.039 1 98.06 452 PHE B CA 1
ATOM 7760 C C . PHE B 1 452 ? 12.562 -38 -8.133 1 98.06 452 PHE B C 1
ATOM 7762 O O . PHE B 1 452 ? 12.883 -36.844 -7.773 1 98.06 452 PHE B O 1
ATOM 7769 N N . ASP B 1 453 ? 13.461 -38.875 -8.516 1 97.06 453 ASP B N 1
ATOM 7770 C CA . ASP B 1 453 ? 14.859 -38.562 -8.797 1 97.06 453 ASP B CA 1
ATOM 7771 C C . ASP B 1 453 ? 14.992 -37.875 -10.164 1 97.06 453 ASP B C 1
ATOM 7773 O O . ASP B 1 453 ? 15.008 -38.562 -11.195 1 97.06 453 ASP B O 1
ATOM 7777 N N . THR B 1 454 ? 15.219 -36.688 -10.148 1 95.69 454 THR B N 1
ATOM 7778 C CA . THR B 1 454 ? 15.227 -35.906 -11.391 1 95.69 454 THR B CA 1
ATOM 7779 C C . THR B 1 454 ? 16.531 -36.125 -12.156 1 95.69 454 THR B C 1
ATOM 7781 O O . THR B 1 454 ? 16.625 -35.812 -13.344 1 95.69 454 THR B O 1
ATOM 7784 N N . SER B 1 455 ? 17.547 -36.688 -11.531 1 94.56 455 SER B N 1
ATOM 7785 C CA . SER B 1 455 ? 18.812 -36.969 -12.203 1 94.56 455 SER B CA 1
ATOM 7786 C C . SER B 1 455 ? 18.672 -38.094 -13.219 1 94.56 455 SER B C 1
ATOM 7788 O O . SER B 1 455 ? 19.516 -38.25 -14.109 1 94.56 455 SER B O 1
ATOM 7790 N N . ASP B 1 456 ? 17.641 -38.781 -13.086 1 90.5 456 ASP B N 1
ATOM 7791 C CA . ASP B 1 456 ? 17.438 -39.938 -13.953 1 90.5 456 ASP B CA 1
ATOM 7792 C C . ASP B 1 456 ? 16.625 -39.562 -15.195 1 90.5 456 ASP B C 1
ATOM 7794 O O . ASP B 1 456 ? 16.391 -40.406 -16.062 1 90.5 456 ASP B O 1
ATOM 7798 N N . ILE B 1 457 ? 16.25 -38.375 -15.352 1 94 457 ILE B N 1
ATOM 7799 C CA . ILE B 1 457 ? 15.43 -37.969 -16.469 1 94 457 ILE B CA 1
ATOM 7800 C C . ILE B 1 457 ? 16.281 -37.844 -17.734 1 94 457 ILE B C 1
ATOM 7802 O O . ILE B 1 457 ? 17.328 -37.188 -17.734 1 94 457 ILE B O 1
ATOM 7806 N N . ASN B 1 458 ? 15.93 -38.562 -18.75 1 94.25 458 ASN B N 1
ATOM 7807 C CA . ASN B 1 458 ? 16.453 -38.312 -20.094 1 94.25 458 ASN B CA 1
ATOM 7808 C C . ASN B 1 458 ? 15.781 -37.094 -20.734 1 94.25 458 ASN B C 1
ATOM 7810 O O . ASN B 1 458 ? 14.688 -37.219 -21.297 1 94.25 458 ASN B O 1
ATOM 7814 N N . ILE B 1 459 ? 16.484 -36.062 -20.781 1 93.31 459 ILE B N 1
ATOM 7815 C CA . ILE B 1 459 ? 15.906 -34.75 -21.141 1 93.31 459 ILE B CA 1
ATOM 7816 C C . ILE B 1 459 ? 15.359 -34.812 -22.562 1 93.31 459 ILE B C 1
ATOM 7818 O O . ILE B 1 459 ? 14.25 -34.344 -22.828 1 93.31 459 ILE B O 1
ATOM 7822 N N . SER B 1 460 ? 16.094 -35.375 -23.453 1 91.44 460 SER B N 1
ATOM 7823 C CA . SER B 1 460 ? 15.672 -35.469 -24.859 1 91.44 460 SER B CA 1
ATOM 7824 C C . SER B 1 460 ? 14.367 -36.25 -24.984 1 91.44 460 SER B C 1
ATOM 7826 O O . SER B 1 460 ? 13.445 -35.812 -25.688 1 91.44 460 SER B O 1
ATOM 7828 N N . GLU B 1 461 ? 14.359 -37.344 -24.344 1 92.62 461 GLU B N 1
ATOM 7829 C CA . GLU B 1 461 ? 13.156 -38.156 -24.359 1 92.62 461 GLU B CA 1
ATOM 7830 C C . GLU B 1 461 ? 11.977 -37.406 -23.734 1 92.62 461 GLU B C 1
ATOM 7832 O O . GLU B 1 461 ? 10.867 -37.438 -24.266 1 92.62 461 GLU B O 1
ATOM 7837 N N . PHE B 1 462 ? 12.266 -36.906 -22.609 1 94.31 462 PHE B N 1
ATOM 7838 C CA . PHE B 1 462 ? 11.227 -36.188 -21.859 1 94.31 462 PHE B CA 1
ATOM 7839 C C . PHE B 1 462 ? 10.633 -35.062 -22.688 1 94.31 462 PHE B C 1
ATOM 7841 O O . PHE B 1 462 ? 9.414 -34.906 -22.734 1 94.31 462 PHE B O 1
ATOM 7848 N N . VAL B 1 463 ? 11.453 -34.281 -23.375 1 93.31 463 VAL B N 1
ATOM 7849 C CA . VAL B 1 463 ? 10.984 -33.156 -24.188 1 93.31 463 VAL B CA 1
ATOM 7850 C C . VAL B 1 463 ? 10.156 -33.688 -25.359 1 93.31 463 VAL B C 1
ATOM 7852 O O . VAL B 1 463 ? 9.141 -33.094 -25.734 1 93.31 463 VAL B O 1
ATOM 7855 N N . THR B 1 464 ? 10.547 -34.781 -25.906 1 93.81 464 THR B N 1
ATOM 7856 C CA . THR B 1 464 ? 9.789 -35.406 -26.984 1 93.81 464 THR B CA 1
ATOM 7857 C C . THR B 1 464 ? 8.406 -35.844 -26.516 1 93.81 464 THR B C 1
ATOM 7859 O O . THR B 1 464 ? 7.402 -35.562 -27.172 1 93.81 464 THR B O 1
ATOM 7862 N N . LEU B 1 465 ? 8.391 -36.438 -25.359 1 94.75 465 LEU B N 1
ATOM 7863 C CA . LEU B 1 465 ? 7.125 -36.875 -24.781 1 94.75 465 LEU B CA 1
ATOM 7864 C C . LEU B 1 465 ? 6.246 -35.656 -24.453 1 94.75 465 LEU B C 1
ATOM 7866 O O . LEU B 1 465 ? 5.02 -35.719 -24.594 1 94.75 465 LEU B O 1
ATOM 7870 N N . TRP B 1 466 ? 6.926 -34.625 -23.984 1 94.25 466 TRP B N 1
ATOM 7871 C CA . TRP B 1 466 ? 6.223 -33.406 -23.703 1 94.25 466 TRP B CA 1
ATOM 7872 C C . TRP B 1 466 ? 5.527 -32.875 -24.953 1 94.25 466 TRP B C 1
ATOM 7874 O O . TRP B 1 466 ? 4.328 -32.562 -24.922 1 94.25 466 TRP B O 1
ATOM 7884 N N . CYS B 1 467 ? 6.168 -32.844 -26.062 1 93.75 467 CYS B N 1
ATOM 7885 C CA . CYS B 1 467 ? 5.629 -32.344 -27.312 1 93.75 467 CYS B CA 1
ATOM 7886 C C . CYS B 1 467 ? 4.504 -33.219 -27.828 1 93.75 467 CYS B C 1
ATOM 7888 O O . CYS B 1 467 ? 3.461 -32.719 -28.266 1 93.75 467 CYS B O 1
ATOM 7890 N N . VAL B 1 468 ? 4.719 -34.5 -27.688 1 94 468 VAL B N 1
ATOM 7891 C CA . VAL B 1 468 ? 3.699 -35.438 -28.125 1 94 468 VAL B CA 1
ATOM 7892 C C . VAL B 1 468 ? 2.461 -35.312 -27.25 1 94 468 VAL B C 1
ATOM 7894 O O . VAL B 1 468 ? 1.33 -35.375 -27.734 1 94 468 VAL B O 1
ATOM 7897 N N . GLY B 1 469 ? 2.719 -35.188 -25.984 1 94.5 469 GLY B N 1
ATOM 7898 C CA . GLY B 1 469 ? 1.622 -35 -25.047 1 94.5 469 GLY B CA 1
ATOM 7899 C C . GLY B 1 469 ? 0.813 -33.75 -25.344 1 94.5 469 GLY B C 1
ATOM 7900 O O . GLY B 1 469 ? -0.412 -33.75 -25.203 1 94.5 469 GLY B O 1
ATOM 7901 N N . LEU B 1 470 ? 1.48 -32.688 -25.719 1 93.75 470 LEU B N 1
ATOM 7902 C CA . LEU B 1 470 ? 0.792 -31.438 -26.047 1 93.75 470 LEU B CA 1
ATOM 7903 C C . LEU B 1 470 ? -0.119 -31.625 -27.266 1 93.75 470 LEU B C 1
ATOM 7905 O O . LEU B 1 470 ? -1.217 -31.062 -27.297 1 93.75 470 LEU B O 1
ATOM 7909 N N . ARG B 1 471 ? 0.294 -32.406 -28.266 1 93.56 471 ARG B N 1
ATOM 7910 C CA . ARG B 1 471 ? -0.543 -32.719 -29.406 1 93.56 471 ARG B CA 1
ATOM 7911 C C . ARG B 1 471 ? -1.795 -33.469 -28.984 1 93.56 471 ARG B C 1
ATOM 7913 O O . ARG B 1 471 ? -2.898 -33.156 -29.438 1 93.56 471 ARG B O 1
ATOM 7920 N N . LYS B 1 472 ? -1.603 -34.281 -28.078 1 94.06 472 LYS B N 1
ATOM 7921 C CA . LYS B 1 472 ? -2.666 -35.219 -27.703 1 94.06 472 LYS B CA 1
ATOM 7922 C C . LYS B 1 472 ? -3.646 -34.562 -26.734 1 94.06 472 LYS B C 1
ATOM 7924 O O . LYS B 1 472 ? -4.863 -34.688 -26.906 1 94.06 472 LYS B O 1
ATOM 7929 N N . TYR B 1 473 ? -3.168 -33.906 -25.734 1 94.12 473 TYR B N 1
ATOM 7930 C CA . TYR B 1 473 ? -4.012 -33.531 -24.609 1 94.12 473 TYR B CA 1
ATOM 7931 C C . TYR B 1 473 ? -4.398 -32.062 -24.656 1 94.12 473 TYR B C 1
ATOM 7933 O O . TYR B 1 473 ? -5.387 -31.656 -24.031 1 94.12 473 TYR B O 1
ATOM 7941 N N . LEU B 1 474 ? -3.604 -31.25 -25.312 1 92.44 474 LEU B N 1
ATOM 7942 C CA . LEU B 1 474 ? -3.941 -29.828 -25.375 1 92.44 474 LEU B CA 1
ATOM 7943 C C . LEU B 1 474 ? -4.5 -29.469 -26.75 1 92.44 474 LEU B C 1
ATOM 7945 O O . LEU B 1 474 ? -5.578 -28.875 -26.844 1 92.44 474 LEU B O 1
ATOM 7949 N N . MET B 1 475 ? -3.75 -29.859 -27.812 1 91.38 475 MET B N 1
ATOM 7950 C CA . MET B 1 475 ? -4.219 -29.578 -29.156 1 91.38 475 MET B CA 1
ATOM 7951 C C . MET B 1 475 ? -5.316 -30.547 -29.578 1 91.38 475 MET B C 1
ATOM 7953 O O . MET B 1 475 ? -6.16 -30.219 -30.406 1 91.38 475 MET B O 1
ATOM 7957 N N . LYS B 1 476 ? -5.285 -31.75 -29.047 1 92.44 476 LYS B N 1
ATOM 7958 C CA . LYS B 1 476 ? -6.277 -32.781 -29.281 1 92.44 476 LYS B CA 1
ATOM 7959 C C . LYS B 1 476 ? -6.391 -33.125 -30.766 1 92.44 476 LYS B C 1
ATOM 7961 O O . LYS B 1 476 ? -7.492 -33.125 -31.328 1 92.44 476 LYS B O 1
ATOM 7966 N N . ASP B 1 477 ? -5.238 -33.312 -31.359 1 91.06 477 ASP B N 1
ATOM 7967 C CA . ASP B 1 477 ? -5.238 -33.625 -32.781 1 91.06 477 ASP B CA 1
ATOM 7968 C C . ASP B 1 477 ? -5.336 -35.125 -33 1 91.06 477 ASP B C 1
ATOM 7970 O O . ASP B 1 477 ? -5.207 -35.625 -34.125 1 91.06 477 ASP B O 1
ATOM 7974 N N . GLY B 1 478 ? -5.488 -35.875 -31.906 1 86.44 478 GLY B N 1
ATOM 7975 C CA . GLY B 1 478 ? -5.695 -37.312 -31.969 1 86.44 478 GLY B CA 1
ATOM 7976 C C . GLY B 1 478 ? -4.43 -38.094 -32.281 1 86.44 478 GLY B C 1
ATOM 7977 O O . GLY B 1 478 ? -4.469 -39.312 -32.438 1 86.44 478 GLY B O 1
ATOM 7978 N N . ILE B 1 479 ? -3.266 -37.344 -32.281 1 90.75 479 ILE B N 1
ATOM 7979 C CA . ILE B 1 479 ? -1.979 -37.938 -32.625 1 90.75 479 ILE B CA 1
ATOM 7980 C C . ILE B 1 479 ? -2.105 -38.719 -33.938 1 90.75 479 ILE B C 1
ATOM 7982 O O . ILE B 1 479 ? -1.684 -39.875 -34.031 1 90.75 479 ILE B O 1
ATOM 7986 N N . LYS B 1 480 ? -2.66 -38.031 -34.844 1 90.75 480 LYS B N 1
ATOM 7987 C CA . LYS B 1 480 ? -2.865 -38.594 -36.156 1 90.75 480 LYS B CA 1
ATOM 7988 C C . LYS B 1 480 ? -2.381 -37.656 -37.25 1 90.75 480 LYS B C 1
ATOM 7990 O O . LYS B 1 480 ? -2.137 -36.469 -36.969 1 90.75 480 LYS B O 1
ATOM 7995 N N . ASN B 1 481 ? -2.068 -38.188 -38.469 1 92.81 481 ASN B N 1
ATOM 7996 C CA . ASN B 1 481 ? -1.802 -37.438 -39.688 1 92.81 481 ASN B CA 1
ATOM 7997 C C . ASN B 1 481 ? -0.491 -36.688 -39.594 1 92.81 481 ASN B C 1
ATOM 7999 O O . ASN B 1 481 ? -0.399 -35.531 -40.062 1 92.81 481 ASN B O 1
ATOM 8003 N N . THR B 1 482 ? 0.471 -37.25 -38.969 1 92.88 482 THR B N 1
ATOM 8004 C CA . THR B 1 482 ? 1.779 -36.625 -38.844 1 92.88 482 THR B CA 1
ATOM 8005 C C . THR B 1 482 ? 2.418 -36.469 -40.219 1 92.88 482 THR B C 1
ATOM 8007 O O . THR B 1 482 ? 3.066 -35.438 -40.5 1 92.88 482 THR B O 1
ATOM 8010 N N . GLU B 1 483 ? 2.275 -37.406 -41.062 1 92.56 483 GLU B N 1
ATOM 8011 C CA . GLU B 1 483 ? 2.84 -37.312 -42.406 1 92.56 483 GLU B CA 1
ATOM 8012 C C . GLU B 1 483 ? 2.191 -36.219 -43.219 1 92.56 483 GLU B C 1
ATOM 8014 O O . GLU B 1 483 ? 2.877 -35.469 -43.938 1 92.56 483 GLU B O 1
ATOM 8019 N N . TYR B 1 484 ? 0.968 -36.156 -43.094 1 94.19 484 TYR B N 1
ATOM 8020 C CA . TYR B 1 484 ? 0.267 -35.062 -43.719 1 94.19 484 TYR B CA 1
ATOM 8021 C C . TYR B 1 484 ? 0.78 -33.719 -43.188 1 94.19 484 TYR B C 1
ATOM 8023 O O . TYR B 1 484 ? 0.987 -32.781 -43.969 1 94.19 484 TYR B O 1
ATOM 8031 N N . ALA B 1 485 ? 0.913 -33.625 -41.938 1 94.81 485 ALA B N 1
ATOM 8032 C CA . ALA B 1 485 ? 1.38 -32.375 -41.312 1 94.81 485 ALA B CA 1
ATOM 8033 C C . ALA B 1 485 ? 2.764 -32 -41.812 1 94.81 485 ALA B C 1
ATOM 8035 O O . ALA B 1 485 ? 3.062 -30.812 -41.969 1 94.81 485 ALA B O 1
ATOM 8036 N N . ARG B 1 486 ? 3.588 -32.938 -42.062 1 94 486 ARG B N 1
ATOM 8037 C CA . ARG B 1 486 ? 4.922 -32.688 -42.594 1 94 486 ARG B CA 1
ATOM 8038 C C . ARG B 1 486 ? 4.848 -32.062 -44 1 94 486 ARG B C 1
ATOM 8040 O O . ARG B 1 486 ? 5.559 -31.109 -44.281 1 94 486 ARG B O 1
ATOM 8047 N N . LYS B 1 487 ? 4.012 -32.594 -44.781 1 94.81 487 LYS B N 1
ATOM 8048 C CA . LYS B 1 487 ? 3.824 -32.062 -46.125 1 94.81 487 LYS B CA 1
ATOM 8049 C C . LYS B 1 487 ? 3.244 -30.641 -46.094 1 94.81 487 LYS B C 1
ATOM 8051 O O . LYS B 1 487 ? 3.652 -29.766 -46.844 1 94.81 487 LYS B O 1
ATOM 8056 N N . LYS B 1 488 ? 2.338 -30.562 -45.219 1 94.94 488 LYS B N 1
ATOM 8057 C CA . LYS B 1 488 ? 1.72 -29.25 -45.031 1 94.94 488 LYS B CA 1
ATOM 8058 C C . LYS B 1 488 ? 2.754 -28.203 -44.625 1 94.94 488 LYS B C 1
ATOM 8060 O O . LYS B 1 488 ? 2.742 -27.078 -45.125 1 94.94 488 LYS B O 1
ATOM 8065 N N . GLN B 1 489 ? 3.619 -28.531 -43.781 1 93.31 489 GLN B N 1
ATOM 8066 C CA . GLN B 1 489 ? 4.656 -27.609 -43.312 1 93.31 489 GLN B CA 1
ATOM 8067 C C . GLN B 1 489 ? 5.602 -27.234 -44.438 1 93.31 489 GLN B C 1
ATOM 8069 O O . GLN B 1 489 ? 6.105 -26.109 -44.5 1 93.31 489 GLN B O 1
ATOM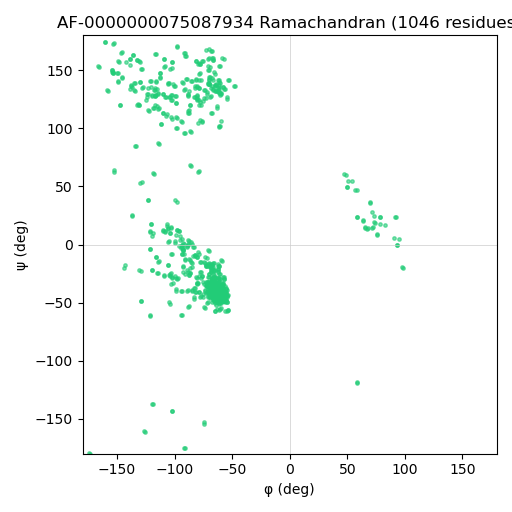 8074 N N . PHE B 1 490 ? 5.793 -28.172 -45.219 1 92.56 490 PHE B N 1
ATOM 8075 C CA . PHE B 1 490 ? 6.621 -27.891 -46.406 1 92.56 490 PHE B CA 1
ATOM 8076 C C . PHE B 1 490 ? 5.977 -26.828 -47.281 1 92.56 490 PHE B C 1
ATOM 8078 O O . PHE B 1 490 ? 6.645 -25.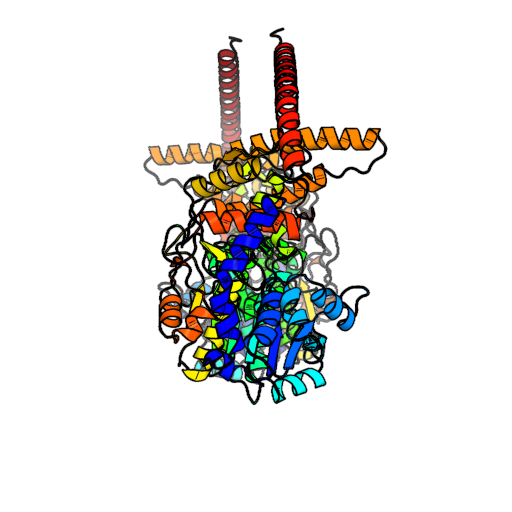891 -47.719 1 92.56 490 PHE B O 1
ATOM 8085 N N . LEU B 1 491 ? 4.734 -26.906 -47.5 1 94.25 491 LEU B N 1
ATOM 8086 C CA . LEU B 1 491 ? 3.992 -25.938 -48.312 1 94.25 491 LEU B CA 1
ATOM 8087 C C . LEU B 1 491 ? 3.932 -24.578 -47.594 1 94.25 491 LEU B C 1
ATOM 8089 O O . LEU B 1 491 ? 4.113 -23.547 -48.25 1 94.25 491 LEU B O 1
ATOM 8093 N N . LEU B 1 492 ? 3.697 -24.656 -46.344 1 92.88 492 LEU B N 1
ATOM 8094 C CA . LEU B 1 492 ? 3.59 -23.438 -45.562 1 92.88 492 LEU B CA 1
ATOM 8095 C C . LEU B 1 492 ? 4.922 -22.688 -45.531 1 92.88 492 LEU B C 1
ATOM 8097 O O . LEU B 1 492 ? 4.945 -21.453 -45.5 1 92.88 492 LEU B O 1
ATOM 8101 N N . LYS B 1 493 ? 5.965 -23.422 -45.562 1 92.44 493 LYS B N 1
ATOM 8102 C CA . LYS B 1 493 ? 7.289 -22.812 -45.594 1 92.44 493 LYS B CA 1
ATOM 8103 C C . LYS B 1 493 ? 7.477 -21.969 -46.844 1 92.44 493 LYS B C 1
ATOM 8105 O O . LYS B 1 493 ? 7.957 -20.828 -46.75 1 92.44 493 LYS B O 1
ATOM 8110 N N . TYR B 1 494 ? 7.09 -22.469 -47.938 1 92.81 494 TYR B N 1
ATOM 8111 C CA . TYR B 1 494 ? 7.207 -21.734 -49.188 1 92.81 494 TYR B CA 1
ATOM 8112 C C . TYR B 1 494 ? 6.273 -20.531 -49.188 1 92.81 494 TYR B C 1
ATOM 8114 O O . TYR B 1 494 ? 6.645 -19.453 -49.656 1 92.81 494 TYR B O 1
ATOM 8122 N N . LEU B 1 495 ? 5.148 -20.719 -48.688 1 91.75 495 LEU B N 1
ATOM 8123 C CA . LEU B 1 495 ? 4.219 -19.609 -48.594 1 91.75 495 LEU B CA 1
ATOM 8124 C C . LEU B 1 495 ? 4.777 -18.516 -47.688 1 91.75 495 LEU B C 1
ATOM 8126 O O . LEU B 1 495 ? 4.609 -17.328 -47.938 1 91.75 495 LEU B O 1
ATOM 8130 N N . HIS B 1 496 ? 5.375 -18.938 -46.656 1 90.5 496 HIS B N 1
ATOM 8131 C CA . HIS B 1 496 ? 5.996 -18.016 -45.75 1 90.5 496 HIS B CA 1
ATOM 8132 C C . HIS B 1 496 ? 7.066 -17.172 -46.438 1 90.5 496 HIS B C 1
ATOM 8134 O O . HIS B 1 496 ? 7.156 -15.961 -46.219 1 90.5 496 HIS B O 1
ATOM 8140 N N . TYR B 1 497 ? 7.828 -17.797 -47.25 1 90.81 497 TYR B N 1
ATOM 8141 C CA . TYR B 1 497 ? 8.867 -17.078 -47.969 1 90.81 497 TYR B CA 1
ATOM 8142 C C . TYR B 1 497 ? 8.258 -16.047 -48.938 1 90.81 497 TYR B C 1
ATOM 8144 O O . TYR B 1 497 ? 8.75 -14.914 -49.031 1 90.81 497 TYR B O 1
ATOM 8152 N N . VAL B 1 498 ? 7.223 -16.391 -49.5 1 90.94 498 VAL B N 1
ATOM 8153 C CA . VAL B 1 498 ? 6.555 -15.492 -50.438 1 90.94 498 VAL B CA 1
ATOM 8154 C C . VAL B 1 498 ? 5.957 -14.305 -49.688 1 90.94 498 VAL B C 1
ATOM 8156 O O . VAL B 1 498 ? 6.16 -13.156 -50.094 1 90.94 498 VAL B O 1
ATOM 8159 N N . VAL B 1 499 ? 5.324 -14.594 -48.656 1 87.06 499 VAL B N 1
ATOM 8160 C CA . VAL B 1 499 ? 4.656 -13.547 -47.875 1 87.06 499 VAL B CA 1
ATOM 8161 C C . VAL B 1 499 ? 5.695 -12.633 -47.25 1 87.06 499 VAL B C 1
ATOM 8163 O O . VAL B 1 499 ? 5.5 -11.414 -47.156 1 87.06 499 VAL B O 1
ATOM 8166 N N . SER B 1 500 ? 6.77 -13.234 -46.812 1 86.38 500 SER B N 1
ATOM 8167 C CA . SER B 1 500 ? 7.832 -12.445 -46.188 1 86.38 500 SER B CA 1
ATOM 8168 C C . SER B 1 500 ? 8.453 -11.484 -47.188 1 86.38 500 SER B C 1
ATOM 8170 O O . SER B 1 500 ? 8.742 -10.328 -46.844 1 86.38 500 SER B O 1
ATOM 8172 N N . CYS B 1 501 ? 8.617 -11.898 -48.344 1 87.94 501 CYS B N 1
ATOM 8173 C CA . CYS B 1 501 ? 9.148 -11.039 -49.375 1 87.94 501 CYS B CA 1
ATOM 8174 C C . CYS B 1 501 ? 8.195 -9.891 -49.688 1 87.94 501 CYS B C 1
ATOM 8176 O O . CYS B 1 501 ? 8.633 -8.75 -49.844 1 87.94 501 CYS B O 1
ATOM 8178 N N . MET B 1 502 ? 6.977 -10.211 -49.75 1 86.69 502 MET B N 1
ATOM 8179 C CA . MET B 1 502 ? 5.965 -9.188 -49.969 1 86.69 502 MET B CA 1
ATOM 8180 C C . MET B 1 502 ? 5.938 -8.188 -48.844 1 86.69 502 MET B C 1
ATOM 8182 O O . MET B 1 502 ? 5.82 -6.98 -49.062 1 86.69 502 MET B O 1
ATOM 8186 N N . TYR B 1 503 ? 6.039 -8.742 -47.719 1 82.88 503 TYR B N 1
ATOM 8187 C CA . TYR B 1 503 ? 6.02 -7.926 -46.5 1 82.88 503 TYR B CA 1
ATOM 8188 C C . TYR B 1 503 ? 7.184 -6.941 -46.469 1 82.88 503 TYR B C 1
ATOM 8190 O O . TYR B 1 503 ? 6.996 -5.754 -46.219 1 82.88 503 TYR B O 1
ATOM 8198 N N . VAL B 1 504 ? 8.344 -7.402 -46.781 1 80.94 504 VAL B N 1
ATOM 8199 C CA . VAL B 1 504 ? 9.547 -6.574 -46.812 1 80.94 504 VAL B CA 1
ATOM 8200 C C . VAL B 1 504 ? 9.438 -5.527 -47.906 1 80.94 504 VAL B C 1
ATOM 8202 O O . VAL B 1 504 ? 9.836 -4.375 -47.719 1 80.94 504 VAL B O 1
ATOM 8205 N N . TYR B 1 505 ? 8.867 -5.922 -48.938 1 85.69 505 TYR B N 1
ATOM 8206 C CA . TYR B 1 505 ? 8.672 -5.004 -50.062 1 85.69 505 TYR B CA 1
ATOM 8207 C C . TYR B 1 505 ? 7.723 -3.873 -49.656 1 85.69 505 TYR B C 1
ATOM 8209 O O . TYR B 1 505 ? 8 -2.703 -49.938 1 85.69 505 TYR B O 1
ATOM 8217 N N . VAL B 1 506 ? 6.723 -4.195 -49.062 1 85.12 506 VAL B N 1
ATOM 8218 C CA . VAL B 1 506 ? 5.734 -3.197 -48.656 1 85.12 506 VAL B CA 1
ATOM 8219 C C . VAL B 1 506 ? 6.34 -2.256 -47.625 1 85.12 506 VAL B C 1
ATOM 8221 O O . VAL B 1 506 ? 6.137 -1.041 -47.688 1 85.12 506 VAL B O 1
ATOM 8224 N N . LEU B 1 507 ? 7.039 -2.873 -46.688 1 78.75 507 LEU B N 1
ATOM 8225 C CA . LEU B 1 507 ? 7.691 -2.049 -45.688 1 78.75 507 LEU B CA 1
ATOM 8226 C C . LEU B 1 507 ? 8.695 -1.092 -46.312 1 78.75 507 LEU B C 1
ATOM 8228 O O . LEU B 1 507 ? 8.812 0.062 -45.906 1 78.75 507 LEU B O 1
ATOM 8232 N N . PHE B 1 508 ? 9.367 -1.593 -47.344 1 79.19 508 PHE B N 1
ATOM 8233 C CA . PHE B 1 508 ? 10.312 -0.772 -48.094 1 79.19 508 PHE B CA 1
ATOM 8234 C C . PHE B 1 508 ? 9.594 0.366 -48.812 1 79.19 508 PHE B C 1
ATOM 8236 O O . PHE B 1 508 ? 10.039 1.517 -48.75 1 79.19 508 PHE B O 1
ATOM 8243 N N . LYS B 1 509 ? 8.5 0.116 -49.344 1 82.62 509 LYS B N 1
ATOM 8244 C CA . LYS B 1 509 ? 7.73 1.123 -50.094 1 82.62 509 LYS B CA 1
ATOM 8245 C C . LYS B 1 509 ? 7.176 2.178 -49.125 1 82.62 509 LYS B C 1
ATOM 8247 O O . LYS B 1 509 ? 7.164 3.369 -49.438 1 82.62 509 LYS B O 1
ATOM 8252 N N . ILE B 1 510 ? 6.766 1.725 -48.031 1 82.88 510 ILE B N 1
ATOM 8253 C CA . ILE B 1 510 ? 6.219 2.648 -47.031 1 82.88 510 ILE B CA 1
ATOM 8254 C C . ILE B 1 510 ? 7.328 3.557 -46.5 1 82.88 510 ILE B C 1
ATOM 8256 O O . ILE B 1 510 ? 7.129 4.762 -46.344 1 82.88 510 ILE B O 1
ATOM 8260 N N . THR B 1 511 ? 8.406 2.908 -46.219 1 78.12 511 THR B N 1
ATOM 8261 C CA . THR B 1 511 ? 9.539 3.691 -45.719 1 78.12 511 THR B CA 1
ATOM 8262 C C . THR B 1 511 ? 9.969 4.723 -46.781 1 78.12 511 THR B C 1
ATOM 8264 O O . THR B 1 511 ? 10.281 5.863 -46.438 1 78.12 511 THR B O 1
ATOM 8267 N N . CYS B 1 512 ? 9.945 4.297 -48 1 76.06 512 CYS B N 1
ATOM 8268 C CA . CYS B 1 512 ? 10.289 5.207 -49.094 1 76.06 512 CYS B CA 1
ATOM 8269 C C . CYS B 1 512 ? 9.273 6.34 -49.188 1 76.06 512 CYS B C 1
ATOM 8271 O O . CYS B 1 512 ? 9.641 7.496 -49.406 1 76.06 512 CYS B O 1
ATOM 8273 N N . LEU B 1 513 ? 8.133 5.969 -49 1 80.44 513 LEU B N 1
ATOM 8274 C CA . LEU B 1 513 ? 7.066 6.965 -49.062 1 80.44 513 LEU B CA 1
ATOM 8275 C C . LEU B 1 513 ? 7.188 7.957 -47.906 1 80.44 513 LEU B C 1
ATOM 8277 O O . LEU B 1 513 ? 7.023 9.164 -48.094 1 80.44 513 LEU B O 1
ATOM 8281 N N . VAL B 1 514 ? 7.406 7.473 -46.781 1 77.62 514 VAL B N 1
ATOM 8282 C CA . VAL B 1 514 ? 7.539 8.328 -45.594 1 77.62 514 VAL B CA 1
ATOM 8283 C C . VAL B 1 514 ? 8.742 9.25 -45.75 1 77.62 514 VAL B C 1
ATOM 8285 O O . VAL B 1 514 ? 8.672 10.438 -45.438 1 77.62 514 VAL B O 1
ATOM 8288 N N . CYS B 1 515 ? 9.789 8.672 -46.25 1 71.38 515 CYS B N 1
ATOM 8289 C CA . CYS B 1 515 ? 10.984 9.469 -46.5 1 71.38 515 CYS B CA 1
ATOM 8290 C C . CYS B 1 515 ? 10.703 10.547 -47.562 1 71.38 515 CYS B C 1
ATOM 8292 O O . CYS B 1 515 ? 11.148 11.688 -47.406 1 71.38 515 CYS B O 1
ATOM 8294 N N . TYR B 1 516 ? 10 10.156 -48.562 1 73.69 516 TYR B N 1
ATOM 8295 C CA . TYR B 1 516 ? 9.609 11.102 -49.594 1 73.69 516 TYR B CA 1
ATOM 8296 C C . TYR B 1 516 ? 8.758 12.227 -49.031 1 73.69 516 TYR B C 1
ATOM 8298 O O . TYR B 1 516 ? 8.992 13.398 -49.312 1 73.69 516 TYR B O 1
ATOM 8306 N N . LEU B 1 517 ? 7.902 11.883 -48.125 1 76.88 517 LEU B N 1
ATOM 8307 C CA . LEU B 1 517 ? 7.012 12.867 -47.5 1 76.88 517 LEU B CA 1
ATOM 8308 C C . LEU B 1 517 ? 7.777 13.789 -46.562 1 76.88 517 LEU B C 1
ATOM 8310 O O . LEU B 1 517 ? 7.508 14.992 -46.531 1 76.88 517 LEU B O 1
ATOM 8314 N N . ILE B 1 518 ? 8.617 13.242 -45.875 1 72.06 518 ILE B N 1
ATOM 8315 C CA . ILE B 1 518 ? 9.453 14.039 -44.969 1 72.06 518 ILE B CA 1
ATOM 8316 C C . ILE B 1 518 ? 10.312 15 -45.781 1 72.06 518 ILE B C 1
ATOM 8318 O O . ILE B 1 518 ? 10.445 16.172 -45.438 1 72.06 518 ILE B O 1
ATOM 8322 N N . LEU B 1 519 ? 10.812 14.477 -46.875 1 71.06 519 LEU B N 1
ATOM 8323 C CA . LEU B 1 519 ? 11.625 15.305 -47.75 1 71.06 519 LEU B CA 1
ATOM 8324 C C . LEU B 1 519 ? 10.789 16.406 -48.375 1 71.06 519 LEU B C 1
ATOM 8326 O O . LEU B 1 519 ? 11.258 17.547 -48.531 1 71.06 519 LEU B O 1
ATOM 8330 N N . CYS B 1 520 ? 9.656 16.156 -48.656 1 73.19 520 CYS B N 1
ATOM 8331 C CA . CYS B 1 520 ? 8.742 17.156 -49.188 1 73.19 520 CYS B CA 1
ATOM 8332 C C . CYS B 1 520 ? 8.43 18.219 -48.156 1 73.19 520 CYS B C 1
ATOM 8334 O O . CYS B 1 520 ? 8.391 19.406 -48.469 1 73.19 520 CYS B O 1
ATOM 8336 N N . LEU B 1 521 ? 8.234 17.734 -46.969 1 69.69 521 LEU B N 1
ATOM 8337 C CA . LEU B 1 521 ? 7.875 18.641 -45.875 1 69.69 521 LEU B CA 1
ATOM 8338 C C . LEU B 1 521 ? 9.031 19.578 -45.531 1 69.69 521 LEU B C 1
ATOM 8340 O O . LEU B 1 521 ? 8.812 20.734 -45.188 1 69.69 521 LEU B O 1
ATOM 8344 N N . PHE B 1 522 ? 10.109 19.016 -45.75 1 67.06 522 PHE B N 1
ATOM 8345 C CA . PHE B 1 522 ? 11.273 19.844 -45.469 1 67.06 522 PHE B CA 1
ATOM 8346 C C . PHE B 1 522 ? 11.82 20.5 -46.719 1 67.06 522 PHE B C 1
ATOM 8348 O O . PHE B 1 522 ? 12.867 21.156 -46.688 1 67.06 522 PHE B O 1
ATOM 8355 N N . GLY B 1 523 ? 11.156 20.484 -47.719 1 59.03 523 GLY B N 1
ATOM 8356 C CA . GLY B 1 523 ? 11.453 21.203 -48.969 1 59.03 523 GLY B CA 1
ATOM 8357 C C . GLY B 1 523 ? 12.594 20.578 -49.719 1 59.03 523 GLY B C 1
ATOM 8358 O O . GLY B 1 523 ? 13.25 21.266 -50.531 1 59.03 523 GLY B O 1
ATOM 8359 N N . PHE B 1 524 ? 12.797 19.453 -49.375 1 54 524 PHE B N 1
ATOM 8360 C CA . PHE B 1 524 ? 13.969 18.891 -50.031 1 54 524 PHE B CA 1
ATOM 8361 C C . PHE B 1 524 ? 13.594 18.312 -51.375 1 54 524 PHE B C 1
ATOM 8363 O O . PHE B 1 524 ? 14.461 17.984 -52.188 1 54 524 PHE B O 1
ATOM 8370 N N . VAL B 1 525 ? 12.164 18.219 -51.312 1 56.78 525 VAL B N 1
ATOM 8371 C CA . VAL B 1 525 ? 11.68 17.828 -52.625 1 56.78 525 VAL B CA 1
ATOM 8372 C C . VAL B 1 525 ? 10.406 18.594 -52.969 1 56.78 525 VAL B C 1
ATOM 8374 O O . VAL B 1 525 ? 9.609 18.891 -52.062 1 56.78 525 VAL B O 1
#

Sequence (1050 aa):
MDPALAVELEALSRQKAMFEATERGDSTVQQFYKDSTVFLTGASGFLGKQLVEKLFRACNIRKIFILLRPKKNMTIQERLEEMLQDPVFGLVKKKKPDFAENIVPVKGDVAETKLGLSDKDWTMITSEVDVIFHVAATTRFDEALRVSTMINIRGTRETVLLGKDCQKLKSFVYVSTTYSTATQANVDKEVMERFYPCPLPPELMIDMAENIDDERMEAIEANLIKGYPNTYTFTKSIAEEVVRSLAGEMPTCIIRPAVVISSYREPVPGWADASCAFGASGLILGPATGLIHAIYASNDVKFSLVPVDYVNNAILVAGWHTATEKPNDVQIYSVSSARNLFHWEPISSKIRDIGKVLPTPLAVWYTFIINTSNKPLFFILTWLLHYIPGYILDAGCILLGKPTMFIKLYNRVNRSSLALSYFTTHTWVFNDSNTDKLFNSLSKTDRLIFNFDTSDINISEFVTLWCVGLRKYLMKDGIKNTEYARKKQFLLKYLHYVVSCMYVYVLFKITCLVCYLILCLFGFVMDPALAVELEALSRQKAMFEATERGDSTVQQFYKDSTVFLTGASGFLGKQLVEKLFRACNIRKIFILLRPKKNMTIQERLEEMLQDPVFGLVKKKKPDFAENIVPVKGDVAETKLGLSDKDWTMITSEVDVIFHVAATTRFDEALRVSTMINIRGTRETVLLGKDCQKLKSFVYVSTTYSTATQANVDKEVMERFYPCPLPPELMIDMAENIDDERMEAIEANLIKGYPNTYTFTKSIAEEVVRSLAGEMPTCIIRPAVVISSYREPVPGWADASCAFGASGLILGPATGLIHAIYASNDVKFSLVPVDYVNNAILVAGWHTATEKPNDVQIYSVSSARNLFHWEPISSKIRDIGKVLPTPLAVWYTFIINTSNKPLFFILTWLLHYIPGYILDAGCILLGKPTMFIKLYNRVNRSSLALSYFTTHTWVFNDSNTDKLFNSLSKTDRLIFNFDTSDINISEFVTLWCVGLRKYLMKDGIKNTEYARKKQFLLKYLHYVVSCMYVYVLFKITCLVCYLILCLFGFV

InterPro domains:
  IPR013120 Fatty acyl-CoA reductase-like, NAD-binding domain [PF07993] (40-315)
  IPR026055 Fatty acyl-CoA reductase [PTHR11011] (29-478)
  IPR033640 Fatty acyl-CoA reductase, C-terminal [PF03015] (385-477)
  IPR033640 Fatty acyl-CoA reductase, C-terminal [cd09071] (384-475)
  IPR036291 NAD(P)-binding domain superfamily [SSF51735] (30-328)

Organism: Spodoptera litura (NCBI:txid69820)